Protein 7DHQ (pdb70)

Solvent-accessible surface area: 40468 Å² total; per-residue (Å²): 142,136,6,85,7,45,0,5,1,51,4,62,53,3,41,56,22,0,0,6,8,10,1,3,49,2,69,0,6,12,2,31,42,35,11,0,0,1,2,1,0,0,17,52,4,6,0,0,19,38,0,0,12,46,0,15,104,60,25,102,5,78,0,0,12,10,41,28,43,150,61,4,0,0,1,2,0,5,43,164,63,96,72,18,0,80,51,0,0,87,11,0,14,173,81,11,133,54,57,72,108,74,17,76,58,2,133,63,30,31,90,25,28,0,166,41,1,16,47,11,0,2,8,1,22,4,17,44,163,21,103,0,8,1,0,20,28,51,100,4,0,0,0,1,6,0,52,5,0,0,0,0,0,31,0,1,5,54,0,16,127,49,11,159,7,38,1,0,10,9,97,6,66,9,48,32,0,22,1,18,0,18,6,49,85,72,49,0,72,77,0,20,120,19,0,56,56,13,5,62,76,6,60,87,102,140,142,6,75,2,36,0,6,1,54,7,76,50,4,36,57,20,0,0,8,9,6,1,8,40,0,55,0,0,11,3,37,44,34,14,0,0,0,2,0,0,0,19,60,2,6,0,0,16,66,0,0,8,36,0,19,100,57,29,96,4,59,0,0,9,9,35,23,55,87,71,9,1,2,0,1,0,5,37,149,60,81,66,28,0,75,50,0,0,97,30,0,8,197,89,5,137,50,44,72,90,72,18,76,65,1,125,55,31,44,78,33,36,6,162,34,2,18,44,19,0,1,13,2,21,5,27,52,107,18,97,0,8,2,0,22,26,48,93,4,0,0,0,0,11,0,54,5,0,0,1,0,0,29,0,1,7,50,0,18,128,63,11,156,6,37,1,0,6,8,79,6,71,19,46,43,0,25,0,15,0,8,4,51,63,55,43,0,73,79,0,40,174,15,0,55,65,12,8,63,77,5,62,87,123,167,21,89,5,34,0,2,1,44,3,70,44,4,33,60,24,0,0,7,2,11,1,14,23,1,65,1,21,2,1,34,40,39,9,1,0,0,2,0,0,0,23,60,6,6,4,0,13,98,3,0,4,26,0,15,99,56,33,85,4,33,0,0,18,9,45,24,33,164,63,7,0,0,1,1,0,1,33,186,71,80,75,18,0,65,46,0,0,100,8,0,9,178,78,6,128,52,40,70,94,70,16,82,65,2,128,60,23,29,79,32,35,11,160,32,2,23,41,8,0,1,5,0,21,5,31,44,134,19,91,0,7,1,0,31,22,50,91,4,0,0,3,2,8,0,46,5,0,0,0,0,0,34,0,1,2,48,0,19,119,44,12,151,10,38,4,0,14,6,63,6,76,25,60,35,0,56,2,18,1,16,9,54,64,75,45,0,94,77,0,23,122,7,0,71,50,14,5,62,76,4,65,89,119,180,14,84,7,48,0,5,2,45,6,62,46,7,42,54,23,0,0,8,9,16,1,6,24,5,54,0,0,13,5,25,42,37,7,1,2,1,10,2,1,0,20,61,5,4,0,0,4,67,0,0,13,48,0,16,123,52,32,97,5,60,0,0,16,12,31,41,63,138,54,6,0,3,2,4,0,4,60,156,80,75,70,24,0,80,52,0,0,74,30,2,5,189,77,8,126,53,43,76,105,62,27,81,66,0,134,34,46,47,101,27,46,7,156,44,2,16,45,12,0,1,15,0,20,3,30,51,140,24,90,0,7,2,0,22,28,53,91,5,0,0,3,2,11,0,77,4,0,0,0,0,1,26,0,1,2,39,0,18,124,50,16,155,13,37,0,0,7,6,93,8,68,17,40,36,0,28,1,9,0,13,10,62,86,66,56,0,76,76,0,28,162,15,0,65,58,16,4,62,77,10,48,79,139,125,139,12,75,3,28,0,5,2,44,4,66,43,3,35,59,23,0,0,8,10,7,0,18,43,0,52,0,19,1,1,31,35,36,12,1,0,1,2,1,0,0,25,58,5,6,3,0,13,111,2,0,10,50,0,16,101,60,36,93,4,61,0,0,11,6,36,30,49,126,65,12,0,0,1,0,1,2,32,178,71,90,70,17,0,76,48,0,0,96,17,0,10,170,45,4,112,65,43,77,94,61,22,69,62,0,127,65,36,31,84,28,41,9,153,42,2,19,48,10,0,2,8,2,20,4,20,43,118,21,71,0,6,1,0,32,32,53,98,2,0,0,1,2,13,0,46,2,0,0,0,0,0,24,0,0,0,51,0,15,91,52,9,151,10,31,0,0,13,5,73,5,70,23,48,39,0,30,1,16,0,15,4,43,43,72,38,0,70,67,0,22,144,14,1,65,62,13,1,66,71,4,63,89,120,156,6,55,0,60,0,12,1,46,5,63,50,5,32,60,25,0,0,5,8,9,0,9,29,0,61,0,7,6,2,31,39,40,12,1,1,0,3,2,0,0,11,52,6,4,0,0,11,76,0,0,16,46,0,13,105,59,28,89,5,72,0,0,12,10,34,22,29,134,56,9,0,0,0,2,0,3,22,165,54,88,68,24,0,71,52,0,0,95,30,0,7,193,64,4,124,51,49,72,85,65,16,59,68,1,150,47,33,39,91,35,45,12,151,56,3,20,47,16,0,1,9,1,18,6,22,61,146,20,92,0,7,1,0,12,27,59,89,5,0,0,4,1,20,0,66,8,0,0,0,0,0,26,0,0,2,51,0,18,122,46,11,158,9,37,0,0,10,9,114,8,70,27,56,51,0,41,1,2,0,5,8,46,67,77,52,0,100,65,0,38,131,7,0,63,47,16,4,65,77,8,64,83,135

B-factor: mean 41.61, std 10.48, range [24.25, 103.11]

Secondary structure (DSSP, 8-state):
--PEEEEEEEESS--HHHHHHHHHH-SSSPP-TT-EEEEEEEESTTHHHHHHHHHHHHSS-EEEEEEE-SS-EEEEEEESSHHHHHHHHHHHHHHHT--GGGS---EEEEEEEE-S--HHHHHHHHHSS--SPPP-TTSEEEEEEEESSTTHHHHHHHHHHHS--EEEEEE-STT-EEEEEEE-HHHHHHHHHHHHHHHHHHHH-/---EEEEEEEESS--HHHHHHHHHH-SSSPP-TT-EEEEEEEESGGGHHHHHHHHHHHSS-EEEEEEE-SS-EEEEEEES-HHHHHHHHHHHHHHTT--GGGSPP-EEEEEEEE-S--HHHHHHHHHSS--SPPPPTTSEEEEEEEESGGGHHHHHHHHHHHS--EEEEEE--SS-EEEEEEE-HHHHHHHHHHHHHHHHHHTT-/--EEEEEEEESS--HHHHHHHHHH-SSSPP-TT-EEEEEEEESGGGHHHHHHHHHHHSS-EEEEEEE-SS-EEEEEEESSHHHHHHHHHHHHHHHT--GGGSPP-EEEEEEEE-S--HHHHHHHHHSS--SPPP-TTSEEEEEEEESSTHHHHHHHHHHHHS--EEEEEE--SS-EEEEEEE-HHHHHHHHHHHHHHHHHHHH-/--EEEEEEEESS--HHHHHHHHHH-SSS---TT-EEEEEEEESGGGHHHHHHHHHHHSS-EEEEEEE-SS-EEEEEEESSHHHHHHHHHHHHHHHT--GGGSPPPEEEEEEEE-S--HHHHHHHHHTT--SPPP-TTSEEEEEEEESGGGHHHHHHHHHHHS--EEEEEE--SS-EEEEEEE-HHHHHHHHHHHHHHHHHHHH-/---EEEEEEEESS--HHHHHHHHHH-SSSPP-TT-EEEEEEEESGGGHHHHHHHHHHHSS-EEEEEEE-SS-EEEEEEESSHHHHHHHHHHHHHHTT--GGGSPP-EEEEEEEE-S--HHHHHHHHHSS--SPPP-TTSEEEEEEEESGGGHHHHHHHHHHSS--EEEEEE-SSSSEEEEEEE-HHHHHHHHHHHHHHHHHHHT-/--EEEEEEEESS--HHHHHHHHHH-SSS---TT-EEEEEEEESTTHHHHHHHHHHHHSS-EEEEEEE-SS-EEEEEEESSHHHHHHHHHHHHHHHT--GGGSPP-EEEEEEEESS--HHHHHHHHHTT--SPPPPTTSEEEEEEEESSTTHHHHHHHHHHHS--EEEEEE-SSSSEEEEEEE-HHHHHHHHHHHHHHHHHHHT-

Radius of gyration: 29.78 Å; Cα contacts (8 Å, |Δi|>4): 3248; chains: 6; bounding box: 69×68×73 Å

Foldseek 3Di:
DQKQWADWDKDQWFDQLLQVLLQQPWPFDGDGTGKIKIKTKMPPLVVQVVLVVQLVVQAVKTWTDWAGDDGIIMTMIIGNHSVSRVRSVVSSCVVNVHDNLSYDAKDWPDWDKAAQAAQVNQVVLVVPPWRGDGAHGRWMKTKTKIFQQQCVSVLQRQLVVQFVKGWTDWDRDDGMIMTMITHHPVRNVRSRVRSVVSSVVRRVD/DQKAWADWDKAQWFAALLQVLLQFQWDWDGGHTGKIKIKTKMFPAVVVVVLVVLLVVQAVWTWTHWAGDHGIIMTMIIDNDVVSVVRSVVSSCVVNVHDNLSHDAKDWPDWDKDAQADQVNQVVLLPPPWPWDGAHGGWMKIKTKIFQQQCQSVLVRQLVVFAVWGWGDWDRDDGMIMTMITHHPVRSVRSSVSSVVVSVVSRVD/DKAWADKDKAQWFAQQLLVLLQQPWPWDRGGGGKIKIKTKMPPAVCVVVLVVQLVVQAVKTWGHWDGDDTIIMTMIIGNDSVSNVRSVVRSCVVVVHDNLSHHAKDWPDWDKDAQADPVNQVVLLPPQWSGDGDDGGWIKIKTKIFAQQLVSVLVRQLVVQFVWGWGDWDRDDGMTMGMIIHHPVRNVRSRVSSVVSSVVSNVD/DKQWAAKDKAQWFDQLLQVLLQQPWPFDGGGGQKIKIKTKMPPQVCQVVLVVQLVVQAVKTWGHWARDPRIIMTMIIGNHNVSNVRSVVRSCVVVVHDNLSYDQKAWPDWDKDAQADPVRQVVLQPPPWSGDGADGRWMKIKTKIFQQRCQSVLVRQLVVFFVKGWTDWDRDDRMTMTIIIHHPVRSVRSRVSSVVVSVVSNVD/DQKAWADWDKAQWFAALLQVLLQQPWPWDGGHGGKIKIKTKMPVAVCVVVLVVQLVVPAVKTWGHWDGDDGIIMTMIIGNHPVSRVVSVVSSCVVNVHDNLSYDAKDWPDWDKDAQAAPVNQVVLLPPPWRGDGDDGRWIKIKTKIFPQQCQSVLVRQLVVQFVKGWGDWDRDDGMIMTIITGHPVRRVRSVVSNVVVSVVSRVD/DKAWADKAWAQWFDAQLQVQLQQPWPWDGGGTGKIKIKTKMPPAVVVVVLCVQLVVQAVKTWGHWARDDGIIMTMIIGNHSVSRVRSVVSSCVVVVHDNLSHDAKAWPDWDKAAQQAPVNQVVLQPPDWRHDGADGRWMKIKTKIFQAQCVSVLVGQLVVFAVWGWTHWDRDDGMIMTMITHHPVRNVRSSVRSVVVSVVSNVD

InterPro domains:
  IPR000249 Bacterial microcompartment domain [SM00877] (140-207)
  IPR037233 CcmK-like superfamily [G3DSA:3.30.70.1710] (3-105)
  IPR037233 CcmK-like superfamily [G3DSA:3.30.70.1710] (106-210)
  IPR037233 CcmK-like superfamily [SSF143414] (140-203)
  IPR044870 Bacterial microcompartment (BMC) circularly permuted domain [PS51931] (5-106)
  IPR044870 Bacterial microcompartment (BMC) circularly permuted domain [PS51931] (108-213)
  IPR060394 CsoS1D-like, N-terminal domain [PF27545] (6-103)

Sequence (1227 aa):
NNIDLRVYSFIDSLQPQLASYLATSSQGFLPVPGDACLWIEVAPGMAVHRLSDIALKATNVRLGEQVVERAFGSMEIHYRNQSDVLASGEAVLREINHAQEDRLPCRIAWKEIIRAITPDHATLINRQLRKGSMLLPGKSMFILETEPAGYIVQAANEAEKAAHVTLIDVRAFGNFGRLTMMGSEAETEEAMRAAEATIASINARNNIDLRVYSFIDSLQPQLASYLATSSQGFLPVPGDACLWIEVAPGMAVHRLSDIALKATNVRLGEQVVERAFGSMEIHYRNQSDVLASGEAVLREINHAQEDRLPCRIAWKEIIRAITPDHATLINRQLRKGSMLLPGKSMFILETEPAGYIVQAANEAEKAAHVTLIDVRAFGNFGRLTMMGSEAETEEAMRAAEATIASINARNIDLRVYSFIDSLQPQLASYLATSSQGFLPVPGDACLWIEVAPGMAVHRLSDIALKATNVRLGEQVVERAFGSMEIHYRNQSDVLASGEAVLREINHAQEDRLPCRIAWKEIIRAITPDHATLINRQLRKGSMLLPGKSMFILETEPAGYIVQAANEAEKAAHVTLIDVRAFGNFGRLTMMGSEAETEEAMRAAEATIASINARNIDLRVYSFIDSLQPQLASYLATSSQGFLPVPGDACLWIEVAPGMAVHRLSDIALKATNVRLGEQVVERAFGSMEIHYRNQSDVLASGEAVLREINHAQEDRLPCRIAWKEIIRAITPDHATLINRQLRKGSMLLPGKSMFILETEPAGYIVQAANEAEKAAHVTLIDVRAFGNFGRLTMMGSEAETEEAMRAAEATIASINARNNIDLRVYSFIDSLQPQLASYLATSSQGFLPVPGDACLWIEVAPGMAVHRLSDIALKATNVRLGEQVVERAFGSMEIHYRNQSDVLASGEAVLREINHAQEDRLPCRIAWKEIIRAITPDHATLINRQLRKGSMLLPGKSMFILETEPAGYIVQAANEAEKAAHVTLIDVRAFGNFGRLTMMGSEAETEEAMRAAEATIASINARNIDLRVYSFIDSLQPQLASYLATSSQGFLPVPGDACLWIEVAPGMAVHRLSDIALKATNVRLGEQVVERAFGSMEIHYRNQSDVLASGEAVLREINHAQEDRLPCRIAWKEIIRAITPDHATLINRQLRKGSMLLPGKSMFILETEPAGYIVQAANEAEKAAHVTLIDVRAFGNFGRLTMMGSEAETEEAMRAAEATIASINAR

Organism: Halothiobacillus neapolitanus (strain ATCC 23641 / DSM 15147 / CIP 104769 / NCIMB 8539 / c2) (NCBI:txid555778)

Structure (mmCIF, N/CA/C/O backbone):
data_7DHQ
#
_entry.id   7DHQ
#
_cell.length_a   68.074
_cell.length_b   70.876
_cell.length_c   74.975
_cell.angle_alpha   65.900
_cell.angle_beta   63.400
_cell.angle_gamma   77.680
#
_symmetry.space_group_name_H-M   'P 1'
#
loop_
_entity.id
_entity.type
_entity.pdbx_description
1 polymer 'Microcompartments protein'
2 water water
#
loop_
_atom_site.group_PDB
_atom_site.id
_atom_site.type_symbol
_atom_site.label_atom_id
_atom_site.label_alt_id
_atom_site.label_comp_id
_atom_site.label_asym_id
_atom_site.label_entity_id
_atom_site.label_seq_id
_atom_site.pdbx_PDB_ins_code
_atom_site.Cartn_x
_atom_site.Cartn_y
_atom_site.Cartn_z
_atom_site.occupancy
_atom_site.B_iso_or_equiv
_atom_site.auth_seq_id
_atom_site.auth_comp_id
_atom_site.auth_asym_id
_atom_site.auth_atom_id
_atom_site.pdbx_PDB_model_num
ATOM 1 N N . ASN A 1 17 ? -55.291 -18.849 14.530 1.00 39.86 2 ASN A N 1
ATOM 2 C CA . ASN A 1 17 ? -55.815 -19.685 13.451 1.00 51.55 2 ASN A CA 1
ATOM 3 C C . ASN A 1 17 ? -54.723 -20.584 12.852 1.00 57.68 2 ASN A C 1
ATOM 4 O O . ASN A 1 17 ? -54.397 -21.647 13.382 1.00 55.76 2 ASN A O 1
ATOM 9 N N . ASN A 1 18 ? -54.181 -20.147 11.715 1.00 58.08 3 ASN A N 1
ATOM 10 C CA . ASN A 1 18 ? -53.011 -20.761 11.103 1.00 55.30 3 ASN A CA 1
ATOM 11 C C . ASN A 1 18 ? -52.127 -19.655 10.519 1.00 55.41 3 ASN A C 1
ATOM 12 O O . ASN A 1 18 ? -51.881 -19.571 9.320 1.00 54.21 3 ASN A O 1
ATOM 17 N N . ILE A 1 19 ? -51.634 -18.792 11.405 1.00 48.51 4 ILE A N 1
ATOM 18 C CA . ILE A 1 19 ? -50.847 -17.620 11.045 1.00 44.47 4 ILE A CA 1
ATOM 19 C C . ILE A 1 19 ? -49.374 -17.993 11.146 1.00 48.98 4 ILE A C 1
ATOM 20 O O . ILE A 1 19 ? -48.908 -18.419 12.211 1.00 47.57 4 ILE A O 1
ATOM 25 N N . ASP A 1 20 ? -48.640 -17.840 10.040 1.00 46.74 5 ASP A N 1
ATOM 26 C CA . ASP A 1 20 ? -47.210 -18.120 10.011 1.00 42.58 5 ASP A CA 1
ATOM 27 C C . ASP A 1 20 ? -46.475 -16.868 10.455 1.00 42.50 5 ASP A C 1
ATOM 28 O O . ASP A 1 20 ? -46.649 -15.803 9.852 1.00 43.53 5 ASP A O 1
ATOM 33 N N . LEU A 1 21 ? -45.675 -16.980 11.512 1.00 37.35 6 LEU A N 1
ATOM 34 C CA . LEU A 1 21 ? -44.810 -15.870 11.878 1.00 35.70 6 LEU A CA 1
ATOM 35 C C . LEU A 1 21 ? -43.656 -15.857 10.897 1.00 36.85 6 LEU A C 1
ATOM 36 O O . LEU A 1 21 ? -42.938 -16.857 10.766 1.00 43.78 6 LEU A O 1
ATOM 41 N N . ARG A 1 22 ? -43.488 -14.755 10.181 1.00 31.74 7 ARG A N 1
ATOM 42 C CA . ARG A 1 22 ? -42.383 -14.684 9.235 1.00 35.16 7 ARG A CA 1
ATOM 43 C C . ARG A 1 22 ? -41.273 -13.749 9.679 1.00 31.82 7 ARG A C 1
ATOM 44 O O . ARG A 1 22 ? -40.104 -14.101 9.557 1.00 28.49 7 ARG A O 1
ATOM 52 N N . VAL A 1 23 ? -41.612 -12.570 10.195 1.00 32.89 8 VAL A N 1
ATOM 53 C CA . VAL A 1 23 ? -40.653 -11.645 10.783 1.00 29.55 8 VAL A CA 1
ATOM 54 C C . VAL A 1 23 ? -41.163 -11.248 12.166 1.00 32.62 8 VAL A C 1
ATOM 55 O O . VAL A 1 23 ? -42.295 -10.766 12.295 1.00 36.53 8 VAL A O 1
ATOM 59 N N . TYR A 1 24 ? -40.343 -11.484 13.192 1.00 26.67 9 TYR A N 1
ATOM 60 C CA . TYR A 1 24 ? -40.404 -10.798 14.479 1.00 29.94 9 TYR A CA 1
ATOM 61 C C . TYR A 1 24 ? -39.032 -10.160 14.713 1.00 29.47 9 TYR A C 1
ATOM 62 O O . TYR A 1 24 ? -38.026 -10.872 14.811 1.00 28.10 9 TYR A O 1
ATOM 71 N N . SER A 1 25 ? -38.984 -8.828 14.798 1.00 25.02 10 SER A N 1
ATOM 72 C CA . SER A 1 25 ? -37.718 -8.101 14.878 1.00 26.56 10 SER A CA 1
ATOM 73 C C . SER A 1 25 ? -37.892 -6.887 15.777 1.00 26.53 10 SER A C 1
ATOM 74 O O . SER A 1 25 ? -38.736 -6.031 15.503 1.00 29.68 10 SER A O 1
ATOM 77 N N . PHE A 1 26 ? -37.074 -6.793 16.826 1.00 26.96 11 PHE A N 1
ATOM 78 C CA . PHE A 1 26 ? -37.285 -5.846 17.919 1.00 29.99 11 PHE A CA 1
ATOM 79 C C . PHE A 1 26 ? -36.064 -4.947 18.055 1.00 31.86 11 PHE A C 1
ATOM 80 O O . PHE A 1 26 ? -34.942 -5.437 18.239 1.00 39.12 11 PHE A O 1
ATOM 88 N N . ILE A 1 27 ? -36.288 -3.639 17.956 1.00 30.06 12 ILE A N 1
ATOM 89 C CA . ILE A 1 27 ? -35.282 -2.618 18.236 1.00 30.90 12 ILE A CA 1
ATOM 90 C C . ILE A 1 27 ? -35.644 -1.952 19.563 1.00 29.13 12 ILE A C 1
ATOM 91 O O . ILE A 1 27 ? -36.759 -1.443 19.725 1.00 35.16 12 ILE A O 1
ATOM 96 N N . ASP A 1 28 ? -34.702 -1.941 20.506 1.00 27.94 13 ASP A N 1
ATOM 97 C CA . ASP A 1 28 ? -34.961 -1.382 21.831 1.00 30.29 13 ASP A CA 1
ATOM 98 C C . ASP A 1 28 ? -34.876 0.136 21.857 1.00 30.58 13 ASP A C 1
ATOM 99 O O . ASP A 1 28 ? -35.538 0.774 22.678 1.00 30.76 13 ASP A O 1
ATOM 104 N N . SER A 1 29 ? -34.043 0.731 21.010 1.00 31.15 14 SER A N 1
ATOM 105 C CA . SER A 1 29 ? -33.989 2.186 20.903 1.00 30.49 14 SER A CA 1
ATOM 106 C C . SER A 1 29 ? -33.586 2.553 19.479 1.00 30.14 14 SER A C 1
ATOM 107 O O . SER A 1 29 ? -32.508 2.160 19.019 1.00 36.14 14 SER A O 1
ATOM 110 N N . LEU A 1 30 ? -34.446 3.303 18.790 1.00 26.72 15 LEU A N 1
ATOM 111 C CA . LEU A 1 30 ? -34.198 3.650 17.398 1.00 28.84 15 LEU A CA 1
ATOM 112 C C . LEU A 1 30 ? -33.085 4.674 17.297 1.00 29.88 15 LEU A C 1
ATOM 113 O O . LEU A 1 30 ? -33.105 5.702 17.987 1.00 27.93 15 LEU A O 1
ATOM 118 N N . GLN A 1 31 ? -32.118 4.396 16.422 1.00 28.80 16 GLN A N 1
ATOM 119 C CA . GLN A 1 31 ? -31.081 5.370 16.147 1.00 31.89 16 GLN A CA 1
ATOM 120 C C . GLN A 1 31 ? -31.711 6.628 15.530 1.00 27.89 16 GLN A C 1
ATOM 121 O O . GLN A 1 31 ? -32.805 6.579 14.952 1.00 24.25 16 GLN A O 1
ATOM 127 N N . PRO A 1 32 ? -31.031 7.769 15.648 1.00 28.19 17 PRO A N 1
ATOM 128 C CA . PRO A 1 32 ? -31.666 9.046 15.264 1.00 31.20 17 PRO A CA 1
ATOM 129 C C . PRO A 1 32 ? -31.953 9.189 13.773 1.00 38.11 17 PRO A C 1
ATOM 130 O O . PRO A 1 32 ? -33.026 9.686 13.394 1.00 37.83 17 PRO A O 1
ATOM 134 N N . GLN A 1 33 ? -31.013 8.817 12.904 1.00 34.18 18 GLN A N 1
ATOM 135 C CA . GLN A 1 33 ? -31.306 8.895 11.481 1.00 26.64 18 GLN A CA 1
ATOM 136 C C . GLN A 1 33 ? -32.384 7.896 11.102 1.00 32.43 18 GLN A C 1
ATOM 137 O O . GLN A 1 33 ? -33.272 8.203 10.292 1.00 29.57 18 GLN A O 1
ATOM 143 N N . LEU A 1 34 ? -32.336 6.698 11.698 1.00 36.07 19 LEU A N 1
ATOM 144 C CA . LEU A 1 34 ? -33.323 5.675 11.365 1.00 29.36 19 LEU A CA 1
ATOM 145 C C . LEU A 1 34 ? -34.721 6.086 11.809 1.00 31.16 19 LEU A C 1
ATOM 146 O O . LEU A 1 34 ? -35.688 5.905 11.065 1.00 27.88 19 LEU A O 1
ATOM 151 N N . ALA A 1 35 ? -34.857 6.647 13.014 1.00 34.13 20 ALA A N 1
ATOM 152 C CA . ALA A 1 35 ? -36.184 7.092 13.434 1.00 33.39 20 ALA A CA 1
ATOM 153 C C . ALA A 1 35 ? -36.673 8.233 12.555 1.00 34.82 20 ALA A C 1
ATOM 154 O O . ALA A 1 35 ? -37.845 8.262 12.155 1.00 36.38 20 ALA A O 1
ATOM 156 N N . SER A 1 36 ? -35.783 9.184 12.258 1.00 30.71 21 SER A N 1
ATOM 157 C CA . SER A 1 36 ? -36.130 10.301 11.395 1.00 31.11 21 SER A CA 1
ATOM 158 C C . SER A 1 36 ? -36.619 9.811 10.029 1.00 35.48 21 SER A C 1
ATOM 159 O O . SER A 1 36 ? -37.586 10.351 9.470 1.00 28.88 21 SER A O 1
ATOM 162 N N . TYR A 1 37 ? -35.968 8.774 9.488 1.00 33.21 22 TYR A N 1
ATOM 163 C CA . TYR A 1 37 ? -36.410 8.188 8.227 1.00 30.73 22 TYR A CA 1
ATOM 164 C C . TYR A 1 37 ? -37.789 7.566 8.368 1.00 33.85 22 TYR A C 1
ATOM 165 O O . TYR A 1 37 ? -38.654 7.740 7.505 1.00 33.96 22 TYR A O 1
ATOM 174 N N . LEU A 1 38 ? -38.004 6.794 9.430 1.00 32.00 23 LEU A N 1
ATOM 175 C CA . LEU A 1 38 ? -39.317 6.186 9.585 1.00 36.20 23 LEU A CA 1
ATOM 176 C C . LEU A 1 38 ? -40.389 7.259 9.775 1.00 40.18 23 LEU A C 1
ATOM 177 O O . LEU A 1 38 ? -41.457 7.192 9.151 1.00 34.66 23 LEU A O 1
ATOM 182 N N . ALA A 1 39 ? -40.101 8.280 10.592 1.00 33.64 24 ALA A N 1
ATOM 183 C CA . ALA A 1 39 ? -41.046 9.375 10.779 1.00 32.60 24 ALA A CA 1
ATOM 184 C C . ALA A 1 39 ? -41.458 9.986 9.444 1.00 36.73 24 ALA A C 1
ATOM 185 O O . ALA A 1 39 ? -42.650 10.172 9.177 1.00 42.58 24 ALA A O 1
ATOM 187 N N . THR A 1 40 ? -40.483 10.290 8.578 1.00 39.03 25 THR A N 1
ATOM 188 C CA . THR A 1 40 ? -40.803 10.996 7.341 1.00 36.18 25 THR A CA 1
ATOM 189 C C . THR A 1 40 ? -41.498 10.072 6.342 1.00 37.36 25 THR A C 1
ATOM 190 O O . THR A 1 40 ? -42.420 10.496 5.636 1.00 40.30 25 THR A O 1
ATOM 194 N N . SER A 1 41 ? -41.131 8.801 6.318 1.00 36.80 26 SER A N 1
ATOM 195 C CA . SER A 1 41 ? -41.637 7.888 5.307 1.00 36.24 26 SER A CA 1
ATOM 196 C C . SER A 1 41 ? -42.931 7.180 5.705 1.00 36.67 26 SER A C 1
ATOM 197 O O . SER A 1 41 ? -43.597 6.623 4.827 1.00 42.80 26 SER A O 1
ATOM 200 N N . SER A 1 42 ? -43.306 7.196 6.988 1.00 33.64 27 SER A N 1
ATOM 201 C CA . SER A 1 42 ? -44.351 6.319 7.509 1.00 37.93 27 SER A CA 1
ATOM 202 C C . SER A 1 42 ? -45.757 6.867 7.275 1.00 38.37 27 SER A C 1
ATOM 203 O O . SER A 1 42 ? -46.025 8.063 7.454 1.00 36.17 27 SER A O 1
ATOM 206 N N . GLN A 1 43 ? -46.672 5.967 6.915 1.00 37.65 28 GLN A N 1
ATOM 207 C CA . GLN A 1 43 ? -48.068 6.353 6.739 1.00 41.74 28 GLN A CA 1
ATOM 208 C C . GLN A 1 43 ? -48.857 6.371 8.042 1.00 42.93 28 GLN A C 1
ATOM 209 O O . GLN A 1 43 ? -50.014 6.797 8.024 1.00 40.24 28 GLN A O 1
ATOM 215 N N . GLY A 1 44 ? -48.275 5.912 9.157 1.00 42.45 29 GLY A N 1
ATOM 216 C CA . GLY A 1 44 ? -48.955 5.884 10.443 1.00 32.63 29 GLY A CA 1
ATOM 217 C C . GLY A 1 44 ? -48.454 6.881 11.475 1.00 30.25 29 GLY A C 1
ATOM 218 O O . GLY A 1 44 ? -47.967 7.960 11.121 1.00 29.73 29 GLY A O 1
ATOM 219 N N . PHE A 1 45 ? -48.582 6.536 12.761 1.00 29.35 30 PHE A N 1
ATOM 220 C CA . PHE A 1 45 ? -48.204 7.445 13.838 1.00 32.07 30 PHE A CA 1
ATOM 221 C C . PHE A 1 45 ? -46.695 7.451 14.032 1.00 31.30 30 PHE A C 1
ATOM 222 O O . PHE A 1 45 ? -46.040 6.408 13.968 1.00 30.14 30 PHE A O 1
ATOM 230 N N . LEU A 1 46 ? -46.162 8.612 14.291 1.00 26.72 31 LEU A N 1
ATOM 231 C CA . LEU A 1 46 ? -44.749 8.700 13.978 1.00 30.16 31 LEU A CA 1
ATOM 232 C C . LEU A 1 46 ? -43.866 8.381 15.191 1.00 33.39 31 LEU A C 1
ATOM 233 O O . LEU A 1 46 ? -44.193 8.741 16.320 1.00 33.10 31 LEU A O 1
ATOM 238 N N . PRO A 1 47 ? -42.732 7.723 14.980 1.00 30.41 32 PRO A N 1
ATOM 239 C CA . PRO A 1 47 ? -41.759 7.538 16.048 1.00 29.84 32 PRO A CA 1
ATOM 240 C C . PRO A 1 47 ? -40.772 8.700 16.105 1.00 32.50 32 PRO A C 1
ATOM 241 O O . PRO A 1 47 ? -40.697 9.538 15.207 1.00 31.75 32 PRO A O 1
ATOM 245 N N . VAL A 1 48 ? -40.018 8.737 17.195 1.00 28.08 33 VAL A N 1
ATOM 246 C CA . VAL A 1 48 ? -38.946 9.714 17.369 1.00 30.34 33 VAL A CA 1
ATOM 247 C C . VAL A 1 48 ? -37.716 8.957 17.859 1.00 31.29 33 VAL A C 1
ATOM 248 O O . VAL A 1 48 ? -37.844 7.791 18.261 1.00 31.52 33 VAL A O 1
ATOM 252 N N . PRO A 1 49 ? -36.516 9.544 17.824 1.00 34.15 34 PRO A N 1
ATOM 253 C CA . PRO A 1 49 ? -35.336 8.804 18.292 1.00 26.62 34 PRO A CA 1
ATOM 254 C C . PRO A 1 49 ? -35.522 8.354 19.727 1.00 28.57 34 PRO A C 1
ATOM 255 O O . PRO A 1 49 ? -36.018 9.104 20.571 1.00 30.95 34 PRO A O 1
ATOM 259 N N . GLY A 1 50 ? -35.145 7.107 19.995 1.00 28.44 35 GLY A N 1
ATOM 260 C CA . GLY A 1 50 ? -35.220 6.560 21.326 1.00 29.20 35 GLY A CA 1
ATOM 261 C C . GLY A 1 50 ? -36.421 5.674 21.580 1.00 33.97 35 GLY A C 1
ATOM 262 O O . GLY A 1 50 ? -36.400 4.888 22.535 1.00 39.30 35 GLY A O 1
ATOM 263 N N . ASP A 1 51 ? -37.459 5.777 20.759 1.00 27.45 36 ASP A N 1
ATOM 264 C CA . ASP A 1 51 ? -38.596 4.885 20.889 1.00 27.93 36 ASP A CA 1
ATOM 265 C C . ASP A 1 51 ? -38.158 3.441 20.679 1.00 28.09 36 ASP A C 1
ATOM 266 O O . ASP A 1 51 ? -37.377 3.137 19.778 1.00 26.56 36 ASP A O 1
ATOM 271 N N . ALA A 1 52 ? -38.669 2.540 21.511 1.00 29.19 37 ALA A N 1
ATOM 272 C CA . ALA A 1 52 ? -38.585 1.135 21.160 1.00 29.00 37 ALA A CA 1
ATOM 273 C C . ALA A 1 52 ? -39.481 0.847 19.941 1.00 30.48 37 ALA A C 1
ATOM 274 O O . ALA A 1 52 ? -40.303 1.672 19.528 1.00 29.87 37 ALA A O 1
ATOM 276 N N . CYS A 1 53 ? -39.321 -0.340 19.359 1.00 24.25 38 CYS A N 1
ATOM 277 C CA . CYS A 1 53 ? -39.884 -0.590 18.041 1.00 27.75 38 CYS A CA 1
ATOM 278 C C . CYS A 1 53 ? -39.977 -2.087 17.821 1.00 29.29 38 CYS A C 1
ATOM 279 O O . CYS A 1 53 ? -39.014 -2.803 18.088 1.00 29.70 38 CYS A O 1
ATOM 282 N N . LEU A 1 54 ? -41.131 -2.559 17.348 1.00 28.22 39 LEU A N 1
ATOM 283 C CA . LEU A 1 54 ? -41.319 -3.962 16.985 1.00 29.61 39 LEU A CA 1
ATOM 284 C C . LEU A 1 54 ? -41.853 -4.047 15.563 1.00 29.28 39 LEU A C 1
ATOM 285 O O . LEU A 1 54 ? -42.907 -3.479 15.251 1.00 25.78 39 LEU A O 1
ATOM 290 N N . TRP A 1 55 ? -41.128 -4.764 14.715 1.00 26.06 40 TRP A N 1
ATOM 291 C CA . TRP A 1 55 ? -41.544 -5.038 13.354 1.00 30.29 40 TRP A CA 1
ATOM 292 C C . TRP A 1 55 ? -41.977 -6.494 13.267 1.00 29.50 40 TRP A C 1
ATOM 293 O O . TRP A 1 55 ? -41.333 -7.377 13.840 1.00 29.15 40 TRP A O 1
ATOM 304 N N . ILE A 1 56 ? -43.075 -6.737 12.552 1.00 29.79 41 ILE A N 1
ATOM 305 C CA . ILE A 1 56 ? -43.670 -8.065 12.451 1.00 31.17 41 ILE A CA 1
ATOM 306 C C . ILE A 1 56 ? -44.169 -8.295 11.035 1.00 31.25 41 ILE A C 1
ATOM 307 O O . ILE A 1 56 ? -44.815 -7.421 10.446 1.00 31.78 41 ILE A O 1
ATOM 312 N N . GLU A 1 57 ? -43.909 -9.489 10.509 1.00 27.86 42 GLU A N 1
ATOM 313 C CA . GLU A 1 57 ? -44.545 -9.951 9.289 1.00 28.38 42 GLU A CA 1
ATOM 314 C C . GLU A 1 57 ? -45.164 -11.314 9.552 1.00 36.35 42 GLU A C 1
ATOM 315 O O . GLU A 1 57 ? -44.505 -12.215 10.090 1.00 35.08 42 GLU A O 1
ATOM 321 N N . VAL A 1 58 ? -46.441 -11.443 9.195 1.00 35.27 43 VAL A N 1
ATOM 322 C CA . VAL A 1 58 ? -47.199 -12.666 9.384 1.00 38.30 43 VAL A CA 1
ATOM 323 C C . VAL A 1 58 ? -47.799 -13.064 8.046 1.00 44.67 43 VAL A C 1
ATOM 324 O O . VAL A 1 58 ? -47.933 -12.250 7.130 1.00 46.88 43 VAL A O 1
ATOM 328 N N . ALA A 1 59 ? -48.169 -14.337 7.944 1.00 45.82 44 ALA A N 1
ATOM 329 C CA . ALA A 1 59 ? -49.008 -14.783 6.847 1.00 40.52 44 ALA A CA 1
ATOM 330 C C . ALA A 1 59 ? -50.178 -15.571 7.420 1.00 43.87 44 ALA A C 1
ATOM 331 O O . ALA A 1 59 ? -49.987 -16.387 8.327 1.00 51.00 44 ALA A O 1
ATOM 333 N N . PRO A 1 60 ? -51.396 -15.366 6.909 1.00 36.33 45 PRO A N 1
ATOM 334 C CA . PRO A 1 60 ? -51.714 -14.497 5.774 1.00 36.72 45 PRO A CA 1
ATOM 335 C C . PRO A 1 60 ? -51.651 -13.029 6.128 1.00 33.67 45 PRO A C 1
ATOM 336 O O . PRO A 1 60 ? -51.627 -12.668 7.300 1.00 37.14 45 PRO A O 1
ATOM 340 N N . GLY A 1 61 ? -51.621 -12.188 5.103 1.00 36.10 46 GLY A N 1
ATOM 341 C CA . GLY A 1 61 ? -51.492 -10.767 5.344 1.00 37.68 46 GLY A CA 1
ATOM 342 C C . GLY A 1 61 ? -52.633 -10.200 6.161 1.00 35.49 46 GLY A C 1
ATOM 343 O O . GLY A 1 61 ? -52.411 -9.410 7.080 1.00 35.85 46 GLY A O 1
ATOM 344 N N . MET A 1 62 ? -53.872 -10.595 5.837 1.00 33.56 47 MET A N 1
ATOM 345 C CA . MET A 1 62 ? -55.046 -10.000 6.474 1.00 36.97 47 MET A CA 1
ATOM 346 C C . MET A 1 62 ? -55.028 -10.120 7.993 1.00 36.80 47 MET A C 1
ATOM 347 O O . MET A 1 62 ? -55.655 -9.299 8.677 1.00 39.84 47 MET A O 1
ATOM 352 N N . ALA A 1 63 ? -54.304 -11.103 8.531 1.00 37.52 48 ALA A N 1
ATOM 353 C CA . ALA A 1 63 ? -54.172 -11.277 9.973 1.00 35.94 48 ALA A CA 1
ATOM 354 C C . ALA A 1 63 ? -53.501 -10.089 10.660 1.00 30.84 48 ALA A C 1
ATOM 355 O O . ALA A 1 63 ? -53.504 -10.033 11.894 1.00 29.73 48 ALA A O 1
ATOM 357 N N . VAL A 1 64 ? -52.922 -9.152 9.902 1.00 32.93 49 VAL A N 1
ATOM 358 C CA . VAL A 1 64 ? -52.266 -7.997 10.507 1.00 28.44 49 VAL A CA 1
ATOM 359 C C . VAL A 1 64 ? -53.285 -7.118 11.227 1.00 33.98 49 VAL A C 1
ATOM 360 O O . VAL A 1 64 ? -52.951 -6.445 12.216 1.00 32.55 49 VAL A O 1
ATOM 364 N N . HIS A 1 65 ? -54.547 -7.140 10.775 1.00 34.81 50 HIS A N 1
ATOM 365 C CA . HIS A 1 65 ? -55.584 -6.307 11.379 1.00 34.97 50 HIS A CA 1
ATOM 366 C C . HIS A 1 65 ? -55.914 -6.765 12.799 1.00 36.81 50 HIS A C 1
ATOM 367 O O . HIS A 1 65 ? -55.850 -5.972 13.749 1.00 37.13 50 HIS A O 1
ATOM 374 N N . ARG A 1 66 ? -56.281 -8.040 12.962 1.00 31.44 51 ARG A N 1
ATOM 375 C CA . ARG A 1 66 ? -56.576 -8.562 14.292 1.00 31.06 51 ARG A CA 1
ATOM 376 C C . ARG A 1 66 ? -55.391 -8.362 15.235 1.00 36.88 51 ARG A C 1
ATOM 377 O O . ARG A 1 66 ? -55.554 -7.891 16.375 1.00 30.41 51 ARG A O 1
ATOM 385 N N . LEU A 1 67 ? -54.177 -8.687 14.761 1.00 32.99 52 LEU A N 1
ATOM 386 C CA . LEU A 1 67 ? -53.000 -8.575 15.617 1.00 31.42 52 LEU A CA 1
ATOM 387 C C . LEU A 1 67 ? -52.749 -7.126 16.007 1.00 31.95 52 LEU A C 1
ATOM 388 O O . LEU A 1 67 ? -52.484 -6.833 17.176 1.00 34.86 52 LEU A O 1
ATOM 393 N N . SER A 1 68 ? -52.867 -6.199 15.055 1.00 33.33 53 SER A N 1
ATOM 394 C CA . SER A 1 68 ? -52.656 -4.796 15.390 1.00 33.42 53 SER A CA 1
ATOM 395 C C . SER A 1 68 ? -53.638 -4.338 16.459 1.00 35.25 53 SER A C 1
ATOM 396 O O . SER A 1 68 ? -53.270 -3.588 17.377 1.00 33.84 53 SER A O 1
ATOM 399 N N . ASP A 1 69 ? -54.892 -4.793 16.365 1.00 35.87 54 ASP A N 1
ATOM 400 C CA . ASP A 1 69 ? -55.887 -4.407 17.357 1.00 31.06 54 ASP A CA 1
ATOM 401 C C . ASP A 1 69 ? -55.560 -4.990 18.717 1.00 34.48 54 ASP A C 1
ATOM 402 O O . ASP A 1 69 ? -55.800 -4.351 19.750 1.00 30.33 54 ASP A O 1
ATOM 407 N N . ILE A 1 70 ? -55.046 -6.217 18.731 1.00 36.00 55 ILE A N 1
ATOM 408 C CA . ILE A 1 70 ? -54.625 -6.837 19.980 1.00 31.75 55 ILE A CA 1
ATOM 409 C C . ILE A 1 70 ? -53.448 -6.075 20.576 1.00 35.35 55 ILE A C 1
ATOM 410 O O . ILE A 1 70 ? -53.433 -5.753 21.773 1.00 39.05 55 ILE A O 1
ATOM 415 N N . ALA A 1 71 ? -52.447 -5.765 19.747 1.00 32.82 56 ALA A N 1
ATOM 416 C CA . ALA A 1 71 ? -51.273 -5.060 20.253 1.00 31.17 56 ALA A CA 1
ATOM 417 C C . ALA A 1 71 ? -51.651 -3.686 20.775 1.00 30.41 56 ALA A C 1
ATOM 418 O O . ALA A 1 71 ? -51.167 -3.268 21.830 1.00 35.68 56 ALA A O 1
ATOM 420 N N . LEU A 1 72 ? -52.540 -2.978 20.069 1.00 31.09 57 LEU A N 1
ATOM 421 C CA . LEU A 1 72 ? -52.794 -1.579 20.420 1.00 30.74 57 LEU A CA 1
ATOM 422 C C . LEU A 1 72 ? -53.596 -1.451 21.705 1.00 31.61 57 LEU A C 1
ATOM 423 O O . LEU A 1 72 ? -53.437 -0.459 22.428 1.00 31.61 57 LEU A O 1
ATOM 428 N N . LYS A 1 73 ? -54.379 -2.448 22.031 1.00 33.03 58 LYS A N 1
ATOM 429 C CA . LYS A 1 73 ? -55.197 -2.418 23.212 1.00 31.14 58 LYS A CA 1
ATOM 430 C C . LYS A 1 73 ? -54.486 -2.784 24.495 1.00 33.56 58 LYS A C 1
ATOM 431 O O . LYS A 1 73 ? -54.827 -2.280 25.547 1.00 35.72 58 LYS A O 1
ATOM 437 N N . ALA A 1 74 ? -53.476 -3.616 24.402 1.00 35.34 59 ALA A N 1
ATOM 438 C CA . ALA A 1 74 ? -52.725 -4.081 25.544 1.00 33.81 59 ALA A CA 1
ATOM 439 C C . ALA A 1 74 ? -51.891 -3.089 26.200 1.00 33.50 59 ALA A C 1
ATOM 440 O O . ALA A 1 74 ? -51.692 -3.143 27.388 1.00 36.75 59 ALA A O 1
ATOM 442 N N . THR A 1 75 ? -51.352 -2.198 25.426 1.00 32.66 60 THR A N 1
ATOM 443 C CA . THR A 1 75 ? -50.454 -1.258 25.952 1.00 30.05 60 THR A CA 1
ATOM 444 C C . THR A 1 75 ? -50.695 0.098 25.400 1.00 32.57 60 THR A C 1
ATOM 445 O O . THR A 1 75 ? -51.640 0.346 24.709 1.00 33.73 60 THR A O 1
ATOM 449 N N . ASN A 1 76 ? -49.821 1.009 25.723 1.00 31.95 61 ASN A N 1
ATOM 450 C CA . ASN A 1 76 ? -49.929 2.340 25.185 1.00 38.19 61 ASN A CA 1
ATOM 451 C C . ASN A 1 76 ? -49.198 2.457 23.866 1.00 41.46 61 ASN A C 1
ATOM 452 O O . ASN A 1 76 ? -49.057 3.552 23.358 1.00 42.25 61 ASN A O 1
ATOM 457 N N . VAL A 1 77 ? -48.766 1.340 23.302 1.00 34.95 62 VAL A N 1
ATOM 458 C CA . VAL A 1 77 ? -48.055 1.325 22.046 1.00 33.62 62 VAL A CA 1
ATOM 459 C C . VAL A 1 77 ? -48.802 1.947 20.866 1.00 33.10 62 VAL A C 1
ATOM 460 O O . VAL A 1 77 ? -50.017 1.924 20.819 1.00 40.88 62 VAL A O 1
ATOM 464 N N . ARG A 1 78 ? -48.084 2.562 19.945 1.00 30.47 63 ARG A N 1
ATOM 465 C CA . ARG A 1 78 ? -48.686 3.187 18.794 1.00 31.56 63 ARG A CA 1
ATOM 466 C C . ARG A 1 78 ? -48.367 2.450 17.509 1.00 26.23 63 ARG A C 1
ATOM 467 O O . ARG A 1 78 ? -47.314 1.905 17.386 1.00 30.18 63 ARG A O 1
ATOM 475 N N . LEU A 1 79 ? -49.290 2.423 16.560 1.00 24.25 64 LEU A N 1
ATOM 476 C CA . LEU A 1 79 ? -49.116 1.686 15.304 1.00 31.41 64 LEU A CA 1
ATOM 477 C C . LEU A 1 79 ? -48.378 2.540 14.264 1.00 33.68 64 LEU A C 1
ATOM 478 O O . LEU A 1 79 ? -48.836 3.637 13.910 1.00 32.64 64 LEU A O 1
ATOM 483 N N . GLY A 1 80 ? -47.258 2.019 13.747 1.00 30.59 65 GLY A N 1
ATOM 484 C CA . GLY A 1 80 ? -46.487 2.752 12.765 1.00 31.71 65 GLY A CA 1
ATOM 485 C C . GLY A 1 80 ? -46.658 2.321 11.321 1.00 28.25 65 GLY A C 1
ATOM 486 O O . GLY A 1 80 ? -46.546 3.139 10.414 1.00 31.27 65 GLY A O 1
ATOM 487 N N . GLU A 1 81 ? -46.901 1.041 11.087 1.00 27.72 66 GLU A N 1
ATOM 488 C CA . GLU A 1 81 ? -47.007 0.519 9.738 1.00 27.73 66 GLU A CA 1
ATOM 489 C C . GLU A 1 81 ? -48.030 -0.595 9.736 1.00 30.21 66 GLU A C 1
ATOM 490 O O . GLU A 1 81 ? -48.168 -1.326 10.715 1.00 28.82 66 GLU A O 1
ATOM 496 N N . GLN A 1 82 ? -48.745 -0.713 8.626 1.00 32.97 67 GLN A N 1
ATOM 497 C CA . GLN A 1 82 ? -49.689 -1.810 8.441 1.00 28.97 67 GLN A CA 1
ATOM 498 C C . GLN A 1 82 ? -49.935 -2.000 6.952 1.00 32.61 67 GLN A C 1
ATOM 499 O O . GLN A 1 82 ? -50.467 -1.101 6.291 1.00 32.07 67 GLN A O 1
ATOM 505 N N . VAL A 1 83 ? -49.572 -3.162 6.424 1.00 27.40 68 VAL A N 1
ATOM 506 C CA . VAL A 1 83 ? -49.673 -3.372 4.990 1.00 32.94 68 VAL A CA 1
ATOM 507 C C . VAL A 1 83 ? -49.983 -4.841 4.730 1.00 38.52 68 VAL A C 1
ATOM 508 O O . VAL A 1 83 ? -49.392 -5.736 5.343 1.00 35.48 68 VAL A O 1
ATOM 512 N N . VAL A 1 84 ? -50.933 -5.074 3.825 1.00 39.35 69 VAL A N 1
ATOM 513 C CA . VAL A 1 84 ? -51.325 -6.402 3.362 1.00 38.25 69 VAL A CA 1
ATOM 514 C C . VAL A 1 84 ? -50.787 -6.583 1.938 1.00 48.90 69 VAL A C 1
ATOM 515 O O . VAL A 1 84 ? -51.300 -5.967 0.992 1.00 50.20 69 VAL A O 1
ATOM 519 N N . GLU A 1 85 ? -49.748 -7.418 1.772 1.00 50.24 70 GLU A N 1
ATOM 520 C CA . GLU A 1 85 ? -49.188 -7.743 0.459 1.00 50.46 70 GLU A CA 1
ATOM 521 C C . GLU A 1 85 ? -49.848 -9.019 -0.063 1.00 49.79 70 GLU A C 1
ATOM 522 O O . GLU A 1 85 ? -50.844 -9.489 0.490 1.00 49.57 70 GLU A O 1
ATOM 528 N N . ARG A 1 86 ? -49.295 -9.618 -1.123 1.00 47.79 71 ARG A N 1
ATOM 529 C CA . ARG A 1 86 ? -49.957 -10.777 -1.717 1.00 53.88 71 ARG A CA 1
ATOM 530 C C . ARG A 1 86 ? -49.946 -11.951 -0.751 1.00 61.36 71 ARG A C 1
ATOM 531 O O . ARG A 1 86 ? -50.999 -12.402 -0.281 1.00 61.74 71 ARG A O 1
ATOM 539 N N . ALA A 1 87 ? -48.759 -12.438 -0.416 1.00 63.68 72 ALA A N 1
ATOM 540 C CA . ALA A 1 87 ? -48.648 -13.638 0.398 1.00 65.86 72 ALA A CA 1
ATOM 541 C C . ALA A 1 87 ? -48.627 -13.363 1.909 1.00 58.53 72 ALA A C 1
ATOM 542 O O . ALA A 1 87 ? -48.820 -14.302 2.691 1.00 55.04 72 ALA A O 1
ATOM 544 N N . PHE A 1 88 ? -48.432 -12.114 2.340 1.00 52.09 73 PHE A N 1
ATOM 545 C CA . PHE A 1 88 ? -48.139 -11.822 3.742 1.00 47.37 73 PHE A CA 1
ATOM 546 C C . PHE A 1 88 ? -48.496 -10.373 4.041 1.00 45.56 73 PHE A C 1
ATOM 547 O O . PHE A 1 88 ? -48.792 -9.589 3.138 1.00 49.48 73 PHE A O 1
ATOM 555 N N . GLY A 1 89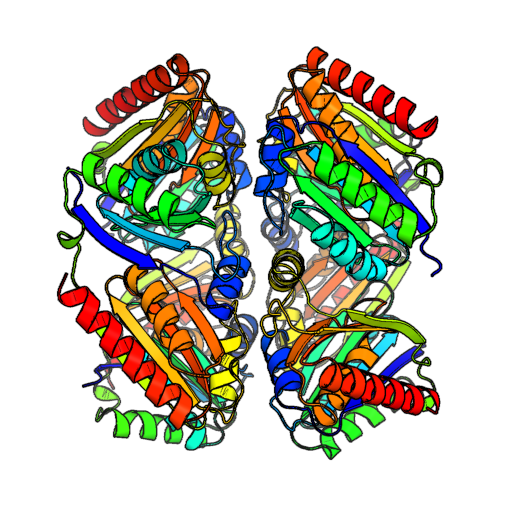 ? -48.413 -10.013 5.324 1.00 37.04 74 GLY A N 1
ATOM 556 C CA . GLY A 1 89 ? -48.647 -8.645 5.742 1.00 36.42 74 GLY A CA 1
ATOM 557 C C . GLY A 1 89 ? -47.619 -8.197 6.763 1.00 32.28 74 GLY A C 1
ATOM 558 O O . GLY A 1 89 ? -46.968 -9.011 7.418 1.00 31.66 74 GLY A O 1
ATOM 559 N N . SER A 1 90 ? -47.484 -6.878 6.895 1.00 30.06 75 SER A N 1
ATOM 560 C CA . SER A 1 90 ? -46.513 -6.269 7.794 1.00 29.76 75 SER A CA 1
ATOM 561 C C . SER A 1 90 ? -47.196 -5.267 8.710 1.00 34.23 75 SER A C 1
ATOM 562 O O . SER A 1 90 ? -48.116 -4.557 8.293 1.00 33.24 75 SER A O 1
ATOM 565 N N . MET A 1 91 ? -46.726 -5.213 9.956 1.00 31.42 76 MET A N 1
ATOM 566 C CA . MET A 1 91 ? -47.156 -4.236 10.944 1.00 28.99 76 MET A CA 1
ATOM 567 C C . MET A 1 91 ? -45.952 -3.839 11.778 1.00 31.26 76 MET A C 1
ATOM 568 O O . MET A 1 91 ? -45.012 -4.621 11.963 1.00 30.76 76 MET A O 1
ATOM 573 N N . GLU A 1 92 ? -45.985 -2.621 12.286 1.00 25.18 77 GLU A N 1
ATOM 574 C CA . GLU A 1 92 ? -44.913 -2.150 13.138 1.00 24.25 77 GLU A CA 1
ATOM 575 C C . GLU A 1 92 ? -45.510 -1.286 14.234 1.00 30.12 77 GLU A C 1
ATOM 576 O O . GLU A 1 92 ? -46.330 -0.403 13.951 1.00 30.61 77 GLU A O 1
ATOM 582 N N . ILE A 1 93 ? -45.106 -1.549 15.481 1.00 30.37 78 ILE A N 1
ATOM 583 C CA . ILE A 1 93 ? -45.518 -0.739 16.622 1.00 31.07 78 ILE A CA 1
ATOM 584 C C . ILE A 1 93 ? -44.295 -0.077 17.244 1.00 26.78 78 ILE A C 1
ATOM 585 O O . ILE A 1 93 ? -43.152 -0.489 17.030 1.00 26.95 78 ILE A O 1
ATOM 590 N N . HIS A 1 94 ? -44.545 0.974 18.013 1.00 27.65 79 HIS A N 1
ATOM 591 C CA . HIS A 1 94 ? -43.439 1.737 18.563 1.00 25.75 79 HIS A CA 1
ATOM 592 C C . HIS A 1 94 ? -43.937 2.561 19.730 1.00 31.42 79 HIS A C 1
ATOM 593 O O . HIS A 1 94 ? -45.031 3.124 19.673 1.00 34.98 79 HIS A O 1
ATOM 600 N N . TYR A 1 95 ? -43.124 2.631 20.782 1.00 34.21 80 TYR A N 1
ATOM 601 C CA . TYR A 1 95 ? -43.472 3.419 21.948 1.00 31.09 80 TYR A CA 1
ATOM 602 C C . TYR A 1 95 ? -42.204 3.929 22.621 1.00 31.53 80 TYR A C 1
ATOM 603 O O . TYR A 1 95 ? -41.133 3.320 22.520 1.00 27.54 80 TYR A O 1
ATOM 612 N N . ARG A 1 96 ? -42.345 5.072 23.303 1.00 38.67 81 ARG A N 1
ATOM 613 C CA . ARG A 1 96 ? -41.242 5.675 24.050 1.00 35.94 81 ARG A CA 1
ATOM 614 C C . ARG A 1 96 ? -40.506 4.682 24.944 1.00 35.79 81 ARG A C 1
ATOM 615 O O . ARG A 1 96 ? -39.291 4.810 25.132 1.00 36.06 81 ARG A O 1
ATOM 623 N N . ASN A 1 97 ? -41.204 3.690 25.498 1.00 33.22 82 ASN A N 1
ATOM 624 C CA . ASN A 1 97 ? -40.621 2.797 26.490 1.00 34.03 82 ASN A CA 1
ATOM 625 C C . ASN A 1 97 ? -40.605 1.367 25.988 1.00 29.41 82 ASN A C 1
ATOM 626 O O . ASN A 1 97 ? -41.610 0.872 25.481 1.00 31.67 82 ASN A O 1
ATOM 631 N N . GLN A 1 98 ? -39.464 0.707 26.169 1.00 37.22 83 GLN A N 1
ATOM 632 C CA . GLN A 1 98 ? -39.312 -0.686 25.766 1.00 38.94 83 GLN A CA 1
ATOM 633 C C . GLN A 1 98 ? -40.490 -1.541 26.202 1.00 37.96 83 GLN A C 1
ATOM 634 O O . GLN A 1 98 ? -40.960 -2.397 25.443 1.00 36.38 83 GLN A O 1
ATOM 640 N N . SER A 1 99 ? -40.982 -1.310 27.423 1.00 39.21 84 SER A N 1
ATOM 641 C CA . SER A 1 99 ? -41.898 -2.243 28.078 1.00 42.63 84 SER A CA 1
ATOM 642 C C . SER A 1 99 ? -43.137 -2.511 27.231 1.00 36.94 84 SER A C 1
ATOM 643 O O . SER A 1 99 ? -43.469 -3.665 26.938 1.00 37.62 84 SER A O 1
ATOM 646 N N . ASP A 1 100 ? -43.850 -1.448 26.853 1.00 35.36 85 ASP A N 1
ATOM 647 C CA . ASP A 1 100 ? -45.105 -1.607 26.118 1.00 37.24 85 ASP A CA 1
ATOM 648 C C . ASP A 1 100 ? -44.915 -2.417 24.840 1.00 38.61 85 ASP A C 1
ATOM 649 O O . ASP A 1 100 ? -45.766 -3.254 24.485 1.00 34.19 85 ASP A O 1
ATOM 654 N N . VAL A 1 101 ? -43.796 -2.172 24.141 1.00 32.17 86 VAL A N 1
ATOM 655 C CA . VAL A 1 101 ? -43.536 -2.818 22.860 1.00 34.49 86 VAL A CA 1
ATOM 656 C C . VAL A 1 101 ? -43.426 -4.328 23.040 1.00 34.08 86 VAL A C 1
ATOM 657 O O . VAL A 1 101 ? -44.027 -5.105 22.285 1.00 32.67 86 VAL A O 1
ATOM 661 N N . LEU A 1 102 ? -42.644 -4.768 24.035 1.00 32.05 87 LEU A N 1
ATOM 662 C CA . LEU A 1 102 ? -42.507 -6.202 24.282 1.00 31.89 87 LEU A CA 1
ATOM 663 C C . LEU A 1 102 ? -43.779 -6.791 24.854 1.00 31.31 87 LEU A C 1
ATOM 664 O O . LEU A 1 102 ? -44.098 -7.951 24.587 1.00 29.76 87 LEU A O 1
ATOM 669 N N . ALA A 1 103 ? -44.488 -6.019 25.673 1.00 34.17 88 ALA A N 1
ATOM 670 C CA . ALA A 1 103 ? -45.748 -6.491 26.222 1.00 31.49 88 ALA A CA 1
ATOM 671 C C . ALA A 1 103 ? -46.775 -6.707 25.116 1.00 30.31 88 ALA A C 1
ATOM 672 O O . ALA A 1 103 ? -47.485 -7.717 25.117 1.00 30.09 88 ALA A O 1
ATOM 674 N N . SER A 1 104 ? -46.853 -5.786 24.145 1.00 31.64 89 SER A N 1
ATOM 675 C CA . SER A 1 104 ? -47.720 -6.016 22.980 1.00 31.46 89 SER A CA 1
ATOM 676 C C . SER A 1 104 ? -47.193 -7.150 22.098 1.00 32.49 89 SER A C 1
ATOM 677 O O . SER A 1 104 ? -47.981 -7.945 21.568 1.00 30.87 89 SER A O 1
ATOM 680 N N . GLY A 1 105 ? -45.865 -7.234 21.921 1.00 29.99 90 GLY A N 1
ATOM 681 C CA . GLY A 1 105 ? -45.291 -8.347 21.186 1.00 28.07 90 GLY A CA 1
ATOM 682 C C . GLY A 1 105 ? -45.701 -9.702 21.740 1.00 37.69 90 GLY A C 1
ATOM 683 O O . GLY A 1 105 ? -46.077 -10.605 20.985 1.00 39.35 90 GLY A O 1
ATOM 684 N N . GLU A 1 106 ? -45.640 -9.869 23.065 1.00 37.06 91 GLU A N 1
ATOM 685 C CA . GLU A 1 106 ? -46.087 -11.123 23.662 1.00 31.08 91 GLU A CA 1
ATOM 686 C C . GLU A 1 106 ? -47.528 -11.424 23.275 1.00 32.43 91 GLU A C 1
ATOM 687 O O . GLU A 1 106 ? -47.851 -12.543 22.860 1.00 33.62 91 GLU A O 1
ATOM 693 N N . ALA A 1 107 ? -48.407 -10.427 23.382 1.00 33.39 92 ALA A N 1
ATOM 694 C CA . ALA A 1 107 ? -49.806 -10.626 23.003 1.00 32.54 92 ALA A CA 1
ATOM 695 C C . ALA A 1 107 ? -49.924 -11.188 21.589 1.00 31.86 92 ALA A C 1
ATOM 696 O O . ALA A 1 107 ? -50.632 -12.177 21.359 1.00 34.22 92 ALA A O 1
ATOM 698 N N . VAL A 1 108 ? -49.208 -10.579 20.634 1.00 33.03 93 VAL A N 1
ATOM 699 C CA . VAL A 1 108 ? -49.247 -11.037 19.245 1.00 32.00 93 VAL A CA 1
ATOM 700 C C . VAL A 1 108 ? -48.761 -12.479 19.140 1.00 34.04 93 VAL A C 1
ATOM 701 O O . VAL A 1 108 ? -49.385 -13.310 18.473 1.00 35.83 93 VAL A O 1
ATOM 705 N N . LEU A 1 109 ? -47.651 -12.811 19.803 1.00 33.17 94 LEU A N 1
ATOM 706 C CA . LEU A 1 109 ? -47.169 -14.191 19.737 1.00 35.18 94 LEU A CA 1
ATOM 707 C C . LEU A 1 109 ? -48.147 -15.154 20.402 1.00 32.89 94 LEU A C 1
ATOM 708 O O . LEU A 1 109 ? -48.362 -16.266 19.907 1.00 31.03 94 LEU A O 1
ATOM 713 N N . ARG A 1 110 ? -48.732 -14.757 21.536 1.00 32.07 95 ARG A N 1
ATOM 714 C CA . ARG A 1 110 ? -49.625 -15.672 22.234 1.00 34.11 95 ARG A CA 1
ATOM 715 C C . ARG A 1 110 ? -50.892 -15.908 21.424 1.00 34.30 95 ARG A C 1
ATOM 716 O O . ARG A 1 110 ? -51.449 -17.014 21.449 1.00 32.85 95 ARG A O 1
ATOM 724 N N . GLU A 1 111 ? -51.327 -14.911 20.654 1.00 31.06 96 GLU A N 1
ATOM 725 C CA . GLU A 1 111 ? -52.512 -15.122 19.835 1.00 30.45 96 GLU A CA 1
ATOM 726 C C . GLU A 1 111 ? -52.223 -16.048 18.663 1.00 30.82 96 GLU A C 1
ATOM 727 O O . GLU A 1 111 ? -53.075 -16.859 18.292 1.00 33.99 96 GLU A O 1
ATOM 733 N N . ILE A 1 112 ? -51.035 -15.955 18.058 1.00 33.99 97 ILE A N 1
ATOM 734 C CA . ILE A 1 112 ? -50.750 -16.816 16.912 1.00 34.17 97 ILE A CA 1
ATOM 735 C C . ILE A 1 112 ? -50.123 -18.135 17.329 1.00 35.64 97 ILE A C 1
ATOM 736 O O . ILE A 1 112 ? -49.905 -19.001 16.469 1.00 34.50 97 ILE A O 1
ATOM 741 N N . ASN A 1 113 ? -49.890 -18.332 18.628 1.00 37.12 98 ASN A N 1
ATOM 742 C CA . ASN A 1 113 ? -49.219 -19.499 19.199 1.00 38.47 98 ASN A CA 1
ATOM 743 C C . ASN A 1 113 ? -47.906 -19.780 18.478 1.00 35.37 98 ASN A C 1
ATOM 744 O O . ASN A 1 113 ? -47.686 -20.849 17.902 1.00 35.35 98 ASN A O 1
ATOM 749 N N . HIS A 1 114 ? -47.029 -18.784 18.517 1.00 32.10 99 HIS A N 1
ATOM 750 C CA . HIS A 1 114 ? -45.688 -18.920 17.975 1.00 32.88 99 HIS A CA 1
ATOM 751 C C . HIS A 1 114 ? -44.689 -18.361 18.962 1.00 32.54 99 HIS A C 1
ATOM 752 O O . HIS A 1 114 ? -44.850 -17.234 19.452 1.00 29.60 99 HIS A O 1
ATOM 759 N N . ALA A 1 115 ? -43.525 -18.960 18.968 1.00 34.85 100 ALA A N 1
ATOM 760 C CA . ALA A 1 115 ? -42.446 -18.376 19.715 1.00 37.09 100 ALA A CA 1
ATOM 761 C C . ALA A 1 115 ? -41.761 -17.467 18.721 1.00 38.61 100 ALA A C 1
ATOM 762 O O . ALA A 1 115 ? -42.014 -17.571 17.543 1.00 40.75 100 ALA A O 1
ATOM 764 N N . GLN A 1 116 ? -40.916 -16.568 19.190 1.00 32.80 101 GLN A N 1
ATOM 765 C CA . GLN A 1 116 ? -40.173 -15.698 18.320 1.00 35.23 101 GLN A CA 1
ATOM 766 C C . GLN A 1 116 ? -39.297 -16.494 17.418 1.00 41.01 101 GLN A C 1
ATOM 767 O O . GLN A 1 116 ? -39.259 -16.245 16.251 1.00 39.94 101 GLN A O 1
ATOM 773 N N . GLU A 1 117 ? -38.619 -17.481 17.949 1.00 42.48 102 GLU A N 1
ATOM 774 C CA . GLU A 1 117 ? -37.779 -18.341 17.152 1.00 41.38 102 GLU A CA 1
ATOM 775 C C . GLU A 1 117 ? -38.428 -19.011 15.950 1.00 40.16 102 GLU A C 1
ATOM 776 O O . GLU A 1 117 ? -37.739 -19.473 15.085 1.00 41.83 102 GLU A O 1
ATOM 782 N N . ASP A 1 118 ? -39.739 -19.087 15.913 1.00 42.84 103 ASP A N 1
ATOM 783 C CA . ASP A 1 118 ? -40.417 -19.736 14.813 1.00 41.97 103 ASP A CA 1
ATOM 784 C C . ASP A 1 118 ? -40.346 -18.841 13.600 1.00 40.90 103 ASP A C 1
ATOM 785 O O . ASP A 1 118 ? -40.796 -19.220 12.541 1.00 39.14 103 ASP A O 1
ATOM 790 N N . ARG A 1 119 ? -39.733 -17.669 13.761 1.00 41.15 104 ARG A N 1
ATOM 791 C CA . ARG A 1 119 ? -39.532 -16.731 12.672 1.00 38.17 104 ARG A CA 1
ATOM 792 C C . ARG A 1 119 ? -38.620 -17.217 11.604 1.00 40.19 104 ARG A C 1
ATOM 793 O O . ARG A 1 119 ? -37.843 -18.125 11.789 1.00 39.80 104 ARG A O 1
ATOM 801 N N . LEU A 1 120 ? -38.717 -16.601 10.451 1.00 39.08 105 LEU A N 1
ATOM 802 C CA . LEU A 1 120 ? -37.896 -17.008 9.380 1.00 31.13 105 LEU A CA 1
ATOM 803 C C . LEU A 1 120 ? -36.483 -16.445 9.550 1.00 35.57 105 LEU A C 1
ATOM 804 O O . LEU A 1 120 ? -36.342 -15.370 10.081 1.00 38.62 105 LEU A O 1
ATOM 809 N N . PRO A 1 121 ? -35.408 -17.157 9.114 1.00 33.00 106 PRO A N 1
ATOM 810 C CA . PRO A 1 121 ? -34.081 -16.524 9.165 1.00 34.07 106 PRO A CA 1
ATOM 811 C C . PRO A 1 121 ? -33.986 -15.359 8.197 1.00 33.62 106 PRO A C 1
ATOM 812 O O . PRO A 1 121 ? -34.975 -15.015 7.549 1.00 37.57 106 PRO A O 1
ATOM 816 N N . CYS A 1 122 ? -32.811 -14.761 8.048 1.00 32.59 107 CYS A N 1
ATOM 817 C CA . CYS A 1 122 ? -32.652 -13.547 7.249 1.00 33.80 107 CYS A CA 1
ATOM 818 C C . CYS A 1 122 ? -31.583 -13.766 6.185 1.00 39.41 107 CYS A C 1
ATOM 819 O O . CYS A 1 122 ? -30.386 -13.655 6.471 1.00 39.49 107 CYS A O 1
ATOM 822 N N . ARG A 1 123 ? -32.012 -14.077 4.961 1.00 38.78 108 ARG A N 1
ATOM 823 C CA . ARG A 1 123 ? -31.062 -14.244 3.870 1.00 42.54 108 ARG A CA 1
ATOM 824 C C . ARG A 1 123 ? -30.418 -12.906 3.534 1.00 35.26 108 ARG A C 1
ATOM 825 O O . ARG A 1 123 ? -31.080 -11.869 3.540 1.00 36.52 108 ARG A O 1
ATOM 833 N N . ILE A 1 124 ? -29.121 -12.918 3.261 1.00 35.10 109 ILE A N 1
ATOM 834 C CA . ILE A 1 124 ? -28.436 -11.747 2.714 1.00 36.00 109 ILE A CA 1
ATOM 835 C C . ILE A 1 124 ? -28.361 -11.942 1.195 1.00 40.69 109 ILE A C 1
ATOM 836 O O . ILE A 1 124 ? -27.510 -12.683 0.681 1.00 41.54 109 ILE A O 1
ATOM 841 N N . ALA A 1 125 ? -29.274 -11.298 0.463 1.00 38.22 110 ALA A N 1
ATOM 842 C CA . ALA A 1 125 ? -29.293 -11.452 -0.984 1.00 38.58 110 ALA A CA 1
ATOM 843 C C . ALA A 1 125 ? -28.307 -10.515 -1.670 1.00 39.97 110 ALA A C 1
ATOM 844 O O . ALA A 1 125 ? -27.938 -10.761 -2.821 1.00 40.97 110 ALA A O 1
ATOM 846 N N . TRP A 1 126 ? -27.877 -9.449 -0.997 1.00 35.35 111 TRP A N 1
ATOM 847 C CA . TRP A 1 126 ? -26.825 -8.603 -1.544 1.00 36.07 111 TRP A CA 1
ATOM 848 C C . TRP A 1 126 ? -26.192 -7.786 -0.428 1.00 38.52 111 TRP A C 1
ATOM 849 O O . TRP A 1 126 ? -26.903 -7.157 0.370 1.00 36.95 111 TRP A O 1
ATOM 860 N N . LYS A 1 127 ? -24.860 -7.788 -0.386 1.00 34.91 112 LYS A N 1
ATOM 861 C CA . LYS A 1 127 ? -24.132 -6.934 0.537 1.00 31.46 112 LYS A CA 1
ATOM 862 C C . LYS A 1 127 ? -22.870 -6.463 -0.168 1.00 33.16 112 LYS A C 1
ATOM 863 O O . LYS A 1 127 ? -22.155 -7.273 -0.766 1.00 30.68 112 LYS A O 1
ATOM 869 N N . GLU A 1 128 ? -22.629 -5.151 -0.138 1.00 30.40 113 GLU A N 1
ATOM 870 C CA . GLU A 1 128 ? -21.583 -4.576 -0.969 1.00 29.84 113 GLU A CA 1
ATOM 871 C C . GLU A 1 128 ? -21.283 -3.139 -0.553 1.00 34.41 113 GLU A C 1
ATOM 872 O O . GLU A 1 128 ? -22.198 -2.349 -0.297 1.00 30.76 113 GLU A O 1
ATOM 878 N N . ILE A 1 129 ? -19.981 -2.809 -0.506 1.00 37.41 114 ILE A N 1
ATOM 879 C CA . ILE A 1 129 ? -19.506 -1.430 -0.481 1.00 33.63 114 ILE A CA 1
ATOM 880 C C . ILE A 1 129 ? -19.128 -1.070 -1.899 1.00 30.93 114 ILE A C 1
ATOM 881 O O . ILE A 1 129 ? -18.517 -1.878 -2.602 1.00 39.75 114 ILE A O 1
ATOM 886 N N . ILE A 1 130 ? -19.546 0.107 -2.343 1.00 31.67 115 ILE A N 1
ATOM 887 C CA . ILE A 1 130 ? -19.171 0.667 -3.637 1.00 31.61 115 ILE A CA 1
ATOM 888 C C . ILE A 1 130 ? -18.464 1.970 -3.307 1.00 36.70 115 ILE A C 1
ATOM 889 O O . ILE A 1 130 ? -19.101 2.914 -2.819 1.00 40.42 115 ILE A O 1
ATOM 894 N N . ARG A 1 131 ? -17.183 2.068 -3.657 1.00 44.45 116 ARG A N 1
ATOM 895 C CA . ARG A 1 131 ? -16.406 3.286 -3.315 1.00 42.83 116 ARG A CA 1
ATOM 896 C C . ARG A 1 131 ? -16.482 4.326 -4.432 1.00 38.29 116 ARG A C 1
ATOM 897 O O . ARG A 1 131 ? -16.715 3.920 -5.586 1.00 35.73 116 ARG A O 1
ATOM 905 N N . ALA A 1 132 ? -16.306 5.606 -4.088 1.00 36.82 117 ALA A N 1
ATOM 906 C CA . ALA A 1 132 ? -16.262 6.707 -5.082 1.00 33.50 117 ALA A CA 1
ATOM 907 C C . ALA A 1 132 ? -17.485 6.783 -6.004 1.00 40.03 117 ALA A C 1
ATOM 908 O O . ALA A 1 132 ? -17.298 6.942 -7.204 1.00 44.90 117 ALA A O 1
ATOM 910 N N . ILE A 1 133 ? -18.691 6.745 -5.448 1.00 37.49 118 ILE A N 1
ATOM 911 C CA . ILE A 1 133 ? -19.938 6.832 -6.260 1.00 38.52 118 ILE A CA 1
ATOM 912 C C . ILE A 1 133 ? -19.867 7.991 -7.261 1.00 36.11 118 ILE A C 1
ATOM 913 O O . ILE A 1 133 ? -19.579 9.112 -6.837 1.00 35.94 118 ILE A O 1
ATOM 918 N N . THR A 1 134 ? -20.098 7.726 -8.549 1.00 43.70 119 THR A N 1
ATOM 919 C CA . THR A 1 134 ? -20.171 8.783 -9.555 1.00 42.41 119 THR A CA 1
ATOM 920 C C . THR A 1 134 ? -21.321 9.739 -9.240 1.00 40.67 119 THR A C 1
ATOM 921 O O . THR A 1 134 ? -22.300 9.368 -8.579 1.00 35.41 119 THR A O 1
ATOM 925 N N . PRO A 1 135 ? -21.251 10.990 -9.779 1.00 42.72 120 PRO A N 1
ATOM 926 C CA . PRO A 1 135 ? -22.441 11.826 -9.575 1.00 39.80 120 PRO A CA 1
ATOM 927 C C . PRO A 1 135 ? -23.704 11.396 -10.310 1.00 38.59 120 PRO A C 1
ATOM 928 O O . PRO A 1 135 ? -24.752 11.860 -9.996 1.00 37.73 120 PRO A O 1
ATOM 932 N N . ASP A 1 136 ? -23.594 10.491 -11.244 1.00 35.99 121 ASP A N 1
ATOM 933 C CA . ASP A 1 136 ? -24.726 10.029 -11.981 1.00 32.63 121 ASP A CA 1
ATOM 934 C C . ASP A 1 136 ? -25.419 8.952 -11.243 1.00 33.50 121 ASP A C 1
ATOM 935 O O . ASP A 1 136 ? -26.614 8.901 -11.232 1.00 42.37 121 ASP A O 1
ATOM 940 N N . HIS A 1 137 ? -24.685 8.093 -10.596 1.00 32.27 122 HIS A N 1
ATOM 941 C CA . HIS A 1 137 ? -25.247 7.033 -9.797 1.00 36.50 122 HIS A CA 1
ATOM 942 C C . HIS A 1 137 ? -25.937 7.649 -8.603 1.00 39.07 122 HIS A C 1
ATOM 943 O O . HIS A 1 137 ? -27.009 7.255 -8.231 1.00 37.80 122 HIS A O 1
ATOM 950 N N . ALA A 1 138 ? -25.319 8.646 -8.027 1.00 34.71 123 ALA A N 1
ATOM 951 C CA . ALA A 1 138 ? -25.889 9.310 -6.921 1.00 31.40 123 ALA A CA 1
ATOM 952 C C . ALA A 1 138 ? -27.118 10.014 -7.259 1.00 32.41 123 ALA A C 1
ATOM 953 O O . ALA A 1 138 ? -28.036 10.003 -6.500 1.00 33.12 123 ALA A O 1
ATOM 955 N N . THR A 1 139 ? -27.137 10.684 -8.403 1.00 33.94 124 THR A N 1
ATOM 956 C CA . THR A 1 139 ? -28.313 11.444 -8.797 1.00 34.05 124 THR A CA 1
ATOM 957 C C . THR A 1 139 ? -29.466 10.470 -8.964 1.00 34.10 124 THR A C 1
ATOM 958 O O . THR A 1 139 ? -30.576 10.723 -8.496 1.00 30.21 124 THR A O 1
ATOM 962 N N . LEU A 1 140 ? -29.198 9.339 -9.605 1.00 31.51 125 LEU A N 1
ATOM 963 C CA . LEU A 1 140 ? -30.234 8.346 -9.807 1.00 37.33 125 LEU A CA 1
ATOM 964 C C . LEU A 1 140 ? -30.875 7.757 -8.571 1.00 35.29 125 LEU A C 1
ATOM 965 O O . LEU A 1 140 ? -32.056 7.595 -8.525 1.00 39.83 125 LEU A O 1
ATOM 970 N N . ILE A 1 141 ? -30.099 7.451 -7.573 1.00 32.41 126 ILE A N 1
ATOM 971 C CA . ILE A 1 141 ? -30.630 6.947 -6.352 1.00 39.18 126 ILE A CA 1
ATOM 972 C C . ILE A 1 141 ? -31.411 8.038 -5.639 1.00 40.43 126 ILE A C 1
ATOM 973 O O . ILE A 1 141 ? -32.409 7.765 -5.019 1.00 42.53 126 ILE A O 1
ATOM 978 N N . ASN A 1 142 ? -30.993 9.273 -5.806 1.00 40.39 127 ASN A N 1
ATOM 979 C CA . ASN A 1 142 ? -31.622 10.394 -5.142 1.00 39.70 127 ASN A CA 1
ATOM 980 C C . ASN A 1 142 ? -32.911 10.894 -5.727 1.00 39.08 127 ASN A C 1
ATOM 981 O O . ASN A 1 142 ? -33.648 11.575 -5.063 1.00 40.42 127 ASN A O 1
ATOM 986 N N . ARG A 1 143 ? -33.196 10.546 -6.965 1.00 41.83 128 ARG A N 1
ATOM 987 C CA . ARG A 1 143 ? -34.425 10.937 -7.591 1.00 42.76 128 ARG A CA 1
ATOM 988 C C . ARG A 1 143 ? -35.476 9.876 -7.512 1.00 48.52 128 ARG A C 1
ATOM 989 O O . ARG A 1 143 ? -36.623 10.146 -7.794 1.00 50.40 128 ARG A O 1
ATOM 997 N N . GLN A 1 144 ? -35.128 8.698 -7.053 1.00 44.79 129 GLN A N 1
ATOM 998 C CA . GLN A 1 144 ? -36.056 7.576 -7.166 1.00 44.23 129 GLN A CA 1
ATOM 999 C C . GLN A 1 144 ? -36.632 7.229 -5.798 1.00 52.45 129 GLN A C 1
ATOM 1000 O O . GLN A 1 144 ? -36.177 6.311 -5.115 1.00 55.40 129 GLN A O 1
ATOM 1006 N N . LEU A 1 145 ? -37.681 7.965 -5.421 1.00 56.37 130 LEU A N 1
ATOM 1007 C CA . LEU A 1 145 ? -38.435 7.730 -4.186 1.00 56.11 130 LEU A CA 1
ATOM 1008 C C . LEU A 1 145 ? -37.499 7.676 -2.979 1.00 53.64 130 LEU A C 1
ATOM 1009 O O . LEU A 1 145 ? -37.602 6.816 -2.101 1.00 51.85 130 LEU A O 1
ATOM 1014 N N . ARG A 1 146 ? -36.558 8.615 -2.960 1.00 56.66 131 ARG A N 1
ATOM 1015 C CA . ARG A 1 146 ? -35.581 8.729 -1.887 1.00 55.48 131 ARG A CA 1
AT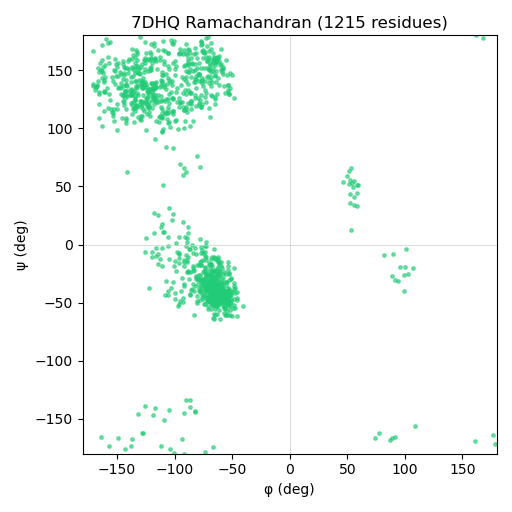OM 1016 C C . ARG A 1 146 ? -36.172 9.630 -0.806 1.00 51.15 131 ARG A C 1
ATOM 1017 O O . ARG A 1 146 ? -36.420 10.823 -1.034 1.00 49.89 131 ARG A O 1
ATOM 1025 N N . LYS A 1 147 ? -36.422 9.051 0.363 1.00 48.26 132 LYS A N 1
ATOM 1026 C CA . LYS A 1 147 ? -37.016 9.780 1.466 1.00 46.64 132 LYS A CA 1
ATOM 1027 C C . LYS A 1 147 ? -35.999 10.120 2.551 1.00 44.32 132 LYS A C 1
ATOM 1028 O O . LYS A 1 147 ? -36.293 10.960 3.411 1.00 48.30 132 LYS A O 1
ATOM 1034 N N . GLY A 1 148 ? -34.803 9.529 2.513 1.00 34.23 133 GLY A N 1
ATOM 1035 C CA . GLY A 1 148 ? -33.781 9.861 3.487 1.00 35.23 133 GLY A CA 1
ATOM 1036 C C . GLY A 1 148 ? -32.891 11.049 3.155 1.00 34.03 133 GLY A C 1
ATOM 1037 O O . GLY A 1 148 ? -33.363 12.121 2.770 1.00 35.12 133 GLY A O 1
ATOM 1038 N N . SER A 1 149 ? -31.591 10.879 3.334 1.00 36.17 134 SER A N 1
ATOM 1039 C CA . SER A 1 149 ? -30.645 11.939 3.026 1.00 37.35 134 SER A CA 1
ATOM 1040 C C . SER A 1 149 ? -30.068 11.760 1.623 1.00 38.62 134 SER A C 1
ATOM 1041 O O . SER A 1 149 ? -30.208 10.712 0.982 1.00 32.68 134 SER A O 1
ATOM 1044 N N . MET A 1 150 ? -29.386 12.802 1.158 1.00 36.18 135 MET A N 1
ATOM 1045 C CA . MET A 1 150 ? -28.838 12.815 -0.188 1.00 32.06 135 MET A CA 1
ATOM 1046 C C . MET A 1 150 ? -27.550 12.006 -0.251 1.00 36.62 135 MET A C 1
ATOM 1047 O O . MET A 1 150 ? -26.597 12.280 0.493 1.00 33.04 135 MET A O 1
ATOM 1052 N N . LEU A 1 151 ? -27.541 10.986 -1.115 1.00 34.61 136 LEU A N 1
ATOM 1053 C CA . LEU A 1 151 ? -26.301 10.297 -1.461 1.00 31.53 136 LEU A CA 1
ATOM 1054 C C . LEU A 1 151 ? -25.402 11.232 -2.254 1.00 30.03 136 LEU A C 1
ATOM 1055 O O . LEU A 1 151 ? -25.830 11.834 -3.242 1.00 31.90 136 LEU A O 1
ATOM 1060 N N . LEU A 1 152 ? -24.182 11.374 -1.820 1.00 30.87 137 LEU A N 1
ATOM 1061 C CA . LEU A 1 152 ? -23.393 12.380 -2.500 1.00 31.78 137 LEU A CA 1
ATOM 1062 C C . LEU A 1 152 ? -22.298 11.713 -3.309 1.00 34.60 137 LEU A C 1
ATOM 1063 O O . LEU A 1 152 ? -21.820 10.637 -2.934 1.00 31.17 137 LEU A O 1
ATOM 1068 N N . PRO A 1 153 ? -21.900 12.313 -4.434 1.00 32.18 138 PRO A N 1
ATOM 1069 C CA . PRO A 1 153 ? -20.846 11.715 -5.257 1.00 30.84 138 PRO A CA 1
ATOM 1070 C C . PRO A 1 153 ? -19.508 11.731 -4.538 1.00 31.12 138 PRO A C 1
ATOM 1071 O O . PRO A 1 153 ? -19.225 12.618 -3.726 1.00 25.77 138 PRO A O 1
ATOM 1075 N N . GLY A 1 154 ? -18.692 10.716 -4.850 1.00 37.91 139 GLY A N 1
ATOM 1076 C CA . GLY A 1 154 ? -17.382 10.511 -4.279 1.00 33.48 139 GLY A CA 1
ATOM 1077 C C . GLY A 1 154 ? -17.354 9.628 -3.046 1.00 38.48 139 GLY A C 1
ATOM 1078 O O . GLY A 1 154 ? -16.353 8.935 -2.811 1.00 43.57 139 GLY A O 1
ATOM 1079 N N . LYS A 1 155 ? -18.426 9.630 -2.256 1.00 33.55 140 LYS A N 1
ATOM 1080 C CA . LYS A 1 155 ? -18.481 8.898 -0.998 1.00 29.07 140 LYS A CA 1
ATOM 1081 C C . LYS A 1 155 ? -18.695 7.410 -1.254 1.00 31.05 140 LYS A C 1
ATOM 1082 O O . LYS A 1 155 ? -18.897 6.967 -2.390 1.00 33.64 140 LYS A O 1
ATOM 1088 N N . SER A 1 156 ? -18.644 6.624 -0.188 1.00 24.66 141 SER A N 1
ATOM 1089 C CA . SER A 1 156 ? -18.766 5.184 -0.329 1.00 25.69 141 SER A CA 1
ATOM 1090 C C . SER A 1 156 ? -20.201 4.787 -0.072 1.00 26.72 141 SER A C 1
ATOM 1091 O O . SER A 1 156 ? -20.989 5.550 0.477 1.00 29.29 141 SER A O 1
ATOM 1094 N N . MET A 1 157 ? -20.548 3.577 -0.472 1.00 25.49 142 MET A N 1
ATOM 1095 C CA . MET A 1 157 ? -21.940 3.174 -0.421 1.00 24.25 142 MET A CA 1
ATOM 1096 C C . MET A 1 157 ? -22.021 1.758 0.117 1.00 30.82 142 MET A C 1
ATOM 1097 O O . MET A 1 157 ? -21.572 0.813 -0.536 1.00 32.74 142 MET A O 1
ATOM 1102 N N . PHE A 1 158 ? -22.576 1.623 1.317 1.00 34.04 143 PHE A N 1
ATOM 1103 C CA . PHE A 1 158 ? -23.100 0.348 1.779 1.00 30.49 143 PHE A CA 1
ATOM 1104 C C . PHE A 1 158 ? -24.474 0.150 1.153 1.00 29.53 143 PHE A C 1
ATOM 1105 O O . PHE A 1 158 ? -25.327 1.036 1.239 1.00 29.08 143 PHE A O 1
ATOM 1113 N N . ILE A 1 159 ? -24.670 -0.984 0.481 1.00 27.72 144 ILE A N 1
ATOM 1114 C CA . ILE A 1 159 ? -25.982 -1.434 0.039 1.00 28.23 144 ILE A CA 1
ATOM 1115 C C . ILE A 1 159 ? -26.181 -2.861 0.519 1.00 29.92 144 ILE A C 1
ATOM 1116 O O . ILE A 1 159 ? -25.258 -3.681 0.463 1.00 31.01 144 ILE A O 1
ATOM 1121 N N . LEU A 1 160 ? -27.391 -3.167 0.965 1.00 27.50 145 LEU A N 1
ATOM 1122 C CA . LEU A 1 160 ? -27.683 -4.469 1.530 1.00 24.25 145 LEU A CA 1
ATOM 1123 C C . LEU A 1 160 ? -29.097 -4.852 1.128 1.00 30.77 145 LEU A C 1
ATOM 1124 O O . LEU A 1 160 ? -29.972 -3.992 0.979 1.00 32.08 145 LEU A O 1
ATOM 1129 N N . GLU A 1 161 ? -29.322 -6.148 0.948 1.00 31.40 146 GLU A N 1
ATOM 1130 C CA . GLU A 1 161 ? -30.644 -6.609 0.559 1.00 34.46 146 GLU A CA 1
ATOM 1131 C C . GLU A 1 161 ? -30.913 -7.919 1.276 1.00 29.73 146 GLU A C 1
ATOM 1132 O O . GLU A 1 161 ? -30.071 -8.820 1.237 1.00 25.31 146 GLU A O 1
ATOM 1138 N N . THR A 1 162 ? -32.094 -8.036 1.895 1.00 33.08 147 THR A N 1
ATOM 1139 C CA . THR A 1 162 ? -32.457 -9.225 2.664 1.00 31.93 147 THR A CA 1
ATOM 1140 C C . THR A 1 162 ? -33.764 -9.836 2.174 1.00 34.99 147 THR A C 1
ATOM 1141 O O . THR A 1 162 ? -34.577 -9.194 1.508 1.00 34.46 147 THR A O 1
ATOM 1145 N N . GLU A 1 163 ? -33.979 -11.080 2.603 1.00 37.87 148 GLU A N 1
ATOM 1146 C CA . GLU A 1 163 ? -35.265 -11.780 2.369 1.00 41.07 148 GLU A CA 1
ATOM 1147 C C . GLU A 1 163 ? -35.439 -12.648 3.619 1.00 41.59 148 GLU A C 1
ATOM 1148 O O . GLU A 1 163 ? -34.627 -13.560 3.794 1.00 42.59 148 GLU A O 1
ATOM 1154 N N . PRO A 1 164 ? -36.372 -12.381 4.559 1.00 38.32 149 PRO A N 1
ATOM 1155 C CA . PRO A 1 164 ? -37.448 -11.404 4.440 1.00 30.52 149 PRO A CA 1
ATOM 1156 C C . PRO A 1 164 ? -37.084 -9.926 4.603 1.00 28.40 149 PRO A C 1
ATOM 1157 O O . PRO A 1 164 ? -36.015 -9.631 5.080 1.00 36.52 149 PRO A O 1
ATOM 1161 N N . ALA A 1 165 ? -38.002 -9.046 4.226 1.00 32.15 150 ALA A N 1
ATOM 1162 C CA . ALA A 1 165 ? -37.724 -7.596 4.200 1.00 33.20 150 ALA A CA 1
ATOM 1163 C C . ALA A 1 165 ? -37.759 -6.913 5.560 1.00 34.58 150 ALA A C 1
ATOM 1164 O O . ALA A 1 165 ? -37.034 -5.923 5.715 1.00 33.21 150 ALA A O 1
ATOM 1166 N N . GLY A 1 166 ? -38.579 -7.395 6.491 1.00 32.95 151 GLY A N 1
ATOM 1167 C CA . GLY A 1 166 ? -38.763 -6.663 7.728 1.00 30.07 151 GLY A CA 1
ATOM 1168 C C . GLY A 1 166 ? -37.476 -6.486 8.498 1.00 28.04 151 GLY A C 1
ATOM 1169 O O . GLY A 1 166 ? -37.273 -5.452 9.144 1.00 31.12 151 GLY A O 1
ATOM 1170 N N . TYR A 1 167 ? -36.574 -7.469 8.406 1.00 24.43 152 TYR A N 1
ATOM 1171 C CA . TYR A 1 167 ? -35.317 -7.419 9.143 1.00 26.24 152 TYR A CA 1
ATOM 1172 C C . TYR A 1 167 ? -34.435 -6.223 8.771 1.00 25.36 152 TYR A C 1
ATOM 1173 O O . TYR A 1 167 ? -33.523 -5.897 9.534 1.00 26.16 152 TYR A O 1
ATOM 1182 N N . ILE A 1 168 ? -34.684 -5.548 7.640 1.00 27.56 153 ILE A N 1
ATOM 1183 C CA . ILE A 1 168 ? -33.753 -4.506 7.194 1.00 28.59 153 ILE A CA 1
ATOM 1184 C C . ILE A 1 168 ? -33.721 -3.350 8.183 1.00 30.13 153 ILE A C 1
ATOM 1185 O O . ILE A 1 168 ? -32.692 -2.670 8.317 1.00 29.03 153 ILE A O 1
ATOM 1190 N N . VAL A 1 169 ? -34.834 -3.127 8.899 1.00 28.31 154 VAL A N 1
ATOM 1191 C CA . VAL A 1 169 ? -34.931 -2.037 9.871 1.00 28.65 154 VAL A CA 1
ATOM 1192 C C . VAL A 1 169 ? -33.938 -2.262 11.005 1.00 27.41 154 VAL A C 1
ATOM 1193 O O . VAL A 1 169 ? -33.177 -1.362 11.365 1.00 25.80 154 VAL A O 1
ATOM 1197 N N . GLN A 1 170 ? -33.918 -3.472 11.572 1.00 27.23 155 GLN A N 1
ATOM 1198 C CA . GLN A 1 170 ? -32.999 -3.721 12.680 1.00 32.93 155 GLN A CA 1
ATOM 1199 C C . GLN A 1 170 ? -31.559 -3.704 12.204 1.00 31.41 155 GLN A C 1
ATOM 1200 O O . GLN A 1 170 ? -30.688 -3.142 12.881 1.00 31.68 155 GLN A O 1
ATOM 1206 N N . ALA A 1 171 ? -31.292 -4.323 11.044 1.00 30.79 156 ALA A N 1
ATOM 1207 C CA . ALA A 1 171 ? -29.975 -4.226 10.418 1.00 31.43 156 ALA A CA 1
ATOM 1208 C C . ALA A 1 171 ? -29.574 -2.776 10.239 1.00 28.55 156 ALA A C 1
ATOM 1209 O O . ALA A 1 171 ? -28.480 -2.362 10.637 1.00 30.72 156 ALA A O 1
ATOM 1211 N N . ALA A 1 172 ? -30.472 -1.985 9.649 1.00 27.69 157 ALA A N 1
ATOM 1212 C CA . ALA A 1 172 ? -30.220 -0.560 9.477 1.00 29.75 157 ALA A CA 1
ATOM 1213 C C . ALA A 1 172 ? -29.886 0.128 10.801 1.00 26.33 157 ALA A C 1
ATOM 1214 O O . ALA A 1 172 ? -29.029 1.011 10.844 1.00 26.42 157 ALA A O 1
ATOM 1216 N N . ASN A 1 173 ? -30.574 -0.248 11.883 1.00 28.80 158 ASN A N 1
ATOM 1217 C CA . ASN A 1 173 ? -30.370 0.395 13.173 1.00 29.31 158 ASN A CA 1
ATOM 1218 C C . ASN A 1 173 ? -28.955 0.123 13.699 1.00 34.15 158 ASN A C 1
ATOM 1219 O O . ASN A 1 173 ? -28.233 1.051 14.100 1.00 34.26 158 ASN A O 1
ATOM 1224 N N . GLU A 1 174 ? -28.525 -1.146 13.660 1.00 33.14 159 GLU A N 1
ATOM 1225 C CA . GLU A 1 174 ? -27.201 -1.497 14.162 1.00 29.35 159 GLU A CA 1
ATOM 1226 C C . GLU A 1 174 ? -26.100 -0.913 13.286 1.00 30.97 159 GLU A C 1
ATOM 1227 O O . GLU A 1 174 ? -25.052 -0.502 13.796 1.00 36.01 159 GLU A O 1
ATOM 1233 N N . ALA A 1 175 ? -26.314 -0.862 11.967 1.00 34.03 160 ALA A N 1
ATOM 1234 C CA . ALA A 1 175 ? -25.392 -0.142 11.097 1.00 24.25 160 ALA A CA 1
ATOM 1235 C C . ALA A 1 175 ? -25.158 1.275 11.604 1.00 26.55 160 ALA A C 1
ATOM 1236 O O . ALA A 1 175 ? -24.025 1.666 11.882 1.00 24.25 160 ALA A O 1
ATOM 1238 N N . GLU A 1 176 ? -26.233 2.050 11.771 1.00 29.12 161 GLU A N 1
ATOM 1239 C CA . GLU A 1 176 ? -26.084 3.440 12.199 1.00 29.08 161 GLU A CA 1
ATOM 1240 C C . GLU A 1 176 ? -25.431 3.544 13.574 1.00 34.06 161 GLU A C 1
ATOM 1241 O O . GLU A 1 176 ? -24.590 4.426 13.810 1.00 39.73 161 GLU A O 1
ATOM 1247 N N . LYS A 1 177 ? -25.812 2.661 14.501 1.00 33.68 162 LYS A N 1
ATOM 1248 C CA . LYS A 1 177 ? -25.307 2.748 15.868 1.00 32.84 162 LYS A CA 1
ATOM 1249 C C . LYS A 1 177 ? -23.808 2.483 15.921 1.00 33.54 162 LYS A C 1
ATOM 1250 O O . LYS A 1 177 ? -23.094 3.116 16.703 1.00 33.49 162 LYS A O 1
ATOM 1256 N N . ALA A 1 178 ? -23.317 1.619 15.037 1.00 29.75 163 ALA A N 1
ATOM 1257 C CA . ALA A 1 178 ? -21.946 1.137 15.036 1.00 24.25 163 ALA A CA 1
ATOM 1258 C C . ALA A 1 178 ? -20.994 1.952 14.178 1.00 27.47 163 ALA A C 1
ATOM 1259 O O . ALA A 1 178 ? -19.775 1.757 14.281 1.00 30.56 163 ALA A O 1
ATOM 1261 N N . ALA A 1 179 ? -21.509 2.808 13.295 1.00 30.97 164 ALA A N 1
ATOM 1262 C CA . ALA A 1 179 ? -20.680 3.477 12.301 1.00 24.25 164 ALA A CA 1
ATOM 1263 C C . ALA A 1 179 ? -21.217 4.875 12.064 1.00 24.25 164 ALA A C 1
ATOM 1264 O O . ALA A 1 179 ? -22.433 5.089 12.085 1.00 34.18 164 ALA A O 1
ATOM 1266 N N . HIS A 1 180 ? -20.306 5.827 11.869 1.00 24.28 165 HIS A N 1
ATOM 1267 C CA . HIS A 1 180 ? -20.661 7.222 11.566 1.00 34.38 165 HIS A CA 1
ATOM 1268 C C . HIS A 1 180 ? -21.066 7.356 10.084 1.00 36.20 165 HIS A C 1
ATOM 1269 O O . HIS A 1 180 ? -20.406 8.007 9.270 1.00 43.10 165 HIS A O 1
ATOM 1276 N N . VAL A 1 181 ? -22.196 6.736 9.743 1.00 34.20 166 VAL A N 1
ATOM 1277 C CA . VAL A 1 181 ? -22.681 6.652 8.366 1.00 29.28 166 VAL A CA 1
ATOM 1278 C C . VAL A 1 181 ? -23.905 7.558 8.206 1.00 30.98 166 VAL A C 1
ATOM 1279 O O . VAL A 1 181 ? -24.513 8.007 9.180 1.00 34.68 166 VAL A O 1
ATOM 1283 N N . THR A 1 182 ? -24.288 7.808 6.958 1.00 29.98 167 THR A N 1
ATOM 1284 C CA . THR A 1 182 ? -25.502 8.566 6.683 1.00 29.30 167 THR A CA 1
ATOM 1285 C C . THR A 1 182 ? -26.520 7.675 5.984 1.00 27.54 167 THR A C 1
ATOM 1286 O O . THR A 1 182 ? -26.192 6.981 5.012 1.00 27.76 167 THR A O 1
ATOM 1290 N N . LEU A 1 183 ? -27.737 7.658 6.527 1.00 28.07 168 LEU A N 1
ATOM 1291 C CA . LEU A 1 183 ? -28.816 6.832 5.998 1.00 32.38 168 LEU A CA 1
ATOM 1292 C C . LEU A 1 183 ? -29.424 7.469 4.753 1.00 31.68 168 LEU A C 1
ATOM 1293 O O . LEU A 1 183 ? -29.895 8.615 4.786 1.00 30.22 168 LEU A O 1
ATOM 1298 N N . ILE A 1 184 ? -29.437 6.710 3.663 1.00 33.97 169 ILE A N 1
ATOM 1299 C CA . ILE A 1 184 ? -29.980 7.174 2.387 1.00 33.85 169 ILE A CA 1
ATOM 1300 C C . ILE A 1 184 ? -31.398 6.653 2.148 1.00 29.51 169 ILE A C 1
ATOM 1301 O O . ILE A 1 184 ? -32.285 7.427 1.794 1.00 33.27 169 ILE A O 1
ATOM 1306 N N . ASP A 1 185 ? -31.654 5.353 2.357 1.00 25.34 170 ASP A N 1
ATOM 1307 C CA . ASP A 1 185 ? -32.974 4.821 2.016 1.00 32.55 170 ASP A CA 1
ATOM 1308 C C . ASP A 1 185 ? -33.208 3.445 2.638 1.00 31.84 170 ASP A C 1
ATOM 1309 O O . ASP A 1 185 ? -32.359 2.566 2.497 1.00 30.35 170 ASP A O 1
ATOM 1314 N N . VAL A 1 186 ? -34.352 3.232 3.299 1.00 32.89 171 VAL A N 1
ATOM 1315 C CA . VAL A 1 186 ? -34.723 1.929 3.876 1.00 33.28 171 VAL A CA 1
ATOM 1316 C C . VAL A 1 186 ? -36.046 1.473 3.267 1.00 35.23 171 VAL A C 1
ATOM 1317 O O . VAL A 1 186 ? -37.106 2.032 3.574 1.00 35.75 171 VAL A O 1
ATOM 1321 N N . ARG A 1 187 ? -36.004 0.430 2.450 1.00 36.12 172 ARG A N 1
ATOM 1322 C CA . ARG A 1 187 ? -37.205 -0.131 1.846 1.00 37.33 172 ARG A CA 1
ATOM 1323 C C . ARG A 1 187 ? -37.516 -1.429 2.579 1.00 38.65 172 ARG A C 1
ATOM 1324 O O . ARG A 1 187 ? -36.840 -2.442 2.374 1.00 39.31 172 ARG A O 1
ATOM 1332 N N . ALA A 1 188 ? -38.541 -1.396 3.431 1.00 35.61 173 ALA A N 1
ATOM 1333 C CA . ALA A 1 188 ? -38.820 -2.469 4.376 1.00 34.29 173 ALA A CA 1
ATOM 1334 C C . ALA A 1 188 ? -40.020 -3.326 3.975 1.00 41.74 173 ALA A C 1
ATOM 1335 O O . ALA A 1 188 ? -40.432 -4.201 4.745 1.00 41.13 173 ALA A O 1
ATOM 1337 N N . PHE A 1 189 ? -40.590 -3.108 2.795 1.00 41.44 174 PHE A N 1
ATOM 1338 C CA . PHE A 1 189 ? -41.806 -3.803 2.414 1.00 44.21 174 PHE A CA 1
ATOM 1339 C C . PHE A 1 189 ? -41.552 -4.665 1.190 1.00 43.67 174 PHE A C 1
ATOM 1340 O O . PHE A 1 189 ? -40.479 -4.619 0.578 1.00 45.24 174 PHE A O 1
ATOM 1348 N N . GLY A 1 190 ? -42.562 -5.461 0.840 1.00 44.43 175 GLY A N 1
ATOM 1349 C CA . GLY A 1 190 ? -42.403 -6.428 -0.220 1.00 40.63 175 GLY A CA 1
ATOM 1350 C C . GLY A 1 190 ? -41.564 -7.605 0.242 1.00 46.11 175 GLY A C 1
ATOM 1351 O O . GLY A 1 190 ? -41.303 -7.805 1.439 1.00 51.29 175 GLY A O 1
ATOM 1352 N N . ASN A 1 191 ? -41.128 -8.394 -0.747 1.00 45.37 176 ASN A N 1
ATOM 1353 C CA . ASN A 1 191 ? -40.393 -9.625 -0.471 1.00 47.57 176 ASN A CA 1
ATOM 1354 C C . ASN A 1 191 ? -38.938 -9.381 -0.083 1.00 46.90 176 ASN A C 1
ATOM 1355 O O . ASN A 1 191 ? -38.288 -10.297 0.436 1.00 43.19 176 ASN A O 1
ATOM 1360 N N . PHE A 1 192 ? -38.414 -8.176 -0.305 1.00 46.87 177 PHE A N 1
ATOM 1361 C CA . PHE A 1 192 ? -36.978 -7.931 -0.219 1.00 45.21 177 PHE A CA 1
ATOM 1362 C C . PHE A 1 192 ? -36.726 -6.565 0.404 1.00 45.20 177 PHE A C 1
ATOM 1363 O O . PHE A 1 192 ? -37.106 -5.539 -0.170 1.00 41.91 177 PHE A O 1
ATOM 1371 N N . GLY A 1 193 ? -36.077 -6.552 1.571 1.00 37.78 178 GLY A N 1
ATOM 1372 C CA . GLY A 1 193 ? -35.673 -5.300 2.174 1.00 31.33 178 GLY A CA 1
ATOM 1373 C C . GLY A 1 193 ? -34.378 -4.804 1.575 1.00 30.82 178 GLY A C 1
ATOM 1374 O O . GLY A 1 193 ? -33.556 -5.590 1.112 1.00 34.18 178 GLY A O 1
ATOM 1375 N N . ARG A 1 194 ? -34.210 -3.477 1.558 1.00 29.39 179 ARG A N 1
ATOM 1376 C CA . ARG A 1 194 ? -33.035 -2.861 0.945 1.00 29.74 179 ARG A CA 1
ATOM 1377 C C . ARG A 1 194 ? -32.618 -1.617 1.719 1.00 30.25 179 ARG A C 1
ATOM 1378 O O . ARG A 1 194 ? -33.427 -0.718 1.979 1.00 27.57 179 ARG A O 1
ATOM 1386 N N . LEU A 1 195 ? -31.339 -1.579 2.079 1.00 33.04 180 LEU A N 1
ATOM 1387 C CA . LEU A 1 195 ? -30.765 -0.508 2.873 1.00 27.60 180 LEU A CA 1
ATOM 1388 C C . LEU A 1 195 ? -29.604 0.108 2.109 1.00 27.76 180 LEU A C 1
ATOM 1389 O O . LEU A 1 195 ? -28.722 -0.614 1.628 1.00 28.92 180 LEU A O 1
ATOM 1394 N N . THR A 1 196 ? -29.616 1.433 1.993 1.00 24.25 181 THR A N 1
ATOM 1395 C CA . THR A 1 196 ? -28.578 2.181 1.307 1.00 24.25 181 THR A CA 1
ATOM 1396 C C . THR A 1 196 ? -28.014 3.209 2.277 1.00 30.12 181 THR A C 1
ATOM 1397 O O . THR A 1 196 ? -28.743 4.091 2.741 1.00 29.70 181 THR A O 1
ATOM 1401 N N . MET A 1 197 ? -26.718 3.107 2.575 1.00 33.68 182 MET A N 1
ATOM 1402 C CA . MET A 1 197 ? -26.040 4.116 3.371 1.00 30.47 182 MET A CA 1
ATOM 1403 C C . MET A 1 197 ? -24.815 4.631 2.631 1.00 30.50 182 MET A C 1
ATOM 1404 O O . MET A 1 197 ? -24.275 3.989 1.725 1.00 24.63 182 MET A O 1
ATOM 1409 N N . MET A 1 198 ? -24.411 5.821 3.053 1.00 31.95 183 MET A N 1
ATOM 1410 C CA . MET A 1 198 ? -23.291 6.576 2.532 1.00 27.92 183 MET A CA 1
ATOM 1411 C C . MET A 1 198 ? -22.301 6.839 3.665 1.00 34.42 183 MET A C 1
ATOM 1412 O O . MET A 1 198 ? -22.683 6.941 4.833 1.00 37.38 183 MET A O 1
ATOM 1417 N N . GLY A 1 199 ? -21.029 6.949 3.322 1.00 30.97 184 GLY A N 1
ATOM 1418 C CA . GLY A 1 199 ? -20.026 7.288 4.305 1.00 32.46 184 GLY A CA 1
ATOM 1419 C C . GLY A 1 199 ? -18.655 7.059 3.714 1.00 32.36 184 GLY A C 1
ATOM 1420 O O . GLY A 1 199 ? -18.514 6.616 2.573 1.00 34.60 184 GLY A O 1
ATOM 1421 N N . SER A 1 200 ? -17.638 7.379 4.505 1.00 30.20 185 SER A N 1
ATOM 1422 C CA . SER A 1 200 ? -16.284 7.083 4.063 1.00 30.29 185 SER A CA 1
ATOM 1423 C C . SER A 1 200 ? -16.089 5.576 3.920 1.00 31.70 185 SER A C 1
ATOM 1424 O O . SER A 1 200 ? -16.801 4.764 4.526 1.00 35.57 185 SER A O 1
ATOM 1427 N N . GLU A 1 201 ? -15.107 5.208 3.100 1.00 34.82 186 GLU A N 1
ATOM 1428 C CA . GLU A 1 201 ? -14.817 3.795 2.886 1.00 37.55 186 GLU A CA 1
ATOM 1429 C C . GLU A 1 201 ? -14.743 3.028 4.209 1.00 38.78 186 GLU A C 1
ATOM 1430 O O . GLU A 1 201 ? -15.228 1.899 4.305 1.00 44.11 186 GLU A O 1
ATOM 1436 N N . ALA A 1 202 ? -14.185 3.651 5.255 1.00 39.54 187 ALA A N 1
ATOM 1437 C CA . ALA A 1 202 ? -13.964 2.982 6.538 1.00 37.86 187 ALA A CA 1
ATOM 1438 C C . ALA A 1 202 ? -15.226 2.926 7.387 1.00 35.78 187 ALA A C 1
ATOM 1439 O O . ALA A 1 202 ? -15.519 1.888 7.993 1.00 38.50 187 ALA A O 1
ATOM 1441 N N . GLU A 1 203 ? -15.958 4.043 7.467 1.00 35.19 188 GLU A N 1
ATOM 1442 C CA . GLU A 1 203 ? -17.265 4.062 8.119 1.00 36.28 188 GLU A CA 1
ATOM 1443 C C . GLU A 1 203 ? -18.197 2.986 7.562 1.00 37.60 188 GLU A C 1
ATOM 1444 O O . GLU A 1 203 ? -18.762 2.193 8.327 1.00 30.93 188 GLU A O 1
ATOM 1450 N N . THR A 1 204 ? -18.352 2.935 6.221 1.00 35.05 189 THR A N 1
ATOM 1451 C CA . THR A 1 204 ? -19.334 2.033 5.615 1.00 35.61 189 THR A CA 1
ATOM 1452 C C . THR A 1 204 ? -18.997 0.565 5.859 1.00 32.51 189 THR A C 1
ATOM 1453 O O . THR A 1 204 ? -19.900 -0.271 5.919 1.00 35.01 189 THR A O 1
ATOM 1457 N N . GLU A 1 205 ? -17.714 0.222 5.985 1.00 38.92 190 GLU A N 1
ATOM 1458 C CA . GLU A 1 205 ? -17.349 -1.167 6.265 1.00 48.82 190 GLU A CA 1
ATOM 1459 C C . GLU A 1 205 ? -17.653 -1.554 7.712 1.00 43.06 190 GLU A C 1
ATOM 1460 O O . GLU A 1 205 ? -18.008 -2.711 7.986 1.00 36.59 190 GLU A O 1
ATOM 1466 N N . GLU A 1 206 ? -17.516 -0.607 8.641 1.00 35.89 191 GLU A N 1
ATOM 1467 C CA . GLU A 1 206 ? -18.012 -0.824 9.996 1.00 41.13 191 GLU A CA 1
ATOM 1468 C C . GLU A 1 206 ? -19.517 -1.077 9.974 1.00 39.99 191 GLU A C 1
ATOM 1469 O O . GLU A 1 206 ? -20.006 -2.056 10.558 1.00 38.21 191 GLU A O 1
ATOM 1475 N N . ALA A 1 207 ? -20.259 -0.205 9.276 1.00 34.63 192 ALA A N 1
ATOM 1476 C CA . ALA A 1 207 ? -21.694 -0.387 9.098 1.00 29.81 192 ALA A CA 1
ATOM 1477 C C . ALA A 1 207 ? -22.017 -1.780 8.575 1.00 31.93 192 ALA A C 1
ATOM 1478 O O . ALA A 1 207 ? -22.940 -2.444 9.062 1.00 35.60 192 ALA A O 1
ATOM 1480 N N . MET A 1 208 ? -21.267 -2.270 7.620 1.00 31.69 193 MET A N 1
ATOM 1481 C CA . MET A 1 208 ? -21.494 -3.586 7.100 1.00 33.67 193 MET A CA 1
ATOM 1482 C C . MET A 1 208 ? -21.263 -4.772 8.048 1.00 40.72 193 MET A C 1
ATOM 1483 O O . MET A 1 208 ? -22.065 -5.683 8.076 1.00 38.25 193 MET A O 1
ATOM 1488 N N . ARG A 1 209 ? -20.198 -4.761 8.830 1.00 38.88 194 ARG A N 1
ATOM 1489 C CA . ARG A 1 209 ? -19.909 -5.840 9.756 1.00 38.34 194 ARG A CA 1
ATOM 1490 C C . ARG A 1 209 ? -20.955 -5.947 10.808 1.00 37.73 194 ARG A C 1
ATOM 1491 O O . ARG A 1 209 ? -21.344 -7.016 11.177 1.00 37.24 194 ARG A O 1
ATOM 1499 N N . ALA A 1 210 ? -21.405 -4.821 11.295 1.00 33.69 195 ALA A N 1
ATOM 1500 C CA . ALA A 1 210 ? -22.423 -4.792 12.297 1.00 33.26 195 ALA A CA 1
ATOM 1501 C C . ALA A 1 210 ? -23.694 -5.370 11.798 1.00 35.37 195 ALA A C 1
ATOM 1502 O O . ALA A 1 210 ? -24.273 -6.188 12.428 1.00 32.20 195 ALA A O 1
ATOM 1504 N N . ALA A 1 211 ? -24.138 -4.922 10.653 1.00 37.33 196 ALA A N 1
ATOM 1505 C CA . ALA A 1 211 ? -25.316 -5.456 10.057 1.00 38.32 196 ALA A CA 1
ATOM 1506 C C . ALA A 1 211 ? -25.221 -6.890 9.703 1.00 37.11 196 ALA A C 1
ATOM 1507 O O . ALA A 1 211 ? -26.206 -7.512 9.529 1.00 38.97 196 ALA A O 1
ATOM 1509 N N . GLU A 1 212 ? -24.032 -7.416 9.595 1.00 32.52 197 GLU A N 1
ATOM 1510 C CA . GLU A 1 212 ? -23.845 -8.786 9.301 1.00 37.02 197 GLU A CA 1
ATOM 1511 C C . GLU A 1 212 ? -23.877 -9.560 10.589 1.00 39.50 197 GLU A C 1
ATOM 1512 O O . GLU A 1 212 ? -24.172 -10.727 10.605 1.00 33.77 197 GLU A O 1
ATOM 1518 N N . ALA A 1 213 ? -23.576 -8.882 11.672 1.00 38.66 198 ALA A N 1
ATOM 1519 C CA . ALA A 1 213 ? -23.554 -9.504 12.956 1.00 35.72 198 ALA A CA 1
ATOM 1520 C C . ALA A 1 213 ? -24.932 -9.450 13.456 1.00 37.34 198 ALA A C 1
ATOM 1521 O O . ALA A 1 213 ? -25.386 -10.350 14.096 1.00 40.66 198 ALA A O 1
ATOM 1523 N N . THR A 1 214 ? -25.587 -8.356 13.203 1.00 32.70 199 THR A N 1
ATOM 1524 C CA . THR A 1 214 ? -26.998 -8.337 13.559 1.00 31.58 199 THR A CA 1
ATOM 1525 C C . THR A 1 214 ? -27.736 -9.440 12.834 1.00 30.69 199 THR A C 1
ATOM 1526 O O . THR A 1 214 ? -28.549 -10.157 13.429 1.00 32.52 199 THR A O 1
ATOM 1530 N N . ILE A 1 215 ? -27.425 -9.634 11.557 1.00 35.72 200 ILE A N 1
ATOM 1531 C CA . ILE A 1 215 ? -28.080 -10.713 10.841 1.00 34.39 200 ILE A CA 1
ATOM 1532 C C . ILE A 1 215 ? -27.638 -12.058 11.404 1.00 35.47 200 ILE A C 1
ATOM 1533 O O . ILE A 1 215 ? -28.453 -12.970 11.580 1.00 33.01 200 ILE A O 1
ATOM 1538 N N . ALA A 1 216 ? -26.353 -12.188 11.741 1.00 40.23 201 ALA A N 1
ATOM 1539 C CA . ALA A 1 216 ? -25.881 -13.401 12.404 1.00 36.21 201 ALA A CA 1
ATOM 1540 C C . ALA A 1 216 ? -26.661 -13.658 13.686 1.00 33.08 201 ALA A C 1
ATOM 1541 O O . ALA A 1 216 ? -27.139 -14.777 13.922 1.00 33.47 201 ALA A O 1
ATOM 1543 N N . SER A 1 217 ? -26.895 -12.638 14.486 1.00 30.13 202 SER A N 1
ATOM 1544 C CA . SER A 1 217 ? -27.711 -12.804 15.680 1.00 33.12 202 SER A CA 1
ATOM 1545 C C . SER A 1 217 ? -29.109 -13.351 15.429 1.00 40.21 202 SER A C 1
ATOM 1546 O O . SER A 1 217 ? -29.500 -14.298 16.074 1.00 48.52 202 SER A O 1
ATOM 1549 N N . ILE A 1 218 ? -29.834 -12.813 14.467 1.00 33.76 203 ILE A N 1
ATOM 1550 C CA . ILE A 1 218 ? -31.174 -13.279 14.169 1.00 38.37 203 ILE A CA 1
ATOM 1551 C C . ILE A 1 218 ? -31.223 -14.726 13.739 1.00 38.42 203 ILE A C 1
ATOM 1552 O O . ILE A 1 218 ? -32.055 -15.446 14.162 1.00 41.01 203 ILE A O 1
ATOM 1557 N N . ASN A 1 219 ? -30.313 -15.165 12.920 1.00 38.93 204 ASN A N 1
ATOM 1558 C CA . ASN A 1 219 ? -30.384 -16.499 12.393 1.00 41.81 204 ASN A CA 1
ATOM 1559 C C . ASN A 1 219 ? -30.217 -17.556 13.429 1.00 44.04 204 ASN A C 1
ATOM 1560 O O . ASN A 1 219 ? -30.845 -18.585 13.356 1.00 45.65 204 ASN A O 1
ATOM 1565 N N . ALA A 1 220 ? -29.314 -17.334 14.355 1.00 46.32 205 ALA A N 1
ATOM 1566 C CA . ALA A 1 220 ? -29.175 -18.214 15.483 1.00 48.58 205 ALA A CA 1
ATOM 1567 C C . ALA A 1 220 ? -30.416 -18.107 16.303 1.00 53.98 205 ALA A C 1
ATOM 1568 O O . ALA A 1 220 ? -30.808 -19.093 16.897 1.00 59.79 205 ALA A O 1
ATOM 1570 N N . ARG A 1 221 ? -31.088 -16.953 16.314 1.00 52.13 206 ARG A N 1
ATOM 1571 C CA . ARG A 1 221 ? -32.299 -16.727 17.141 1.00 49.18 206 ARG A CA 1
ATOM 1572 C C . ARG A 1 221 ? -31.964 -16.782 18.626 1.00 48.67 206 ARG A C 1
ATOM 1573 O O . ARG A 1 221 ? -31.061 -16.087 19.090 1.00 48.39 206 ARG A O 1
ATOM 1581 N N . ASN B 1 17 ? -19.460 -11.847 -10.610 1.00 39.39 2 ASN B N 1
ATOM 1582 C CA . ASN B 1 17 ? -19.985 -12.810 -9.624 1.00 56.89 2 ASN B CA 1
ATOM 1583 C C . ASN B 1 17 ? -20.581 -14.044 -10.301 1.00 50.61 2 ASN B C 1
ATOM 1584 O O . ASN B 1 17 ? -19.946 -14.702 -11.132 1.00 52.19 2 ASN B O 1
ATOM 1589 N N . ASN B 1 18 ? -21.815 -14.366 -9.918 1.00 51.35 3 ASN B N 1
ATOM 1590 C CA . ASN B 1 18 ? -22.644 -15.216 -10.761 1.00 47.04 3 ASN B CA 1
ATOM 1591 C C . ASN B 1 18 ? -23.769 -14.375 -11.331 1.00 48.03 3 ASN B C 1
ATOM 1592 O O . ASN B 1 18 ? -24.945 -14.732 -11.229 1.00 43.23 3 ASN B O 1
ATOM 1597 N N . ILE B 1 19 ? -23.397 -13.249 -11.916 1.00 48.62 4 ILE B N 1
ATOM 1598 C CA . ILE B 1 19 ? -24.357 -12.334 -12.494 1.00 40.33 4 ILE B CA 1
ATOM 1599 C C . ILE B 1 19 ? -24.813 -12.914 -13.820 1.00 47.12 4 ILE B C 1
ATOM 1600 O O . ILE B 1 19 ? -24.027 -13.506 -14.565 1.00 47.33 4 ILE B O 1
ATOM 1605 N N . ASP B 1 20 ? -26.100 -12.774 -14.092 1.00 49.39 5 ASP B N 1
ATOM 1606 C CA . ASP B 1 20 ? -26.758 -13.373 -15.237 1.00 48.73 5 ASP B CA 1
ATOM 1607 C C . ASP B 1 20 ? -27.078 -12.287 -16.247 1.00 51.36 5 ASP B C 1
ATOM 1608 O O . ASP B 1 20 ? -27.691 -11.279 -15.882 1.00 53.08 5 ASP B O 1
ATOM 1613 N N . LEU B 1 21 ? -26.787 -12.511 -17.526 1.00 46.03 6 LEU B N 1
ATOM 1614 C CA . LEU B 1 21 ? -27.178 -11.544 -18.556 1.00 44.41 6 LEU B CA 1
ATOM 1615 C C . LEU B 1 21 ? -28.522 -11.861 -19.155 1.00 45.69 6 LEU B C 1
ATOM 1616 O O . LEU B 1 21 ? -28.702 -12.891 -19.773 1.00 45.75 6 LEU B O 1
ATOM 1621 N N . ARG B 1 22 ? -29.473 -10.968 -18.955 1.00 46.17 7 ARG B N 1
ATOM 1622 C CA . ARG B 1 22 ? -30.822 -11.178 -19.433 1.00 49.19 7 ARG B CA 1
ATOM 1623 C C . ARG B 1 22 ? -31.173 -10.345 -20.628 1.00 45.62 7 ARG B C 1
ATOM 1624 O O . ARG B 1 22 ? -31.792 -10.854 -21.534 1.00 45.82 7 ARG B O 1
ATOM 1632 N N . VAL B 1 23 ? -30.803 -9.072 -20.631 1.00 43.90 8 VAL B N 1
ATOM 1633 C CA . VAL B 1 23 ? -31.030 -8.225 -21.779 1.00 38.42 8 VAL B CA 1
ATOM 1634 C C . VAL B 1 23 ? -29.818 -7.417 -22.123 1.00 37.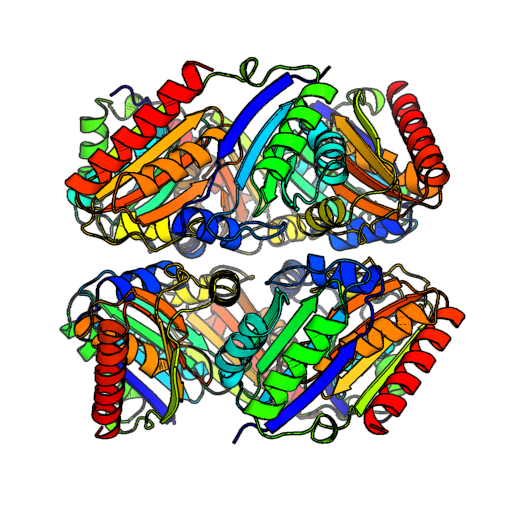77 8 VAL B C 1
ATOM 1635 O O . VAL B 1 23 ? -29.253 -6.817 -21.254 1.00 41.18 8 VAL B O 1
ATOM 1639 N N . TYR B 1 24 ? -29.347 -7.476 -23.358 1.00 35.18 9 TYR B N 1
ATOM 1640 C CA . TYR B 1 24 ? -28.280 -6.603 -23.824 1.00 40.88 9 TYR B CA 1
ATOM 1641 C C . TYR B 1 24 ? -28.843 -6.052 -25.087 1.00 41.63 9 TYR B C 1
ATOM 1642 O O . TYR B 1 24 ? -28.927 -6.753 -26.060 1.00 43.79 9 TYR B O 1
ATOM 1651 N N . SER B 1 25 ? -29.235 -4.801 -25.072 1.00 42.21 10 SER B N 1
ATOM 1652 C CA . SER B 1 25 ? -29.900 -4.201 -26.224 1.00 38.03 10 SER B CA 1
ATOM 1653 C C . SER B 1 25 ? -29.257 -2.856 -26.549 1.00 37.59 10 SER B C 1
ATOM 1654 O O . SER B 1 25 ? -29.412 -1.883 -25.803 1.00 38.31 10 SER B O 1
ATOM 1657 N N . PHE B 1 26 ? -28.547 -2.798 -27.667 1.00 37.66 11 PHE B N 1
ATOM 1658 C CA . PHE B 1 26 ? -27.838 -1.601 -28.091 1.00 35.48 11 PHE B CA 1
ATOM 1659 C C . PHE B 1 26 ? -28.613 -0.898 -29.199 1.00 37.06 11 PHE B C 1
ATOM 1660 O O . PHE B 1 26 ? -29.011 -1.529 -30.189 1.00 38.44 11 PHE B O 1
ATOM 1668 N N . ILE B 1 27 ? -28.808 0.406 -29.060 1.00 35.64 12 ILE B N 1
ATOM 1669 C CA . ILE B 1 27 ? -29.477 1.226 -30.070 1.00 39.75 12 ILE B CA 1
ATOM 1670 C C . ILE B 1 27 ? -28.467 2.293 -30.506 1.00 35.38 12 ILE B C 1
ATOM 1671 O O . ILE B 1 27 ? -27.952 2.991 -29.685 1.00 35.26 12 ILE B O 1
ATOM 1676 N N . ASP B 1 28 ? -28.174 2.396 -31.789 1.00 32.29 13 ASP B N 1
ATOM 1677 C CA . ASP B 1 28 ? -27.190 3.357 -32.312 1.00 36.15 13 ASP B CA 1
ATOM 1678 C C . ASP B 1 28 ? -27.666 4.776 -32.412 1.00 37.86 13 ASP B C 1
ATOM 1679 O O . ASP B 1 28 ? -26.940 5.691 -32.125 1.00 35.00 13 ASP B O 1
ATOM 1684 N N . SER B 1 29 ? -28.886 4.955 -32.863 1.00 35.84 14 SER B N 1
ATOM 1685 C CA . SER B 1 29 ? -29.443 6.266 -32.930 1.00 31.06 14 SER B CA 1
ATOM 1686 C C . SER B 1 29 ? -30.837 6.217 -32.380 1.00 35.19 14 SER B C 1
ATOM 1687 O O . SER B 1 29 ? -31.650 5.441 -32.822 1.00 38.67 14 SER B O 1
ATOM 1690 N N . LEU B 1 30 ? -31.100 7.044 -31.396 1.00 34.22 15 LEU B N 1
ATOM 1691 C CA . LEU B 1 30 ? -32.415 7.137 -30.780 1.00 32.78 15 LEU B CA 1
ATOM 1692 C C . LEU B 1 30 ? -33.341 7.927 -31.686 1.00 34.79 15 LEU B C 1
ATOM 1693 O O . LEU B 1 30 ? -33.001 9.042 -32.092 1.00 35.72 15 LEU B O 1
ATOM 1698 N N . GLN B 1 31 ? -34.515 7.360 -31.985 1.00 38.69 16 GLN B N 1
ATOM 1699 C CA . GLN B 1 31 ? -35.531 8.063 -32.772 1.00 35.46 16 GLN B CA 1
ATOM 1700 C C . GLN B 1 31 ? -36.126 9.235 -31.978 1.00 32.61 16 GLN B C 1
ATOM 1701 O O . GLN B 1 31 ? -36.084 9.252 -30.751 1.00 33.10 16 GLN B O 1
ATOM 1707 N N . PRO B 1 32 ? -36.656 10.250 -32.663 1.00 38.06 17 PRO B N 1
ATOM 1708 C CA . PRO B 1 32 ? -37.017 11.484 -31.937 1.00 37.96 17 PRO B CA 1
ATOM 1709 C C . PRO B 1 32 ? -38.096 11.273 -30.891 1.00 36.86 17 PRO B C 1
ATOM 1710 O O . PRO B 1 32 ? -37.935 11.686 -29.728 1.00 32.66 17 PRO B O 1
ATOM 1714 N N . GLN B 1 33 ? -39.209 10.648 -31.280 1.00 35.65 18 GLN B N 1
ATOM 1715 C CA . GLN B 1 33 ? -40.271 10.400 -30.317 1.00 32.60 18 GLN B CA 1
ATOM 1716 C C . GLN B 1 33 ? -39.764 9.572 -29.155 1.00 30.94 18 GLN B C 1
ATOM 1717 O O . GLN B 1 33 ? -40.061 9.880 -27.999 1.00 35.73 18 GLN B O 1
ATOM 1723 N N . LEU B 1 34 ? -38.964 8.542 -29.438 1.00 30.92 19 LEU B N 1
ATOM 1724 C CA . LEU B 1 34 ? -38.477 7.675 -28.370 1.00 32.98 19 LEU B CA 1
ATOM 1725 C C . LEU B 1 34 ? -37.505 8.410 -27.457 1.00 27.95 19 LEU B C 1
ATOM 1726 O O . LEU B 1 34 ? -37.625 8.342 -26.231 1.00 31.79 19 LEU B O 1
ATOM 1731 N N . ALA B 1 35 ? -36.518 9.085 -28.034 1.00 28.78 20 ALA B N 1
ATOM 1732 C CA . ALA B 1 35 ? -35.628 9.908 -27.226 1.00 30.17 20 ALA B CA 1
ATOM 1733 C C . ALA B 1 35 ? -36.437 10.828 -26.331 1.00 31.35 20 ALA B C 1
ATOM 1734 O O . ALA B 1 35 ? -36.135 10.982 -25.141 1.00 31.40 20 ALA B O 1
ATOM 1736 N N . SER B 1 36 ? -37.516 11.391 -26.878 1.00 29.09 21 SER B N 1
ATOM 1737 C CA . SER B 1 36 ? -38.310 12.381 -26.164 1.00 27.62 21 SER B CA 1
ATOM 1738 C C . SER B 1 36 ? -39.144 11.730 -25.077 1.00 32.38 21 SER B C 1
ATOM 1739 O O . SER B 1 36 ? -39.343 12.328 -24.008 1.00 26.60 21 SER B O 1
ATOM 1742 N N . TYR B 1 37 ? -39.618 10.500 -25.328 1.00 33.86 22 TYR B N 1
ATOM 1743 C CA . TYR B 1 37 ? -40.310 9.733 -24.296 1.00 26.71 22 TYR B CA 1
ATOM 1744 C C . TYR B 1 37 ? -39.384 9.449 -23.119 1.00 27.76 22 TYR B C 1
ATOM 1745 O O . TYR B 1 37 ? -39.753 9.633 -21.958 1.00 25.08 22 TYR B O 1
ATOM 1754 N N . LEU B 1 38 ? -38.174 8.971 -23.406 1.00 31.70 23 LEU B N 1
ATOM 1755 C CA . LEU B 1 38 ? -37.229 8.675 -22.342 1.00 30.13 23 LEU B CA 1
ATOM 1756 C C . LEU B 1 38 ? -36.847 9.946 -21.583 1.00 33.02 23 LEU B C 1
ATOM 1757 O O . LEU B 1 38 ? -36.850 9.959 -20.347 1.00 29.78 23 LEU B O 1
ATOM 1762 N N . ALA B 1 39 ? -36.679 11.046 -22.305 1.00 28.22 24 ALA B N 1
ATOM 1763 C CA . ALA B 1 39 ? -36.392 12.322 -21.623 1.00 24.92 24 ALA B CA 1
ATOM 1764 C C . ALA B 1 39 ? -37.554 12.732 -20.704 1.00 35.57 24 ALA B C 1
ATOM 1765 O O . ALA B 1 39 ? -37.335 13.599 -19.872 1.00 40.63 24 ALA B O 1
ATOM 1767 N N . THR B 1 40 ? -38.740 12.132 -20.836 1.00 37.11 25 THR B N 1
ATOM 1768 C CA . THR B 1 40 ? -39.909 12.591 -20.031 1.00 36.76 25 THR B CA 1
ATOM 1769 C C . THR B 1 40 ? -40.335 11.573 -18.963 1.00 33.61 25 THR B C 1
ATOM 1770 O O . THR B 1 40 ? -41.009 12.001 -18.011 1.00 41.04 25 THR B O 1
ATOM 1774 N N . SER B 1 41 ? -39.931 10.308 -19.070 1.00 28.61 26 SER B N 1
ATOM 1775 C CA . SER B 1 41 ? -40.443 9.261 -18.144 1.00 30.07 26 SER B CA 1
ATOM 1776 C C . SER B 1 41 ? -39.304 8.696 -17.309 1.00 38.71 26 SER B C 1
ATOM 1777 O O . SER B 1 41 ? -39.588 7.962 -16.347 1.00 37.74 26 SER B O 1
ATOM 1780 N N . SER B 1 42 ? -38.074 9.038 -17.657 1.00 39.62 27 SER B N 1
ATOM 1781 C CA . SER B 1 42 ? -36.880 8.518 -17.025 1.00 34.35 27 SER B CA 1
ATOM 1782 C C . SER B 1 42 ? -36.484 9.446 -15.884 1.00 34.41 27 SER B C 1
ATOM 1783 O O . SER B 1 42 ? -36.807 10.634 -15.880 1.00 35.24 27 SER B O 1
ATOM 1786 N N . GLN B 1 43 ? -35.807 8.913 -14.896 1.00 36.77 28 GLN B N 1
ATOM 1787 C CA . GLN B 1 43 ? -35.453 9.703 -13.737 1.00 41.43 28 GLN B CA 1
ATOM 1788 C C . GLN B 1 43 ? -33.996 9.877 -13.647 1.00 40.07 28 GLN B C 1
ATOM 1789 O O . GLN B 1 43 ? -33.460 10.095 -12.599 1.00 43.30 28 GLN B O 1
ATOM 1795 N N . GLY B 1 44 ? -33.337 9.800 -14.770 1.00 37.46 29 GLY B N 1
ATOM 1796 C CA . GLY B 1 44 ? -31.945 10.095 -14.775 1.00 38.17 29 GLY B CA 1
ATOM 1797 C C . GLY B 1 44 ? -31.562 11.235 -15.643 1.00 35.82 29 GLY B C 1
ATOM 1798 O O . GLY B 1 44 ? -32.292 12.184 -15.783 1.00 38.52 29 GLY B O 1
ATOM 1799 N N . PHE B 1 45 ? -30.385 11.143 -16.214 1.00 35.22 30 PHE B N 1
ATOM 1800 C CA . PHE B 1 45 ? -29.937 12.156 -17.130 1.00 41.52 30 PHE B CA 1
ATOM 1801 C C . PHE B 1 45 ? -30.629 11.877 -18.423 1.00 39.89 30 PHE B C 1
ATOM 1802 O O . PHE B 1 45 ? -30.898 10.740 -18.758 1.00 42.55 30 PHE B O 1
ATOM 1810 N N . LEU B 1 46 ? -30.953 12.906 -19.157 1.00 34.24 31 LEU B N 1
ATOM 1811 C CA . LEU B 1 46 ? -31.791 12.687 -20.298 1.00 33.59 31 LEU B CA 1
ATOM 1812 C C . LEU B 1 46 ? -31.270 12.638 -21.710 1.00 40.62 31 LEU B C 1
ATOM 1813 O O . LEU B 1 46 ? -30.402 13.400 -22.101 1.00 34.22 31 LEU B O 1
ATOM 1818 N N . PRO B 1 47 ? -31.836 11.722 -22.491 1.00 36.42 32 PRO B N 1
ATOM 1819 C CA . PRO B 1 47 ? -31.382 11.568 -23.852 1.00 31.26 32 PRO B CA 1
ATOM 1820 C C . PRO B 1 47 ? -31.990 12.495 -24.899 1.00 29.87 32 PRO B C 1
ATOM 1821 O O . PRO B 1 47 ? -33.056 13.013 -24.688 1.00 29.34 32 PRO B O 1
ATOM 1825 N N . VAL B 1 48 ? -31.276 12.731 -25.995 1.00 28.85 33 VAL B N 1
ATOM 1826 C CA . VAL B 1 48 ? -31.853 13.510 -27.082 1.00 33.72 33 VAL B CA 1
ATOM 1827 C C . VAL B 1 48 ? -31.845 12.628 -28.334 1.00 33.34 33 VAL B C 1
ATOM 1828 O O . VAL B 1 48 ? -31.188 11.577 -28.358 1.00 34.14 33 VAL B O 1
ATOM 1832 N N . PRO B 1 49 ? -32.610 13.006 -29.357 1.00 37.45 34 PRO B N 1
ATOM 1833 C CA . PRO B 1 49 ? -32.541 12.274 -30.637 1.00 32.85 34 PRO B CA 1
ATOM 1834 C C . PRO B 1 49 ? -31.112 12.135 -31.140 1.00 31.08 34 PRO B C 1
ATOM 1835 O O . PRO B 1 49 ? -30.336 13.092 -31.131 1.00 32.94 34 PRO B O 1
ATOM 1839 N N . GLY B 1 50 ? -30.761 10.926 -31.580 1.00 30.52 35 GLY B N 1
ATOM 1840 C CA . GLY B 1 50 ? -29.452 10.647 -32.134 1.00 25.73 35 GLY B CA 1
ATOM 1841 C C . GLY B 1 50 ? -28.470 9.992 -31.172 1.00 31.25 35 GLY B C 1
ATOM 1842 O O . GLY B 1 50 ? -27.553 9.293 -31.627 1.00 35.26 35 GLY B O 1
ATOM 1843 N N . ASP B 1 51 ? -28.633 10.198 -29.862 1.00 29.61 36 ASP B N 1
ATOM 1844 C CA . ASP B 1 51 ? -27.812 9.487 -28.889 1.00 30.29 36 ASP B CA 1
ATOM 1845 C C . ASP B 1 51 ? -27.867 7.976 -29.108 1.00 33.04 36 ASP B C 1
ATOM 1846 O O . ASP B 1 51 ? -28.932 7.384 -29.324 1.00 30.10 36 ASP B O 1
ATOM 1851 N N . ALA B 1 52 ? -26.704 7.346 -29.018 1.00 37.98 37 ALA B N 1
ATOM 1852 C CA . ALA B 1 52 ? -26.690 5.910 -28.843 1.00 33.00 37 ALA B CA 1
ATOM 1853 C C . ALA B 1 52 ? -27.157 5.567 -27.435 1.00 32.58 37 ALA B C 1
ATOM 1854 O O . ALA B 1 52 ? -27.078 6.370 -26.503 1.00 30.77 37 ALA B O 1
ATOM 1856 N N . CYS B 1 53 ? -27.623 4.342 -27.284 1.00 30.71 38 CYS B N 1
ATOM 1857 C CA . CYS B 1 53 ? -28.272 3.931 -26.064 1.00 27.32 38 CYS B CA 1
ATOM 1858 C C . CYS B 1 53 ? -27.992 2.451 -25.896 1.00 35.05 38 CYS B C 1
ATOM 1859 O O . CYS B 1 53 ? -27.914 1.722 -26.891 1.00 35.88 38 CYS B O 1
ATOM 1862 N N . LEU B 1 54 ? -27.830 2.017 -24.641 1.00 36.11 39 LEU B N 1
ATOM 1863 C CA . LEU B 1 54 ? -27.636 0.608 -24.308 1.00 33.87 39 LEU B CA 1
ATOM 1864 C C . LEU B 1 54 ? -28.478 0.256 -23.091 1.00 36.33 39 LEU B C 1
ATOM 1865 O O . LEU B 1 54 ? -28.395 0.945 -22.068 1.00 40.40 39 LEU B O 1
ATOM 1870 N N . TRP B 1 55 ? -29.277 -0.809 -23.191 1.00 37.55 40 TRP B N 1
ATOM 1871 C CA . TRP B 1 55 ? -30.120 -1.291 -22.108 1.00 35.98 40 TRP B CA 1
ATOM 1872 C C . TRP B 1 55 ? -29.668 -2.619 -21.670 1.00 37.95 40 TRP B C 1
ATOM 1873 O O . TRP B 1 55 ? -29.666 -3.555 -22.425 1.00 42.44 40 TRP B O 1
ATOM 1884 N N . ILE B 1 56 ? -29.343 -2.736 -20.399 1.00 38.41 41 ILE B N 1
ATOM 1885 C CA . ILE B 1 56 ? -28.938 -4.012 -19.828 1.00 38.21 41 ILE B CA 1
ATOM 1886 C C . ILE B 1 56 ? -29.835 -4.485 -18.696 1.00 34.63 41 ILE B C 1
ATOM 1887 O O . ILE B 1 56 ? -30.185 -3.717 -17.838 1.00 33.61 41 ILE B O 1
ATOM 1892 N N . GLU B 1 57 ? -30.277 -5.726 -18.742 1.00 34.77 42 GLU B N 1
ATOM 1893 C CA . GLU B 1 57 ? -31.010 -6.293 -17.624 1.00 39.29 42 GLU B CA 1
ATOM 1894 C C . GLU B 1 57 ? -30.210 -7.438 -17.119 1.00 43.42 42 GLU B C 1
ATOM 1895 O O . GLU B 1 57 ? -29.858 -8.319 -17.857 1.00 41.88 42 GLU B O 1
ATOM 1901 N N . VAL B 1 58 ? -29.888 -7.402 -15.839 1.00 49.06 43 VAL B N 1
ATOM 1902 C CA . VAL B 1 58 ? -29.122 -8.469 -15.227 1.00 44.93 43 VAL B CA 1
ATOM 1903 C C . VAL B 1 58 ? -29.759 -9.076 -14.002 1.00 49.30 43 VAL B C 1
ATOM 1904 O O . VAL B 1 58 ? -30.568 -8.465 -13.362 1.00 52.18 43 VAL B O 1
ATOM 1908 N N . ALA B 1 59 ? -29.410 -10.299 -13.692 1.00 51.83 44 ALA B N 1
ATOM 1909 C CA . ALA B 1 59 ? -29.890 -10.953 -12.514 1.00 44.17 44 ALA B CA 1
ATOM 1910 C C . ALA B 1 59 ? -28.694 -11.493 -11.654 1.00 45.43 44 ALA B C 1
ATOM 1911 O O . ALA B 1 59 ? -27.821 -12.055 -12.272 1.00 41.99 44 ALA B O 1
ATOM 1913 N N . PRO B 1 60 ? -28.655 -11.331 -10.264 1.00 46.77 45 PRO B N 1
ATOM 1914 C CA . PRO B 1 60 ? -29.640 -10.589 -9.467 1.00 40.51 45 PRO B CA 1
ATOM 1915 C C . PRO B 1 60 ? -29.589 -9.088 -9.733 1.00 38.24 45 PRO B C 1
ATOM 1916 O O . PRO B 1 60 ? -28.564 -8.596 -10.202 1.00 42.14 45 PRO B O 1
ATOM 1920 N N . GLY B 1 61 ? -30.680 -8.381 -9.429 1.00 38.72 46 GLY B N 1
ATOM 1921 C CA . GLY B 1 61 ? -30.823 -6.995 -9.834 1.00 36.77 46 GLY B CA 1
ATOM 1922 C C . GLY B 1 61 ? -30.042 -5.995 -9.013 1.00 36.72 46 GLY B C 1
ATOM 1923 O O . GLY B 1 61 ? -29.849 -4.857 -9.454 1.00 35.63 46 GLY B O 1
ATOM 1924 N N . MET B 1 62 ? -29.595 -6.374 -7.821 1.00 37.44 47 MET B N 1
ATOM 1925 C CA . MET B 1 62 ? -28.769 -5.444 -7.064 1.00 38.25 47 MET B CA 1
ATOM 1926 C C . MET B 1 62 ? -27.399 -5.272 -7.701 1.00 35.86 47 MET B C 1
ATOM 1927 O O . MET B 1 62 ? -26.710 -4.285 -7.419 1.00 34.88 47 MET B O 1
ATOM 1932 N N . ALA B 1 63 ? -27.024 -6.186 -8.597 1.00 36.08 48 ALA B N 1
ATOM 1933 C CA . ALA B 1 63 ? -25.773 -6.076 -9.336 1.00 39.06 48 ALA B CA 1
ATOM 1934 C C . ALA B 1 63 ? -25.697 -4.831 -10.212 1.00 33.91 48 ALA B C 1
ATOM 1935 O O . ALA B 1 63 ? -24.586 -4.408 -10.546 1.00 36.68 48 ALA B O 1
ATOM 1937 N N . VAL B 1 64 ? -26.830 -4.233 -10.600 1.00 33.90 49 VAL B N 1
ATOM 1938 C CA . VAL B 1 64 ? -26.761 -3.091 -11.516 1.00 36.74 49 VAL B CA 1
ATOM 1939 C C . VAL B 1 64 ? -26.019 -1.921 -10.893 1.00 35.71 49 VAL B C 1
ATOM 1940 O O . VAL B 1 64 ? -25.648 -0.983 -11.605 1.00 37.22 49 VAL B O 1
ATOM 1944 N N . HIS B 1 65 ? -25.792 -1.965 -9.583 1.00 30.51 50 HIS B N 1
ATOM 1945 C CA . HIS B 1 65 ? -25.102 -0.848 -8.892 1.00 28.05 50 HIS B CA 1
ATOM 1946 C C . HIS B 1 65 ? -23.624 -0.833 -9.294 1.00 29.41 50 HIS B C 1
ATOM 1947 O O . HIS B 1 65 ? -23.159 0.204 -9.778 1.00 31.54 50 HIS B O 1
ATOM 1954 N N . ARG B 1 66 ? -22.925 -1.950 -9.101 1.00 29.26 51 ARG B N 1
ATOM 1955 C CA . ARG B 1 66 ? -21.499 -2.043 -9.503 1.00 30.32 51 ARG B CA 1
ATOM 1956 C C . ARG B 1 66 ? -21.387 -1.886 -11.018 1.00 32.53 51 ARG B C 1
ATOM 1957 O O . ARG B 1 66 ? -20.505 -1.151 -11.465 1.00 32.68 51 ARG B O 1
ATOM 1965 N N . LEU B 1 67 ? -22.242 -2.510 -11.789 1.00 33.48 52 LEU B N 1
ATOM 1966 C CA . LEU B 1 67 ? -22.152 -2.456 -13.228 1.00 33.45 52 LEU B CA 1
ATOM 1967 C C . LEU B 1 67 ? -22.336 -1.075 -13.799 1.00 30.57 52 LEU B C 1
ATOM 1968 O O . LEU B 1 67 ? -21.767 -0.738 -14.800 1.00 33.22 52 LEU B O 1
ATOM 1973 N N . SER B 1 68 ? -23.109 -0.271 -13.135 1.00 25.49 53 SER B N 1
ATOM 1974 C CA . SER B 1 68 ? -23.289 1.070 -13.555 1.00 29.38 53 SER B CA 1
ATOM 1975 C C . SER B 1 68 ? -22.116 1.937 -13.221 1.00 33.18 53 SER B C 1
ATOM 1976 O O . SER B 1 68 ? -21.819 2.841 -13.940 1.00 30.09 53 SER B O 1
ATOM 1979 N N . ASP B 1 69 ? -21.465 1.673 -12.101 1.00 36.04 54 ASP B N 1
ATOM 1980 C CA . ASP B 1 69 ? -20.315 2.407 -11.684 1.00 28.53 54 ASP B CA 1
ATOM 1981 C C . ASP B 1 69 ? -19.243 2.098 -12.664 1.00 30.32 54 ASP B C 1
ATOM 1982 O O . ASP B 1 69 ? -18.520 2.966 -13.065 1.00 31.63 54 ASP B O 1
ATOM 1987 N N . ILE B 1 70 ? -19.158 0.848 -13.053 1.00 24.93 55 ILE B N 1
ATOM 1988 C CA . ILE B 1 70 ? -18.135 0.470 -14.012 1.00 25.77 55 ILE B CA 1
ATOM 1989 C C . ILE B 1 70 ? -18.302 1.240 -15.311 1.00 28.75 55 ILE B C 1
ATOM 1990 O O . ILE B 1 70 ? -17.320 1.607 -15.969 1.00 26.93 55 ILE B O 1
ATOM 1995 N N . ALA B 1 71 ? -19.552 1.494 -15.703 1.00 33.36 56 ALA B N 1
ATOM 1996 C CA . ALA B 1 71 ? -19.843 2.075 -17.008 1.00 29.56 56 ALA B CA 1
ATOM 1997 C C . ALA B 1 71 ? -19.582 3.578 -17.030 1.00 29.48 56 ALA B C 1
ATOM 1998 O O . ALA B 1 71 ? -19.067 4.113 -18.022 1.00 30.29 56 ALA B O 1
ATOM 2000 N N . LEU B 1 72 ? -19.932 4.269 -15.947 1.00 25.98 57 LEU B N 1
ATOM 2001 C CA . LEU B 1 72 ? -19.746 5.714 -15.879 1.00 30.60 57 LEU B CA 1
ATOM 2002 C C . LEU B 1 72 ? -18.286 6.088 -15.693 1.00 38.42 57 LEU B C 1
ATOM 2003 O O . LEU B 1 72 ? -17.884 7.206 -16.057 1.00 40.67 57 LEU B O 1
ATOM 2008 N N . LYS B 1 73 ? -17.482 5.174 -15.146 1.00 32.70 58 LYS B N 1
ATOM 2009 C CA . LYS B 1 73 ? -16.063 5.435 -14.991 1.00 33.78 58 LYS B CA 1
ATOM 2010 C C . LYS B 1 73 ? -15.252 5.023 -16.213 1.00 33.26 58 LYS B C 1
ATOM 2011 O O . LYS B 1 73 ? -14.171 5.577 -16.432 1.00 35.30 58 LYS B O 1
ATOM 2017 N N . ALA B 1 74 ? -15.762 4.105 -17.038 1.00 29.99 59 ALA B N 1
ATOM 2018 C CA . ALA B 1 74 ? -15.029 3.729 -18.245 1.00 31.18 59 ALA B CA 1
ATOM 2019 C C . ALA B 1 74 ? -15.035 4.861 -19.279 1.00 34.36 59 ALA B C 1
ATOM 2020 O O . ALA B 1 74 ? -13.986 5.249 -19.804 1.00 34.15 59 ALA B O 1
ATOM 2022 N N . THR B 1 75 ? -16.200 5.430 -19.566 1.00 34.17 60 THR B N 1
ATOM 2023 C CA . THR B 1 75 ? -16.309 6.445 -20.605 1.00 34.68 60 THR B CA 1
ATOM 2024 C C . THR B 1 75 ? -17.021 7.685 -20.063 1.00 32.59 60 THR B C 1
ATOM 2025 O O . THR B 1 75 ? -17.150 7.892 -18.848 1.00 34.40 60 THR B O 1
ATOM 2029 N N . ASN B 1 76 ? -17.508 8.515 -20.988 1.00 34.15 61 ASN B N 1
ATOM 2030 C CA . ASN B 1 76 ? -18.268 9.723 -20.699 1.00 36.93 61 ASN B CA 1
ATOM 2031 C C . ASN B 1 76 ? -19.776 9.493 -20.769 1.00 38.79 61 ASN B C 1
ATOM 2032 O O . ASN B 1 76 ? -20.552 10.455 -20.656 1.00 34.24 61 ASN B O 1
ATOM 2037 N N . VAL B 1 77 ? -20.195 8.236 -20.943 1.00 36.15 62 VAL B N 1
ATOM 2038 C CA . VAL B 1 77 ? -21.600 7.910 -21.080 1.00 27.65 62 VAL B CA 1
ATOM 2039 C C . VAL B 1 77 ? -22.367 8.387 -19.852 1.00 30.45 62 VAL B C 1
ATOM 2040 O O . VAL B 1 77 ? -21.818 8.478 -18.746 1.00 38.16 62 VAL B O 1
ATOM 2044 N N . ARG B 1 78 ? -23.643 8.686 -20.032 1.00 34.50 63 ARG B N 1
ATOM 2045 C CA . ARG B 1 78 ? -24.497 9.137 -18.952 1.00 33.69 63 ARG B CA 1
ATOM 2046 C C . ARG B 1 78 ? -25.509 8.103 -18.570 1.00 32.93 63 ARG B C 1
ATOM 2047 O O . ARG B 1 78 ? -25.825 7.250 -19.346 1.00 33.39 63 ARG B O 1
ATOM 2055 N N . LEU B 1 79 ? -25.988 8.161 -17.338 1.00 37.47 64 LEU B N 1
ATOM 2056 C CA . LEU B 1 79 ? -26.980 7.201 -16.864 1.00 34.42 64 LEU B CA 1
ATOM 2057 C C . LEU B 1 79 ? -28.401 7.684 -17.019 1.00 34.64 64 LEU B C 1
ATOM 2058 O O . LEU B 1 79 ? -28.753 8.735 -16.547 1.00 32.64 64 LEU B O 1
ATOM 2063 N N . GLY B 1 80 ? -29.200 6.908 -17.732 1.00 31.85 65 GLY B N 1
ATOM 2064 C CA . GLY B 1 80 ? -30.563 7.259 -17.933 1.00 29.88 65 GLY B CA 1
ATOM 2065 C C . GLY B 1 80 ? -31.454 6.562 -16.970 1.00 36.05 65 GLY B C 1
ATOM 2066 O O . GLY B 1 80 ? -32.277 7.183 -16.348 1.00 39.24 65 GLY B O 1
ATOM 2067 N N . GLU B 1 81 ? -31.342 5.252 -16.887 1.00 35.13 66 GLU B N 1
ATOM 2068 C CA . GLU B 1 81 ? -32.231 4.519 -16.002 1.00 36.30 66 GLU B CA 1
ATOM 2069 C C . GLU B 1 81 ? -31.423 3.590 -15.113 1.00 36.40 66 GLU B C 1
ATOM 2070 O O . GLU B 1 81 ? -30.392 3.056 -15.531 1.00 37.66 66 GLU B O 1
ATOM 2076 N N . GLN B 1 82 ? -31.916 3.395 -13.884 1.00 38.52 67 GLN B N 1
ATOM 2077 C CA . GLN B 1 82 ? -31.338 2.432 -12.943 1.00 33.36 67 GLN B CA 1
ATOM 2078 C C . GLN B 1 82 ? -32.440 1.984 -12.003 1.00 35.56 67 GLN B C 1
ATOM 2079 O O . GLN B 1 82 ? -32.929 2.783 -11.202 1.00 40.26 67 GLN B O 1
ATOM 2085 N N . VAL B 1 83 ? -32.813 0.711 -12.090 1.00 37.92 68 VAL B N 1
ATOM 2086 C CA . VAL B 1 83 ? -33.990 0.176 -11.415 1.00 33.78 68 VAL B CA 1
ATOM 2087 C C . VAL B 1 83 ? -33.670 -1.221 -10.912 1.00 36.86 68 VAL B C 1
ATOM 2088 O O . VAL B 1 83 ? -33.225 -2.072 -11.688 1.00 35.77 68 VAL B O 1
ATOM 2092 N N . VAL B 1 84 ? -33.925 -1.473 -9.630 1.00 43.27 69 VAL B N 1
ATOM 2093 C CA . VAL B 1 84 ? -33.755 -2.799 -9.037 1.00 46.26 69 VAL B CA 1
ATOM 2094 C C . VAL B 1 84 ? -35.130 -3.388 -8.746 1.00 49.25 69 VAL B C 1
ATOM 2095 O O . VAL B 1 84 ? -35.870 -2.872 -7.902 1.00 50.38 69 VAL B O 1
ATOM 2099 N N . GLU B 1 85 ? -35.475 -4.463 -9.447 1.00 52.52 70 GLU B N 1
ATOM 2100 C CA . GLU B 1 85 ? -36.677 -5.225 -9.164 1.00 56.21 70 GLU B CA 1
ATOM 2101 C C . GLU B 1 85 ? -36.288 -6.469 -8.374 1.00 63.21 70 GLU B C 1
ATOM 2102 O O . GLU B 1 85 ? -35.109 -6.753 -8.152 1.00 68.57 70 GLU B O 1
ATOM 2108 N N . ARG B 1 86 ? -37.301 -7.218 -7.951 1.00 64.43 71 ARG B N 1
ATOM 2109 C CA . ARG B 1 86 ? -37.106 -8.360 -7.071 1.00 63.14 71 ARG B CA 1
ATOM 2110 C C . ARG B 1 86 ? -36.084 -9.345 -7.635 1.00 62.31 71 ARG B C 1
ATOM 2111 O O . ARG B 1 86 ? -35.037 -9.588 -7.022 1.00 66.35 71 ARG B O 1
ATOM 2119 N N . ALA B 1 87 ? -36.349 -9.902 -8.816 1.00 62.25 72 ALA B N 1
ATOM 2120 C CA . ALA B 1 87 ? -35.511 -10.970 -9.358 1.00 61.95 72 ALA B CA 1
ATOM 2121 C C . ALA B 1 87 ? -34.445 -10.490 -10.340 1.00 57.29 72 ALA B C 1
ATOM 2122 O O . ALA B 1 87 ? -33.605 -11.296 -10.760 1.00 51.07 72 ALA B O 1
ATOM 2124 N N . PHE B 1 88 ? -34.463 -9.218 -10.722 1.00 52.41 73 PHE B N 1
ATOM 2125 C CA . PHE B 1 88 ? -33.582 -8.711 -11.759 1.00 46.40 73 PHE B CA 1
ATOM 2126 C C . PHE B 1 88 ? -33.574 -7.201 -11.642 1.00 49.21 73 PHE B C 1
ATOM 2127 O O . PHE B 1 88 ? -34.358 -6.620 -10.891 1.00 54.23 73 PHE B O 1
ATOM 2135 N N . GLY B 1 89 ? -32.690 -6.568 -12.410 1.00 41.99 74 GLY B N 1
ATOM 2136 C CA . GLY B 1 89 ? -32.593 -5.121 -12.405 1.00 37.14 74 GLY B CA 1
ATOM 2137 C C . GLY B 1 89 ? -32.090 -4.619 -13.738 1.00 40.73 74 GLY B C 1
ATOM 2138 O O . GLY B 1 89 ? -31.449 -5.347 -14.507 1.00 41.42 74 GLY B O 1
ATOM 2139 N N . SER B 1 90 ? -32.365 -3.349 -13.996 1.00 40.25 75 SER B N 1
ATOM 2140 C CA . SER B 1 90 ? -32.214 -2.794 -15.330 1.00 33.34 75 SER B CA 1
ATOM 2141 C C . SER B 1 90 ? -31.480 -1.468 -15.257 1.00 35.09 75 SER B C 1
ATOM 2142 O O . SER B 1 90 ? -31.700 -0.671 -14.339 1.00 31.83 75 SER B O 1
ATOM 2145 N N . MET B 1 91 ? -30.601 -1.242 -16.230 1.00 33.80 76 MET B N 1
ATOM 2146 C CA . MET B 1 91 ? -29.873 0.005 -16.364 1.00 32.03 76 MET B CA 1
ATOM 2147 C C . MET B 1 91 ? -29.945 0.449 -17.813 1.00 35.07 76 MET B C 1
ATOM 2148 O O . MET B 1 91 ? -30.338 -0.317 -18.696 1.00 36.98 76 MET B O 1
ATOM 2153 N N . GLU B 1 92 ? -29.546 1.699 -18.059 1.00 32.63 77 GLU B N 1
ATOM 2154 C CA . GLU B 1 92 ? -29.559 2.251 -19.406 1.00 34.33 77 GLU B CA 1
ATOM 2155 C C . GLU B 1 92 ? -28.559 3.390 -19.490 1.00 35.07 77 GLU B C 1
ATOM 2156 O O . GLU B 1 92 ? -28.666 4.360 -18.730 1.00 35.54 77 GLU B O 1
ATOM 2162 N N . ILE B 1 93 ? -27.625 3.297 -20.443 1.00 31.21 78 ILE B N 1
ATOM 2163 C CA . ILE B 1 93 ? -26.614 4.327 -20.631 1.00 30.68 78 ILE B CA 1
ATOM 2164 C C . ILE B 1 93 ? -26.776 4.936 -22.021 1.00 33.51 78 ILE B C 1
ATOM 2165 O O . ILE B 1 93 ? -27.354 4.329 -22.929 1.00 37.43 78 ILE B O 1
ATOM 2170 N N . HIS B 1 94 ? -26.242 6.148 -22.184 1.00 29.57 79 HIS B N 1
ATOM 2171 C CA . HIS B 1 94 ? -26.377 6.861 -23.444 1.00 27.28 79 HIS B CA 1
ATOM 2172 C C . HIS B 1 94 ? -25.380 8.006 -23.502 1.00 33.57 79 HIS B C 1
ATOM 2173 O O . HIS B 1 94 ? -24.954 8.534 -22.471 1.00 35.74 79 HIS B O 1
ATOM 2180 N N . TYR B 1 95 ? -24.974 8.315 -24.710 1.00 32.69 80 TYR B N 1
ATOM 2181 C CA . TYR B 1 95 ? -24.044 9.365 -24.951 1.00 38.54 80 TYR B CA 1
ATOM 2182 C C . TYR B 1 95 ? -24.169 9.663 -26.414 1.00 39.59 80 TYR B C 1
ATOM 2183 O O . TYR B 1 95 ? -24.622 8.847 -27.177 1.00 37.37 80 TYR B O 1
ATOM 2192 N N . ARG B 1 96 ? -23.751 10.844 -26.801 1.00 40.13 81 ARG B N 1
ATOM 2193 C CA . ARG B 1 96 ? -23.734 11.196 -28.183 1.00 42.92 81 ARG B CA 1
ATOM 2194 C C . ARG B 1 96 ? -22.959 10.257 -29.046 1.00 45.89 81 ARG B C 1
ATOM 2195 O O . ARG B 1 96 ? -23.323 10.029 -30.185 1.00 48.50 81 ARG B O 1
ATOM 2203 N N . ASN B 1 97 ? -21.888 9.711 -28.513 1.00 43.72 82 ASN B N 1
ATOM 2204 C CA . ASN B 1 97 ? -21.013 8.901 -29.301 1.00 36.63 82 ASN B CA 1
ATOM 2205 C C . ASN B 1 97 ? -21.138 7.475 -29.004 1.00 39.28 82 ASN B C 1
ATOM 2206 O O . ASN B 1 97 ? -20.874 7.051 -27.914 1.00 50.15 82 ASN B O 1
ATOM 2211 N N . GLN B 1 98 ? -21.521 6.714 -29.985 1.00 37.21 83 GLN B N 1
ATOM 2212 C CA . GLN B 1 98 ? -21.762 5.313 -29.806 1.00 42.72 83 GLN B CA 1
ATOM 2213 C C . GLN B 1 98 ? -20.593 4.576 -29.307 1.00 44.69 83 GLN B C 1
ATOM 2214 O O . GLN B 1 98 ? -20.744 3.568 -28.674 1.00 45.40 83 GLN B O 1
ATOM 2220 N N . SER B 1 99 ? -19.416 5.053 -29.625 1.00 47.77 84 SER B N 1
ATOM 2221 C CA . SER B 1 99 ? -18.213 4.478 -29.131 1.00 47.94 84 SER B CA 1
ATOM 2222 C C . SER B 1 99 ? -18.287 4.309 -27.666 1.00 42.38 84 SER B C 1
ATOM 2223 O O . SER B 1 99 ? -18.173 3.211 -27.177 1.00 39.11 84 SER B O 1
ATOM 2226 N N . ASP B 1 100 ? -18.427 5.425 -26.978 1.00 37.95 85 ASP B N 1
ATOM 2227 C CA . ASP B 1 100 ? -18.458 5.385 -25.519 1.00 34.54 85 ASP B CA 1
ATOM 2228 C C . ASP B 1 100 ? -19.494 4.392 -25.011 1.00 37.00 85 ASP B C 1
ATOM 2229 O O . ASP B 1 100 ? -19.246 3.679 -24.034 1.00 33.96 85 ASP B O 1
ATOM 2234 N N . VAL B 1 101 ? -20.647 4.305 -25.682 1.00 38.21 86 VAL B N 1
ATOM 2235 C CA . VAL B 1 101 ? -21.718 3.434 -25.202 1.00 33.01 86 VAL B CA 1
ATOM 2236 C C . VAL B 1 101 ? -21.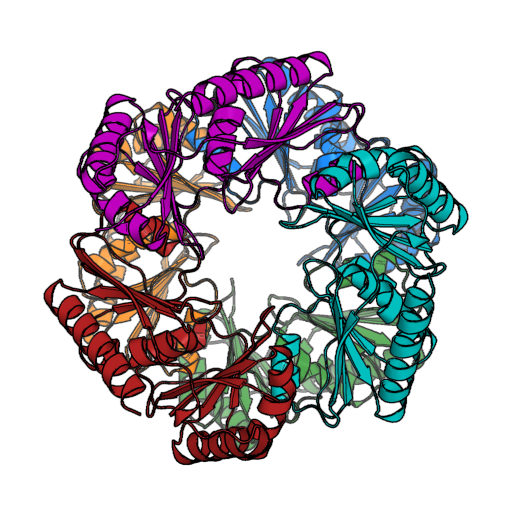330 1.967 -25.344 1.00 34.15 86 VAL B C 1
ATOM 2237 O O . VAL B 1 101 ? -21.596 1.155 -24.451 1.00 37.39 86 VAL B O 1
ATOM 2241 N N . LEU B 1 102 ? -20.723 1.586 -26.471 1.00 35.94 87 LEU B N 1
ATOM 2242 C CA . LEU B 1 102 ? -20.334 0.186 -26.617 1.00 34.35 87 LEU B CA 1
ATOM 2243 C C . LEU B 1 102 ? -19.099 -0.121 -25.789 1.00 30.43 87 LEU B C 1
ATOM 2244 O O . LEU B 1 102 ? -18.944 -1.249 -25.319 1.00 30.94 87 LEU B O 1
ATOM 2249 N N . ALA B 1 103 ? -18.238 0.880 -25.581 1.00 30.64 88 ALA B N 1
ATOM 2250 C CA . ALA B 1 103 ? -17.061 0.718 -24.731 1.00 34.81 88 ALA B CA 1
ATOM 2251 C C . ALA B 1 103 ? -17.462 0.422 -23.285 1.00 33.83 88 ALA B C 1
ATOM 2252 O O . ALA B 1 103 ? -17.085 -0.618 -22.722 1.00 30.70 88 ALA B O 1
ATOM 2254 N N . SER B 1 104 ? -18.213 1.350 -22.664 1.00 31.75 89 SER B N 1
ATOM 2255 C CA . SER B 1 104 ? -18.882 1.072 -21.392 1.00 29.68 89 SER B CA 1
ATOM 2256 C C . SER B 1 104 ? -19.633 -0.246 -21.432 1.00 31.46 89 SER B C 1
ATOM 2257 O O . SER B 1 104 ? -19.606 -1.010 -20.462 1.00 34.33 89 SER B O 1
ATOM 2260 N N . GLY B 1 105 ? -20.264 -0.575 -22.553 1.00 31.31 90 GLY B N 1
ATOM 2261 C CA . GLY B 1 105 ? -20.939 -1.882 -22.661 1.00 32.21 90 GLY B CA 1
ATOM 2262 C C . GLY B 1 105 ? -19.996 -3.049 -22.461 1.00 36.07 90 GLY B C 1
ATOM 2263 O O . GLY B 1 105 ? -20.350 -3.957 -21.700 1.00 30.77 90 GLY B O 1
ATOM 2264 N N . GLU B 1 106 ? -18.844 -3.032 -23.131 1.00 36.18 91 GLU B N 1
ATOM 2265 C CA . GLU B 1 106 ? -17.857 -4.141 -23.048 1.00 38.23 91 GLU B CA 1
ATOM 2266 C C . GLU B 1 106 ? -17.311 -4.266 -21.624 1.00 37.63 91 GLU B C 1
ATOM 2267 O O . GLU B 1 106 ? -17.061 -5.392 -21.199 1.00 38.12 91 GLU B O 1
ATOM 2273 N N . ALA B 1 107 ? -17.106 -3.143 -20.939 1.00 31.22 92 ALA B N 1
ATOM 2274 C CA . ALA B 1 107 ? -16.598 -3.166 -19.552 1.00 31.03 92 ALA B CA 1
ATOM 2275 C C . ALA B 1 107 ? -17.584 -3.915 -18.652 1.00 32.54 92 ALA B C 1
ATOM 2276 O O . ALA B 1 107 ? -17.124 -4.720 -17.827 1.00 41.55 92 ALA B O 1
ATOM 2278 N N . VAL B 1 108 ? -18.885 -3.681 -18.827 1.00 28.59 93 VAL B N 1
ATOM 2279 C CA . VAL B 1 108 ? -19.919 -4.419 -18.044 1.00 33.50 93 VAL B CA 1
ATOM 2280 C C . VAL B 1 108 ? -19.820 -5.900 -18.402 1.00 32.48 93 VAL B C 1
ATOM 2281 O O . VAL B 1 108 ? -19.803 -6.729 -17.481 1.00 42.85 93 VAL B O 1
ATOM 2285 N N . LEU B 1 109 ? -19.674 -6.204 -19.688 1.00 32.56 94 LEU B N 1
ATOM 2286 C CA . LEU B 1 109 ? -19.646 -7.615 -20.149 1.00 37.29 94 LEU B CA 1
ATOM 2287 C C . LEU B 1 109 ? -18.434 -8.355 -19.571 1.00 38.99 94 LEU B C 1
ATOM 2288 O O . LEU B 1 109 ? -18.573 -9.542 -19.253 1.00 42.99 94 LEU B O 1
ATOM 2293 N N . ARG B 1 110 ? -17.283 -7.689 -19.487 1.00 35.97 95 ARG B N 1
ATOM 2294 C CA . ARG B 1 110 ? -16.063 -8.317 -18.921 1.00 39.39 95 ARG B CA 1
ATOM 2295 C C . ARG B 1 110 ? -16.266 -8.645 -17.440 1.00 38.96 95 ARG B C 1
ATOM 2296 O O . ARG B 1 110 ? -15.901 -9.758 -17.037 1.00 46.96 95 ARG B O 1
ATOM 2304 N N . GLU B 1 111 ? -16.850 -7.722 -16.673 1.00 36.84 96 GLU B N 1
ATOM 2305 C CA . GLU B 1 111 ? -17.024 -7.937 -15.211 1.00 43.86 96 GLU B CA 1
ATOM 2306 C C . GLU B 1 111 ? -17.958 -9.123 -14.955 1.00 49.25 96 GLU B C 1
ATOM 2307 O O . GLU B 1 111 ? -17.674 -9.907 -14.030 1.00 49.36 96 GLU B O 1
ATOM 2313 N N . ILE B 1 112 ? -19.016 -9.261 -15.753 1.00 40.27 97 ILE B N 1
ATOM 2314 C CA . ILE B 1 112 ? -20.020 -10.337 -15.506 1.00 37.79 97 ILE B CA 1
ATOM 2315 C C . ILE B 1 112 ? -19.582 -11.630 -16.196 1.00 41.43 97 ILE B C 1
ATOM 2316 O O . ILE B 1 112 ? -20.291 -12.638 -16.030 1.00 44.92 97 ILE B O 1
ATOM 2321 N N . ASN B 1 113 ? -18.474 -11.594 -16.941 1.00 43.37 98 ASN B N 1
ATOM 2322 C CA . ASN B 1 113 ? -17.962 -12.785 -17.674 1.00 51.62 98 ASN B CA 1
ATOM 2323 C C . ASN B 1 113 ? -19.058 -13.336 -18.596 1.00 47.48 98 ASN B C 1
ATOM 2324 O O . ASN B 1 113 ? -19.219 -14.567 -18.672 1.00 48.03 98 ASN B O 1
ATOM 2329 N N . HIS B 1 114 ? -19.791 -12.443 -19.256 1.00 46.81 99 HIS B N 1
ATOM 2330 C CA . HIS B 1 114 ? -20.855 -12.872 -20.195 1.00 46.00 99 HIS B CA 1
ATOM 2331 C C . HIS B 1 114 ? -20.659 -12.174 -21.535 1.00 47.24 99 HIS B C 1
ATOM 2332 O O . HIS B 1 114 ? -20.365 -10.975 -21.531 1.00 52.50 99 HIS B O 1
ATOM 2339 N N . ALA B 1 115 ? -20.767 -12.914 -22.634 1.00 48.89 100 ALA B N 1
ATOM 2340 C CA . ALA B 1 115 ? -20.721 -12.278 -23.968 1.00 44.23 100 ALA B CA 1
ATOM 2341 C C . ALA B 1 115 ? -22.110 -11.721 -24.285 1.00 44.68 100 ALA B C 1
ATOM 2342 O O . ALA B 1 115 ? -23.064 -12.141 -23.629 1.00 39.68 100 ALA B O 1
ATOM 2344 N N . GLN B 1 116 ? -22.214 -10.843 -25.281 1.00 43.56 101 GLN B N 1
ATOM 2345 C CA . GLN B 1 116 ? -23.507 -10.210 -25.646 1.00 40.57 101 GLN B CA 1
ATOM 2346 C C . GLN B 1 116 ? -24.509 -11.296 -26.049 1.00 44.41 101 GLN B C 1
ATOM 2347 O O . GLN B 1 116 ? -25.659 -11.198 -25.623 1.00 45.81 101 GLN B O 1
ATOM 2353 N N . GLU B 1 117 ? -24.067 -12.325 -26.772 1.00 49.51 102 GLU B N 1
ATOM 2354 C CA . GLU B 1 117 ? -24.944 -13.420 -27.268 1.00 44.73 102 GLU B CA 1
ATOM 2355 C C . GLU B 1 117 ? -25.525 -14.222 -26.105 1.00 41.57 102 GLU B C 1
ATOM 2356 O O . GLU B 1 117 ? -26.576 -14.844 -26.301 1.00 48.98 102 GLU B O 1
ATOM 2362 N N . ASP B 1 118 ? -24.879 -14.191 -24.940 1.00 47.49 103 ASP B N 1
ATOM 2363 C CA . ASP B 1 118 ? -25.315 -14.990 -23.765 1.00 42.97 103 ASP B CA 1
ATOM 2364 C C . ASP B 1 118 ? -26.684 -14.499 -23.293 1.00 43.14 103 ASP B C 1
ATOM 2365 O O . ASP B 1 118 ? -27.304 -15.234 -22.535 1.00 43.39 103 ASP B O 1
ATOM 2370 N N . ARG B 1 119 ? -27.152 -13.348 -23.782 1.00 44.41 104 ARG B N 1
ATOM 2371 C CA . ARG B 1 119 ? -28.448 -12.744 -23.382 1.00 41.79 104 ARG B CA 1
ATOM 2372 C C . ARG B 1 119 ? -29.639 -13.654 -23.689 1.00 38.93 104 ARG B C 1
ATOM 2373 O O . ARG B 1 119 ? -29.524 -14.537 -24.562 1.00 41.11 104 ARG B O 1
ATOM 2381 N N . LEU B 1 120 ? -30.725 -13.477 -22.936 1.00 40.34 105 LEU B N 1
ATOM 2382 C CA . LEU B 1 120 ? -31.947 -14.302 -23.117 1.00 42.43 105 LEU B CA 1
ATOM 2383 C C . LEU B 1 120 ? -32.615 -13.975 -24.450 1.00 44.84 105 LEU B C 1
ATOM 2384 O O . LEU B 1 120 ? -32.515 -12.838 -24.897 1.00 44.81 105 LEU B O 1
ATOM 2389 N N . PRO B 1 121 ? -33.291 -14.928 -25.117 1.00 47.15 106 PRO B N 1
ATOM 2390 C CA . PRO B 1 121 ? -34.030 -14.605 -26.331 1.00 45.91 106 PRO B CA 1
ATOM 2391 C C . PRO B 1 121 ? -35.286 -13.761 -26.064 1.00 44.95 106 PRO B C 1
ATOM 2392 O O . PRO B 1 121 ? -35.846 -13.865 -24.991 1.00 44.25 106 PRO B O 1
ATOM 2396 N N . CYS B 1 122 ? -35.686 -12.936 -27.035 1.00 45.99 107 CYS B N 1
ATOM 2397 C CA . CYS B 1 122 ? -36.909 -12.101 -26.903 1.00 46.54 107 CYS B CA 1
ATOM 2398 C C . CYS B 1 122 ? -38.137 -12.832 -27.438 1.00 45.40 107 CYS B C 1
ATOM 2399 O O . CYS B 1 122 ? -38.256 -12.951 -28.662 1.00 48.43 107 CYS B O 1
ATOM 2402 N N . ARG B 1 123 ? -39.007 -13.312 -26.560 1.00 42.38 108 ARG B N 1
ATOM 2403 C CA . ARG B 1 123 ? -40.276 -13.912 -26.968 1.00 47.43 108 ARG B CA 1
ATOM 2404 C C . ARG B 1 123 ? -41.384 -12.868 -26.999 1.00 45.71 108 ARG B C 1
ATOM 2405 O O . ARG B 1 123 ? -41.453 -11.989 -26.135 1.00 46.49 108 ARG B O 1
ATOM 2413 N N . ILE B 1 124 ? -42.267 -12.989 -27.989 1.00 50.49 109 ILE B N 1
ATOM 2414 C CA . ILE B 1 124 ? -43.398 -12.079 -28.147 1.00 43.02 109 ILE B CA 1
ATOM 2415 C C . ILE B 1 124 ? -44.560 -12.563 -27.287 1.00 42.86 109 ILE B C 1
ATOM 2416 O O . ILE B 1 124 ? -45.111 -13.645 -27.516 1.00 45.22 109 ILE B O 1
ATOM 2421 N N . ALA B 1 125 ? -44.949 -11.756 -26.306 1.00 39.58 110 ALA B N 1
ATOM 2422 C CA . ALA B 1 125 ? -46.118 -12.097 -25.511 1.00 41.66 110 ALA B CA 1
ATOM 2423 C C . ALA B 1 125 ? -47.404 -11.721 -26.240 1.00 43.88 110 ALA B C 1
ATOM 2424 O O . ALA B 1 125 ? -48.340 -12.525 -26.344 1.00 40.84 110 ALA B O 1
ATOM 2426 N N . TRP B 1 126 ? -47.460 -10.496 -26.744 1.00 40.50 111 TRP B N 1
ATOM 2427 C CA . TRP B 1 126 ? -48.632 -9.992 -27.420 1.00 34.58 111 TRP B CA 1
ATOM 2428 C C . TRP B 1 126 ? -48.177 -9.194 -28.631 1.00 37.49 111 TRP B C 1
ATOM 2429 O O . TRP B 1 126 ? -47.088 -8.617 -28.639 1.00 36.64 111 TRP B O 1
ATOM 2440 N N . LYS B 1 127 ? -49.041 -9.171 -29.651 1.00 44.98 112 LYS B N 1
ATOM 2441 C CA . LYS B 1 127 ? -48.741 -8.568 -30.948 1.00 38.48 112 LYS B CA 1
ATOM 2442 C C . LYS B 1 127 ? -50.090 -8.383 -31.650 1.00 38.66 112 LYS B C 1
ATOM 2443 O O . LYS B 1 127 ? -50.660 -9.357 -32.154 1.00 43.42 112 LYS B O 1
ATOM 2449 N N . GLU B 1 128 ? -50.599 -7.149 -31.657 1.00 29.86 113 GLU B N 1
ATOM 2450 C CA . GLU B 1 128 ? -51.952 -6.891 -32.119 1.00 31.53 113 GLU B CA 1
ATOM 2451 C C . GLU B 1 128 ? -52.050 -5.468 -32.628 1.00 35.07 113 GLU B C 1
ATOM 2452 O O . GLU B 1 128 ? -51.461 -4.551 -32.050 1.00 35.34 113 GLU B O 1
ATOM 2458 N N . ILE B 1 129 ? -52.795 -5.295 -33.717 1.00 36.29 114 ILE B N 1
ATOM 2459 C CA . ILE B 1 129 ? -53.321 -3.996 -34.113 1.00 35.45 114 ILE B CA 1
ATOM 2460 C C . ILE B 1 129 ? -54.830 -4.051 -33.910 1.00 37.34 114 ILE B C 1
ATOM 2461 O O . ILE B 1 129 ? -55.462 -5.093 -34.120 1.00 39.50 114 ILE B O 1
ATOM 2466 N N . ILE B 1 130 ? -55.396 -2.954 -33.425 1.00 40.31 115 ILE B N 1
ATOM 2467 C CA . ILE B 1 130 ? -56.831 -2.825 -33.229 1.00 36.17 115 ILE B CA 1
ATOM 2468 C C . ILE B 1 130 ? -57.276 -1.589 -33.996 1.00 37.38 115 ILE B C 1
ATOM 2469 O O . ILE B 1 130 ? -56.811 -0.476 -33.709 1.00 33.60 115 ILE B O 1
ATOM 2474 N N . ARG B 1 131 ? -58.191 -1.738 -34.951 1.00 43.04 116 ARG B N 1
ATOM 2475 C CA . ARG B 1 131 ? -58.553 -0.559 -35.783 1.00 35.96 116 ARG B CA 1
ATOM 2476 C C . ARG B 1 131 ? -59.692 0.256 -35.168 1.00 34.86 116 ARG B C 1
ATOM 2477 O O . ARG B 1 131 ? -60.434 -0.312 -34.346 1.00 29.47 116 ARG B O 1
ATOM 2485 N N . ALA B 1 132 ? -59.797 1.539 -35.532 1.00 41.19 117 ALA B N 1
ATOM 2486 C CA . ALA B 1 132 ? -60.924 2.413 -35.109 1.00 38.13 117 ALA B CA 1
ATOM 2487 C C . ALA B 1 132 ? -61.155 2.484 -33.596 1.00 34.34 117 ALA B C 1
ATOM 2488 O O . ALA B 1 132 ? -62.297 2.309 -33.179 1.00 40.12 117 ALA B O 1
ATOM 2490 N N . ILE B 1 133 ? -60.122 2.794 -32.822 1.00 36.56 118 ILE B N 1
ATOM 2491 C CA . ILE B 1 133 ? -60.232 2.873 -31.334 1.00 38.46 118 ILE B CA 1
ATOM 2492 C C . ILE B 1 133 ? -61.381 3.786 -30.899 1.00 31.38 118 ILE B C 1
ATOM 2493 O O . ILE B 1 133 ? -61.462 4.907 -31.399 1.00 28.64 118 ILE B O 1
ATOM 2498 N N . THR B 1 134 ? -62.251 3.303 -30.013 1.00 29.47 119 THR B N 1
ATOM 2499 C CA . THR B 1 134 ? -63.325 4.087 -29.457 1.00 31.99 119 THR B CA 1
ATOM 2500 C C . THR B 1 134 ? -62.757 5.218 -28.605 1.00 33.47 119 THR B C 1
ATOM 2501 O O . THR B 1 134 ? -61.606 5.164 -28.168 1.00 37.33 119 THR B O 1
ATOM 2505 N N . PRO B 1 135 ? -63.538 6.273 -28.375 1.00 34.28 120 PRO B N 1
ATOM 2506 C CA . PRO B 1 135 ? -63.061 7.333 -27.475 1.00 28.31 120 PRO B CA 1
ATOM 2507 C C . PRO B 1 135 ? -62.892 6.874 -26.034 1.00 39.21 120 PRO B C 1
ATOM 2508 O O . PRO B 1 135 ? -62.059 7.437 -25.306 1.00 42.59 120 PRO B O 1
ATOM 2512 N N . ASP B 1 136 ? -63.654 5.875 -25.585 1.00 37.84 121 ASP B N 1
ATOM 2513 C CA . ASP B 1 136 ? -63.515 5.430 -24.203 1.00 31.96 121 ASP B CA 1
ATOM 2514 C C . ASP B 1 136 ? -62.242 4.613 -24.030 1.00 37.85 121 ASP B C 1
ATOM 2515 O O . ASP B 1 136 ? -61.507 4.791 -23.047 1.00 38.83 121 ASP B O 1
ATOM 2520 N N . HIS B 1 137 ? -61.964 3.713 -24.981 1.00 31.53 122 HIS B N 1
ATOM 2521 C CA . HIS B 1 137 ? -60.726 2.938 -24.936 1.00 26.33 122 HIS B CA 1
ATOM 2522 C C . HIS B 1 137 ? -59.524 3.866 -24.901 1.00 30.20 122 HIS B C 1
ATOM 2523 O O . HIS B 1 137 ? -58.617 3.707 -24.074 1.00 27.50 122 HIS B O 1
ATOM 2530 N N . ALA B 1 138 ? -59.524 4.872 -25.783 1.00 37.17 123 ALA B N 1
ATOM 2531 C CA . ALA B 1 138 ? -58.398 5.797 -25.881 1.00 36.76 123 ALA B CA 1
ATOM 2532 C C . ALA B 1 138 ? -58.154 6.522 -24.566 1.00 30.39 123 ALA B C 1
ATOM 2533 O O . ALA B 1 138 ? -57.002 6.707 -24.161 1.00 29.12 123 ALA B O 1
ATOM 2535 N N . THR B 1 139 ? -59.238 7.014 -23.957 1.00 37.84 124 THR B N 1
ATOM 2536 C CA . THR B 1 139 ? -59.148 7.836 -22.720 1.00 35.20 124 THR B CA 1
ATOM 2537 C C . THR B 1 139 ? -58.455 7.070 -21.591 1.00 33.31 124 THR B C 1
ATOM 2538 O O . THR B 1 139 ? -57.566 7.642 -20.968 1.00 33.60 124 THR B O 1
ATOM 2542 N N . LEU B 1 140 ? -58.850 5.823 -21.352 1.00 33.06 125 LEU B N 1
ATOM 2543 C CA . LEU B 1 140 ? -58.263 5.070 -20.219 1.00 35.35 125 LEU B CA 1
ATOM 2544 C C . LEU B 1 140 ? -56.767 4.879 -20.458 1.00 32.61 125 LEU B C 1
ATOM 2545 O O . LEU B 1 140 ? -56.007 5.032 -19.500 1.00 34.04 125 LEU B O 1
ATOM 2550 N N . ILE B 1 141 ? -56.369 4.580 -21.692 1.00 33.76 126 ILE B N 1
ATOM 2551 C CA . ILE B 1 141 ? -54.915 4.497 -22.003 1.00 27.24 126 ILE B CA 1
ATOM 2552 C C . ILE B 1 141 ? -54.302 5.888 -21.790 1.00 33.55 126 ILE B C 1
ATOM 2553 O O . ILE B 1 141 ? -53.182 5.945 -21.257 1.00 40.85 126 ILE B O 1
ATOM 2558 N N . ASN B 1 142 ? -55.017 6.966 -22.129 1.00 29.78 127 ASN B N 1
ATOM 2559 C CA . ASN B 1 142 ? -54.390 8.273 -21.973 1.00 34.11 127 ASN B CA 1
ATOM 2560 C C . ASN B 1 142 ? -54.210 8.629 -20.507 1.00 35.86 127 ASN B C 1
ATOM 2561 O O . ASN B 1 142 ? -53.290 9.381 -20.159 1.00 28.15 127 ASN B O 1
ATOM 2566 N N . ARG B 1 143 ? -55.045 8.053 -19.645 1.00 34.15 128 ARG B N 1
ATOM 2567 C CA . ARG B 1 143 ? -55.228 8.505 -18.278 1.00 34.78 128 ARG B CA 1
ATOM 2568 C C . ARG B 1 143 ? -54.386 7.732 -17.280 1.00 36.60 128 ARG B C 1
ATOM 2569 O O . ARG B 1 143 ? -54.238 8.169 -16.132 1.00 38.45 128 ARG B O 1
ATOM 2577 N N . GLN B 1 144 ? -53.864 6.591 -17.685 1.00 33.94 129 GLN B N 1
ATOM 2578 C CA . GLN B 1 144 ? -53.131 5.708 -16.798 1.00 38.87 129 GLN B CA 1
ATOM 2579 C C . GLN B 1 144 ? -51.700 5.633 -17.308 1.00 45.90 129 GLN B C 1
ATOM 2580 O O . GLN B 1 144 ? -51.438 5.039 -18.361 1.00 53.23 129 GLN B O 1
ATOM 2586 N N . LEU B 1 145 ? -50.798 6.297 -16.579 1.00 43.44 130 LEU B N 1
ATOM 2587 C CA . LEU B 1 145 ? -49.349 6.164 -16.712 1.00 44.54 130 LEU B CA 1
ATOM 2588 C C . LEU B 1 145 ? -48.816 6.363 -18.133 1.00 45.99 130 LEU B C 1
ATOM 2589 O O . LEU B 1 145 ? -47.641 6.065 -18.397 1.00 43.33 130 LEU B O 1
ATOM 2594 N N . ARG B 1 146 ? -49.642 6.879 -19.048 1.00 40.68 131 ARG B N 1
ATOM 2595 C CA . ARG B 1 146 ? -49.128 7.300 -20.345 1.00 39.37 131 ARG B CA 1
ATOM 2596 C C . ARG B 1 146 ? -48.340 8.600 -20.203 1.00 37.45 131 ARG B C 1
ATOM 2597 O O . ARG B 1 146 ? -48.855 9.602 -19.684 1.00 31.89 131 ARG B O 1
ATOM 2605 N N . LYS B 1 147 ? -47.093 8.586 -20.698 1.00 38.04 132 LYS B N 1
ATOM 2606 C CA . LYS B 1 147 ? -46.249 9.774 -20.726 1.00 36.20 132 LYS B CA 1
ATOM 2607 C C . LYS B 1 147 ? -45.823 10.186 -22.135 1.00 29.25 132 LYS B C 1
ATOM 2608 O O . LYS B 1 147 ? -45.199 11.242 -22.294 1.00 26.82 132 LYS B O 1
ATOM 2614 N N . GLY B 1 148 ? -46.136 9.387 -23.154 1.00 33.84 133 GLY B N 1
ATOM 2615 C CA . GLY B 1 148 ? -45.977 9.765 -24.547 1.00 27.82 133 GLY B CA 1
ATOM 2616 C C . GLY B 1 148 ? -47.147 10.598 -25.030 1.00 29.92 133 GLY B C 1
ATOM 2617 O O . GLY B 1 148 ? -47.673 11.420 -24.276 1.00 28.97 133 GLY B O 1
ATOM 2618 N N . SER B 1 149 ? -47.573 10.412 -26.274 1.00 30.12 134 SER B N 1
ATOM 2619 C CA . SER B 1 149 ? -48.562 11.320 -26.834 1.00 34.55 134 SER B CA 1
ATOM 2620 C C . SER B 1 149 ? -49.963 10.748 -26.654 1.00 28.54 134 SER B C 1
ATOM 2621 O O . SER B 1 149 ? -50.142 9.566 -26.364 1.00 26.44 134 SER B O 1
ATOM 2624 N N . MET B 1 150 ? -50.964 11.605 -26.838 1.00 30.44 135 MET B N 1
ATOM 2625 C CA . MET B 1 150 ? -52.349 11.164 -26.710 1.00 27.56 135 MET B CA 1
ATOM 2626 C C . MET B 1 150 ? -52.781 10.241 -27.844 1.00 25.04 135 MET B C 1
ATOM 2627 O O . MET B 1 150 ? -52.483 10.478 -29.019 1.00 33.13 135 MET B O 1
ATOM 2632 N N . LEU B 1 151 ? -53.533 9.211 -27.478 1.00 29.26 136 LEU B N 1
ATOM 2633 C CA . LEU B 1 151 ? -54.069 8.221 -28.408 1.00 32.54 136 LEU B CA 1
ATOM 2634 C C . LEU B 1 151 ? -55.435 8.695 -28.889 1.00 33.19 136 LEU B C 1
ATOM 2635 O O . LEU B 1 151 ? -56.349 8.849 -28.080 1.00 33.41 136 LEU B O 1
ATOM 2640 N N . LEU B 1 152 ? -55.575 8.933 -30.199 1.00 28.27 137 LEU B N 1
ATOM 2641 C CA . LEU B 1 152 ? -56.820 9.597 -30.526 1.00 26.31 137 LEU B CA 1
ATOM 2642 C C . LEU B 1 152 ? -57.851 8.591 -31.038 1.00 30.80 137 LEU B C 1
ATOM 2643 O O . LEU B 1 152 ? -57.488 7.558 -31.606 1.00 35.65 137 LEU B O 1
ATOM 2648 N N . PRO B 1 153 ? -59.147 8.852 -30.830 1.00 30.88 138 PRO B N 1
ATOM 2649 C CA . PRO B 1 153 ? -60.176 7.920 -31.313 1.00 26.93 138 PRO B CA 1
ATOM 2650 C C . PRO B 1 153 ? -60.264 7.878 -32.838 1.00 30.28 138 PRO B C 1
ATOM 2651 O O . PRO B 1 153 ? -60.109 8.896 -33.525 1.00 25.18 138 PRO B O 1
ATOM 2655 N N . GLY B 1 154 ? -60.529 6.679 -33.362 1.00 32.39 139 GLY B N 1
ATOM 2656 C CA . GLY B 1 154 ? -60.606 6.477 -34.799 1.00 31.36 139 GLY B CA 1
ATOM 2657 C C . GLY B 1 154 ? -59.341 5.897 -35.404 1.00 36.04 139 GLY B C 1
ATOM 2658 O O . GLY B 1 154 ? -59.398 5.025 -36.286 1.00 33.30 139 GLY B O 1
ATOM 2659 N N . LYS B 1 155 ? -58.189 6.373 -34.929 1.00 33.17 140 LYS B N 1
ATOM 2660 C CA . LYS B 1 155 ? -56.917 5.884 -35.429 1.00 32.51 140 LYS B CA 1
ATOM 2661 C C . LYS B 1 155 ? -56.691 4.449 -34.958 1.00 31.90 140 LYS B C 1
ATOM 2662 O O . LYS B 1 155 ? -57.356 3.967 -34.040 1.00 35.90 140 LYS B O 1
ATOM 2668 N N . SER B 1 156 ? -55.777 3.746 -35.630 1.00 28.92 141 SER B N 1
ATOM 2669 C CA . SER B 1 156 ? -55.472 2.372 -35.246 1.00 31.23 141 SER B CA 1
ATOM 2670 C C . SER B 1 156 ? -54.455 2.337 -34.100 1.00 32.90 141 SER B C 1
ATOM 2671 O O . SER B 1 156 ? -53.781 3.324 -33.799 1.00 31.00 141 SER B O 1
ATOM 2674 N N . MET B 1 157 ? -54.345 1.179 -33.455 1.00 33.12 142 MET B N 1
ATOM 2675 C CA . MET B 1 157 ? -53.492 1.052 -32.281 1.00 29.97 142 MET B CA 1
ATOM 2676 C C . MET B 1 157 ? -52.695 -0.237 -32.360 1.00 35.23 142 MET B C 1
ATOM 2677 O O . MET B 1 157 ? -53.279 -1.322 -32.451 1.00 38.50 142 MET B O 1
ATOM 2682 N N . PHE B 1 158 ? -51.366 -0.110 -32.306 1.00 34.11 143 PHE B N 1
ATOM 2683 C CA . PHE B 1 158 ? -50.437 -1.235 -32.258 1.00 34.12 143 PHE B CA 1
ATOM 2684 C C . PHE B 1 158 ? -49.954 -1.426 -30.819 1.00 35.80 143 PHE B C 1
ATOM 2685 O O . PHE B 1 158 ? -49.473 -0.479 -30.192 1.00 34.41 143 PHE B O 1
ATOM 2693 N N . ILE B 1 159 ? -50.133 -2.649 -30.309 1.00 35.47 144 ILE B N 1
ATOM 2694 C CA . ILE B 1 159 ? -49.675 -3.001 -28.936 1.00 34.29 144 ILE B CA 1
ATOM 2695 C C . ILE B 1 159 ? -48.762 -4.226 -29.026 1.00 36.84 144 ILE B C 1
ATOM 2696 O O . ILE B 1 159 ? -49.180 -5.239 -29.609 1.00 39.10 144 ILE B O 1
ATOM 2701 N N . LEU B 1 160 ? -47.558 -4.123 -28.469 1.00 36.80 145 LEU B N 1
ATOM 2702 C CA . LEU B 1 160 ? -46.614 -5.266 -28.465 1.00 34.83 145 LEU B CA 1
ATOM 2703 C C . LEU B 1 160 ? -46.212 -5.562 -27.021 1.00 37.44 145 LEU B C 1
ATOM 2704 O O . LEU B 1 160 ? -45.978 -4.608 -26.275 1.00 38.11 145 LEU B O 1
ATOM 2709 N N . GLU B 1 161 ? -46.190 -6.834 -26.636 1.00 38.30 146 GLU B N 1
ATOM 2710 C CA . GLU B 1 161 ? -45.707 -7.207 -25.283 1.00 39.60 146 GLU B CA 1
ATOM 2711 C C . GLU B 1 161 ? -44.553 -8.198 -25.463 1.00 38.73 146 GLU B C 1
ATOM 2712 O O . GLU B 1 161 ? -44.693 -9.066 -26.325 1.00 39.16 146 GLU B O 1
ATOM 2718 N N . THR B 1 162 ? -43.426 -8.002 -24.763 1.00 37.24 147 THR B N 1
ATOM 2719 C CA . THR B 1 162 ? -42.281 -8.887 -24.915 1.00 36.40 147 THR B CA 1
ATOM 2720 C C . THR B 1 162 ? -41.746 -9.245 -23.539 1.00 40.08 147 THR B C 1
ATOM 2721 O O . THR B 1 162 ? -41.966 -8.536 -22.550 1.00 44.92 147 THR B O 1
ATOM 2725 N N . GLU B 1 163 ? -41.060 -10.383 -23.496 1.00 38.66 148 GLU B N 1
ATOM 2726 C CA . GLU B 1 163 ? -40.444 -10.896 -22.282 1.00 43.52 148 GLU B CA 1
ATOM 2727 C C . GLU B 1 163 ? -39.034 -11.340 -22.654 1.00 45.07 148 GLU B C 1
ATOM 2728 O O . GLU B 1 163 ? -38.869 -12.137 -23.604 1.00 47.21 148 GLU B O 1
ATOM 2734 N N . PRO B 1 164 ? -37.980 -10.831 -21.992 1.00 41.30 149 PRO B N 1
ATOM 2735 C CA . PRO B 1 164 ? -37.966 -9.827 -20.917 1.00 46.98 149 PRO B CA 1
ATOM 2736 C C . PRO B 1 164 ? -38.370 -8.434 -21.400 1.00 47.91 149 PRO B C 1
ATOM 2737 O O . PRO B 1 164 ? -38.515 -8.225 -22.597 1.00 46.54 149 PRO B O 1
ATOM 2741 N N . ALA B 1 165 ? -38.519 -7.487 -20.472 1.00 46.00 150 ALA B N 1
ATOM 2742 C CA . ALA B 1 165 ? -39.092 -6.198 -20.835 1.00 48.32 150 ALA B CA 1
ATOM 2743 C C . ALA B 1 165 ? -38.122 -5.322 -21.633 1.00 42.46 150 ALA B C 1
ATOM 2744 O O . ALA B 1 165 ? -38.563 -4.524 -22.470 1.00 39.24 150 ALA B O 1
ATOM 2746 N N . GLY B 1 166 ? -36.809 -5.471 -21.413 1.00 43.53 151 GLY B N 1
ATOM 2747 C CA . GLY B 1 166 ? -35.852 -4.466 -21.868 1.00 37.87 151 GLY B CA 1
ATOM 2748 C C . GLY B 1 166 ? -35.754 -4.306 -23.376 1.00 33.25 151 GLY B C 1
ATOM 2749 O O . GLY B 1 166 ? -35.342 -3.248 -23.863 1.00 32.39 151 GLY B O 1
ATOM 2750 N N . TYR B 1 167 ? -36.121 -5.341 -24.141 1.00 34.28 152 TYR B N 1
ATOM 2751 C CA . TYR B 1 167 ? -35.985 -5.263 -25.592 1.00 33.26 152 TYR B CA 1
ATOM 2752 C C . TYR B 1 167 ? -37.086 -4.439 -26.241 1.00 35.73 152 TYR B C 1
ATOM 2753 O O . TYR B 1 167 ? -36.956 -4.073 -27.413 1.00 35.07 152 TYR B O 1
ATOM 2762 N N . ILE B 1 168 ? -38.173 -4.155 -25.517 1.00 39.51 153 ILE B N 1
ATOM 2763 C CA . ILE B 1 168 ? -39.244 -3.325 -26.069 1.00 40.26 153 ILE B CA 1
ATOM 2764 C C . ILE B 1 168 ? -38.707 -1.956 -26.480 1.00 33.84 153 ILE B C 1
ATOM 2765 O O . ILE B 1 168 ? -39.251 -1.309 -27.383 1.00 39.19 153 ILE B O 1
ATOM 2770 N N . VAL B 1 169 ? -37.620 -1.505 -25.861 1.00 28.75 154 VAL B N 1
ATOM 2771 C CA . VAL B 1 169 ? -37.110 -0.188 -26.200 1.00 32.29 154 VAL B CA 1
ATOM 2772 C C . VAL B 1 169 ? -36.462 -0.210 -27.574 1.00 37.72 154 VAL B C 1
ATOM 2773 O O . VAL B 1 169 ? -36.473 0.799 -28.294 1.00 34.31 154 VAL B O 1
ATOM 2777 N N . GLN B 1 170 ? -35.885 -1.352 -27.963 1.00 38.62 155 GLN B N 1
ATOM 2778 C CA . GLN B 1 170 ? -35.274 -1.468 -29.279 1.00 33.63 155 GLN B CA 1
ATOM 2779 C C . GLN B 1 170 ? -36.332 -1.696 -30.359 1.00 34.07 155 GLN B C 1
ATOM 2780 O O . GLN B 1 170 ? -36.217 -1.164 -31.471 1.00 33.43 155 GLN B O 1
ATOM 2786 N N . ALA B 1 171 ? -37.368 -2.478 -30.054 1.00 29.75 156 ALA B N 1
ATOM 2787 C CA . ALA B 1 171 ? -38.497 -2.589 -30.969 1.00 28.88 156 ALA B CA 1
ATOM 2788 C C . ALA B 1 171 ? -39.165 -1.234 -31.174 1.00 32.81 156 ALA B C 1
ATOM 2789 O O . ALA B 1 171 ? -39.446 -0.833 -32.309 1.00 35.96 156 ALA B O 1
ATOM 2791 N N . ALA B 1 172 ? -39.407 -0.505 -30.083 1.00 28.30 157 ALA B N 1
ATOM 2792 C CA . ALA B 1 172 ? -40.002 0.821 -30.177 1.00 29.21 157 ALA B CA 1
ATOM 2793 C C . ALA B 1 172 ? -39.169 1.765 -31.045 1.00 32.39 157 ALA B C 1
ATOM 2794 O O . ALA B 1 172 ? -39.723 2.595 -31.777 1.00 32.30 157 ALA B O 1
ATOM 2796 N N . ASN B 1 173 ? -37.836 1.684 -30.951 1.00 35.00 158 ASN B N 1
ATOM 2797 C CA . ASN B 1 173 ? -37.002 2.545 -31.785 1.00 33.54 158 ASN B CA 1
ATOM 2798 C C . ASN B 1 173 ? -37.125 2.153 -33.249 1.00 35.66 158 ASN B C 1
ATOM 2799 O O . ASN B 1 173 ? -37.224 3.024 -34.123 1.00 34.43 158 ASN B O 1
ATOM 2804 N N . GLU B 1 174 ? -37.136 0.845 -33.531 1.00 32.84 159 GLU B N 1
ATOM 2805 C CA . GLU B 1 174 ? -37.183 0.402 -34.918 1.00 33.89 159 GLU B CA 1
ATOM 2806 C C . GLU B 1 174 ? -38.560 0.647 -35.513 1.00 34.93 159 GLU B C 1
ATOM 2807 O O . GLU B 1 174 ? -38.677 0.979 -36.697 1.00 33.54 159 GLU B O 1
ATOM 2813 N N . ALA B 1 175 ? -39.612 0.508 -34.701 1.00 34.42 160 ALA B N 1
ATOM 2814 C CA . ALA B 1 175 ? -40.956 0.777 -35.193 1.00 28.04 160 ALA B CA 1
ATOM 2815 C C . ALA B 1 175 ? -41.085 2.229 -35.602 1.00 30.16 160 ALA B C 1
ATOM 2816 O O . ALA B 1 175 ? -41.448 2.523 -36.742 1.00 34.64 160 ALA B O 1
ATOM 2818 N N . GLU B 1 176 ? -40.732 3.155 -34.706 1.00 29.13 161 GLU B N 1
ATOM 2819 C CA . GLU B 1 176 ? -40.775 4.576 -35.055 1.00 31.85 161 GLU B CA 1
ATOM 2820 C C . GLU B 1 176 ? -40.003 4.882 -36.330 1.00 37.70 161 GLU B C 1
ATOM 2821 O O . GLU B 1 176 ? -40.459 5.675 -37.163 1.00 44.38 161 GLU B O 1
ATOM 2827 N N . LYS B 1 177 ? -38.818 4.275 -36.488 1.00 36.36 162 LYS B N 1
ATOM 2828 C CA . LYS B 1 177 ? -37.967 4.546 -37.639 1.00 32.39 162 LYS B CA 1
ATOM 2829 C C . LYS B 1 177 ? -38.634 4.113 -38.938 1.00 34.78 162 LYS B C 1
ATOM 2830 O O . LYS B 1 177 ? -38.601 4.838 -39.942 1.00 40.23 162 LYS B O 1
ATOM 2836 N N . ALA B 1 178 ? -39.234 2.935 -38.945 1.00 27.26 163 ALA B N 1
ATOM 2837 C CA . ALA B 1 178 ? -39.706 2.364 -40.190 1.00 31.04 163 ALA B CA 1
ATOM 2838 C C . ALA B 1 178 ? -41.047 2.936 -40.641 1.00 37.63 163 ALA B C 1
ATOM 2839 O O . ALA B 1 178 ? -41.408 2.797 -41.816 1.00 42.14 163 ALA B O 1
ATOM 2841 N N . ALA B 1 179 ? -41.794 3.574 -39.750 1.00 32.36 164 ALA B N 1
ATOM 2842 C CA . ALA B 1 179 ? -43.162 3.925 -40.074 1.00 29.51 164 ALA B CA 1
ATOM 2843 C C . ALA B 1 179 ? -43.527 5.205 -39.349 1.00 32.80 164 ALA B C 1
ATOM 2844 O O . ALA B 1 179 ? -42.926 5.560 -38.320 1.00 30.73 164 ALA B O 1
ATOM 2846 N N . HIS B 1 180 ? -44.518 5.897 -39.910 1.00 33.13 165 HIS B N 1
ATOM 2847 C CA . HIS B 1 180 ? -44.907 7.223 -39.440 1.00 38.67 165 HIS B CA 1
ATOM 2848 C C . HIS B 1 180 ? -46.013 7.083 -38.389 1.00 35.77 165 HIS B C 1
ATOM 2849 O O . HIS B 1 180 ? -47.163 7.495 -38.563 1.00 35.86 165 HIS B O 1
ATOM 2856 N N . VAL B 1 181 ? -45.634 6.485 -37.268 1.00 28.71 166 VAL B N 1
ATOM 2857 C CA . VAL B 1 181 ? -46.558 6.221 -36.181 1.00 33.94 166 VAL B CA 1
ATOM 2858 C C . VAL B 1 181 ? -46.214 7.121 -34.995 1.00 31.39 166 VAL B C 1
ATOM 2859 O O . VAL B 1 181 ? -45.206 7.819 -34.981 1.00 30.60 166 VAL B O 1
ATOM 2863 N N . THR B 1 182 ? -47.100 7.197 -34.024 1.00 36.88 167 THR B N 1
ATOM 2864 C CA . THR B 1 182 ? -46.904 8.032 -32.848 1.00 33.25 167 THR B CA 1
ATOM 2865 C C . THR B 1 182 ? -46.708 7.179 -31.606 1.00 30.26 167 THR B C 1
ATOM 2866 O O . THR B 1 182 ? -47.478 6.290 -31.351 1.00 34.05 167 THR B O 1
ATOM 2870 N N . LEU B 1 183 ? -45.649 7.420 -30.858 1.00 27.00 168 LEU B N 1
ATOM 2871 C CA . LEU B 1 183 ? -45.418 6.707 -29.616 1.00 26.72 168 LEU B CA 1
ATOM 2872 C C . LEU B 1 183 ? -46.338 7.135 -28.504 1.00 31.36 168 LEU B C 1
ATOM 2873 O O . LEU B 1 183 ? -46.388 8.288 -28.132 1.00 31.95 168 LEU B O 1
ATOM 2878 N N . ILE B 1 184 ? -47.071 6.191 -27.967 1.00 28.55 169 ILE B N 1
ATOM 2879 C CA . ILE B 1 184 ? -47.992 6.479 -26.905 1.00 28.98 169 ILE B CA 1
ATOM 2880 C C . ILE B 1 184 ? -47.406 6.108 -25.550 1.00 37.12 169 ILE B C 1
ATOM 2881 O O . ILE B 1 184 ? -47.532 6.869 -24.616 1.00 33.87 169 ILE B O 1
ATOM 2886 N N . ASP B 1 185 ? -46.735 4.966 -25.494 1.00 35.62 170 ASP B N 1
ATOM 2887 C CA . ASP B 1 185 ? -46.151 4.495 -24.276 1.00 38.05 170 ASP B CA 1
ATOM 2888 C C . ASP B 1 185 ? -45.258 3.310 -24.422 1.00 40.72 170 ASP B C 1
ATOM 2889 O O . ASP B 1 185 ? -45.601 2.396 -25.116 1.00 38.02 170 ASP B O 1
ATOM 2894 N N . VAL B 1 186 ? -44.114 3.326 -23.754 1.00 38.16 171 VAL B N 1
ATOM 2895 C CA . VAL B 1 186 ? -43.237 2.179 -23.700 1.00 38.31 171 VAL B CA 1
ATOM 2896 C C . VAL B 1 186 ? -42.936 1.888 -22.236 1.00 41.40 171 VAL B C 1
ATOM 2897 O O . VAL B 1 186 ? -42.400 2.714 -21.551 1.00 42.07 171 VAL B O 1
ATOM 2901 N N . ARG B 1 187 ? -43.356 0.728 -21.747 1.00 41.84 172 ARG B N 1
ATOM 2902 C CA . ARG B 1 187 ? -43.093 0.313 -20.374 1.00 35.59 172 ARG B CA 1
ATOM 2903 C C . ARG B 1 187 ? -42.036 -0.730 -20.417 1.00 34.08 172 ARG B C 1
ATOM 2904 O O . ARG B 1 187 ? -42.282 -1.808 -20.866 1.00 32.23 172 ARG B O 1
ATOM 2912 N N . ALA B 1 188 ? -40.880 -0.443 -19.847 1.00 41.20 173 ALA B N 1
ATOM 2913 C CA . ALA B 1 188 ? -39.715 -1.341 -20.016 1.00 45.42 173 ALA B CA 1
ATOM 2914 C C . ALA B 1 188 ? -39.236 -1.924 -18.693 1.00 43.35 173 ALA B C 1
ATOM 2915 O O . ALA B 1 188 ? -38.037 -2.241 -18.611 1.00 51.23 173 ALA B O 1
ATOM 2917 N N . PHE B 1 189 ? -40.122 -2.070 -17.708 1.00 47.05 174 PHE B N 1
ATOM 2918 C CA . PHE B 1 189 ? -39.685 -2.742 -16.483 1.00 51.84 174 PHE B CA 1
ATOM 2919 C C . PHE B 1 189 ? -40.693 -3.829 -16.135 1.00 45.20 174 PHE B C 1
ATOM 2920 O O . PHE B 1 189 ? -41.704 -4.016 -16.826 1.00 41.68 174 PHE B O 1
ATOM 2928 N N . GLY B 1 190 ? -40.405 -4.549 -15.058 1.00 42.12 175 GLY B N 1
ATOM 2929 C CA . GLY B 1 190 ? -41.137 -5.758 -14.762 1.00 45.06 175 GLY B CA 1
ATOM 2930 C C . GLY B 1 190 ? -40.676 -6.912 -15.635 1.00 45.61 175 GLY B C 1
ATOM 2931 O O . GLY B 1 190 ? -39.605 -6.887 -16.238 1.00 52.01 175 GLY B O 1
ATOM 2932 N N . ASN B 1 191 ? -41.510 -7.945 -15.699 1.00 43.65 176 ASN B N 1
ATOM 2933 C CA . ASN B 1 191 ? -41.184 -9.092 -16.538 1.00 43.64 176 ASN B CA 1
ATOM 2934 C C . ASN B 1 191 ? -41.495 -8.835 -18.003 1.00 46.09 176 ASN B C 1
ATOM 2935 O O . ASN B 1 191 ? -40.854 -9.424 -18.882 1.00 49.16 176 ASN B O 1
ATOM 2940 N N . PHE B 1 192 ? -42.476 -7.981 -18.286 1.00 50.42 177 PHE B N 1
ATOM 2941 C CA . PHE B 1 192 ? -43.022 -7.833 -19.627 1.00 44.98 177 PHE B CA 1
ATOM 2942 C C . PHE B 1 192 ? -42.926 -6.386 -20.070 1.00 42.42 177 PHE B C 1
ATOM 2943 O O . PHE B 1 192 ? -43.398 -5.484 -19.370 1.00 38.91 177 PHE B O 1
ATOM 2951 N N . GLY B 1 193 ? -42.319 -6.175 -21.233 1.00 43.16 178 GLY B N 1
ATOM 2952 C CA . GLY B 1 193 ? -42.300 -4.863 -21.851 1.00 41.06 178 GLY B CA 1
ATOM 2953 C C . GLY B 1 193 ? -43.530 -4.703 -22.715 1.00 32.72 178 GLY B C 1
ATOM 2954 O O . GLY B 1 193 ? -43.874 -5.596 -23.487 1.00 34.59 178 GLY B O 1
ATOM 2955 N N . ARG B 1 194 ? -44.200 -3.569 -22.567 1.00 32.60 179 ARG B N 1
ATOM 2956 C CA . ARG B 1 194 ? -45.420 -3.267 -23.297 1.00 37.44 179 ARG B CA 1
ATOM 2957 C C . ARG B 1 194 ? -45.246 -1.945 -24.042 1.00 32.79 179 ARG B C 1
ATOM 2958 O O . ARG B 1 194 ? -44.670 -0.986 -23.512 1.00 31.62 179 ARG B O 1
ATOM 2966 N N . LEU B 1 195 ? -45.724 -1.907 -25.285 1.00 32.57 180 LEU B N 1
ATOM 2967 C CA . LEU B 1 195 ? -45.493 -0.770 -26.169 1.00 30.60 180 LEU B CA 1
ATOM 2968 C C . LEU B 1 195 ? -46.790 -0.408 -26.877 1.00 29.69 180 LEU B C 1
ATOM 2969 O O . LEU B 1 195 ? -47.472 -1.293 -27.400 1.00 31.90 180 LEU B O 1
ATOM 2974 N N . THR B 1 196 ? -47.137 0.880 -26.893 1.00 25.84 181 THR B N 1
ATOM 2975 C CA . THR B 1 196 ? -48.378 1.342 -27.510 1.00 28.32 181 THR B CA 1
ATOM 2976 C C . THR B 1 196 ? -48.067 2.418 -28.540 1.00 30.80 181 THR B C 1
ATOM 2977 O O . THR B 1 196 ? -47.506 3.462 -28.201 1.00 29.32 181 THR B O 1
ATOM 2981 N N . MET B 1 197 ? -48.466 2.179 -29.786 1.00 32.14 182 MET B N 1
ATOM 2982 C CA . MET B 1 197 ? -48.261 3.127 -30.866 1.00 27.11 182 MET B CA 1
ATOM 2983 C C . MET B 1 197 ? -49.556 3.341 -31.637 1.00 33.09 182 MET B C 1
ATOM 2984 O O . MET B 1 197 ? -50.373 2.424 -31.799 1.00 32.60 182 MET B O 1
ATOM 2989 N N . MET B 1 198 ? -49.711 4.560 -32.146 1.00 32.40 183 MET B N 1
ATOM 2990 C CA . MET B 1 198 ? -50.901 4.979 -32.867 1.00 29.67 183 MET B CA 1
ATOM 2991 C C . MET B 1 198 ? -50.541 5.366 -34.292 1.00 34.98 183 MET B C 1
ATOM 2992 O O . MET B 1 198 ? -49.572 6.108 -34.526 1.00 33.56 183 MET B O 1
ATOM 2997 N N . GLY B 1 199 ? -51.335 4.867 -35.233 1.00 35.23 184 GLY B N 1
ATOM 2998 C CA . GLY B 1 199 ? -51.222 5.289 -36.614 1.00 34.78 184 GLY B CA 1
ATOM 2999 C C . GLY B 1 199 ? -52.447 4.896 -37.412 1.00 35.41 184 GLY B C 1
ATOM 3000 O O . GLY B 1 199 ? -53.493 4.539 -36.860 1.00 35.89 184 GLY B O 1
ATOM 3001 N N . SER B 1 200 ? -52.313 4.979 -38.729 1.00 32.93 185 SER B N 1
ATOM 3002 C CA . SER B 1 200 ? -53.370 4.439 -39.558 1.00 34.89 185 SER B CA 1
ATOM 3003 C C . SER B 1 200 ? -53.293 2.923 -39.519 1.00 36.08 185 SER B C 1
ATOM 3004 O O . SER B 1 200 ? -52.461 2.329 -38.830 1.00 38.80 185 SER B O 1
ATOM 3007 N N . GLU B 1 201 ? -54.180 2.284 -40.267 1.00 40.13 186 GLU B N 1
ATOM 3008 C CA . GLU B 1 201 ? -54.053 0.849 -40.455 1.00 38.21 186 GLU B CA 1
ATOM 3009 C C . GLU B 1 201 ? -52.693 0.503 -41.064 1.00 41.88 186 GLU B C 1
ATOM 3010 O O . GLU B 1 201 ? -51.968 -0.354 -40.546 1.00 42.15 186 GLU B O 1
ATOM 3016 N N . ALA B 1 202 ? -52.302 1.211 -42.131 1.00 36.47 187 ALA B N 1
ATOM 3017 C CA . ALA B 1 202 ? -51.059 0.884 -42.823 1.00 39.30 187 ALA B CA 1
ATOM 3018 C C . ALA B 1 202 ? -49.841 1.215 -41.971 1.00 39.52 187 ALA B C 1
ATOM 3019 O O . ALA B 1 202 ? -48.915 0.400 -41.857 1.00 39.23 187 ALA B O 1
ATOM 3021 N N . GLU B 1 203 ? -49.821 2.408 -41.372 1.00 35.74 188 GLU B N 1
ATOM 3022 C CA . GLU B 1 203 ? -48.689 2.813 -40.546 1.00 37.78 188 GLU B CA 1
ATOM 3023 C C . GLU B 1 203 ? -48.457 1.850 -39.388 1.00 30.12 188 GLU B C 1
ATOM 3024 O O . GLU B 1 203 ? -47.327 1.444 -39.127 1.00 33.21 188 GLU B O 1
ATOM 3030 N N . THR B 1 204 ? -49.506 1.480 -38.668 1.00 34.43 189 THR B N 1
ATOM 3031 C CA . THR B 1 204 ? -49.270 0.528 -37.589 1.00 36.37 189 THR B CA 1
ATOM 3032 C C . THR B 1 204 ? -48.902 -0.839 -38.147 1.00 36.23 189 THR B C 1
ATOM 3033 O O . THR B 1 204 ? -48.175 -1.594 -37.497 1.00 39.94 189 THR B O 1
ATOM 3037 N N . GLU B 1 205 ? -49.346 -1.159 -39.362 1.00 38.04 190 GLU B N 1
ATOM 3038 C CA . GLU B 1 205 ? -48.973 -2.442 -39.949 1.00 38.67 190 GLU B CA 1
ATOM 3039 C C . GLU B 1 205 ? -47.492 -2.488 -40.276 1.00 40.13 190 GLU B C 1
ATOM 3040 O O . GLU B 1 205 ? -46.837 -3.523 -40.106 1.00 37.90 190 GLU B O 1
ATOM 3046 N N . GLU B 1 206 ? -46.944 -1.385 -40.760 1.00 36.26 191 GLU B N 1
ATOM 3047 C CA . GLU B 1 206 ? -45.520 -1.381 -41.023 1.00 33.58 191 GLU B CA 1
ATOM 3048 C C . GLU B 1 206 ? -44.758 -1.470 -39.713 1.00 38.12 191 GLU B C 1
ATOM 3049 O O . GLU B 1 206 ? -43.942 -2.376 -39.521 1.00 40.90 191 GLU B O 1
ATOM 3055 N N . ALA B 1 207 ? -45.080 -0.578 -38.773 1.00 39.67 192 ALA B N 1
ATOM 3056 C CA . ALA B 1 207 ? -44.531 -0.635 -37.422 1.00 35.93 192 ALA B CA 1
ATOM 3057 C C . ALA B 1 207 ? -44.577 -2.042 -36.834 1.00 37.11 192 ALA B C 1
ATOM 3058 O O . ALA B 1 207 ? -43.587 -2.517 -36.269 1.00 43.79 192 ALA B O 1
ATOM 3060 N N . MET B 1 208 ? -45.706 -2.738 -36.958 1.00 33.58 193 MET B N 1
ATOM 3061 C CA . MET B 1 208 ? -45.733 -4.106 -36.442 1.00 39.10 193 MET B CA 1
ATOM 3062 C C . MET B 1 208 ? -44.759 -5.004 -37.202 1.00 37.45 193 MET B C 1
ATOM 3063 O O . MET B 1 208 ? -44.128 -5.888 -36.611 1.00 43.74 193 MET B O 1
ATOM 3068 N N . ARG B 1 209 ? -44.592 -4.773 -38.504 1.00 43.89 194 ARG B N 1
ATOM 3069 C CA . ARG B 1 209 ? -43.627 -5.571 -39.259 1.00 45.30 194 ARG B CA 1
ATOM 3070 C C . ARG B 1 209 ? -42.203 -5.279 -38.801 1.00 41.65 194 ARG B C 1
ATOM 3071 O O . ARG B 1 209 ? -41.402 -6.204 -38.607 1.00 41.44 194 ARG B O 1
ATOM 3079 N N . ALA B 1 210 ? -41.882 -4.002 -38.595 1.00 37.21 195 ALA B N 1
ATOM 3080 C CA . ALA B 1 210 ? -40.553 -3.647 -38.116 1.00 37.46 195 ALA B CA 1
ATOM 3081 C C . ALA B 1 210 ? -40.278 -4.256 -36.737 1.00 40.47 195 ALA B C 1
ATOM 3082 O O . ALA B 1 210 ? -39.163 -4.722 -36.457 1.00 38.35 195 ALA B O 1
ATOM 3084 N N . ALA B 1 211 ? -41.282 -4.270 -35.867 1.00 37.11 196 ALA B N 1
ATOM 3085 C CA . ALA B 1 211 ? -41.081 -4.846 -34.550 1.00 36.24 196 ALA B CA 1
ATOM 3086 C C . ALA B 1 211 ? -40.610 -6.284 -34.667 1.00 36.34 196 ALA B C 1
ATOM 3087 O O . ALA B 1 211 ? -39.571 -6.655 -34.108 1.00 40.26 196 ALA B O 1
ATOM 3089 N N . GLU B 1 212 ? -41.340 -7.107 -35.417 1.00 38.05 197 GLU B N 1
ATOM 3090 C CA . GLU B 1 212 ? -41.012 -8.526 -35.392 1.00 43.73 197 GLU B CA 1
ATOM 3091 C C . GLU B 1 212 ? -39.716 -8.807 -36.109 1.00 41.78 197 GLU B C 1
ATOM 3092 O O . GLU B 1 212 ? -39.085 -9.834 -35.839 1.00 39.01 197 GLU B O 1
ATOM 3098 N N . ALA B 1 213 ? -39.320 -7.915 -37.017 1.00 39.61 198 ALA B N 1
ATOM 3099 C CA . ALA B 1 213 ? -38.050 -8.071 -37.706 1.00 36.35 198 ALA B CA 1
ATOM 3100 C C . ALA B 1 213 ? -36.890 -7.814 -36.758 1.00 39.92 198 ALA B C 1
ATOM 3101 O O . ALA B 1 213 ? -35.842 -8.467 -36.849 1.00 45.69 198 ALA B O 1
ATOM 3103 N N . THR B 1 214 ? -37.062 -6.865 -35.839 1.00 35.65 199 THR B N 1
ATOM 3104 C CA . THR B 1 214 ? -36.016 -6.586 -34.868 1.00 35.20 199 THR B CA 1
ATOM 3105 C C . THR B 1 214 ? -35.944 -7.681 -33.813 1.00 39.09 199 THR B C 1
ATOM 3106 O O . THR B 1 214 ? -34.848 -8.086 -33.408 1.00 41.18 199 THR B O 1
ATOM 3110 N N . ILE B 1 215 ? -37.100 -8.187 -33.366 1.00 41.17 200 ILE B N 1
ATOM 3111 C CA . ILE B 1 215 ? -37.101 -9.275 -32.393 1.00 43.14 200 ILE B CA 1
ATOM 3112 C C . ILE B 1 215 ? -36.396 -10.501 -32.970 1.00 38.65 200 ILE B C 1
ATOM 3113 O O . ILE B 1 215 ? -35.688 -11.221 -32.254 1.00 37.51 200 ILE B O 1
ATOM 3118 N N . ALA B 1 216 ? -36.528 -10.726 -34.276 1.00 41.48 201 ALA B N 1
ATOM 3119 C CA . ALA B 1 216 ? -35.928 -11.905 -34.885 1.00 41.82 201 ALA B CA 1
ATOM 3120 C C . ALA B 1 216 ? -34.430 -11.725 -35.077 1.00 43.04 201 ALA B C 1
ATOM 3121 O O . ALA B 1 216 ? -33.664 -12.684 -34.955 1.00 44.78 201 ALA B O 1
ATOM 3123 N N . SER B 1 217 ? -33.996 -10.510 -35.398 1.00 41.17 202 SER B N 1
ATOM 3124 C CA . SER B 1 217 ? -32.571 -10.249 -35.479 1.00 36.59 202 SER B CA 1
ATOM 3125 C C . SER B 1 217 ? -31.917 -10.490 -34.132 1.00 43.70 202 SER B C 1
ATOM 3126 O O . SER B 1 217 ? -30.916 -11.209 -34.035 1.00 53.33 202 SER B O 1
ATOM 3129 N N . ILE B 1 218 ? -32.477 -9.882 -33.080 1.00 39.69 203 ILE B N 1
ATOM 3130 C CA . ILE B 1 218 ? -32.051 -10.140 -31.704 1.00 41.73 203 ILE B CA 1
ATOM 3131 C C . ILE B 1 218 ? -31.910 -11.641 -31.458 1.00 44.35 203 ILE B C 1
ATOM 3132 O O . ILE B 1 218 ? -30.900 -12.109 -30.921 1.00 46.27 203 ILE B O 1
ATOM 3137 N N . ASN B 1 219 ? -32.917 -12.418 -31.858 1.00 39.71 204 ASN B N 1
ATOM 3138 C CA . ASN B 1 219 ? -32.987 -13.825 -31.488 1.00 43.81 204 ASN B CA 1
ATOM 3139 C C . ASN B 1 219 ? -32.044 -14.700 -32.292 1.00 44.00 204 ASN B C 1
ATOM 3140 O O . ASN B 1 219 ? -32.008 -15.917 -32.064 1.00 47.75 204 ASN B O 1
ATOM 3145 N N . ALA B 1 220 ? -31.312 -14.115 -33.239 1.00 37.59 205 ALA B N 1
ATOM 3146 C CA . ALA B 1 220 ? -30.161 -14.780 -33.824 1.00 40.45 205 ALA B CA 1
ATOM 3147 C C . ALA B 1 220 ? -28.956 -14.705 -32.890 1.00 55.81 205 ALA B C 1
ATOM 3148 O O . ALA B 1 220 ? -28.084 -15.582 -32.943 1.00 60.57 205 ALA B O 1
ATOM 3150 N N . ARG B 1 221 ? -28.919 -13.678 -32.025 1.00 57.41 206 ARG B N 1
ATOM 3151 C CA . ARG B 1 221 ? -27.925 -13.470 -30.960 1.00 41.27 206 ARG B CA 1
ATOM 3152 C C . ARG B 1 221 ? -26.513 -13.565 -31.490 1.00 54.49 206 ARG B C 1
ATOM 3153 O O . ARG B 1 221 ? -26.232 -13.039 -32.564 1.00 62.70 206 ARG B O 1
ATOM 3161 N N . ASN C 1 18 ? -57.611 -19.977 -27.004 1.00 57.31 3 ASN C N 1
ATOM 3162 C CA . ASN C 1 18 ? -56.901 -18.719 -26.831 1.00 51.05 3 ASN C CA 1
ATOM 3163 C C . ASN C 1 18 ? -57.174 -18.146 -25.439 1.00 50.42 3 ASN C C 1
ATOM 3164 O O . ASN C 1 18 ? -56.410 -18.378 -24.502 1.00 53.81 3 ASN C O 1
ATOM 3169 N N . ILE C 1 19 ? -58.248 -17.393 -25.254 1.00 53.13 4 ILE C N 1
ATOM 3170 C CA . ILE C 1 19 ? -58.520 -16.682 -23.995 1.00 56.04 4 ILE C CA 1
ATOM 3171 C C . ILE C 1 19 ? -59.275 -17.402 -22.910 1.00 59.65 4 ILE C C 1
ATOM 3172 O O . ILE C 1 19 ? -60.228 -18.082 -23.194 1.00 65.98 4 ILE C O 1
ATOM 3177 N N . ASP C 1 20 ? -58.849 -17.243 -21.668 1.00 52.55 5 ASP C N 1
ATOM 3178 C CA . ASP C 1 20 ? -59.499 -17.846 -20.546 1.00 56.70 5 ASP C CA 1
ATOM 3179 C C . ASP C 1 20 ? -60.297 -16.770 -19.826 1.00 61.15 5 ASP C C 1
ATOM 3180 O O . ASP C 1 20 ? -59.819 -15.670 -19.693 1.00 58.90 5 ASP C O 1
ATOM 3185 N N . LEU C 1 21 ? -61.505 -17.079 -19.347 1.00 61.44 6 LEU C N 1
ATOM 3186 C CA . LEU C 1 21 ? -62.306 -16.100 -18.574 1.00 52.84 6 LEU C CA 1
ATOM 3187 C C . LEU C 1 21 ? -62.235 -16.370 -17.096 1.00 52.83 6 LEU C C 1
ATOM 3188 O O . LEU C 1 21 ? -62.763 -17.352 -16.629 1.00 58.67 6 LEU C O 1
ATOM 3193 N N . ARG C 1 22 ? -61.664 -15.475 -16.322 1.00 47.89 7 ARG C N 1
ATOM 3194 C CA . ARG C 1 22 ? -61.509 -15.699 -14.904 1.00 46.04 7 ARG C CA 1
ATOM 3195 C C . ARG C 1 22 ? -62.594 -15.074 -14.076 1.00 48.88 7 ARG C C 1
ATOM 3196 O O . ARG C 1 22 ? -63.165 -15.720 -13.224 1.00 47.36 7 ARG C O 1
ATOM 3204 N N . VAL C 1 23 ? -62.859 -13.800 -14.294 1.00 46.02 8 VAL C N 1
ATOM 3205 C CA . VAL C 1 23 ? -63.925 -13.162 -13.586 1.00 45.76 8 VAL C CA 1
ATOM 3206 C C . VAL C 1 23 ? -65.014 -12.675 -14.502 1.00 42.16 8 VAL C C 1
ATOM 3207 O O . VAL C 1 23 ? -64.720 -12.185 -15.553 1.00 42.49 8 VAL C O 1
ATOM 3211 N N . TYR C 1 24 ? -66.269 -12.919 -14.161 1.00 37.94 9 TYR C N 1
ATOM 3212 C CA . TYR C 1 24 ? -67.390 -12.357 -14.881 1.00 38.06 9 TYR C CA 1
ATOM 3213 C C . TYR C 1 24 ? -68.324 -12.069 -13.741 1.00 39.18 9 TYR C C 1
ATOM 3214 O O . TYR C 1 24 ? -68.815 -12.975 -13.146 1.00 42.45 9 TYR C O 1
ATOM 3223 N N . SER C 1 25 ? -68.533 -10.810 -13.399 1.00 38.07 10 SER C N 1
ATOM 3224 C CA . SER C 1 25 ? -69.416 -10.460 -12.288 1.00 33.64 10 SER C CA 1
ATOM 3225 C C . SER C 1 25 ? -70.323 -9.319 -12.719 1.00 33.70 10 SER C C 1
ATOM 3226 O O . SER C 1 25 ? -69.853 -8.200 -12.952 1.00 38.84 10 SER C O 1
ATOM 3229 N N . PHE C 1 26 ? -71.621 -9.595 -12.796 1.00 33.12 11 PHE C N 1
ATOM 3230 C CA . PHE C 1 26 ? -72.611 -8.647 -13.293 1.00 32.94 11 PHE C CA 1
ATOM 3231 C C . PHE C 1 26 ? -73.368 -8.027 -12.122 1.00 34.27 11 PHE C C 1
ATOM 3232 O O . PHE C 1 26 ? -73.919 -8.742 -11.280 1.00 36.68 11 PHE C O 1
ATOM 3240 N N . ILE C 1 27 ? -73.385 -6.702 -12.068 1.00 31.92 12 ILE C N 1
ATOM 3241 C CA . ILE C 1 27 ? -74.120 -5.957 -11.058 1.00 29.35 12 ILE C CA 1
ATOM 3242 C C . ILE C 1 27 ? -75.232 -5.200 -11.776 1.00 39.71 12 ILE C C 1
ATOM 3243 O O . ILE C 1 27 ? -74.969 -4.240 -12.511 1.00 41.02 12 ILE C O 1
ATOM 3248 N N . ASP C 1 28 ? -76.481 -5.625 -11.559 1.00 40.29 13 ASP C N 1
ATOM 3249 C CA . ASP C 1 28 ? -77.606 -5.070 -12.309 1.00 38.46 13 ASP C CA 1
ATOM 3250 C C . ASP C 1 28 ? -77.903 -3.626 -11.930 1.00 39.56 13 ASP C C 1
ATOM 3251 O O . ASP C 1 28 ? -78.456 -2.876 -12.740 1.00 43.77 13 ASP C O 1
ATOM 3256 N N . SER C 1 29 ? -77.558 -3.221 -10.713 1.00 38.03 14 SER C N 1
ATOM 3257 C CA . SER C 1 29 ? -77.758 -1.841 -10.305 1.00 38.41 14 SER C CA 1
ATOM 3258 C C . SER C 1 29 ? -76.873 -1.605 -9.091 1.00 37.84 14 SER C C 1
ATOM 3259 O O . SER C 1 29 ? -76.879 -2.407 -8.156 1.00 40.12 14 SER C O 1
ATOM 3262 N N . LEU C 1 30 ? -76.108 -0.519 -9.123 1.00 32.33 15 LEU C N 1
ATOM 3263 C CA . LEU C 1 30 ? -75.046 -0.273 -8.163 1.00 33.76 15 LEU C CA 1
ATOM 3264 C C . LEU C 1 30 ? -75.600 0.513 -6.988 1.00 33.25 15 LEU C C 1
ATOM 3265 O O . LEU C 1 30 ? -76.291 1.513 -7.188 1.00 34.09 15 LEU C O 1
ATOM 3270 N N . GLN C 1 31 ? -75.277 0.070 -5.764 1.00 26.50 16 GLN C N 1
ATOM 3271 C CA . GLN C 1 31 ? -75.696 0.794 -4.587 1.00 28.76 16 GLN C CA 1
ATOM 3272 C C . GLN C 1 31 ? -74.982 2.150 -4.541 1.00 29.97 16 GLN C C 1
ATOM 3273 O O . GLN C 1 31 ? -73.941 2.344 -5.175 1.00 27.77 16 GLN C O 1
ATOM 3279 N N . PRO C 1 32 ? -75.551 3.124 -3.834 1.00 31.50 17 PRO C N 1
ATOM 3280 C CA . PRO C 1 32 ? -75.042 4.498 -3.984 1.00 29.38 17 PRO C CA 1
ATOM 3281 C C . PRO C 1 32 ? -73.601 4.672 -3.524 1.00 29.81 17 PRO C C 1
ATOM 3282 O O . PRO C 1 32 ? -72.812 5.307 -4.233 1.00 29.68 17 PRO C O 1
ATOM 3286 N N . GLN C 1 33 ? -73.238 4.154 -2.345 1.00 32.37 18 GLN C N 1
ATOM 3287 C CA . GLN C 1 33 ? -71.853 4.269 -1.879 1.00 32.68 18 GLN C CA 1
ATOM 3288 C C . GLN C 1 33 ? -70.892 3.572 -2.835 1.00 32.96 18 GLN C C 1
ATOM 3289 O O . GLN C 1 33 ? -69.884 4.153 -3.249 1.00 31.37 18 GLN C O 1
ATOM 3295 N N . LEU C 1 34 ? -71.184 2.313 -3.182 1.00 32.06 19 LEU C N 1
ATOM 3296 C CA . LEU C 1 34 ? -70.306 1.572 -4.075 1.00 30.90 19 LEU C CA 1
ATOM 3297 C C . LEU C 1 34 ? -70.064 2.343 -5.360 1.00 30.08 19 LEU C C 1
ATOM 3298 O O . LEU C 1 34 ? -68.916 2.570 -5.757 1.00 33.99 19 LEU C O 1
ATOM 3303 N N . ALA C 1 35 ? -71.146 2.754 -6.024 1.00 32.85 20 ALA C N 1
ATOM 3304 C CA . ALA C 1 35 ? -71.010 3.540 -7.241 1.00 28.85 20 ALA C CA 1
ATOM 3305 C C . ALA C 1 35 ? -70.244 4.826 -6.980 1.00 29.41 20 ALA C C 1
ATOM 3306 O O . ALA C 1 35 ? -69.360 5.194 -7.761 1.00 39.33 20 ALA C O 1
ATOM 3308 N N . SER C 1 36 ? -70.560 5.521 -5.884 1.00 30.57 21 SER C N 1
ATOM 3309 C CA . SER C 1 36 ? -69.846 6.754 -5.564 1.00 32.40 21 SER C CA 1
ATOM 3310 C C . SER C 1 36 ? -68.352 6.498 -5.413 1.00 33.32 21 SER C C 1
ATOM 3311 O O . SER C 1 36 ? -67.525 7.316 -5.834 1.00 37.64 21 SER C O 1
ATOM 3314 N N . TYR C 1 37 ? -67.984 5.366 -4.815 1.00 34.92 22 TYR C N 1
ATOM 3315 C CA . TYR C 1 37 ? -66.574 5.072 -4.599 1.00 34.61 22 TYR C CA 1
ATOM 3316 C C . TYR C 1 37 ? -65.891 4.734 -5.910 1.00 38.36 22 TYR C C 1
ATOM 3317 O O . TYR C 1 37 ? -64.789 5.217 -6.193 1.00 39.27 22 TYR C O 1
ATOM 3326 N N . LEU C 1 38 ? -66.531 3.889 -6.719 1.00 39.48 23 LEU C N 1
ATOM 3327 C CA . LEU C 1 38 ? -66.045 3.630 -8.072 1.00 35.28 23 LEU C CA 1
ATOM 3328 C C . LEU C 1 38 ? -65.837 4.932 -8.826 1.00 35.30 23 LEU C C 1
ATOM 3329 O O . LEU C 1 38 ? -64.789 5.152 -9.439 1.00 38.29 23 LEU C O 1
ATOM 3334 N N . ALA C 1 39 ? -66.830 5.819 -8.778 1.00 38.02 24 ALA C N 1
ATOM 3335 C CA . ALA C 1 39 ? -66.701 7.092 -9.474 1.00 37.86 24 ALA C CA 1
ATOM 3336 C C . ALA C 1 39 ? -65.556 7.914 -8.911 1.00 39.65 24 ALA C C 1
ATOM 3337 O O . ALA C 1 39 ? -64.930 8.688 -9.645 1.00 44.13 24 ALA C O 1
ATOM 3339 N N . THR C 1 40 ? -65.254 7.761 -7.622 1.00 37.69 25 THR C N 1
ATOM 3340 C CA . THR C 1 40 ? -64.211 8.602 -7.061 1.00 39.39 25 THR C CA 1
ATOM 3341 C C . THR C 1 40 ? -62.811 8.047 -7.311 1.00 39.57 25 THR C C 1
ATOM 3342 O O . THR C 1 40 ? -61.848 8.811 -7.243 1.00 38.64 25 THR C O 1
ATOM 3346 N N . SER C 1 41 ? -62.679 6.755 -7.639 1.00 42.27 26 SER C N 1
ATOM 3347 C CA . SER C 1 41 ? -61.377 6.131 -7.859 1.00 42.98 26 SER C CA 1
ATOM 3348 C C . SER C 1 41 ? -61.130 5.706 -9.299 1.00 43.07 26 SER C C 1
ATOM 3349 O O . SER C 1 41 ? -59.993 5.353 -9.628 1.00 49.80 26 SER C O 1
ATOM 3352 N N . SER C 1 42 ? -62.154 5.684 -10.146 1.00 38.18 27 SER C N 1
ATOM 3353 C CA . SER C 1 42 ? -62.001 5.206 -11.515 1.00 44.54 27 SER C CA 1
ATOM 3354 C C . SER C 1 42 ? -61.304 6.238 -12.401 1.00 42.52 27 SER C C 1
ATOM 3355 O O . SER C 1 42 ? -61.531 7.447 -12.298 1.00 37.21 27 SER C O 1
ATOM 3358 N N . GLN C 1 43 ? -60.447 5.749 -13.287 1.00 42.29 28 GLN C N 1
ATOM 3359 C CA . GLN C 1 43 ? -59.788 6.612 -14.254 1.00 42.00 28 GLN C CA 1
ATOM 3360 C C . GLN C 1 43 ? -60.387 6.448 -15.646 1.00 38.71 28 GLN C C 1
ATOM 3361 O O . GLN C 1 43 ? -59.681 6.598 -16.645 1.00 36.33 28 GLN C O 1
ATOM 3367 N N . GLY C 1 44 ? -61.689 6.133 -15.719 1.00 42.86 29 GLY C N 1
ATOM 3368 C CA . GLY C 1 44 ? -62.430 5.901 -16.946 1.00 37.62 29 GLY C CA 1
ATOM 3369 C C . GLY C 1 44 ? -63.657 6.797 -17.006 1.00 36.77 29 GLY C C 1
ATOM 3370 O O . GLY C 1 44 ? -63.614 7.976 -16.659 1.00 34.79 29 GLY C O 1
ATOM 3371 N N . PHE C 1 45 ? -64.773 6.234 -17.464 1.00 39.19 30 PHE C N 1
ATOM 3372 C CA . PHE C 1 45 ? -66.029 6.973 -17.435 1.00 40.63 30 PHE C CA 1
ATOM 3373 C C . PHE C 1 45 ? -66.790 6.671 -16.151 1.00 44.90 30 PHE C C 1
ATOM 3374 O O . PHE C 1 45 ? -67.024 5.503 -15.808 1.00 42.38 30 PHE C O 1
ATOM 3382 N N . LEU C 1 46 ? -67.221 7.732 -15.482 1.00 44.26 31 LEU C N 1
ATOM 3383 C CA . LEU C 1 46 ? -67.658 7.639 -14.094 1.00 41.31 31 LEU C CA 1
ATOM 3384 C C . LEU C 1 46 ? -69.067 7.072 -13.981 1.00 37.10 31 LEU C C 1
ATOM 3385 O O . LEU C 1 46 ? -70.017 7.678 -14.494 1.00 39.35 31 LEU C O 1
ATOM 3390 N N . PRO C 1 47 ? -69.260 5.946 -13.300 1.00 34.58 32 PRO C N 1
ATOM 3391 C CA . PRO C 1 47 ? -70.617 5.458 -13.038 1.00 36.12 32 PRO C CA 1
ATOM 3392 C C . PRO C 1 47 ? -71.351 6.326 -12.022 1.00 32.21 32 PRO C C 1
ATOM 3393 O O . PRO C 1 47 ? -70.754 7.073 -11.242 1.00 32.99 32 PRO C O 1
ATOM 3397 N N . VAL C 1 48 ? -72.674 6.215 -12.048 1.00 29.46 33 VAL C N 1
ATOM 3398 C CA . VAL C 1 48 ? -73.542 6.849 -11.056 1.00 30.49 33 VAL C CA 1
ATOM 3399 C C . VAL C 1 48 ? -74.383 5.752 -10.412 1.00 27.54 33 VAL C C 1
ATOM 3400 O O . VAL C 1 48 ? -74.527 4.654 -10.972 1.00 28.69 33 VAL C O 1
ATOM 3404 N N . PRO C 1 49 ? -74.932 5.999 -9.224 1.00 29.47 34 PRO C N 1
ATOM 3405 C CA . PRO C 1 49 ? -75.816 4.997 -8.613 1.00 25.49 34 PRO C CA 1
ATOM 3406 C C . PRO C 1 49 ? -76.923 4.567 -9.573 1.00 31.92 34 PRO C C 1
ATOM 3407 O O . PRO C 1 49 ? -77.394 5.350 -10.405 1.00 30.19 34 PRO C O 1
ATOM 3411 N N . GLY C 1 50 ? -77.331 3.296 -9.451 1.00 33.44 35 GLY C N 1
ATOM 3412 C CA . GLY C 1 50 ? -78.311 2.697 -10.318 1.00 26.55 35 GLY C CA 1
ATOM 3413 C C . GLY C 1 50 ? -77.751 2.062 -11.570 1.00 29.52 35 GLY C C 1
ATOM 3414 O O . GLY C 1 50 ? -78.370 1.133 -12.101 1.00 37.10 35 GLY C O 1
ATOM 3415 N N . ASP C 1 51 ? -76.603 2.531 -12.059 1.00 29.86 36 ASP C N 1
ATOM 3416 C CA . ASP C 1 51 ? -76.020 1.975 -13.270 1.00 28.34 36 ASP C CA 1
ATOM 3417 C C . ASP C 1 51 ? -75.876 0.466 -13.146 1.00 30.11 36 ASP C C 1
ATOM 3418 O O . ASP C 1 51 ? -75.464 -0.050 -12.101 1.00 27.79 36 ASP C O 1
ATOM 3423 N N . ALA C 1 52 ? -76.226 -0.241 -14.221 1.00 29.18 37 ALA C N 1
ATOM 3424 C CA . ALA C 1 52 ? -75.767 -1.607 -14.379 1.00 29.62 37 ALA C CA 1
ATOM 3425 C C . ALA C 1 52 ? -74.252 -1.600 -14.581 1.00 35.92 37 ALA C C 1
ATOM 3426 O O . ALA C 1 52 ? -73.645 -0.564 -14.866 1.00 38.16 37 ALA C O 1
ATOM 3428 N N . CYS C 1 53 ? -73.632 -2.763 -14.431 1.00 32.35 38 CYS C N 1
ATOM 3429 C CA . CYS C 1 53 ? -72.182 -2.769 -14.319 1.00 32.58 38 CYS C CA 1
ATOM 3430 C C . CYS C 1 53 ? -71.703 -4.196 -14.461 1.00 34.04 38 CYS C C 1
ATOM 3431 O O . CYS C 1 53 ? -72.293 -5.108 -13.877 1.00 35.74 38 CYS C O 1
ATOM 3434 N N . LEU C 1 54 ? -70.640 -4.391 -15.232 1.00 31.05 39 LEU C N 1
ATOM 3435 C CA . LEU C 1 54 ? -70.162 -5.741 -15.502 1.00 37.35 39 LEU C CA 1
ATOM 3436 C C . LEU C 1 54 ? -68.641 -5.798 -15.362 1.00 38.48 39 LEU C C 1
ATOM 3437 O O . LEU C 1 54 ? -67.926 -5.139 -16.121 1.00 33.77 39 LEU C O 1
ATOM 3442 N N . TRP C 1 55 ? -68.159 -6.596 -14.403 1.00 32.90 40 TRP C N 1
ATOM 3443 C CA . TRP C 1 55 ? -66.738 -6.809 -14.141 1.00 33.83 40 TRP C CA 1
ATOM 3444 C C . TRP C 1 55 ? -66.253 -8.074 -14.842 1.00 36.41 40 TRP C C 1
ATOM 3445 O O . TRP C 1 55 ? -66.846 -9.144 -14.666 1.00 40.64 40 TRP C O 1
ATOM 3456 N N . ILE C 1 56 ? -65.205 -7.954 -15.645 1.00 29.29 41 ILE C N 1
ATOM 3457 C CA . ILE C 1 56 ? -64.620 -9.091 -16.324 1.00 31.71 41 ILE C CA 1
ATOM 3458 C C . ILE C 1 56 ? -63.119 -9.112 -16.232 1.00 41.32 41 ILE C C 1
ATOM 3459 O O . ILE C 1 56 ? -62.490 -8.117 -16.497 1.00 41.16 41 ILE C O 1
ATOM 3464 N N . GLU C 1 57 ? -62.527 -10.215 -15.802 1.00 40.06 42 GLU C N 1
ATOM 3465 C CA . GLU C 1 57 ? -61.086 -10.367 -15.852 1.00 41.72 42 GLU C CA 1
ATOM 3466 C C . GLU C 1 57 ? -60.765 -11.532 -16.732 1.00 43.39 42 GLU C C 1
ATOM 3467 O O . GLU C 1 57 ? -61.294 -12.592 -16.531 1.00 49.29 42 GLU C O 1
ATOM 3473 N N . VAL C 1 58 ? -59.911 -11.335 -17.721 1.00 41.92 43 VAL C N 1
ATOM 3474 C CA . VAL C 1 58 ? -59.488 -12.421 -18.603 1.00 44.44 43 VAL C CA 1
ATOM 3475 C C . VAL C 1 58 ? -57.991 -12.644 -18.564 1.00 45.92 43 VAL C C 1
ATOM 3476 O O . VAL C 1 58 ? -57.319 -11.880 -17.929 1.00 47.45 43 VAL C O 1
ATOM 3480 N N . ALA C 1 59 ? -57.472 -13.700 -19.200 1.00 51.97 44 ALA C N 1
ATOM 3481 C CA . ALA C 1 59 ? -56.019 -13.914 -19.291 1.00 50.99 44 ALA C CA 1
ATOM 3482 C C . ALA C 1 59 ? -55.696 -14.532 -20.641 1.00 52.85 44 ALA C C 1
ATOM 3483 O O . ALA C 1 59 ? -56.411 -15.445 -21.077 1.00 58.33 44 ALA C O 1
ATOM 3485 N N . PRO C 1 60 ? -54.639 -14.073 -21.331 1.00 54.70 45 PRO C N 1
ATOM 3486 C CA . PRO C 1 60 ? -53.681 -12.995 -21.018 1.00 51.32 45 PRO C CA 1
ATOM 3487 C C . PRO C 1 60 ? -54.320 -11.637 -20.744 1.00 46.56 45 PRO C C 1
ATOM 3488 O O . PRO C 1 60 ? -55.456 -11.376 -21.136 1.00 46.51 45 PRO C O 1
ATOM 3492 N N . GLY C 1 61 ? -53.584 -10.768 -20.058 1.00 50.81 46 GLY C N 1
ATOM 3493 C CA . GLY C 1 61 ? -54.128 -9.462 -19.739 1.00 49.45 46 GLY C CA 1
ATOM 3494 C C . GLY C 1 61 ? -54.224 -8.537 -20.932 1.00 43.08 46 GLY C C 1
ATOM 3495 O O . GLY C 1 61 ? -55.061 -7.631 -20.949 1.00 39.88 46 GLY C O 1
ATOM 3496 N N . MET C 1 62 ? -53.368 -8.734 -21.934 1.00 35.64 47 MET C N 1
ATOM 3497 C CA . MET C 1 62 ? -53.387 -7.836 -23.072 1.00 37.66 47 MET C CA 1
ATOM 3498 C C . MET C 1 62 ? -54.686 -7.922 -23.859 1.00 38.30 47 MET C C 1
ATOM 3499 O O . MET C 1 62 ? -54.939 -7.070 -24.725 1.00 43.32 47 MET C O 1
ATOM 3504 N N . ALA C 1 63 ? -55.515 -8.920 -23.579 1.00 35.15 48 ALA C N 1
ATOM 3505 C CA . ALA C 1 63 ? -56.702 -9.125 -24.388 1.00 33.57 48 ALA C CA 1
ATOM 3506 C C . ALA C 1 63 ? -57.808 -8.122 -24.101 1.00 36.03 48 ALA C C 1
ATOM 3507 O O . ALA C 1 63 ? -58.674 -7.912 -24.959 1.00 38.18 48 ALA C O 1
ATOM 3509 N N . VAL C 1 64 ? -57.833 -7.514 -22.916 1.00 39.48 49 VAL C N 1
ATOM 3510 C CA . VAL C 1 64 ? -58.952 -6.644 -22.595 1.00 39.95 49 VAL C CA 1
ATOM 3511 C C . VAL C 1 64 ? -59.065 -5.492 -23.586 1.00 35.65 49 VAL C C 1
ATOM 3512 O O . VAL C 1 64 ? -60.118 -4.862 -23.684 1.00 38.97 49 VAL C O 1
ATOM 3516 N N . HIS C 1 65 ? -58.025 -5.250 -24.377 1.00 34.09 50 HIS C N 1
ATOM 3517 C CA . HIS C 1 65 ? -58.101 -4.213 -25.399 1.00 39.62 50 HIS C CA 1
ATOM 3518 C C . HIS C 1 65 ? -59.125 -4.561 -26.475 1.00 34.89 50 HIS C C 1
ATOM 3519 O O . HIS C 1 65 ? -60.112 -3.842 -26.667 1.00 33.14 50 HIS C O 1
ATOM 3526 N N . ARG C 1 66 ? -58.879 -5.649 -27.210 1.00 33.79 51 ARG C N 1
ATOM 3527 C CA . ARG C 1 66 ? -59.837 -6.114 -28.200 1.00 34.68 51 ARG C CA 1
ATOM 3528 C C . ARG C 1 66 ? -61.184 -6.414 -27.560 1.00 41.83 51 ARG C C 1
ATOM 3529 O O . ARG C 1 66 ? -62.236 -6.190 -28.182 1.00 41.18 51 ARG C O 1
ATOM 3537 N N . LEU C 1 67 ? -61.170 -6.893 -26.310 1.00 36.78 52 LEU C N 1
ATOM 3538 C CA . LEU C 1 67 ? -62.410 -7.226 -25.618 1.00 31.54 52 LEU C CA 1
ATOM 3539 C C . LEU C 1 67 ? -63.168 -5.971 -25.203 1.00 34.41 52 LEU C C 1
ATOM 3540 O O . LEU C 1 67 ? -64.402 -5.928 -25.280 1.00 39.41 52 LEU C O 1
ATOM 3545 N N . SER C 1 68 ? -62.459 -4.939 -24.758 1.00 31.25 53 SER C N 1
ATOM 3546 C CA . SER C 1 68 ? -63.168 -3.710 -24.461 1.00 33.38 53 SER C CA 1
ATOM 3547 C C . SER C 1 68 ? -63.642 -3.041 -25.734 1.00 36.90 53 SER C C 1
ATOM 3548 O O . SER C 1 68 ? -64.719 -2.422 -25.742 1.00 33.85 53 SER C O 1
ATOM 3551 N N . ASP C 1 69 ? -62.870 -3.178 -26.821 1.00 34.11 54 ASP C N 1
ATOM 3552 C CA . ASP C 1 69 ? -63.301 -2.626 -28.100 1.00 33.21 54 ASP C CA 1
ATOM 3553 C C . ASP C 1 69 ? -64.622 -3.229 -28.514 1.00 33.62 54 ASP C C 1
ATOM 3554 O O . ASP C 1 69 ? -65.545 -2.519 -28.931 1.00 29.90 54 ASP C O 1
ATOM 3559 N N . ILE C 1 70 ? -64.722 -4.550 -28.386 1.00 31.85 55 ILE C N 1
ATOM 3560 C CA . ILE C 1 70 ? -65.921 -5.257 -28.795 1.00 31.65 55 ILE C CA 1
ATOM 3561 C C . ILE C 1 70 ? -67.112 -4.806 -27.963 1.00 43.30 55 ILE C C 1
ATOM 3562 O O . ILE C 1 70 ? -68.145 -4.383 -28.504 1.00 43.73 55 ILE C O 1
ATOM 3567 N N . ALA C 1 71 ? -66.977 -4.863 -26.632 1.00 40.88 56 ALA C N 1
ATOM 3568 C CA . ALA C 1 71 ? -68.090 -4.478 -25.772 1.00 34.73 56 ALA C CA 1
ATOM 3569 C C . ALA C 1 71 ? -68.506 -3.041 -26.026 1.00 33.53 56 ALA C C 1
ATOM 3570 O O . ALA C 1 71 ? -69.698 -2.731 -26.071 1.00 38.02 56 ALA C O 1
ATOM 3572 N N . LEU C 1 72 ? -67.537 -2.153 -26.221 1.00 35.75 57 LEU C N 1
ATOM 3573 C CA . LEU C 1 72 ? -67.871 -0.751 -26.403 1.00 31.97 57 LEU C CA 1
ATOM 3574 C C . LEU C 1 72 ? -68.523 -0.509 -27.749 1.00 38.41 57 LEU C C 1
ATOM 3575 O O . LEU C 1 72 ? -69.405 0.353 -27.860 1.00 45.36 57 LEU C O 1
ATOM 3580 N N . LYS C 1 73 ? -68.105 -1.248 -28.781 1.00 42.76 58 LYS C N 1
ATOM 3581 C CA . LYS C 1 73 ? -68.692 -1.098 -30.111 1.00 40.22 58 LYS C CA 1
ATOM 3582 C C . LYS C 1 73 ? -70.076 -1.725 -30.204 1.00 44.35 58 LYS C C 1
ATOM 3583 O O . LYS C 1 73 ? -70.870 -1.323 -31.063 1.00 46.38 58 LYS C O 1
ATOM 3589 N N . ALA C 1 74 ? -70.389 -2.679 -29.323 1.00 38.31 59 ALA C N 1
ATOM 3590 C CA . ALA C 1 74 ? -71.691 -3.336 -29.373 1.00 39.24 59 ALA C CA 1
ATOM 3591 C C . ALA C 1 74 ? -72.833 -2.396 -28.985 1.00 42.25 59 ALA C C 1
ATOM 3592 O O . ALA C 1 74 ? -73.885 -2.409 -29.634 1.00 41.27 59 ALA C O 1
ATOM 3594 N N . THR C 1 75 ? -72.671 -1.598 -27.924 1.00 36.57 60 THR C N 1
ATOM 3595 C CA . THR C 1 75 ? -73.817 -0.969 -27.266 1.00 30.54 60 THR C CA 1
ATOM 3596 C C . THR C 1 75 ? -73.502 0.488 -26.941 1.00 29.66 60 THR C C 1
ATOM 3597 O O . THR C 1 75 ? -72.543 1.067 -27.453 1.00 35.44 60 THR C O 1
ATOM 3601 N N . ASN C 1 76 ? -74.358 1.096 -26.111 1.00 31.79 61 ASN C N 1
ATOM 3602 C CA . ASN C 1 76 ? -74.162 2.442 -25.574 1.00 33.79 61 ASN C CA 1
ATOM 3603 C C . ASN C 1 76 ? -73.361 2.428 -24.270 1.00 32.48 61 ASN C C 1
ATOM 3604 O O . ASN C 1 76 ? -73.338 3.438 -23.550 1.00 30.95 61 ASN C O 1
ATOM 3609 N N . VAL C 1 77 ? -72.704 1.305 -23.968 1.00 31.44 62 VAL C N 1
ATOM 3610 C CA . VAL C 1 77 ? -72.085 1.102 -22.665 1.00 38.19 62 VAL C CA 1
ATOM 3611 C C . VAL C 1 77 ? -70.768 1.872 -22.565 1.00 31.60 62 VAL C C 1
ATOM 3612 O O . VAL C 1 77 ? -70.083 2.129 -23.565 1.00 33.05 62 VAL C O 1
ATOM 3616 N N . ARG C 1 78 ? -70.416 2.252 -21.346 1.00 31.30 63 ARG C N 1
ATOM 3617 C CA . ARG C 1 78 ? -69.236 3.060 -21.088 1.00 36.73 63 ARG C CA 1
ATOM 3618 C C . ARG C 1 78 ? -68.165 2.242 -20.379 1.00 32.70 63 ARG C C 1
ATOM 3619 O O . ARG C 1 78 ? -68.470 1.351 -19.583 1.00 31.96 63 ARG C O 1
ATOM 3627 N N . LEU C 1 79 ? -66.905 2.543 -20.691 1.00 33.56 64 LEU C N 1
ATOM 3628 C CA . LEU C 1 79 ? -65.773 1.828 -20.109 1.00 37.76 64 LEU C CA 1
ATOM 3629 C C . LEU C 1 79 ? -65.407 2.472 -18.781 1.00 37.43 64 LEU C C 1
ATOM 3630 O O . LEU C 1 79 ? -65.070 3.663 -18.747 1.00 37.78 64 LEU C O 1
ATOM 3635 N N . GLY C 1 80 ? -65.460 1.684 -17.698 1.00 29.73 65 GLY C N 1
ATOM 3636 C CA . GLY C 1 80 ? -65.135 2.175 -16.370 1.00 33.16 65 GLY C CA 1
ATOM 3637 C C . GLY C 1 80 ? -63.696 1.935 -15.947 1.00 35.69 65 GLY C C 1
ATOM 3638 O O . GLY C 1 80 ? -63.084 2.801 -15.313 1.00 38.15 65 GLY C O 1
ATOM 3639 N N . GLU C 1 81 ? -63.143 0.768 -16.277 1.00 30.44 66 GLU C N 1
ATOM 3640 C CA . GLU C 1 81 ? -61.788 0.430 -15.873 1.00 31.47 66 GLU C CA 1
ATOM 3641 C C . GLU C 1 81 ? -61.143 -0.386 -16.977 1.00 32.18 66 GLU C C 1
ATOM 3642 O O . GLU C 1 81 ? -61.825 -1.019 -17.782 1.00 34.16 66 GLU C O 1
ATOM 3648 N N . GLN C 1 82 ? -59.812 -0.384 -16.987 1.00 34.92 67 GLN C N 1
ATOM 3649 C CA . GLN C 1 82 ? -59.057 -1.219 -17.918 1.00 33.86 67 GLN C CA 1
ATOM 3650 C C . GLN C 1 82 ? -57.612 -1.251 -17.447 1.00 35.75 67 GLN C C 1
ATOM 3651 O O . GLN C 1 82 ? -56.906 -0.243 -17.553 1.00 39.03 67 GLN C O 1
ATOM 3657 N N . VAL C 1 83 ? -57.184 -2.396 -16.926 1.00 33.68 68 VAL C N 1
ATOM 3658 C CA . VAL C 1 83 ? -55.834 -2.583 -16.417 1.00 36.16 68 VAL C CA 1
ATOM 3659 C C . VAL C 1 83 ? -55.307 -3.889 -16.981 1.00 39.19 68 VAL C C 1
ATOM 3660 O O . VAL C 1 83 ? -56.025 -4.893 -16.994 1.00 41.64 68 VAL C O 1
ATOM 3664 N N . VAL C 1 84 ? -54.062 -3.871 -17.458 1.00 40.21 69 VAL C N 1
ATOM 3665 C CA . VAL C 1 84 ? -53.359 -5.062 -17.937 1.00 44.79 69 VAL C CA 1
ATOM 3666 C C . VAL C 1 84 ? -52.244 -5.377 -16.954 1.00 50.33 69 VAL C C 1
ATOM 3667 O O . VAL C 1 84 ? -51.235 -4.662 -16.893 1.00 52.57 69 VAL C O 1
ATOM 3671 N N . GLU C 1 85 ? -52.408 -6.460 -16.204 1.00 54.76 70 GLU C N 1
ATOM 3672 C CA . GLU C 1 85 ? -51.520 -6.780 -15.100 1.00 55.97 70 GLU C CA 1
ATOM 3673 C C . GLU C 1 85 ? -50.580 -7.910 -15.509 1.00 55.79 70 GLU C C 1
ATOM 3674 O O . GLU C 1 85 ? -50.563 -8.351 -16.663 1.00 60.86 70 GLU C O 1
ATOM 3680 N N . ARG C 1 86 ? -49.771 -8.360 -14.544 1.00 57.79 71 ARG C N 1
ATOM 3681 C CA . ARG C 1 86 ? -48.717 -9.333 -14.815 1.00 61.79 71 ARG C CA 1
ATOM 3682 C C . ARG C 1 86 ? -49.255 -10.520 -15.609 1.00 59.56 71 ARG C C 1
ATOM 3683 O O . ARG C 1 86 ? -48.780 -10.824 -16.711 1.00 60.95 71 ARG C O 1
ATOM 3691 N N . ALA C 1 87 ? -50.297 -11.159 -15.085 1.00 52.00 72 ALA C N 1
ATOM 3692 C CA . ALA C 1 87 ? -50.792 -12.420 -15.606 1.00 50.60 72 ALA C CA 1
ATOM 3693 C C . ALA C 1 87 ? -52.201 -12.335 -16.152 1.00 53.66 72 ALA C C 1
ATOM 3694 O O . ALA C 1 87 ? -52.707 -13.347 -16.643 1.00 59.18 72 ALA C O 1
ATOM 3696 N N . PHE C 1 88 ? -52.856 -11.180 -16.059 1.00 54.51 73 PHE C N 1
ATOM 3697 C CA . PHE C 1 88 ? -54.251 -11.061 -16.472 1.00 48.68 73 PHE C CA 1
ATOM 3698 C C . PHE C 1 88 ? -54.647 -9.593 -16.451 1.00 44.87 73 PHE C C 1
ATOM 3699 O O . PHE C 1 88 ? -53.962 -8.749 -15.874 1.00 45.42 73 PHE C O 1
ATOM 3707 N N . GLY C 1 89 ? -55.783 -9.305 -17.065 1.00 47.06 74 GLY C N 1
ATOM 3708 C CA . GLY C 1 89 ? -56.295 -7.951 -17.115 1.00 47.28 74 GLY C CA 1
ATOM 3709 C C . GLY C 1 89 ? -57.752 -7.888 -16.725 1.00 42.05 74 GLY C C 1
ATOM 3710 O O . GLY C 1 89 ? -58.504 -8.853 -16.867 1.00 44.33 74 GLY C O 1
ATOM 3711 N N . SER C 1 90 ? -58.149 -6.724 -16.224 1.00 33.44 75 SER C N 1
ATOM 3712 C CA . SER C 1 90 ? -59.518 -6.457 -15.828 1.00 34.79 75 SER C CA 1
ATOM 3713 C C . SER C 1 90 ? -60.090 -5.371 -16.720 1.00 35.59 75 SER C C 1
ATOM 3714 O O . SER C 1 90 ? -59.358 -4.520 -17.229 1.00 38.87 75 SER C O 1
ATOM 3717 N N . MET C 1 91 ? -61.407 -5.428 -16.919 1.00 37.15 76 MET C N 1
ATOM 3718 C CA . MET C 1 91 ? -62.134 -4.439 -17.706 1.00 35.51 76 MET C CA 1
ATOM 3719 C C . MET C 1 91 ? -63.477 -4.258 -17.039 1.00 31.28 76 MET C C 1
ATOM 3720 O O . MET C 1 91 ? -64.011 -5.181 -16.466 1.00 30.13 76 MET C O 1
ATOM 3725 N N . GLU C 1 92 ? -63.998 -3.051 -17.078 1.00 27.83 77 GLU C N 1
ATOM 3726 C CA . GLU C 1 92 ? -65.286 -2.791 -16.498 1.00 34.01 77 GLU C CA 1
ATOM 3727 C C . GLU C 1 92 ? -66.201 -1.915 -17.289 1.00 36.38 77 GLU C C 1
ATOM 3728 O O . GLU C 1 92 ? -65.878 -0.811 -17.540 1.00 37.50 77 GLU C O 1
ATOM 3734 N N . ILE C 1 93 ? -67.373 -2.408 -17.641 1.00 31.47 78 ILE C N 1
ATOM 3735 C CA . ILE C 1 93 ? -68.353 -1.626 -18.359 1.00 34.38 78 ILE C CA 1
ATOM 3736 C C . ILE C 1 93 ? -69.572 -1.260 -17.505 1.00 35.94 78 ILE C C 1
ATOM 3737 O O . ILE C 1 93 ? -69.833 -1.930 -16.538 1.00 39.31 78 ILE C O 1
ATOM 3742 N N . HIS C 1 94 ? -70.312 -0.214 -17.873 1.00 36.57 79 HIS C N 1
ATOM 3743 C CA . HIS C 1 94 ? -71.477 0.168 -17.088 1.00 32.28 79 HIS C CA 1
ATOM 3744 C C . HIS C 1 94 ? -72.380 1.073 -17.915 1.00 34.05 79 HIS C C 1
ATOM 3745 O O . HIS C 1 94 ? -71.923 1.780 -18.814 1.00 36.83 79 HIS C O 1
ATOM 3752 N N . TYR C 1 95 ? -73.666 1.046 -17.593 1.00 33.70 80 TYR C N 1
ATOM 3753 C CA . TYR C 1 95 ? -74.635 1.875 -18.290 1.00 31.79 80 TYR C CA 1
ATOM 3754 C C . TYR C 1 95 ? -75.874 1.988 -17.415 1.00 30.83 80 TYR C C 1
ATOM 3755 O O . TYR C 1 95 ? -76.132 1.126 -16.569 1.00 29.92 80 TYR C O 1
ATOM 3764 N N . ARG C 1 96 ? -76.624 3.076 -17.601 1.00 33.64 81 ARG C N 1
ATOM 3765 C CA . ARG C 1 96 ? -77.891 3.203 -16.889 1.00 32.07 81 ARG C CA 1
ATOM 3766 C C . ARG C 1 96 ? -78.926 2.201 -17.382 1.00 38.93 81 ARG C C 1
ATOM 3767 O O . ARG C 1 96 ? -79.918 1.970 -16.678 1.00 40.94 81 ARG C O 1
ATOM 3775 N N . ASN C 1 97 ? -78.720 1.600 -18.570 1.00 32.37 82 ASN C N 1
ATOM 3776 C CA . ASN C 1 97 ? -79.614 0.572 -19.087 1.00 31.58 82 ASN C CA 1
ATOM 3777 C C . ASN C 1 97 ? -78.950 -0.795 -18.969 1.00 32.64 82 ASN C C 1
ATOM 3778 O O . ASN C 1 97 ? -77.959 -1.084 -19.649 1.00 32.16 82 ASN C O 1
ATOM 3783 N N . GLN C 1 98 ? -79.532 -1.628 -18.109 1.00 37.46 83 GLN C N 1
ATOM 3784 C CA . GLN C 1 98 ? -79.183 -3.037 -17.969 1.00 38.94 83 GLN C CA 1
ATOM 3785 C C . GLN C 1 98 ? -78.922 -3.754 -19.295 1.00 38.00 83 GLN C C 1
ATOM 3786 O O . GLN C 1 98 ? -77.893 -4.414 -19.463 1.00 36.04 83 GLN C O 1
ATOM 3792 N N . SER C 1 99 ? -79.869 -3.663 -20.241 1.00 41.58 84 SER C N 1
ATOM 3793 C CA . SER C 1 99 ? -79.768 -4.450 -21.469 1.00 35.70 84 SER C CA 1
ATOM 3794 C C . SER C 1 99 ? -78.480 -4.150 -22.232 1.00 36.19 84 SER C C 1
ATOM 3795 O O . SER C 1 99 ? -77.913 -5.051 -22.869 1.00 33.63 84 SER C O 1
ATOM 3798 N N . ASP C 1 100 ? -77.995 -2.902 -22.168 1.00 34.44 85 ASP C N 1
ATOM 3799 C CA . ASP C 1 100 ? -76.766 -2.533 -22.870 1.00 35.93 85 ASP C CA 1
ATOM 3800 C C . ASP C 1 100 ? -75.549 -3.225 -22.263 1.00 42.14 85 ASP C C 1
ATOM 3801 O O . ASP C 1 100 ? -74.649 -3.670 -22.989 1.00 39.55 85 ASP C O 1
ATOM 3806 N N . VAL C 1 101 ? -75.497 -3.299 -20.930 1.00 43.73 86 VAL C N 1
ATOM 3807 C CA . VAL C 1 101 ? -74.390 -3.964 -20.257 1.00 35.14 86 VAL C CA 1
ATOM 3808 C C . VAL C 1 101 ? -74.432 -5.458 -20.528 1.00 39.53 86 VAL C C 1
ATOM 3809 O O . VAL C 1 101 ? -73.423 -6.066 -20.905 1.00 42.04 86 VAL C O 1
ATOM 3813 N N . LEU C 1 102 ? -75.600 -6.075 -20.346 1.00 32.51 87 LEU C N 1
ATOM 3814 C CA . LEU C 1 102 ? -75.676 -7.505 -20.599 1.00 35.79 87 LEU C CA 1
ATOM 3815 C C . LEU C 1 102 ? -75.351 -7.825 -22.048 1.00 38.61 87 LEU C C 1
ATOM 3816 O O . LEU C 1 102 ? -74.701 -8.841 -22.326 1.00 36.77 87 LEU C O 1
ATOM 3821 N N . ALA C 1 103 ? -75.773 -6.958 -22.978 1.00 39.84 88 ALA C N 1
ATOM 3822 C CA . ALA C 1 103 ? -75.549 -7.216 -24.398 1.00 36.87 88 ALA C CA 1
ATOM 3823 C C . ALA C 1 103 ? -74.071 -7.181 -24.720 1.00 34.96 88 ALA C C 1
ATOM 3824 O O . ALA C 1 103 ? -73.565 -8.041 -25.450 1.00 32.72 88 ALA C O 1
ATOM 3826 N N . SER C 1 104 ? -73.363 -6.192 -24.178 1.00 38.92 89 SER C N 1
ATOM 3827 C CA . SER C 1 104 ? -71.913 -6.168 -24.319 1.00 37.81 89 SER C CA 1
ATOM 3828 C C . SER C 1 104 ? -71.290 -7.415 -23.706 1.00 36.59 89 SER C C 1
ATOM 3829 O O . SER C 1 104 ? -70.401 -8.032 -24.305 1.00 38.82 89 SER C O 1
ATOM 3832 N N . GLY C 1 105 ? -71.771 -7.820 -22.531 1.00 31.15 90 GLY C N 1
ATOM 3833 C CA . GLY C 1 105 ? -71.239 -9.013 -21.898 1.00 33.87 90 GLY C CA 1
ATOM 3834 C C . GLY C 1 105 ? -71.332 -10.249 -22.768 1.00 37.57 90 GLY C C 1
ATOM 3835 O O . GLY C 1 105 ? -70.354 -10.983 -22.922 1.00 37.78 90 GLY C O 1
ATOM 3836 N N . GLU C 1 106 ? -72.516 -10.509 -23.336 1.00 38.04 91 GLU C N 1
ATOM 3837 C CA . GLU C 1 106 ? -72.671 -11.688 -24.179 1.00 36.43 91 GLU C CA 1
ATOM 3838 C C . GLU C 1 106 ? -71.808 -11.579 -25.417 1.00 46.05 91 GLU C C 1
ATOM 3839 O O . GLU C 1 106 ? -71.352 -12.598 -25.944 1.00 49.75 91 GLU C O 1
ATOM 3845 N N . ALA C 1 107 ? -71.554 -10.349 -25.883 1.00 47.73 92 ALA C N 1
ATOM 3846 C CA . ALA C 1 107 ? -70.678 -10.150 -27.031 1.00 38.32 92 ALA C CA 1
ATOM 3847 C C . ALA C 1 107 ? -69.235 -10.477 -26.679 1.00 38.89 92 ALA C C 1
ATOM 3848 O O . ALA C 1 107 ? -68.533 -11.119 -27.470 1.00 45.77 92 ALA C O 1
ATOM 3850 N N . VAL C 1 108 ? -68.775 -10.050 -25.497 1.00 36.81 93 VAL C N 1
ATOM 3851 C CA . VAL C 1 108 ? -67.424 -10.396 -25.061 1.00 39.94 93 VAL C CA 1
ATOM 3852 C C . VAL C 1 108 ? -67.287 -11.896 -24.869 1.00 38.78 93 VAL C C 1
ATOM 3853 O O . VAL C 1 108 ? -66.295 -12.502 -25.299 1.00 40.52 93 VAL C O 1
ATOM 3857 N N . LEU C 1 109 ? -68.274 -12.526 -24.231 1.00 35.49 94 LEU C N 1
ATOM 3858 C CA . LEU C 1 109 ? -68.194 -13.974 -24.074 1.00 41.33 94 LEU C CA 1
ATOM 3859 C C . LEU C 1 109 ? -68.155 -14.677 -25.425 1.00 42.23 94 LEU C C 1
ATOM 3860 O O . LEU C 1 109 ? -67.505 -15.718 -25.563 1.00 42.12 94 LEU C O 1
ATOM 3865 N N . ARG C 1 110 ? -68.818 -14.112 -26.436 1.00 41.99 95 ARG C N 1
ATOM 3866 C CA . ARG C 1 110 ? -68.892 -14.784 -27.727 1.00 43.80 95 ARG C CA 1
ATOM 3867 C C . ARG C 1 110 ? -67.563 -14.692 -28.463 1.00 41.44 95 ARG C C 1
ATOM 3868 O O . ARG C 1 110 ? -67.177 -15.633 -29.157 1.00 43.71 95 ARG C O 1
ATOM 3876 N N . GLU C 1 111 ? -66.834 -13.593 -28.280 1.00 43.59 96 GLU C N 1
ATOM 3877 C CA . GLU C 1 111 ? -65.499 -13.471 -28.860 1.00 41.61 96 GLU C CA 1
ATOM 3878 C C . GLU C 1 111 ? -64.528 -14.487 -28.261 1.00 43.73 96 GLU C C 1
ATOM 3879 O O . GLU C 1 111 ? -63.891 -15.260 -28.986 1.00 47.38 96 GLU C O 1
ATOM 3885 N N . ILE C 1 112 ? -64.391 -14.495 -26.933 1.00 46.64 97 ILE C N 1
ATOM 3886 C CA . ILE C 1 112 ? -63.504 -15.451 -26.270 1.00 44.55 97 ILE C CA 1
ATOM 3887 C C . ILE C 1 112 ? -64.093 -16.845 -26.197 1.00 48.11 97 ILE C C 1
ATOM 3888 O O . ILE C 1 112 ? -63.416 -17.764 -25.714 1.00 51.18 97 ILE C O 1
ATOM 3893 N N . ASN C 1 113 ? -65.343 -17.021 -26.632 1.00 46.87 98 ASN C N 1
ATOM 3894 C CA . ASN C 1 113 ? -65.993 -18.329 -26.745 1.00 45.07 98 ASN C CA 1
ATOM 3895 C C . ASN C 1 113 ? -66.034 -19.049 -25.393 1.00 47.98 98 ASN C C 1
ATOM 3896 O O . ASN C 1 113 ? -65.631 -20.208 -25.255 1.00 50.38 98 ASN C O 1
ATOM 3901 N N . HIS C 1 114 ? -66.535 -18.342 -24.380 1.00 48.72 99 HIS C N 1
ATOM 3902 C CA . HIS C 1 114 ? -66.765 -18.931 -23.067 1.00 52.57 99 HIS C CA 1
ATOM 3903 C C . HIS C 1 114 ? -68.174 -18.597 -22.600 1.00 47.70 99 HIS C C 1
ATOM 3904 O O . HIS C 1 114 ? -68.746 -17.574 -22.984 1.00 50.78 99 HIS C O 1
ATOM 3911 N N . ALA C 1 115 ? -68.740 -19.481 -21.791 1.00 45.33 100 ALA C N 1
ATOM 3912 C CA . ALA C 1 115 ? -69.984 -19.173 -21.108 1.00 45.65 100 ALA C CA 1
ATOM 3913 C C . ALA C 1 115 ? -69.694 -18.442 -19.801 1.00 49.51 100 ALA C C 1
ATOM 3914 O O . ALA C 1 115 ? -68.644 -18.627 -19.179 1.00 49.54 100 ALA C O 1
ATOM 3916 N N . GLN C 1 116 ? -70.644 -17.602 -19.385 1.00 55.76 101 GLN C N 1
ATOM 3917 C CA . GLN C 1 116 ? -70.550 -16.924 -18.098 1.00 44.86 101 GLN C CA 1
ATOM 3918 C C . GLN C 1 116 ? -70.200 -17.896 -16.970 1.00 47.86 101 GLN C C 1
ATOM 3919 O O . GLN C 1 116 ? -69.662 -17.476 -15.942 1.00 51.08 101 GLN C O 1
ATOM 3925 N N . GLU C 1 117 ? -70.429 -19.196 -17.179 1.00 52.78 102 GLU C N 1
ATOM 3926 C CA . GLU C 1 117 ? -70.144 -20.242 -16.205 1.00 53.81 102 GLU C CA 1
ATOM 3927 C C . GLU C 1 117 ? -68.689 -20.700 -16.210 1.00 56.31 102 GLU C C 1
ATOM 3928 O O . GLU C 1 117 ? -68.237 -21.279 -15.213 1.00 54.94 102 GLU C O 1
ATOM 3934 N N . ASP C 1 118 ? -67.951 -20.490 -17.305 1.00 54.03 103 ASP C N 1
ATOM 3935 C CA . ASP C 1 118 ? -66.563 -20.951 -17.353 1.00 47.32 103 ASP C CA 1
ATOM 3936 C C . ASP C 1 118 ? -65.633 -20.112 -16.486 1.00 51.89 103 ASP C C 1
ATOM 3937 O O . ASP C 1 118 ? -64.420 -20.361 -16.482 1.00 54.10 103 ASP C O 1
ATOM 3942 N N . ARG C 1 119 ? -66.162 -19.127 -15.769 1.00 48.75 104 ARG C N 1
ATOM 3943 C CA . ARG C 1 119 ? -65.364 -18.323 -14.858 1.00 48.83 104 ARG C CA 1
ATOM 3944 C C . ARG C 1 119 ? -64.836 -19.166 -13.694 1.00 50.99 104 ARG C C 1
ATOM 3945 O O . ARG C 1 119 ? -65.391 -20.209 -13.338 1.00 50.12 104 ARG C O 1
ATOM 3953 N N . LEU C 1 120 ? -63.737 -18.699 -13.107 1.00 52.84 105 LEU C N 1
ATOM 3954 C CA . LEU C 1 120 ? -63.206 -19.316 -11.900 1.00 53.65 105 LEU C CA 1
ATOM 3955 C C . LEU C 1 120 ? -64.193 -19.142 -10.747 1.00 50.92 105 LEU C C 1
ATOM 3956 O O . LEU C 1 120 ? -64.845 -18.102 -10.641 1.00 49.54 105 LEU C O 1
ATOM 3961 N N . PRO C 1 121 ? -64.305 -20.128 -9.852 1.00 54.78 106 PRO C N 1
ATOM 3962 C CA . PRO C 1 121 ? -65.067 -19.903 -8.620 1.00 52.59 106 PRO C CA 1
ATOM 3963 C C . PRO C 1 121 ? -64.461 -18.762 -7.817 1.00 48.83 106 PRO C C 1
ATOM 3964 O O . PRO C 1 121 ? -63.358 -18.276 -8.088 1.00 46.39 106 PRO C O 1
ATOM 3968 N N . CYS C 1 122 ? -65.214 -18.313 -6.820 1.00 42.45 107 CYS C N 1
ATOM 3969 C CA . CYS C 1 122 ? -64.789 -17.228 -5.948 1.00 42.86 107 CYS C CA 1
ATOM 3970 C C . CYS C 1 122 ? -64.400 -17.816 -4.596 1.00 52.85 107 CYS C C 1
ATOM 3971 O O . CYS C 1 122 ? -65.275 -18.182 -3.799 1.00 51.47 107 CYS C O 1
ATOM 3974 N N . ARG C 1 123 ? -63.092 -17.907 -4.342 1.00 45.81 108 ARG C N 1
ATOM 3975 C CA . ARG C 1 123 ? -62.580 -18.401 -3.071 1.00 46.21 108 ARG C CA 1
ATOM 3976 C C . ARG C 1 123 ? -62.550 -17.268 -2.052 1.00 42.00 108 ARG C C 1
ATOM 3977 O O . ARG C 1 123 ? -62.381 -16.100 -2.403 1.00 42.4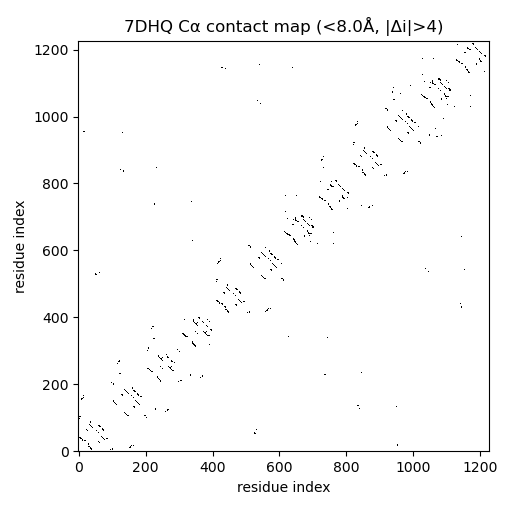5 108 ARG C O 1
ATOM 3985 N N . ILE C 1 124 ? -62.730 -17.615 -0.782 1.00 45.65 109 ILE C N 1
ATOM 3986 C CA . ILE C 1 124 ? -62.691 -16.637 0.303 1.00 44.10 109 ILE C CA 1
ATOM 3987 C C . ILE C 1 124 ? -61.383 -16.811 1.070 1.00 41.74 109 ILE C C 1
ATOM 3988 O O . ILE C 1 124 ? -61.155 -17.838 1.723 1.00 34.76 109 ILE C O 1
ATOM 3993 N N . ALA C 1 125 ? -60.521 -15.802 0.983 1.00 41.57 110 ALA C N 1
ATOM 3994 C CA . ALA C 1 125 ? -59.232 -15.815 1.663 1.00 49.15 110 ALA C CA 1
ATOM 3995 C C . ALA C 1 125 ? -59.248 -15.090 3.004 1.00 41.92 110 ALA C C 1
ATOM 3996 O O . ALA C 1 125 ? -58.272 -15.200 3.753 1.00 35.70 110 ALA C O 1
ATOM 3998 N N . TRP C 1 126 ? -60.310 -14.343 3.306 1.00 39.30 111 TRP C N 1
ATOM 3999 C CA . TRP C 1 126 ? -60.496 -13.736 4.617 1.00 36.41 111 TRP C CA 1
ATOM 4000 C C . TRP C 1 126 ? -61.916 -13.205 4.709 1.00 35.76 111 TRP C C 1
ATOM 4001 O O . TRP C 1 126 ? -62.431 -12.625 3.747 1.00 36.08 111 TRP C O 1
ATOM 4012 N N . LYS C 1 127 ? -62.552 -13.462 5.853 1.00 33.65 112 LYS C N 1
ATOM 4013 C CA . LYS C 1 127 ? -63.765 -12.784 6.288 1.00 33.55 112 LYS C CA 1
ATOM 4014 C C . LYS C 1 127 ? -63.666 -12.657 7.795 1.00 30.51 112 LYS C C 1
ATOM 4015 O O . LYS C 1 127 ? -63.373 -13.647 8.470 1.00 30.97 112 LYS C O 1
ATOM 4021 N N . GLU C 1 128 ? -63.870 -11.445 8.308 1.00 29.61 113 GLU C N 1
ATOM 4022 C CA . GLU C 1 128 ? -63.643 -11.150 9.715 1.00 29.91 113 GLU C CA 1
ATOM 4023 C C . GLU C 1 128 ? -64.345 -9.854 10.065 1.00 32.23 113 GLU C C 1
ATOM 4024 O O . GLU C 1 128 ? -64.492 -8.978 9.213 1.00 35.19 113 GLU C O 1
ATOM 4030 N N . ILE C 1 129 ? -64.781 -9.749 11.325 1.00 33.27 114 ILE C N 1
ATOM 4031 C CA . ILE C 1 129 ? -65.184 -8.485 11.929 1.00 29.47 114 ILE C CA 1
ATOM 4032 C C . ILE C 1 129 ? -64.291 -8.230 13.127 1.00 34.41 114 ILE C C 1
ATOM 4033 O O . ILE C 1 129 ? -63.999 -9.145 13.905 1.00 36.01 114 ILE C O 1
ATOM 4038 N N . ILE C 1 130 ? -63.881 -6.980 13.279 1.00 36.09 115 ILE C N 1
ATOM 4039 C CA . ILE C 1 130 ? -63.021 -6.537 14.353 1.00 33.08 115 ILE C CA 1
ATOM 4040 C C . ILE C 1 130 ? -63.775 -5.438 15.091 1.00 35.96 115 ILE C C 1
ATOM 4041 O O . ILE C 1 130 ? -64.038 -4.374 14.521 1.00 37.22 115 ILE C O 1
ATOM 4046 N N . ARG C 1 131 ? -64.147 -5.699 16.345 1.00 41.38 116 ARG C N 1
ATOM 4047 C CA . ARG C 1 131 ? -64.989 -4.745 17.117 1.00 36.87 116 ARG C CA 1
ATOM 4048 C C . ARG C 1 131 ? -64.151 -3.660 17.793 1.00 36.09 116 ARG C C 1
ATOM 4049 O O . ARG C 1 131 ? -62.949 -3.901 17.998 1.00 34.19 116 ARG C O 1
ATOM 4057 N N . ALA C 1 132 ? -64.762 -2.508 18.089 1.00 33.44 117 ALA C N 1
ATOM 4058 C CA . ALA C 1 132 ? -64.087 -1.418 18.835 1.00 30.18 117 ALA C CA 1
ATOM 4059 C C . ALA C 1 132 ? -62.735 -1.034 18.227 1.00 32.06 117 ALA C C 1
ATOM 4060 O O . ALA C 1 132 ? -61.750 -1.009 18.969 1.00 36.71 117 ALA C O 1
ATOM 4062 N N . ILE C 1 133 ? -62.701 -0.744 16.929 1.00 26.70 118 ILE C N 1
ATOM 4063 C CA . ILE C 1 133 ? -61.441 -0.316 16.258 1.00 30.34 118 ILE C CA 1
ATOM 4064 C C . ILE C 1 133 ? -60.831 0.877 16.999 1.00 33.35 118 ILE C C 1
ATOM 4065 O O . ILE C 1 133 ? -61.578 1.805 17.329 1.00 35.69 118 ILE C O 1
ATOM 4070 N N . THR C 1 134 ? -59.527 0.835 17.274 1.00 31.80 119 THR C N 1
ATOM 4071 C CA . THR C 1 134 ? -58.817 1.938 17.917 1.00 27.80 119 THR C CA 1
ATOM 4072 C C . THR C 1 134 ? -58.583 3.090 16.944 1.00 33.28 119 THR C C 1
ATOM 4073 O O . THR C 1 134 ? -58.620 2.911 15.724 1.00 32.95 119 THR C O 1
ATOM 4077 N N . PRO C 1 135 ? -58.314 4.287 17.469 1.00 35.59 120 PRO C N 1
ATOM 4078 C CA . PRO C 1 135 ? -57.912 5.394 16.584 1.00 33.28 120 PRO C CA 1
ATOM 4079 C C . PRO C 1 135 ? -56.723 5.080 15.691 1.00 35.63 120 PRO C C 1
ATOM 4080 O O . PRO C 1 135 ? -56.801 5.303 14.473 1.00 40.77 120 PRO C O 1
ATOM 4084 N N . ASP C 1 136 ? -55.620 4.580 16.257 1.00 33.45 121 ASP C N 1
ATOM 4085 C CA . ASP C 1 136 ? -54.431 4.274 15.461 1.00 30.10 121 ASP C CA 1
ATOM 4086 C C . ASP C 1 136 ? -54.782 3.384 14.268 1.00 33.08 121 ASP C C 1
ATOM 4087 O O . ASP C 1 136 ? -54.595 3.766 13.110 1.00 34.49 121 ASP C O 1
ATOM 4092 N N . HIS C 1 137 ? -55.315 2.191 14.546 1.00 34.31 122 HIS C N 1
ATOM 4093 C CA . HIS C 1 137 ? -55.704 1.249 13.497 1.00 29.45 122 HIS C CA 1
ATOM 4094 C C . HIS C 1 137 ? -56.648 1.891 12.491 1.00 34.69 122 HIS C C 1
ATOM 4095 O O . HIS C 1 137 ? -56.576 1.607 11.288 1.00 38.95 122 HIS C O 1
ATOM 4102 N N . ALA C 1 138 ? -57.551 2.753 12.962 1.00 35.85 123 ALA C N 1
ATOM 4103 C CA . ALA C 1 138 ? -58.471 3.397 12.038 1.00 33.97 123 ALA C CA 1
ATOM 4104 C C . ALA C 1 138 ? -57.730 4.338 11.103 1.00 34.79 123 ALA C C 1
ATOM 4105 O O . ALA C 1 138 ? -58.031 4.382 9.905 1.00 35.11 123 ALA C O 1
ATOM 4107 N N . THR C 1 139 ? -56.779 5.107 11.596 1.00 32.89 124 THR C N 1
ATOM 4108 C CA . THR C 1 139 ? -56.042 6.106 10.792 1.00 38.86 124 THR C CA 1
ATOM 4109 C C . THR C 1 139 ? -55.080 5.529 9.752 1.00 36.65 124 THR C C 1
ATOM 4110 O O . THR C 1 139 ? -54.988 6.032 8.673 1.00 33.79 124 THR C O 1
ATOM 4114 N N . LEU C 1 140 ? -54.442 4.425 10.054 1.00 31.05 125 LEU C N 1
ATOM 4115 C CA . LEU C 1 140 ? -53.543 3.800 9.125 1.00 34.99 125 LEU C CA 1
ATOM 4116 C C . LEU C 1 140 ? -54.308 3.360 7.921 1.00 35.76 125 LEU C C 1
ATOM 4117 O O . LEU C 1 140 ? -53.848 3.461 6.822 1.00 36.78 125 LEU C O 1
ATOM 4122 N N . ILE C 1 141 ? -55.497 2.877 8.131 1.00 35.43 126 ILE C N 1
ATOM 4123 C CA . ILE C 1 141 ? -56.337 2.475 7.051 1.00 35.12 126 ILE C CA 1
ATOM 4124 C C . ILE C 1 141 ? -56.804 3.693 6.284 1.00 36.85 126 ILE C C 1
ATOM 4125 O O . ILE C 1 141 ? -56.700 3.738 5.082 1.00 34.74 126 ILE C O 1
ATOM 4130 N N . ASN C 1 142 ? -57.262 4.695 6.995 1.00 36.94 127 ASN C N 1
ATOM 4131 C CA . ASN C 1 142 ? -57.737 5.916 6.340 1.00 38.61 127 ASN C CA 1
ATOM 4132 C C . ASN C 1 142 ? -56.643 6.625 5.544 1.00 39.70 127 ASN C C 1
ATOM 4133 O O . ASN C 1 142 ? -56.950 7.353 4.590 1.00 38.92 127 ASN C O 1
ATOM 4138 N N . ARG C 1 143 ? -55.371 6.451 5.930 1.00 41.62 128 ARG C N 1
ATOM 4139 C CA . ARG C 1 143 ? -54.269 7.219 5.359 1.00 34.18 128 ARG C CA 1
ATOM 4140 C C . ARG C 1 143 ? -53.662 6.570 4.130 1.00 40.00 128 ARG C C 1
ATOM 4141 O O . ARG C 1 143 ? -53.037 7.266 3.316 1.00 42.73 128 ARG C O 1
ATOM 4149 N N . GLN C 1 144 ? -53.834 5.249 4.012 1.00 41.02 129 GLN C N 1
ATOM 4150 C CA . GLN C 1 144 ? -53.191 4.480 2.916 1.00 43.65 129 GLN C CA 1
ATOM 4151 C C . GLN C 1 144 ? -54.216 3.960 1.916 1.00 48.29 129 GLN C C 1
ATOM 4152 O O . GLN C 1 144 ? -54.985 3.063 2.303 1.00 55.67 129 GLN C O 1
ATOM 4158 N N . LEU C 1 145 ? -54.256 4.525 0.708 1.00 54.30 130 LEU C N 1
ATOM 4159 C CA . LEU C 1 145 ? -55.128 4.002 -0.381 1.00 58.88 130 LEU C CA 1
ATOM 4160 C C . LEU C 1 145 ? -56.593 3.926 0.052 1.00 54.25 130 LEU C C 1
ATOM 4161 O O . LEU C 1 145 ? -57.279 3.017 -0.419 1.00 52.41 130 LEU C O 1
ATOM 4166 N N . ARG C 1 146 ? -57.053 4.857 0.884 1.00 55.52 131 ARG C N 1
ATOM 4167 C CA . ARG C 1 146 ? -58.487 4.897 1.257 1.00 55.37 131 ARG C CA 1
ATOM 4168 C C . ARG C 1 146 ? -59.147 6.035 0.488 1.00 54.66 131 ARG C C 1
ATOM 4169 O O . ARG C 1 146 ? -58.966 7.196 0.884 1.00 59.28 131 ARG C O 1
ATOM 4177 N N . LYS C 1 147 ? -59.859 5.703 -0.582 1.00 52.07 132 LYS C N 1
ATOM 4178 C CA . LYS C 1 147 ? -60.587 6.698 -1.344 1.00 50.81 132 LYS C CA 1
ATOM 4179 C C . LYS C 1 147 ? -62.064 6.771 -0.969 1.00 48.62 132 LYS C C 1
ATOM 4180 O O . LYS C 1 147 ? -62.762 7.679 -1.428 1.00 47.51 132 LYS C O 1
ATOM 4186 N N . GLY C 1 148 ? -62.549 5.877 -0.115 1.00 48.58 133 GLY C N 1
ATOM 4187 C CA . GLY C 1 148 ? -63.930 5.949 0.309 1.00 41.95 133 GLY C CA 1
ATOM 4188 C C . GLY C 1 148 ? -64.131 6.865 1.498 1.00 43.60 133 GLY C C 1
ATOM 4189 O O . GLY C 1 148 ? -63.522 7.943 1.572 1.00 40.14 133 GLY C O 1
ATOM 4190 N N . SER C 1 149 ? -64.989 6.430 2.433 1.00 36.75 134 SER C N 1
ATOM 4191 C CA . SER C 1 149 ? -65.348 7.185 3.623 1.00 35.61 134 SER C CA 1
ATOM 4192 C C . SER C 1 149 ? -64.452 6.810 4.798 1.00 31.76 134 SER C C 1
ATOM 4193 O O . SER C 1 149 ? -63.788 5.777 4.806 1.00 32.46 134 SER C O 1
ATOM 4196 N N . MET C 1 150 ? -64.468 7.660 5.810 1.00 29.54 135 MET C N 1
ATOM 4197 C CA . MET C 1 150 ? -63.514 7.571 6.905 1.00 37.59 135 MET C CA 1
ATOM 4198 C C . MET C 1 150 ? -63.935 6.525 7.937 1.00 36.05 135 MET C C 1
ATOM 4199 O O . MET C 1 150 ? -64.984 6.658 8.577 1.00 36.43 135 MET C O 1
ATOM 4204 N N . LEU C 1 151 ? -63.093 5.511 8.123 1.00 34.55 136 LEU C N 1
ATOM 4205 C CA . LEU C 1 151 ? -63.262 4.567 9.215 1.00 34.82 136 LEU C CA 1
ATOM 4206 C C . LEU C 1 151 ? -63.078 5.273 10.559 1.00 34.52 136 LEU C C 1
ATOM 4207 O O . LEU C 1 151 ? -62.064 5.942 10.790 1.00 32.21 136 LEU C O 1
ATOM 4212 N N . LEU C 1 152 ? -64.082 5.125 11.460 1.00 27.62 137 LEU C N 1
ATOM 4213 C CA . LEU C 1 152 ? -64.034 5.872 12.710 1.00 30.88 137 LEU C CA 1
ATOM 4214 C C . LEU C 1 152 ? -63.809 4.948 13.904 1.00 32.71 137 LEU C C 1
ATOM 4215 O O . LEU C 1 152 ? -64.356 3.839 13.938 1.00 35.35 137 LEU C O 1
ATOM 4220 N N . PRO C 1 153 ? -63.016 5.379 14.889 1.00 24.25 138 PRO C N 1
ATOM 4221 C CA . PRO C 1 153 ? -62.799 4.557 16.096 1.00 32.08 138 PRO C CA 1
ATOM 4222 C C . PRO C 1 153 ? -64.081 4.313 16.900 1.00 36.34 138 PRO C C 1
ATOM 4223 O O . PRO C 1 153 ? -64.943 5.189 17.028 1.00 35.28 138 PRO C O 1
ATOM 4227 N N . GLY C 1 154 ? -64.189 3.101 17.466 1.00 34.09 139 GLY C N 1
ATOM 4228 C CA . GLY C 1 154 ? -65.365 2.662 18.185 1.00 30.75 139 GLY C CA 1
ATOM 4229 C C . GLY C 1 154 ? -66.268 1.722 17.406 1.00 36.93 139 GLY C C 1
ATOM 4230 O O . GLY C 1 154 ? -66.992 0.916 18.023 1.00 27.81 139 GLY C O 1
ATOM 4231 N N . LYS C 1 155 ? -66.235 1.793 16.073 1.00 34.78 140 LYS C N 1
ATOM 4232 C CA . LYS C 1 155 ? -67.121 1.006 15.231 1.00 31.32 140 LYS C CA 1
ATOM 4233 C C . LYS C 1 155 ? -66.521 -0.361 14.956 1.00 34.71 140 LYS C C 1
ATOM 4234 O O . LYS C 1 155 ? -65.327 -0.603 15.170 1.00 32.85 140 LYS C O 1
ATOM 4240 N N . SER C 1 156 ? -67.369 -1.263 14.480 1.00 27.78 141 SER C N 1
ATOM 4241 C CA . SER C 1 156 ? -66.903 -2.580 14.092 1.00 32.47 141 SER C CA 1
ATOM 4242 C C . SER C 1 156 ? -66.510 -2.531 12.627 1.00 36.39 141 SER C C 1
ATOM 4243 O O . SER C 1 156 ? -67.059 -1.750 11.848 1.00 42.64 141 SER C O 1
ATOM 4246 N N . MET C 1 157 ? -65.532 -3.349 12.259 1.00 37.39 142 MET C N 1
ATOM 4247 C CA . MET C 1 157 ? -64.985 -3.344 10.913 1.00 30.63 142 MET C CA 1
ATOM 4248 C C . MET C 1 157 ? -65.234 -4.696 10.270 1.00 32.62 142 MET C C 1
ATOM 4249 O O . MET C 1 157 ? -64.775 -5.716 10.784 1.00 30.77 142 MET C O 1
ATOM 4254 N N . PHE C 1 158 ? -65.946 -4.696 9.145 1.00 31.97 143 PHE C N 1
ATOM 4255 C CA . PHE C 1 158 ? -66.005 -5.841 8.246 1.00 27.97 143 PHE C CA 1
ATOM 4256 C C . PHE C 1 158 ? -64.831 -5.768 7.266 1.00 32.90 143 PHE C C 1
ATOM 4257 O O . PHE C 1 158 ? -64.565 -4.705 6.689 1.00 32.47 143 PHE C O 1
ATOM 4265 N N . ILE C 1 159 ? -64.099 -6.879 7.115 1.00 31.31 144 ILE C N 1
ATOM 4266 C CA . ILE C 1 159 ? -63.036 -6.993 6.118 1.00 28.71 144 ILE C CA 1
ATOM 4267 C C . ILE C 1 159 ? -63.193 -8.321 5.397 1.00 28.86 144 ILE C C 1
ATOM 4268 O O . ILE C 1 159 ? -63.435 -9.361 6.019 1.00 30.93 144 ILE C O 1
ATOM 4273 N N . LEU C 1 160 ? -63.075 -8.284 4.079 1.00 31.49 145 LEU C N 1
ATOM 4274 C CA . LEU C 1 160 ? -63.330 -9.461 3.264 1.00 28.88 145 LEU C CA 1
ATOM 4275 C C . LEU C 1 160 ? -62.273 -9.501 2.182 1.00 33.78 145 LEU C C 1
ATOM 4276 O O . LEU C 1 160 ? -61.996 -8.476 1.555 1.00 38.23 145 LEU C O 1
ATOM 4281 N N . GLU C 1 161 ? -61.658 -10.663 1.992 1.00 33.51 146 GLU C N 1
ATOM 4282 C CA . GLU C 1 161 ? -60.665 -10.855 0.945 1.00 34.13 146 GLU C CA 1
ATOM 4283 C C . GLU C 1 161 ? -61.117 -12.008 0.065 1.00 38.87 146 GLU C C 1
ATOM 4284 O O . GLU C 1 161 ? -61.492 -13.067 0.581 1.00 44.66 146 GLU C O 1
ATOM 4290 N N . THR C 1 162 ? -61.102 -11.804 -1.257 1.00 36.44 147 THR C N 1
ATOM 4291 C CA . THR C 1 162 ? -61.450 -12.855 -2.210 1.00 36.28 147 THR C CA 1
ATOM 4292 C C . THR C 1 162 ? -60.343 -13.028 -3.241 1.00 35.96 147 THR C C 1
ATOM 4293 O O . THR C 1 162 ? -59.644 -12.076 -3.602 1.00 38.56 147 THR C O 1
ATOM 4297 N N . GLU C 1 163 ? -60.195 -14.261 -3.710 1.00 36.06 148 GLU C N 1
ATOM 4298 C CA . GLU C 1 163 ? -59.491 -14.578 -4.939 1.00 40.24 148 GLU C CA 1
ATOM 4299 C C . GLU C 1 163 ? -60.472 -15.253 -5.892 1.00 42.10 148 GLU C C 1
ATOM 4300 O O . GLU C 1 163 ? -61.150 -16.214 -5.496 1.00 42.48 148 GLU C O 1
ATOM 4306 N N . PRO C 1 164 ? -60.606 -14.775 -7.139 1.00 41.35 149 PRO C N 1
ATOM 4307 C CA . PRO C 1 164 ? -59.914 -13.623 -7.720 1.00 38.69 149 PRO C CA 1
ATOM 4308 C C . PRO C 1 164 ? -60.505 -12.310 -7.262 1.00 34.38 149 PRO C C 1
ATOM 4309 O O . PRO C 1 164 ? -61.525 -12.301 -6.588 1.00 33.20 149 PRO C O 1
ATOM 4313 N N . ALA C 1 165 ? -59.869 -11.216 -7.666 1.00 32.11 150 ALA C N 1
ATOM 4314 C CA . ALA C 1 165 ? -60.189 -9.906 -7.116 1.00 29.32 150 ALA C CA 1
ATOM 4315 C C . ALA C 1 165 ? -61.603 -9.445 -7.484 1.00 36.08 150 ALA C C 1
ATOM 4316 O O . ALA C 1 165 ? -62.443 -9.233 -6.600 1.00 37.40 150 ALA C O 1
ATOM 4318 N N . GLY C 1 166 ? -61.893 -9.313 -8.794 1.00 38.49 151 GLY C N 1
ATOM 4319 C CA . GLY C 1 166 ? -63.068 -8.565 -9.257 1.00 36.05 151 GLY C CA 1
ATOM 4320 C C . GLY C 1 166 ? -64.398 -8.942 -8.618 1.00 39.50 151 GLY C C 1
ATOM 4321 O O . GLY C 1 166 ? -65.294 -8.097 -8.494 1.00 38.37 151 GLY C O 1
ATOM 4322 N N . TYR C 1 167 ? -64.555 -10.202 -8.201 1.00 43.37 152 TYR C N 1
ATOM 4323 C CA . TYR C 1 167 ? -65.745 -10.593 -7.453 1.00 40.81 152 TYR C CA 1
ATOM 4324 C C . TYR C 1 167 ? -65.993 -9.722 -6.235 1.00 37.23 152 TYR C C 1
ATOM 4325 O O . TYR C 1 167 ? -67.123 -9.689 -5.743 1.00 38.02 152 TYR C O 1
ATOM 4334 N N . ILE C 1 168 ? -64.969 -9.042 -5.710 1.00 33.42 153 ILE C N 1
ATOM 4335 C CA . ILE C 1 168 ? -65.191 -8.266 -4.501 1.00 34.93 153 ILE C CA 1
ATOM 4336 C C . ILE C 1 168 ? -66.204 -7.152 -4.745 1.00 29.43 153 ILE C C 1
ATOM 4337 O O . ILE C 1 168 ? -66.899 -6.735 -3.809 1.00 29.60 153 ILE C O 1
ATOM 4342 N N . VAL C 1 169 ? -66.358 -6.710 -5.995 1.00 24.86 154 VAL C N 1
ATOM 4343 C CA . VAL C 1 169 ? -67.274 -5.612 -6.292 1.00 30.56 154 VAL C CA 1
ATOM 4344 C C . VAL C 1 169 ? -68.726 -6.048 -6.108 1.00 29.83 154 VAL C C 1
ATOM 4345 O O . VAL C 1 169 ? -69.509 -5.367 -5.435 1.00 27.94 154 VAL C O 1
ATOM 4349 N N . GLN C 1 170 ? -69.110 -7.190 -6.690 1.00 28.37 155 GLN C N 1
ATOM 4350 C CA . GLN C 1 170 ? -70.467 -7.678 -6.478 1.00 32.54 155 GLN C CA 1
ATOM 4351 C C . GLN C 1 170 ? -70.717 -7.989 -5.008 1.00 36.71 155 GLN C C 1
ATOM 4352 O O . GLN C 1 170 ? -71.807 -7.712 -4.488 1.00 36.13 155 GLN C O 1
ATOM 4358 N N . ALA C 1 171 ? -69.716 -8.556 -4.317 1.00 35.49 156 ALA C N 1
ATOM 4359 C CA . ALA C 1 171 ? -69.829 -8.775 -2.874 1.00 32.85 156 ALA C CA 1
ATOM 4360 C C . ALA C 1 171 ? -69.934 -7.451 -2.124 1.00 33.41 156 ALA C C 1
ATOM 4361 O O . ALA C 1 171 ? -70.744 -7.313 -1.200 1.00 30.93 156 ALA C O 1
ATOM 4363 N N . ALA C 1 172 ? -69.155 -6.453 -2.538 1.00 27.67 157 ALA C N 1
ATOM 4364 C CA . ALA C 1 172 ? -69.300 -5.128 -1.951 1.00 29.28 157 ALA C CA 1
ATOM 4365 C C . ALA C 1 172 ? -70.677 -4.532 -2.228 1.00 30.44 157 ALA C C 1
ATOM 4366 O O . ALA C 1 172 ? -71.230 -3.821 -1.381 1.00 32.37 157 ALA C O 1
ATOM 4368 N N . ASN C 1 173 ? -71.238 -4.786 -3.416 1.00 36.21 158 ASN C N 1
ATOM 4369 C CA . ASN C 1 173 ? -72.522 -4.182 -3.784 1.00 34.34 158 ASN C CA 1
ATOM 4370 C C . ASN C 1 173 ? -73.657 -4.722 -2.925 1.00 31.93 158 ASN C C 1
ATOM 4371 O O . ASN C 1 173 ? -74.433 -3.954 -2.353 1.00 33.10 158 ASN C O 1
ATOM 4376 N N . GLU C 1 174 ? -73.769 -6.047 -2.828 1.00 31.65 159 GLU C N 1
ATOM 4377 C CA . GLU C 1 174 ? -74.832 -6.649 -2.032 1.00 33.72 159 GLU C CA 1
ATOM 4378 C C . GLU C 1 174 ? -74.708 -6.301 -0.552 1.00 37.14 159 GLU C C 1
ATOM 4379 O O . GLU C 1 174 ? -75.708 -5.972 0.097 1.00 44.36 159 GLU C O 1
ATOM 4385 N N . ALA C 1 175 ? -73.504 -6.398 0.015 1.00 34.38 160 ALA C N 1
ATOM 4386 C CA . ALA C 1 175 ? -73.348 -6.065 1.422 1.00 31.85 160 ALA C CA 1
ATOM 4387 C C . ALA C 1 175 ? -73.853 -4.657 1.732 1.00 35.56 160 ALA C C 1
ATOM 4388 O O . ALA C 1 175 ? -74.396 -4.422 2.818 1.00 41.63 160 ALA C O 1
ATOM 4390 N N . GLU C 1 176 ? -73.734 -3.718 0.789 1.00 32.30 161 GLU C N 1
ATOM 4391 C CA . GLU C 1 176 ? -74.353 -2.406 0.992 1.00 37.87 161 GLU C CA 1
ATOM 4392 C C . GLU C 1 176 ? -75.877 -2.438 0.856 1.00 38.26 161 GLU C C 1
ATOM 4393 O O . GLU C 1 176 ? -76.565 -1.567 1.410 1.00 40.96 161 GLU C O 1
ATOM 4399 N N . LYS C 1 177 ? -76.422 -3.407 0.126 1.00 35.89 162 LYS C N 1
ATOM 4400 C CA . LYS C 1 177 ? -77.870 -3.496 0.008 1.00 34.30 162 LYS C CA 1
ATOM 4401 C C . LYS C 1 177 ? -78.482 -4.015 1.298 1.00 37.53 162 LYS C C 1
ATOM 4402 O O . LYS C 1 177 ? -79.386 -3.390 1.862 1.00 42.59 162 LYS C O 1
ATOM 4408 N N . ALA C 1 178 ? -77.963 -5.137 1.805 1.00 38.94 163 ALA C N 1
ATOM 4409 C CA . ALA C 1 178 ? -78.591 -5.907 2.874 1.00 40.10 163 ALA C CA 1
ATOM 4410 C C . ALA C 1 178 ? -78.326 -5.359 4.272 1.00 43.38 163 ALA C C 1
ATOM 4411 O O . ALA C 1 178 ? -78.936 -5.849 5.237 1.00 41.77 163 ALA C O 1
ATOM 4413 N N . ALA C 1 179 ? -77.441 -4.371 4.401 1.00 40.91 164 ALA C N 1
ATOM 4414 C CA . ALA C 1 179 ? -76.995 -3.908 5.705 1.00 37.91 164 ALA C CA 1
ATOM 4415 C C . ALA C 1 179 ? -76.758 -2.415 5.647 1.00 37.05 164 ALA C C 1
ATOM 4416 O O . ALA C 1 179 ? -76.493 -1.854 4.580 1.00 44.37 164 ALA C O 1
ATOM 4418 N N . HIS C 1 180 ? -76.847 -1.777 6.812 1.00 34.46 165 HIS C N 1
ATOM 4419 C CA . HIS C 1 180 ? -76.644 -0.332 6.932 1.00 33.35 165 HIS C CA 1
ATOM 4420 C C . HIS C 1 180 ? -75.195 -0.047 7.337 1.00 42.13 165 HIS C C 1
ATOM 4421 O O . HIS C 1 180 ? -74.882 0.384 8.453 1.00 38.61 165 HIS C O 1
ATOM 4428 N N . VAL C 1 181 ? -74.294 -0.307 6.396 1.00 40.71 166 VAL C N 1
ATOM 4429 C CA . VAL C 1 181 ? -72.866 -0.184 6.633 1.00 33.34 166 VAL C CA 1
ATOM 4430 C C . VAL C 1 181 ? -72.311 0.946 5.770 1.00 32.99 166 VAL C C 1
ATOM 4431 O O . VAL C 1 181 ? -72.968 1.462 4.871 1.00 39.90 166 VAL C O 1
ATOM 4435 N N . THR C 1 182 ? -71.086 1.338 6.062 1.00 32.76 167 THR C N 1
ATOM 4436 C CA . THR C 1 182 ? -70.417 2.388 5.320 1.00 32.73 167 THR C CA 1
ATOM 4437 C C . THR C 1 182 ? -69.254 1.791 4.543 1.00 35.40 167 THR C C 1
ATOM 4438 O O . THR C 1 182 ? -68.506 0.961 5.070 1.00 34.68 167 THR C O 1
ATOM 4442 N N . LEU C 1 183 ? -69.124 2.193 3.279 1.00 39.66 168 LEU C N 1
ATOM 4443 C CA . LEU C 1 183 ? -68.009 1.756 2.448 1.00 35.55 168 LEU C CA 1
ATOM 4444 C C . LEU C 1 183 ? -66.760 2.527 2.835 1.00 34.57 168 LEU C C 1
ATOM 4445 O O . LEU C 1 183 ? -66.717 3.761 2.713 1.00 34.15 168 LEU C O 1
ATOM 4450 N N . ILE C 1 184 ? -65.750 1.794 3.294 1.00 30.22 169 ILE C N 1
ATOM 4451 C CA . ILE C 1 184 ? -64.442 2.367 3.549 1.00 27.40 169 ILE C CA 1
ATOM 4452 C C . ILE C 1 184 ? -63.538 2.224 2.337 1.00 35.81 169 ILE C C 1
ATOM 4453 O O . ILE C 1 184 ? -62.931 3.199 1.880 1.00 35.60 169 ILE C O 1
ATOM 4458 N N . ASP C 1 185 ? -63.456 1.015 1.782 1.00 38.19 170 ASP C N 1
ATOM 4459 C CA . ASP C 1 185 ? -62.536 0.777 0.683 1.00 41.65 170 ASP C CA 1
ATOM 4460 C C . ASP C 1 185 ? -62.894 -0.501 -0.054 1.00 40.96 170 ASP C C 1
ATOM 4461 O O . ASP C 1 185 ? -63.299 -1.483 0.566 1.00 41.31 170 ASP C O 1
ATOM 4466 N N . VAL C 1 186 ? -62.715 -0.479 -1.375 1.00 47.81 171 VAL C N 1
ATOM 4467 C CA . VAL C 1 186 ? -62.796 -1.662 -2.238 1.00 50.10 171 VAL C CA 1
ATOM 4468 C C . VAL C 1 186 ? -61.573 -1.652 -3.152 1.00 46.75 171 VAL C C 1
ATOM 4469 O O . VAL C 1 186 ? -61.398 -0.719 -3.945 1.00 46.47 171 VAL C O 1
ATOM 4473 N N . ARG C 1 187 ? -60.731 -2.680 -3.046 1.00 45.33 172 ARG C N 1
ATOM 4474 C CA . ARG C 1 187 ? -59.576 -2.841 -3.931 1.00 49.98 172 ARG C CA 1
ATOM 4475 C C . ARG C 1 187 ? -59.837 -4.069 -4.800 1.00 44.72 172 ARG C C 1
ATOM 4476 O O . ARG C 1 187 ? -59.818 -5.200 -4.298 1.00 40.75 172 ARG C O 1
ATOM 4484 N N . ALA C 1 188 ? -60.058 -3.846 -6.103 1.00 45.79 173 ALA C N 1
ATOM 4485 C CA . ALA C 1 188 ? -60.524 -4.884 -7.019 1.00 45.17 173 ALA C CA 1
ATOM 4486 C C . ALA C 1 188 ? -59.469 -5.324 -8.031 1.00 49.53 173 ALA C C 1
ATOM 4487 O O . ALA C 1 188 ? -59.798 -6.059 -8.976 1.00 44.34 173 ALA C O 1
ATOM 4489 N N . PHE C 1 189 ? -58.215 -4.907 -7.863 1.00 50.77 174 PHE C N 1
ATOM 4490 C CA . PHE C 1 189 ? -57.156 -5.245 -8.805 1.00 59.11 174 PHE C CA 1
ATOM 4491 C C . PHE C 1 189 ? -56.071 -6.090 -8.132 1.00 53.95 174 PHE C C 1
ATOM 4492 O O . PHE C 1 189 ? -55.933 -6.113 -6.903 1.00 51.32 174 PHE C O 1
ATOM 4500 N N . GLY C 1 190 ? -55.306 -6.801 -8.963 1.00 45.39 175 GLY C N 1
ATOM 4501 C CA . GLY C 1 190 ? -54.393 -7.814 -8.476 1.00 43.34 175 GLY C CA 1
ATOM 4502 C C . GLY C 1 190 ? -55.042 -9.185 -8.368 1.00 47.07 175 GLY C C 1
ATOM 4503 O O . GLY C 1 190 ? -56.143 -9.459 -8.872 1.00 46.32 175 GLY C O 1
ATOM 4504 N N . ASN C 1 191 ? -54.328 -10.072 -7.672 1.00 47.21 176 ASN C N 1
ATOM 4505 C CA . ASN C 1 191 ? -54.839 -11.422 -7.466 1.00 46.73 176 ASN C CA 1
ATOM 4506 C C . ASN C 1 191 ? -55.956 -11.455 -6.431 1.00 40.35 176 ASN C C 1
ATOM 4507 O O . ASN C 1 191 ? -56.876 -12.261 -6.554 1.00 44.69 176 ASN C O 1
ATOM 4512 N N . PHE C 1 192 ? -55.913 -10.583 -5.426 1.00 40.84 177 PHE C N 1
ATOM 4513 C CA . PHE C 1 192 ? -56.781 -10.653 -4.252 1.00 34.50 177 PHE C CA 1
ATOM 4514 C C . PHE C 1 192 ? -57.689 -9.437 -4.179 1.00 35.05 177 PHE C C 1
ATOM 4515 O O . PHE C 1 192 ? -57.190 -8.312 -4.066 1.00 37.35 177 PHE C O 1
ATOM 4523 N N . GLY C 1 193 ? -59.007 -9.658 -4.148 1.00 32.37 178 GLY C N 1
ATOM 4524 C CA . GLY C 1 193 ? -59.943 -8.570 -3.834 1.00 26.41 178 GLY C CA 1
ATOM 4525 C C . GLY C 1 193 ? -60.069 -8.370 -2.326 1.00 36.44 178 GLY C C 1
ATOM 4526 O O . GLY C 1 193 ? -60.040 -9.322 -1.547 1.00 36.89 178 GLY C O 1
ATOM 4527 N N . ARG C 1 194 ? -60.181 -7.106 -1.908 1.00 34.92 179 ARG C N 1
ATOM 4528 C CA . ARG C 1 194 ? -60.249 -6.782 -0.486 1.00 33.38 179 ARG C CA 1
ATOM 4529 C C . ARG C 1 194 ? -61.225 -5.640 -0.235 1.00 34.06 179 ARG C C 1
ATOM 4530 O O . ARG C 1 194 ? -61.271 -4.660 -0.987 1.00 32.51 179 ARG C O 1
ATOM 4538 N N . LEU C 1 195 ? -61.967 -5.756 0.868 1.00 33.17 180 LEU C N 1
ATOM 4539 C CA . LEU C 1 195 ? -63.128 -4.923 1.138 1.00 31.42 180 LEU C CA 1
ATOM 4540 C C . LEU C 1 195 ? -63.198 -4.575 2.613 1.00 30.00 180 LEU C C 1
ATOM 4541 O O . LEU C 1 195 ? -62.964 -5.432 3.464 1.00 30.10 180 LEU C O 1
ATOM 4546 N N . THR C 1 196 ? -63.538 -3.321 2.911 1.00 32.99 181 THR C N 1
ATOM 4547 C CA . THR C 1 196 ? -63.599 -2.823 4.281 1.00 30.72 181 THR C CA 1
ATOM 4548 C C . THR C 1 196 ? -64.863 -1.993 4.488 1.00 34.44 181 THR C C 1
ATOM 4549 O O . THR C 1 196 ? -65.038 -0.946 3.851 1.00 33.71 181 THR C O 1
ATOM 4553 N N . MET C 1 197 ? -65.737 -2.461 5.377 1.00 34.56 182 MET C N 1
ATOM 4554 C CA . MET C 1 197 ? -66.983 -1.779 5.712 1.00 36.08 182 MET C CA 1
ATOM 4555 C C . MET C 1 197 ? -67.093 -1.656 7.226 1.00 33.83 182 MET C C 1
ATOM 4556 O O . MET C 1 197 ? -66.529 -2.462 7.972 1.00 36.48 182 MET C O 1
ATOM 4561 N N . MET C 1 198 ? -67.814 -0.627 7.665 1.00 31.97 183 MET C N 1
ATOM 4562 C CA . MET C 1 198 ? -67.840 -0.176 9.047 1.00 31.20 183 MET C CA 1
ATOM 4563 C C . MET C 1 198 ? -69.288 -0.128 9.518 1.00 38.11 183 MET C C 1
ATOM 4564 O O . MET C 1 198 ? -70.213 0.061 8.715 1.00 34.53 183 MET C O 1
ATOM 4569 N N . GLY C 1 199 ? -69.481 -0.320 10.823 1.00 36.11 184 GLY C N 1
ATOM 4570 C CA . GLY C 1 199 ? -70.831 -0.200 11.386 1.00 39.21 184 GLY C CA 1
ATOM 4571 C C . GLY C 1 199 ? -70.952 -0.877 12.728 1.00 33.40 184 GLY C C 1
ATOM 4572 O O . GLY C 1 199 ? -69.930 -1.255 13.287 1.00 41.89 184 GLY C O 1
ATOM 4573 N N . SER C 1 200 ? -72.176 -1.023 13.212 1.00 36.42 185 SER C N 1
ATOM 4574 C CA . SER C 1 200 ? -72.435 -1.693 14.504 1.00 38.23 185 SER C CA 1
ATOM 4575 C C . SER C 1 200 ? -72.126 -3.177 14.349 1.00 38.53 185 SER C C 1
ATOM 4576 O O . SER C 1 200 ? -72.155 -3.667 13.217 1.00 40.90 185 SER C O 1
ATOM 4579 N N . GLU C 1 201 ? -71.795 -3.847 15.446 1.00 38.14 186 GLU C N 1
ATOM 4580 C CA . GLU C 1 201 ? -71.600 -5.309 15.351 1.00 41.27 186 GLU C CA 1
ATOM 4581 C C . GLU C 1 201 ? -72.785 -5.896 14.587 1.00 43.20 186 GLU C C 1
ATOM 4582 O O . GLU C 1 201 ? -72.541 -6.716 13.700 1.00 43.71 186 GLU C O 1
ATOM 4588 N N . ALA C 1 202 ? -74.010 -5.435 14.867 1.00 44.19 187 ALA C N 1
ATOM 4589 C CA . ALA C 1 202 ? -75.142 -6.082 14.210 1.00 40.93 187 ALA C CA 1
ATOM 4590 C C . ALA C 1 202 ? -75.153 -5.800 12.719 1.00 38.81 187 ALA C C 1
ATOM 4591 O O . ALA C 1 202 ? -75.468 -6.685 11.915 1.00 40.73 187 ALA C O 1
ATOM 4593 N N . GLU C 1 203 ? -74.810 -4.573 12.333 1.00 40.40 188 GLU C N 1
ATOM 4594 C CA . GLU C 1 203 ? -74.807 -4.206 10.921 1.00 35.64 188 GLU C CA 1
ATOM 4595 C C . GLU C 1 203 ? -73.775 -5.013 10.137 1.00 38.34 188 GLU C C 1
ATOM 4596 O O . GLU C 1 203 ? -74.088 -5.598 9.088 1.00 35.77 188 GLU C O 1
ATOM 4602 N N . THR C 1 204 ? -72.534 -5.050 10.638 1.00 40.11 189 THR C N 1
ATOM 4603 C CA . THR C 1 204 ? -71.419 -5.641 9.898 1.00 39.41 189 THR C CA 1
ATOM 4604 C C . THR C 1 204 ? -71.515 -7.159 9.843 1.00 38.09 189 THR C C 1
ATOM 4605 O O . THR C 1 204 ? -70.981 -7.778 8.913 1.00 34.53 189 THR C O 1
ATOM 4609 N N . GLU C 1 205 ? -72.166 -7.779 10.830 1.00 37.42 190 GLU C N 1
ATOM 4610 C CA . GLU C 1 205 ? -72.459 -9.206 10.723 1.00 41.05 190 GLU C CA 1
ATOM 4611 C C . GLU C 1 205 ? -73.437 -9.470 9.586 1.00 42.45 190 GLU C C 1
ATOM 4612 O O . GLU C 1 205 ? -73.267 -10.421 8.809 1.00 41.69 190 GLU C O 1
ATOM 4618 N N . GLU C 1 206 ? -74.467 -8.632 9.473 1.00 39.92 191 GLU C N 1
ATOM 4619 C CA . GLU C 1 206 ? -75.427 -8.790 8.399 1.00 39.26 191 GLU C CA 1
ATOM 4620 C C . GLU C 1 206 ? -74.782 -8.515 7.051 1.00 40.29 191 GLU C C 1
ATOM 4621 O O . GLU C 1 206 ? -75.032 -9.237 6.077 1.00 44.15 191 GLU C O 1
ATOM 4627 N N . ALA C 1 207 ? -73.943 -7.475 6.977 1.00 42.46 192 ALA C N 1
ATOM 4628 C CA . ALA C 1 207 ? -73.169 -7.236 5.761 1.00 41.48 192 ALA C CA 1
ATOM 4629 C C . ALA C 1 207 ? -72.261 -8.413 5.437 1.00 39.41 192 ALA C C 1
ATOM 4630 O O . ALA C 1 207 ? -71.970 -8.663 4.264 1.00 46.86 192 ALA C O 1
ATOM 4632 N N . MET C 1 208 ? -71.802 -9.152 6.444 1.00 36.18 193 MET C N 1
ATOM 4633 C CA . MET C 1 208 ? -71.009 -10.330 6.129 1.00 38.83 193 MET C CA 1
ATOM 4634 C C . MET C 1 208 ? -71.862 -11.422 5.507 1.00 43.94 193 MET C C 1
ATOM 4635 O O . MET C 1 208 ? -71.413 -12.125 4.595 1.00 45.93 193 MET C O 1
ATOM 4640 N N . ARG C 1 209 ? -73.087 -11.601 5.994 1.00 50.54 194 ARG C N 1
ATOM 4641 C CA . ARG C 1 209 ? -73.892 -12.688 5.450 1.00 52.07 194 ARG C CA 1
ATOM 4642 C C . ARG C 1 209 ? -74.258 -12.423 3.994 1.00 47.29 194 ARG C C 1
ATOM 4643 O O . ARG C 1 209 ? -74.196 -13.336 3.161 1.00 47.98 194 ARG C O 1
ATOM 4651 N N . ALA C 1 210 ? -74.620 -11.179 3.664 1.00 42.22 195 ALA C N 1
ATOM 4652 C CA . ALA C 1 210 ? -74.929 -10.847 2.276 1.00 45.13 195 ALA C CA 1
ATOM 4653 C C . ALA C 1 210 ? -73.748 -11.152 1.357 1.00 47.02 195 ALA C C 1
ATOM 4654 O O . ALA C 1 210 ? -73.928 -11.695 0.262 1.00 44.36 195 ALA C O 1
ATOM 4656 N N . ALA C 1 211 ? -72.526 -10.827 1.800 1.00 49.05 196 ALA C N 1
ATOM 4657 C CA . ALA C 1 211 ? -71.331 -11.131 1.017 1.00 45.98 196 ALA C CA 1
ATOM 4658 C C . ALA C 1 211 ? -71.088 -12.634 0.944 1.00 44.50 196 ALA C C 1
ATOM 4659 O O . ALA C 1 211 ? -70.728 -13.166 -0.115 1.00 41.54 196 ALA C O 1
ATOM 4661 N N . GLU C 1 212 ? -71.267 -13.326 2.067 1.00 45.68 197 GLU C N 1
ATOM 4662 C CA . GLU C 1 212 ? -71.170 -14.779 2.066 1.00 48.67 197 GLU C CA 1
ATOM 4663 C C . GLU C 1 212 ? -72.141 -15.383 1.061 1.00 46.94 197 GLU C C 1
ATOM 4664 O O . GLU C 1 212 ? -71.770 -16.259 0.269 1.00 46.97 197 GLU C O 1
ATOM 4670 N N . ALA C 1 213 ? -73.386 -14.901 1.065 1.00 46.05 198 ALA C N 1
ATOM 4671 C CA . ALA C 1 213 ? -74.392 -15.383 0.128 1.00 39.05 198 ALA C CA 1
ATOM 4672 C C . ALA C 1 213 ? -74.021 -15.048 -1.315 1.00 44.19 198 ALA C C 1
ATOM 4673 O O . ALA C 1 213 ? -74.030 -15.928 -2.185 1.00 46.39 198 ALA C O 1
ATOM 4675 N N . THR C 1 214 ? -73.709 -13.776 -1.594 1.00 41.44 199 THR C N 1
ATOM 4676 C CA . THR C 1 214 ? -73.351 -13.384 -2.953 1.00 40.11 199 THR C CA 1
ATOM 4677 C C . THR C 1 214 ? -72.269 -14.277 -3.516 1.00 45.65 199 THR C C 1
ATOM 4678 O O . THR C 1 214 ? -72.330 -14.687 -4.680 1.00 53.05 199 THR C O 1
ATOM 4682 N N . ILE C 1 215 ? -71.258 -14.572 -2.710 1.00 45.39 200 ILE C N 1
ATOM 4683 C CA . ILE C 1 215 ? -70.186 -15.438 -3.180 1.00 47.75 200 ILE C CA 1
ATOM 4684 C C . ILE C 1 215 ? -70.725 -16.827 -3.473 1.00 46.07 200 ILE C C 1
ATOM 4685 O O . ILE C 1 215 ? -70.405 -17.426 -4.504 1.00 51.53 200 ILE C O 1
ATOM 4690 N N . ALA C 1 216 ? -71.569 -17.351 -2.582 1.00 46.88 201 ALA C N 1
ATOM 4691 C CA . ALA C 1 216 ? -72.131 -18.684 -2.783 1.00 50.04 201 ALA C CA 1
ATOM 4692 C C . ALA C 1 216 ? -72.848 -18.785 -4.130 1.00 53.47 201 ALA C C 1
ATOM 4693 O O . ALA C 1 216 ? -72.633 -19.738 -4.891 1.00 56.47 201 ALA C O 1
ATOM 4695 N N . SER C 1 217 ? -73.645 -17.767 -4.455 1.00 49.06 202 SER C N 1
ATOM 4696 C CA . SER C 1 217 ? -74.375 -17.744 -5.748 1.00 50.67 202 SER C CA 1
ATOM 4697 C C . SER C 1 217 ? -73.385 -17.683 -6.917 1.00 56.31 202 SER C C 1
ATOM 4698 O O . SER C 1 217 ? -73.651 -18.327 -7.948 1.00 60.04 202 SER C O 1
ATOM 4701 N N . ILE C 1 218 ? -72.273 -16.961 -6.755 1.00 49.51 203 ILE C N 1
ATOM 4702 C CA . ILE C 1 218 ? -71.229 -16.925 -7.821 1.00 52.51 203 ILE C CA 1
ATOM 4703 C C . ILE C 1 218 ? -70.695 -18.346 -7.998 1.00 55.91 203 ILE C C 1
ATOM 4704 O O . ILE C 1 218 ? -70.518 -18.766 -9.147 1.00 58.09 203 ILE C O 1
ATOM 4709 N N . ASN C 1 219 ? -70.479 -19.063 -6.896 1.00 56.67 204 ASN C N 1
ATOM 4710 C CA . ASN C 1 219 ? -69.887 -20.425 -6.952 1.00 59.99 204 ASN C CA 1
ATOM 4711 C C . ASN C 1 219 ? -70.824 -21.373 -7.704 1.00 62.49 204 ASN C C 1
ATOM 4712 O O . ASN C 1 219 ? -70.318 -22.279 -8.384 1.00 68.69 204 ASN C O 1
ATOM 4717 N N . ALA C 1 220 ? -72.135 -21.190 -7.559 1.00 60.17 205 ALA C N 1
ATOM 4718 C CA . ALA C 1 220 ? -73.112 -22.007 -8.313 1.00 56.10 205 ALA C CA 1
ATOM 4719 C C . ALA C 1 220 ? -72.891 -21.776 -9.808 1.00 63.87 205 ALA C C 1
ATOM 4720 O O . ALA C 1 220 ? -73.146 -22.727 -10.569 1.00 64.75 205 ALA C O 1
ATOM 4722 N N . ARG C 1 221 ? -72.330 -20.620 -10.187 1.00 68.89 206 ARG C N 1
ATOM 4723 C CA . ARG C 1 221 ? -72.002 -20.300 -11.607 1.00 50.02 206 ARG C CA 1
ATOM 4724 C C . ARG C 1 221 ? -73.263 -20.433 -12.461 1.00 63.25 206 ARG C C 1
ATOM 4725 O O . ARG C 1 221 ? -74.256 -19.769 -12.107 1.00 69.75 206 ARG C O 1
ATOM 4733 N N . ASN D 1 18 ? -75.965 39.165 -7.473 1.00 53.23 3 ASN D N 1
ATOM 4734 C CA . ASN D 1 18 ? -74.655 39.709 -7.126 1.00 49.35 3 ASN D CA 1
ATOM 4735 C C . ASN D 1 18 ? -73.517 38.815 -7.622 1.00 54.03 3 ASN D C 1
ATOM 4736 O O . ASN D 1 18 ? -72.442 38.766 -7.020 1.00 60.23 3 ASN D O 1
ATOM 4741 N N . ILE D 1 19 ? -73.746 38.103 -8.718 1.00 48.74 4 ILE D N 1
ATOM 4742 C CA . ILE D 1 19 ? -72.724 37.264 -9.331 1.00 54.20 4 ILE D CA 1
ATOM 4743 C C . ILE D 1 19 ? -72.227 37.962 -10.586 1.00 55.41 4 ILE D C 1
ATOM 4744 O O . ILE D 1 19 ? -73.029 38.392 -11.423 1.00 54.99 4 ILE D O 1
ATOM 4749 N N . ASP D 1 20 ? -70.908 38.094 -10.709 1.00 59.23 5 ASP D N 1
ATOM 4750 C CA . ASP D 1 20 ? -70.288 38.755 -11.852 1.00 53.67 5 ASP D CA 1
ATOM 4751 C C . ASP D 1 20 ? -69.881 37.703 -12.872 1.00 53.00 5 ASP D C 1
ATOM 4752 O O . ASP D 1 20 ? -69.069 36.821 -12.568 1.00 52.75 5 ASP D O 1
ATOM 4757 N N . LEU D 1 21 ? -70.457 37.793 -14.072 1.00 47.15 6 LEU D N 1
ATOM 4758 C CA . LEU D 1 21 ? -70.105 36.900 -15.169 1.00 47.06 6 LEU D CA 1
ATOM 4759 C C . LEU D 1 21 ? -68.681 37.207 -15.643 1.00 46.05 6 LEU D C 1
ATOM 4760 O O . LEU D 1 21 ? -68.424 38.263 -16.233 1.00 46.67 6 LEU D O 1
ATOM 4765 N N . ARG D 1 22 ? -67.740 36.300 -15.378 1.00 44.80 7 ARG D N 1
ATOM 4766 C CA . ARG D 1 22 ? -66.349 36.551 -15.757 1.00 44.94 7 ARG D CA 1
ATOM 4767 C C . ARG D 1 22 ? -66.016 35.992 -17.138 1.00 46.75 7 ARG D C 1
ATOM 4768 O O . ARG D 1 22 ? -65.384 36.674 -17.954 1.00 40.85 7 ARG D O 1
ATOM 4776 N N . VAL D 1 23 ? -66.431 34.754 -17.410 1.00 46.61 8 VAL D N 1
ATOM 4777 C CA . VAL D 1 23 ? -66.191 34.092 -18.683 1.00 39.02 8 VAL D CA 1
ATOM 4778 C C . VAL D 1 23 ? -67.492 33.476 -19.154 1.00 34.08 8 VAL D C 1
ATOM 4779 O O . VAL D 1 23 ? -68.327 33.054 -18.351 1.00 43.58 8 VAL D O 1
ATOM 4783 N N . TYR D 1 24 ? -67.658 33.425 -20.468 1.00 36.09 9 TYR D N 1
ATOM 4784 C CA . TYR D 1 24 ? -68.705 32.631 -21.093 1.00 31.88 9 TYR D CA 1
ATOM 4785 C C . TYR D 1 24 ? -68.194 32.277 -22.479 1.00 43.92 9 TYR D C 1
ATOM 4786 O O . TYR D 1 24 ? -68.154 33.138 -23.363 1.00 47.18 9 TYR D O 1
ATOM 4795 N N . SER D 1 25 ? -67.796 31.028 -22.677 1.00 42.19 10 SER D N 1
ATOM 4796 C CA . SER D 1 25 ? -67.201 30.612 -23.935 1.00 33.61 10 SER D CA 1
ATOM 4797 C C . SER D 1 25 ? -67.920 29.374 -24.418 1.00 34.29 10 SER D C 1
ATOM 4798 O O . SER D 1 25 ? -67.902 28.342 -23.742 1.00 42.06 10 SER D O 1
ATOM 4801 N N . PHE D 1 26 ? -68.545 29.465 -25.583 1.00 38.86 11 PHE D N 1
ATOM 4802 C CA . PHE D 1 26 ? -69.338 28.363 -26.103 1.00 38.72 11 PHE D CA 1
ATOM 4803 C C . PHE D 1 26 ? -68.586 27.673 -27.237 1.00 40.18 11 PHE D C 1
ATOM 4804 O O . PHE D 1 26 ? -68.197 28.322 -28.224 1.00 41.94 11 PHE D O 1
ATOM 4812 N N . ILE D 1 27 ? -68.410 26.357 -27.099 1.00 32.31 12 ILE D N 1
ATOM 4813 C CA . ILE D 1 27 ? -67.779 25.507 -28.103 1.00 32.98 12 ILE D CA 1
ATOM 4814 C C . ILE D 1 27 ? -68.855 24.637 -28.743 1.00 35.99 12 ILE D C 1
ATOM 4815 O O . ILE D 1 27 ? -69.408 23.735 -28.102 1.00 38.39 12 ILE D O 1
ATOM 4820 N N . ASP D 1 28 ? -69.131 24.883 -30.025 1.00 35.22 13 ASP D N 1
ATOM 4821 C CA . ASP D 1 28 ? -70.171 24.127 -30.712 1.00 39.42 13 ASP D CA 1
ATOM 4822 C C . ASP D 1 28 ? -69.809 22.652 -30.812 1.00 38.55 13 ASP D C 1
ATOM 4823 O O . ASP D 1 28 ? -70.680 21.782 -30.689 1.00 41.50 13 ASP D O 1
ATOM 4828 N N . SER D 1 29 ? -68.535 22.351 -31.052 1.00 38.79 14 SER D N 1
ATOM 4829 C CA . SER D 1 29 ? -68.113 20.979 -31.316 1.00 38.68 14 SER D CA 1
ATOM 4830 C C . SER D 1 29 ? -66.629 20.841 -31.039 1.00 42.07 14 SER D C 1
ATOM 4831 O O . SER D 1 29 ? -65.825 21.669 -31.495 1.00 43.02 14 SER D O 1
ATOM 4834 N N . LEU D 1 30 ? -66.271 19.771 -30.337 1.00 37.92 15 LEU D N 1
ATOM 4835 C CA . LEU D 1 30 ? -64.911 19.589 -29.870 1.00 32.25 15 LEU D CA 1
ATOM 4836 C C . LEU D 1 30 ? -64.069 18.918 -30.945 1.00 37.93 15 LEU D C 1
ATOM 4837 O O . LEU D 1 30 ? -64.465 17.897 -31.529 1.00 36.85 15 LEU D O 1
ATOM 4842 N N . GLN D 1 31 ? -62.913 19.510 -31.207 1.00 31.81 16 GLN D N 1
ATOM 4843 C CA . GLN D 1 31 ? -61.934 18.863 -32.042 1.00 27.52 16 GLN D CA 1
ATOM 4844 C C . GLN D 1 31 ? -61.315 17.686 -31.284 1.00 27.42 16 GLN D C 1
ATOM 4845 O O . GLN D 1 31 ? -61.262 17.691 -30.053 1.00 31.76 16 GLN D O 1
ATOM 4851 N N . PRO D 1 32 ? -60.857 16.651 -31.995 1.00 28.67 17 PRO D N 1
ATOM 4852 C CA . PRO D 1 32 ? -60.480 15.410 -31.294 1.00 26.30 17 PRO D CA 1
ATOM 4853 C C . PRO D 1 32 ? -59.327 15.575 -30.313 1.00 30.11 17 PRO D C 1
ATOM 4854 O O . PRO D 1 32 ? -59.318 14.915 -29.271 1.00 32.19 17 PRO D O 1
ATOM 4858 N N . GLN D 1 33 ? -58.328 16.400 -30.622 1.00 33.66 18 GLN D N 1
ATOM 4859 C CA . GLN D 1 33 ? -57.232 16.553 -29.675 1.00 33.71 18 GLN D CA 1
ATOM 4860 C C . GLN D 1 33 ? -57.698 17.314 -28.451 1.00 30.59 18 GLN D C 1
ATOM 4861 O O . GLN D 1 33 ? -57.278 17.005 -27.330 1.00 31.82 18 GLN D O 1
ATOM 4867 N N . LEU D 1 34 ? -58.581 18.294 -28.639 1.00 30.01 19 LEU D N 1
ATOM 4868 C CA . LEU D 1 34 ? -59.137 18.987 -27.485 1.00 31.39 19 LEU D CA 1
ATOM 4869 C C . LEU D 1 34 ? -59.975 18.041 -26.649 1.00 29.29 19 LEU D C 1
ATOM 4870 O O . LEU D 1 34 ? -59.772 17.921 -25.435 1.00 27.40 19 LEU D O 1
ATOM 4875 N N . ALA D 1 35 ? -60.930 17.364 -27.289 1.00 31.78 20 ALA D N 1
ATOM 4876 C CA . ALA D 1 35 ? -61.776 16.421 -26.575 1.00 30.45 20 ALA D CA 1
ATOM 4877 C C . ALA D 1 35 ? -60.933 15.377 -25.885 1.00 28.32 20 ALA D C 1
ATOM 4878 O O . ALA D 1 35 ? -61.163 15.059 -24.714 1.00 35.17 20 ALA D O 1
ATOM 4880 N N . SER D 1 36 ? -59.939 14.845 -26.595 1.00 25.85 21 SER D N 1
ATOM 4881 C CA . SER D 1 36 ? -59.060 13.848 -25.998 1.00 30.37 21 SER D CA 1
ATOM 4882 C C . SER D 1 36 ? -58.289 14.437 -24.820 1.00 30.55 21 SER D C 1
ATOM 4883 O O . SER D 1 36 ? -58.163 13.794 -23.768 1.00 27.28 21 SER D O 1
ATOM 4886 N N . TYR D 1 37 ? -57.789 15.672 -24.969 1.00 27.19 22 TYR D N 1
ATOM 4887 C CA . TYR D 1 37 ? -57.018 16.284 -23.890 1.00 27.74 22 TYR D CA 1
ATOM 4888 C C . TYR D 1 37 ? -57.880 16.483 -22.650 1.00 33.62 22 TYR D C 1
ATOM 4889 O O . TYR D 1 37 ? -57.485 16.123 -21.535 1.00 32.67 22 TYR D O 1
ATOM 4898 N N . LEU D 1 38 ? -59.062 17.072 -22.829 1.00 33.62 23 LEU D N 1
ATOM 4899 C CA . LEU D 1 38 ? -59.975 17.255 -21.708 1.00 33.66 23 LEU D CA 1
ATOM 4900 C C . LEU D 1 38 ? -60.272 15.926 -21.015 1.00 33.75 23 LEU D C 1
ATOM 4901 O O . LEU D 1 38 ? -60.254 15.841 -19.779 1.00 30.89 23 LEU D O 1
ATOM 4906 N N . ALA D 1 39 ? -60.530 14.872 -21.794 1.00 31.07 24 ALA D N 1
ATOM 4907 C CA . ALA D 1 39 ? -60.872 13.598 -21.186 1.00 26.77 24 ALA D CA 1
ATOM 4908 C C . ALA D 1 39 ? -59.717 13.007 -20.391 1.00 35.91 24 ALA D C 1
ATOM 4909 O O . ALA D 1 39 ? -59.958 12.153 -19.531 1.00 37.51 24 ALA D O 1
ATOM 4911 N N . THR D 1 40 ? -58.465 13.398 -20.672 1.00 35.75 25 THR D N 1
ATOM 4912 C CA . THR D 1 40 ? -57.360 12.782 -19.940 1.00 38.25 25 THR D CA 1
ATOM 4913 C C . THR D 1 40 ? -56.981 13.564 -18.699 1.00 36.82 25 THR D C 1
ATOM 4914 O O . THR D 1 40 ? -56.386 12.983 -17.791 1.00 39.37 25 THR D O 1
ATOM 4918 N N . SER D 1 41 ? -57.376 14.840 -18.620 1.00 35.84 26 SER D N 1
ATOM 4919 C CA . SER D 1 41 ? -56.906 15.772 -17.607 1.00 38.42 26 SER D CA 1
ATOM 4920 C C . SER D 1 41 ? -58.051 16.306 -16.760 1.00 44.17 26 SER D C 1
ATOM 4921 O O . SER D 1 41 ? -57.788 16.984 -15.753 1.00 41.42 26 SER D O 1
ATOM 4924 N N . SER D 1 42 ? -59.297 16.070 -17.156 1.00 42.31 27 SER D N 1
ATOM 4925 C CA . SER D 1 42 ? -60.425 16.583 -16.396 1.00 39.94 27 SER D CA 1
ATOM 4926 C C . SER D 1 42 ? -60.757 15.699 -15.206 1.00 41.11 27 SER D C 1
ATOM 4927 O O . SER D 1 42 ? -60.645 14.472 -15.267 1.00 41.28 27 SER D O 1
ATOM 4930 N N . GLN D 1 43 ? -61.128 16.336 -14.102 1.00 48.28 28 GLN D N 1
ATOM 4931 C CA . GLN D 1 43 ? -61.399 15.590 -12.881 1.00 47.74 28 GLN D CA 1
ATOM 4932 C C . GLN D 1 43 ? -62.853 15.154 -12.829 1.00 49.13 28 GLN D C 1
ATOM 4933 O O . GLN D 1 43 ? -63.197 14.316 -11.989 1.00 48.04 28 GLN D O 1
ATOM 4939 N N . GLY D 1 44 ? -63.694 15.663 -13.733 1.00 43.36 29 GLY D N 1
ATOM 4940 C CA . GLY D 1 44 ? -65.100 15.334 -13.729 1.00 40.02 29 GLY D CA 1
ATOM 4941 C C . GLY D 1 44 ? -65.506 14.363 -14.808 1.00 34.83 29 GLY D C 1
ATOM 4942 O O . GLY D 1 44 ? -64.767 13.426 -15.121 1.00 35.62 29 GLY D O 1
ATOM 4943 N N . PHE D 1 45 ? -66.686 14.567 -15.378 1.00 35.39 30 PHE D N 1
ATOM 4944 C CA . PHE D 1 45 ? -67.147 13.663 -16.414 1.00 43.00 30 PHE D CA 1
ATOM 4945 C C . PHE D 1 45 ? -66.470 13.998 -17.739 1.00 44.68 30 PHE D C 1
ATOM 4946 O O . PHE D 1 45 ? -65.969 15.109 -17.943 1.00 45.15 30 PHE D O 1
ATOM 4954 N N . LEU D 1 46 ? -66.401 13.007 -18.620 1.00 36.93 31 LEU D N 1
ATOM 4955 C CA . LEU D 1 46 ? -65.390 13.188 -19.641 1.00 33.05 31 LEU D CA 1
ATOM 4956 C C . LEU D 1 46 ? -66.008 13.299 -21.037 1.00 42.65 31 LEU D C 1
ATOM 4957 O O . LEU D 1 46 ? -67.000 12.617 -21.343 1.00 42.46 31 LEU D O 1
ATOM 4962 N N . PRO D 1 47 ? -65.486 14.189 -21.881 1.00 35.48 32 PRO D N 1
ATOM 4963 C CA . PRO D 1 47 ? -66.080 14.415 -23.204 1.00 31.87 32 PRO D CA 1
ATOM 4964 C C . PRO D 1 47 ? -65.489 13.506 -24.279 1.00 35.35 32 PRO D C 1
ATOM 4965 O O . PRO D 1 47 ? -64.539 12.757 -24.047 1.00 35.98 32 PRO D O 1
ATOM 4969 N N . VAL D 1 48 ? -66.098 13.570 -25.463 1.00 32.00 33 VAL D N 1
ATOM 4970 C CA . VAL D 1 48 ? -65.606 12.879 -26.653 1.00 31.05 33 VAL D CA 1
ATOM 4971 C C . VAL D 1 48 ? -65.659 13.860 -27.823 1.00 33.18 33 VAL D C 1
ATOM 4972 O O . VAL D 1 48 ? -66.338 14.892 -27.749 1.00 33.34 33 VAL D O 1
ATOM 4976 N N . PRO D 1 49 ? -64.916 13.587 -28.895 1.00 34.00 34 PRO D N 1
ATOM 4977 C CA . PRO D 1 49 ? -64.985 14.476 -30.062 1.00 32.13 34 PRO D CA 1
ATOM 4978 C C . PRO D 1 49 ? -66.420 14.658 -30.538 1.00 32.10 34 PRO D C 1
ATOM 4979 O O . PRO D 1 49 ? -67.183 13.695 -30.665 1.00 29.25 34 PRO D O 1
ATOM 4983 N N . GLY D 1 50 ? -66.798 15.918 -30.755 1.00 34.85 35 GLY D N 1
ATOM 4984 C CA . GLY D 1 50 ? -68.104 16.269 -31.276 1.00 40.46 35 GLY D CA 1
ATOM 4985 C C . GLY D 1 50 ? -69.126 16.745 -30.262 1.00 36.94 35 GLY D C 1
ATOM 4986 O O . GLY D 1 50 ? -70.243 17.101 -30.655 1.00 44.52 35 GLY D O 1
ATOM 4987 N N . ASP D 1 51 ? -68.797 16.741 -28.981 1.00 35.09 36 ASP D N 1
ATOM 4988 C CA . ASP D 1 51 ? -69.699 17.277 -27.981 1.00 35.81 36 ASP D CA 1
ATOM 4989 C C . ASP D 1 51 ? -69.660 18.798 -28.008 1.00 37.50 36 ASP D C 1
ATOM 4990 O O . ASP D 1 51 ? -68.612 19.408 -28.241 1.00 37.50 36 ASP D O 1
ATOM 4995 N N . ALA D 1 52 ? -70.815 19.412 -27.792 1.00 38.75 37 ALA D N 1
ATOM 4996 C CA . ALA D 1 52 ? -70.805 20.814 -27.434 1.00 33.65 37 ALA D CA 1
ATOM 4997 C C . ALA D 1 52 ? -70.249 20.946 -26.030 1.00 37.09 37 ALA D C 1
ATOM 4998 O O . ALA D 1 52 ? -70.118 19.968 -25.285 1.00 41.71 37 ALA D O 1
ATOM 5000 N N . CYS D 1 53 ? -69.919 22.170 -25.657 1.00 32.44 38 CYS D N 1
ATOM 5001 C CA . CYS D 1 53 ? -69.167 22.298 -24.426 1.00 37.76 38 CYS D CA 1
ATOM 5002 C C . CYS D 1 53 ? -69.194 23.756 -24.033 1.00 37.38 38 CYS D C 1
ATOM 5003 O O . CYS D 1 53 ? -69.123 24.623 -24.898 1.00 41.99 38 CYS D O 1
ATOM 5006 N N . LEU D 1 54 ? -69.319 24.026 -22.742 1.00 39.33 39 LEU D N 1
ATOM 5007 C CA . LEU D 1 54 ? -69.445 25.406 -22.295 1.00 44.07 39 LEU D CA 1
ATOM 5008 C C . LEU D 1 54 ? -68.604 25.633 -21.050 1.00 43.25 39 LEU D C 1
ATOM 5009 O O . LEU D 1 54 ? -68.690 24.862 -20.088 1.00 39.59 39 LEU D O 1
ATOM 5014 N N . TRP D 1 55 ? -67.801 26.698 -21.086 1.00 37.37 40 TRP D N 1
ATOM 5015 C CA . TRP D 1 55 ? -66.984 27.149 -19.971 1.00 39.92 40 TRP D CA 1
ATOM 5016 C C . TRP D 1 55 ? -67.609 28.392 -19.356 1.00 41.77 40 TRP D C 1
ATOM 5017 O O . TRP D 1 55 ? -68.143 29.241 -20.074 1.00 45.50 40 TRP D O 1
ATOM 5028 N N . ILE D 1 56 ? -67.531 28.507 -18.029 1.00 43.18 41 ILE D N 1
ATOM 5029 C CA . ILE D 1 56 ? -68.081 29.650 -17.305 1.00 37.72 41 ILE D CA 1
ATOM 5030 C C . ILE D 1 56 ? -67.150 29.975 -16.149 1.00 40.29 41 ILE D C 1
ATOM 5031 O O . ILE D 1 56 ? -66.738 29.072 -15.416 1.00 42.85 41 ILE D O 1
ATOM 5036 N N . GLU D 1 57 ? -66.811 31.256 -15.991 1.00 43.08 42 GLU D N 1
ATOM 5037 C CA . GLU D 1 57 ? -66.189 31.773 -14.779 1.00 43.88 42 GLU D CA 1
ATOM 5038 C C . GLU D 1 57 ? -67.085 32.842 -14.173 1.00 49.68 42 GLU D C 1
ATOM 5039 O O . GLU D 1 57 ? -67.625 33.691 -14.892 1.00 49.24 42 GLU D O 1
ATOM 5045 N N . VAL D 1 58 ? -67.208 32.809 -12.841 1.00 57.70 43 VAL D N 1
ATOM 5046 C CA . VAL D 1 58 ? -68.107 33.674 -12.083 1.00 53.76 43 VAL D CA 1
ATOM 5047 C C . VAL D 1 58 ? -67.412 34.139 -10.808 1.00 55.87 43 VAL D C 1
ATOM 5048 O O . VAL D 1 58 ? -66.452 33.527 -10.333 1.00 51.99 43 VAL D O 1
ATOM 5052 N N . ALA D 1 59 ? -67.928 35.231 -10.244 1.00 57.28 44 ALA D N 1
ATOM 5053 C CA . ALA D 1 59 ? -67.479 35.710 -8.946 1.00 59.78 44 ALA D CA 1
ATOM 5054 C C . ALA D 1 59 ? -68.683 35.931 -8.038 1.00 59.21 44 ALA D C 1
ATOM 5055 O O . ALA D 1 59 ? -69.717 36.457 -8.482 1.00 55.53 44 ALA D O 1
ATOM 5057 N N . PRO D 1 60 ? -68.589 35.520 -6.758 1.00 61.37 45 PRO D N 1
ATOM 5058 C CA . PRO D 1 60 ? -67.392 34.883 -6.188 1.00 60.32 45 PRO D CA 1
ATOM 5059 C C . PRO D 1 60 ? -67.237 33.422 -6.610 1.00 52.90 45 PRO D C 1
ATOM 5060 O O . PRO D 1 60 ? -68.134 32.847 -7.231 1.00 48.68 45 PRO D O 1
ATOM 5064 N N . GLY D 1 61 ? -66.095 32.838 -6.259 1.00 45.45 46 GLY D N 1
ATOM 5065 C CA . GLY D 1 61 ? -65.809 31.480 -6.687 1.00 50.52 46 GLY D CA 1
ATOM 5066 C C . GLY D 1 61 ? -66.859 30.474 -6.257 1.00 49.26 46 GLY D C 1
ATOM 5067 O O . GLY D 1 61 ? -67.318 29.660 -7.058 1.00 50.16 46 GLY D O 1
ATOM 5068 N N . MET D 1 62 ? -67.263 30.523 -4.989 1.00 51.77 47 MET D N 1
ATOM 5069 C CA . MET D 1 62 ? -68.112 29.477 -4.429 1.00 51.68 47 MET D CA 1
ATOM 5070 C C . MET D 1 62 ? -69.466 29.357 -5.135 1.00 48.04 47 MET D C 1
ATOM 5071 O O . MET D 1 62 ? -70.142 28.329 -4.992 1.00 49.88 47 MET D O 1
ATOM 5076 N N . ALA D 1 63 ? -69.855 30.345 -5.932 1.00 51.22 48 ALA D N 1
ATOM 5077 C CA . ALA D 1 63 ? -71.154 30.325 -6.595 1.00 47.55 48 ALA D CA 1
ATOM 5078 C C . ALA D 1 63 ? -71.273 29.198 -7.616 1.00 47.83 48 ALA D C 1
ATOM 5079 O O . ALA D 1 63 ? -72.340 29.007 -8.217 1.00 52.16 48 ALA D O 1
ATOM 5081 N N . VAL D 1 64 ? -70.193 28.443 -7.824 1.00 46.44 49 VAL D N 1
ATOM 5082 C CA . VAL D 1 64 ? -70.202 27.468 -8.910 1.00 51.75 49 VAL D CA 1
ATOM 5083 C C . VAL D 1 64 ? -71.020 26.234 -8.545 1.00 49.01 49 VAL D C 1
ATOM 5084 O O . VAL D 1 64 ? -71.608 25.593 -9.430 1.00 44.70 49 VAL D O 1
ATOM 5088 N N . HIS D 1 65 ? -71.054 25.870 -7.258 1.00 47.04 50 HIS D N 1
ATOM 5089 C CA . HIS D 1 65 ? -71.866 24.740 -6.828 1.00 43.79 50 HIS D CA 1
ATOM 5090 C C . HIS D 1 65 ? -73.317 24.944 -7.268 1.00 48.84 50 HIS D C 1
ATOM 5091 O O . HIS D 1 65 ? -73.840 24.186 -8.094 1.00 47.44 50 HIS D O 1
ATOM 5098 N N . ARG D 1 66 ? -73.946 26.021 -6.781 1.00 42.22 51 ARG D N 1
ATOM 5099 C CA . ARG D 1 66 ? -75.304 26.374 -7.181 1.00 45.47 51 ARG D CA 1
ATOM 5100 C C . ARG D 1 66 ? -75.479 26.352 -8.697 1.00 48.44 51 ARG D C 1
ATOM 5101 O O . ARG D 1 66 ? -76.406 25.721 -9.219 1.00 42.66 51 ARG D O 1
ATOM 5109 N N . LEU D 1 67 ? -74.607 27.055 -9.427 1.00 49.73 52 LEU D N 1
ATOM 5110 C CA . LEU D 1 67 ? -74.792 27.160 -10.874 1.00 46.91 52 LEU D CA 1
ATOM 5111 C C . LEU D 1 67 ? -74.598 25.814 -11.578 1.00 47.92 52 LEU D C 1
ATOM 5112 O O . LEU D 1 67 ? -75.260 25.544 -12.592 1.00 46.64 52 LEU D O 1
ATOM 5117 N N . SER D 1 68 ? -73.706 24.962 -11.061 1.00 46.10 53 SER D N 1
ATOM 5118 C CA . SER D 1 68 ? -73.673 23.571 -11.501 1.00 45.37 53 SER D CA 1
ATOM 5119 C C . SER D 1 68 ? -75.007 22.884 -11.225 1.00 52.75 53 SER D C 1
ATOM 5120 O O . SER D 1 68 ? -75.551 22.180 -12.091 1.00 46.60 53 SER D O 1
ATOM 5123 N N . ASP D 1 69 ? -75.558 23.104 -10.024 1.00 55.54 54 ASP D N 1
ATOM 5124 C CA . ASP D 1 69 ? -76.806 22.461 -9.620 1.00 52.69 54 ASP D CA 1
ATOM 5125 C C . ASP D 1 69 ? -77.923 22.738 -10.618 1.00 57.80 54 ASP D C 1
ATOM 5126 O O . ASP D 1 69 ? -78.660 21.823 -11.005 1.00 62.00 54 ASP D O 1
ATOM 5131 N N . ILE D 1 70 ? -78.054 23.993 -11.058 1.00 54.75 55 ILE D N 1
ATOM 5132 C CA . ILE D 1 70 ? -79.128 24.354 -11.977 1.00 50.04 55 ILE D CA 1
ATOM 5133 C C . ILE D 1 70 ? -78.875 23.762 -13.356 1.00 54.40 55 ILE D C 1
ATOM 5134 O O . ILE D 1 70 ? -79.778 23.198 -13.989 1.00 57.45 55 ILE D O 1
ATOM 5139 N N . ALA D 1 71 ? -77.638 23.890 -13.842 1.00 57.84 56 ALA D N 1
ATOM 5140 C CA . ALA D 1 71 ? -77.321 23.493 -15.210 1.00 55.89 56 ALA D CA 1
ATOM 5141 C C . ALA D 1 71 ? -77.606 22.018 -15.439 1.00 55.84 56 ALA D C 1
ATOM 5142 O O . ALA D 1 71 ? -78.073 21.628 -16.517 1.00 51.38 56 ALA D O 1
ATOM 5144 N N . LEU D 1 72 ? -77.296 21.186 -14.442 1.00 60.73 57 LEU D N 1
ATOM 5145 C CA . LEU D 1 72 ? -77.456 19.716 -14.607 1.00 53.74 57 LEU D CA 1
ATOM 5146 C C . LEU D 1 72 ? -78.942 19.358 -14.589 1.00 58.51 57 LEU D C 1
ATOM 5147 O O . LEU D 1 72 ? -79.327 18.429 -15.307 1.00 59.83 57 LEU D O 1
ATOM 5152 N N . LYS D 1 73 ? -79.731 20.063 -13.780 1.00 56.62 58 LYS D N 1
ATOM 5153 C CA . LYS D 1 73 ? -81.193 19.811 -13.693 1.00 61.32 58 LYS D CA 1
ATOM 5154 C C . LYS D 1 73 ? -81.879 20.139 -15.022 1.00 63.23 58 LYS D C 1
ATOM 5155 O O . LYS D 1 73 ? -82.824 19.417 -15.388 1.00 59.59 58 LYS D O 1
ATOM 5161 N N . ALA D 1 74 ? -81.426 21.186 -15.686 1.00 55.49 59 ALA D N 1
ATOM 5162 C CA . ALA D 1 74 ? -82.007 21.611 -16.933 1.00 53.77 59 ALA D CA 1
ATOM 5163 C C . ALA D 1 74 ? -82.041 20.620 -18.034 1.00 52.73 59 ALA D C 1
ATOM 5164 O O . ALA D 1 74 ? -83.083 20.338 -18.567 1.00 51.53 59 ALA D O 1
ATOM 5166 N N . THR D 1 75 ? -80.886 20.136 -18.431 1.00 55.57 60 THR D N 1
ATOM 5167 C CA . THR D 1 75 ? -80.813 19.205 -19.521 1.00 53.19 60 THR D CA 1
ATOM 5168 C C . THR D 1 75 ? -80.050 17.930 -19.224 1.00 56.64 60 THR D C 1
ATOM 5169 O O . THR D 1 75 ? -79.826 17.581 -18.077 1.00 55.82 60 THR D O 1
ATOM 5173 N N . ASN D 1 76 ? -79.647 17.233 -20.267 1.00 48.66 61 ASN D N 1
ATOM 5174 C CA . ASN D 1 76 ? -78.978 15.975 -20.092 1.00 54.47 61 ASN D CA 1
ATOM 5175 C C . ASN D 1 76 ? -77.488 16.194 -20.053 1.00 55.99 61 ASN D C 1
ATOM 5176 O O . ASN D 1 76 ? -76.721 15.254 -20.139 1.00 49.63 61 ASN D O 1
ATOM 5181 N N . VAL D 1 77 ? -77.084 17.411 -19.779 1.00 52.26 62 VAL D N 1
ATOM 5182 C CA . VAL D 1 77 ? -75.685 17.796 -19.831 1.00 49.38 62 VAL D CA 1
ATOM 5183 C C . VAL D 1 77 ? -74.928 17.175 -18.659 1.00 51.20 62 VAL D C 1
ATOM 5184 O O . VAL D 1 77 ? -75.475 16.991 -17.563 1.00 55.27 62 VAL D O 1
ATOM 5188 N N . ARG D 1 78 ? -73.672 16.794 -18.907 1.00 48.05 63 ARG D N 1
ATOM 5189 C CA . ARG D 1 78 ? -72.787 16.264 -17.878 1.00 38.66 63 ARG D CA 1
ATOM 5190 C C . ARG D 1 78 ? -71.903 17.373 -17.342 1.00 44.09 63 ARG D C 1
ATOM 5191 O O . ARG D 1 78 ? -71.775 18.442 -17.939 1.00 39.29 63 ARG D O 1
ATOM 5199 N N . LEU D 1 79 ? -71.288 17.109 -16.200 1.00 47.70 64 LEU D N 1
ATOM 5200 C CA . LEU D 1 79 ? -70.425 18.086 -15.547 1.00 48.36 64 LEU D CA 1
ATOM 5201 C C . LEU D 1 79 ? -68.978 17.693 -15.826 1.00 53.37 64 LEU D C 1
ATOM 5202 O O . LEU D 1 79 ? -68.515 16.641 -15.361 1.00 52.63 64 LEU D O 1
ATOM 5207 N N . GLY D 1 80 ? -68.267 18.531 -16.590 1.00 43.84 65 GLY D N 1
ATOM 5208 C CA . GLY D 1 80 ? -66.904 18.216 -16.972 1.00 38.89 65 GLY D CA 1
ATOM 5209 C C . GLY D 1 80 ? -65.854 18.641 -15.963 1.00 38.99 65 GLY D C 1
ATOM 5210 O O . GLY D 1 80 ? -64.908 17.895 -15.689 1.00 36.16 65 GLY D O 1
ATOM 5211 N N . GLU D 1 81 ? -66.001 19.838 -15.407 1.00 36.30 66 GLU D N 1
ATOM 5212 C CA . GLU D 1 81 ? -64.988 20.401 -14.527 1.00 39.04 66 GLU D CA 1
ATOM 5213 C C . GLU D 1 81 ? -65.665 21.367 -13.564 1.00 37.55 66 GLU D C 1
ATOM 5214 O O . GLU D 1 81 ? -66.689 21.973 -13.886 1.00 38.46 66 GLU D O 1
ATOM 5220 N N . GLN D 1 82 ? -65.093 21.494 -12.372 1.00 41.61 67 GLN D N 1
ATOM 5221 C CA . GLN D 1 82 ? -65.666 22.369 -11.351 1.00 46.16 67 GLN D CA 1
ATOM 5222 C C . GLN D 1 82 ? -64.563 22.649 -10.342 1.00 48.03 67 GLN D C 1
ATOM 5223 O O . GLN D 1 82 ? -64.094 21.727 -9.670 1.00 49.38 67 GLN D O 1
ATOM 5229 N N . VAL D 1 83 ? -64.150 23.912 -10.260 1.00 40.99 68 VAL D N 1
ATOM 5230 C CA . VAL D 1 83 ? -62.945 24.337 -9.564 1.00 41.34 68 VAL D CA 1
ATOM 5231 C C . VAL D 1 83 ? -63.256 25.676 -8.906 1.00 47.63 68 VAL D C 1
ATOM 5232 O O . VAL D 1 83 ? -63.724 26.602 -9.576 1.00 46.91 68 VAL D O 1
ATOM 5236 N N . VAL D 1 84 ? -63.028 25.782 -7.598 1.00 52.76 69 VAL D N 1
ATOM 5237 C CA . VAL D 1 84 ? -63.370 26.992 -6.857 1.00 52.64 69 VAL D CA 1
ATOM 5238 C C . VAL D 1 84 ? -62.065 27.665 -6.449 1.00 53.24 69 VAL D C 1
ATOM 5239 O O . VAL D 1 84 ? -61.442 27.303 -5.442 1.00 60.31 69 VAL D O 1
ATOM 5243 N N . GLU D 1 85 ? -61.648 28.657 -7.231 1.00 56.85 70 GLU D N 1
ATOM 5244 C CA . GLU D 1 85 ? -60.428 29.406 -6.970 1.00 61.12 70 GLU D CA 1
ATOM 5245 C C . GLU D 1 85 ? -60.661 30.408 -5.837 1.00 56.26 70 GLU D C 1
ATOM 5246 O O . GLU D 1 85 ? -61.786 30.604 -5.370 1.00 57.59 70 GLU D O 1
ATOM 5252 N N . ARG D 1 86 ? -59.572 31.037 -5.381 1.00 58.74 71 ARG D N 1
ATOM 5253 C CA . ARG D 1 86 ? -59.679 31.963 -4.255 1.00 62.88 71 ARG D CA 1
ATOM 5254 C C . ARG D 1 86 ? -60.553 33.171 -4.586 1.00 64.90 71 ARG D C 1
ATOM 5255 O O . ARG D 1 86 ? -61.242 33.693 -3.705 1.00 66.07 71 ARG D O 1
ATOM 5263 N N . ALA D 1 87 ? -60.552 33.626 -5.841 1.00 65.22 72 ALA D N 1
ATOM 5264 C CA . ALA D 1 87 ? -61.277 34.833 -6.221 1.00 62.97 72 ALA D CA 1
ATOM 5265 C C . ALA D 1 87 ? -62.429 34.584 -7.182 1.00 60.05 72 ALA D C 1
ATOM 5266 O O . ALA D 1 87 ? -63.296 35.453 -7.327 1.00 62.53 72 ALA D O 1
ATOM 5268 N N . PHE D 1 88 ? -62.463 33.433 -7.834 1.00 54.16 73 PHE D N 1
ATOM 5269 C CA . PHE D 1 88 ? -63.435 33.161 -8.879 1.00 49.60 73 PHE D CA 1
ATOM 5270 C C . PHE D 1 88 ? -63.571 31.653 -8.966 1.00 45.48 73 PHE D C 1
ATOM 5271 O O . PHE D 1 88 ? -62.874 30.912 -8.278 1.00 50.79 73 PHE D O 1
ATOM 5279 N N . GLY D 1 89 ? -64.491 31.197 -9.784 1.00 44.51 74 GLY D N 1
ATOM 5280 C CA . GLY D 1 89 ? -64.722 29.771 -9.890 1.00 48.54 74 GLY D CA 1
ATOM 5281 C C . GLY D 1 89 ? -65.062 29.396 -11.307 1.00 45.98 74 GLY D C 1
ATOM 5282 O O . GLY D 1 89 ? -65.619 30.194 -12.068 1.00 46.35 74 GLY D O 1
ATOM 5283 N N . SER D 1 90 ? -64.759 28.161 -11.652 1.00 36.39 75 SER D N 1
ATOM 5284 C CA . SER D 1 90 ? -64.884 27.728 -13.021 1.00 38.22 75 SER D CA 1
ATOM 5285 C C . SER D 1 90 ? -65.691 26.446 -13.071 1.00 45.13 75 SER D C 1
ATOM 5286 O O . SER D 1 90 ? -65.555 25.583 -12.201 1.00 42.48 75 SER D O 1
ATOM 5289 N N . MET D 1 91 ? -66.555 26.345 -14.081 1.00 42.15 76 MET D N 1
ATOM 5290 C CA . MET D 1 91 ? -67.295 25.127 -14.327 1.00 35.16 76 MET D CA 1
ATOM 5291 C C . MET D 1 91 ? -67.281 24.844 -15.818 1.00 38.23 76 MET D C 1
ATOM 5292 O O . MET D 1 91 ? -67.000 25.715 -16.643 1.00 40.57 76 MET D O 1
ATOM 5297 N N . GLU D 1 92 ? -67.610 23.607 -16.153 1.00 37.16 77 GLU D N 1
ATOM 5298 C CA . GLU D 1 92 ? -67.511 23.124 -17.515 1.00 35.11 77 GLU D CA 1
ATOM 5299 C C . GLU D 1 92 ? -68.582 22.071 -17.704 1.00 37.30 77 GLU D C 1
ATOM 5300 O O . GLU D 1 92 ? -68.541 21.023 -17.054 1.00 41.67 77 GLU D O 1
ATOM 5306 N N . ILE D 1 93 ? -69.520 22.330 -18.595 1.00 41.91 78 ILE D N 1
ATOM 5307 C CA . ILE D 1 93 ? -70.548 21.351 -18.900 1.00 44.14 78 ILE D CA 1
ATOM 5308 C C . ILE D 1 93 ? -70.454 21.028 -20.379 1.00 42.44 78 ILE D C 1
ATOM 5309 O O . ILE D 1 93 ? -70.038 21.863 -21.188 1.00 49.36 78 ILE D O 1
ATOM 5314 N N . HIS D 1 94 ? -70.830 19.803 -20.733 1.00 40.61 79 HIS D N 1
ATOM 5315 C CA . HIS D 1 94 ? -70.659 19.339 -22.103 1.00 45.07 79 HIS D CA 1
ATOM 5316 C C . HIS D 1 94 ? -71.731 18.314 -22.441 1.00 47.53 79 HIS D C 1
ATOM 5317 O O . HIS D 1 94 ? -72.271 17.633 -21.564 1.00 52.08 79 HIS D O 1
ATOM 5324 N N . TYR D 1 95 ? -72.019 18.184 -23.730 1.00 40.24 80 TYR D N 1
ATOM 5325 C CA . TYR D 1 95 ? -72.986 17.182 -24.132 1.00 38.88 80 TYR D CA 1
ATOM 5326 C C . TYR D 1 95 ? -72.845 16.911 -25.621 1.00 39.79 80 TYR D C 1
ATOM 5327 O O . TYR D 1 95 ? -72.501 17.803 -26.400 1.00 41.00 80 TYR D O 1
ATOM 5336 N N . ARG D 1 96 ? -73.122 15.662 -26.004 1.00 38.13 81 ARG D N 1
ATOM 5337 C CA . ARG D 1 96 ? -73.055 15.272 -27.408 1.00 46.02 81 ARG D CA 1
ATOM 5338 C C . ARG D 1 96 ? -73.884 16.183 -28.306 1.00 50.09 81 ARG D C 1
ATOM 5339 O O . ARG D 1 96 ? -73.603 16.300 -29.505 1.00 47.59 81 ARG D O 1
ATOM 5347 N N . ASN D 1 97 ? -74.912 16.824 -27.764 1.00 53.74 82 ASN D N 1
ATOM 5348 C CA . ASN D 1 97 ? -75.809 17.620 -28.581 1.00 54.40 82 ASN D CA 1
ATOM 5349 C C . ASN D 1 97 ? -75.787 19.075 -28.143 1.00 48.57 82 ASN D C 1
ATOM 5350 O O . ASN D 1 97 ? -75.835 19.386 -26.945 1.00 44.29 82 ASN D O 1
ATOM 5355 N N . GLN D 1 98 ? -75.716 19.945 -29.148 1.00 43.12 83 GLN D N 1
ATOM 5356 C CA . GLN D 1 98 ? -75.575 21.373 -28.925 1.00 44.72 83 GLN D CA 1
ATOM 5357 C C . GLN D 1 98 ? -76.745 21.930 -28.129 1.00 47.95 83 GLN D C 1
ATOM 5358 O O . GLN D 1 98 ? -76.561 22.828 -27.296 1.00 45.06 83 GLN D O 1
ATOM 5364 N N . SER D 1 99 ? -77.956 21.412 -28.385 1.00 51.03 84 SER D N 1
ATOM 5365 C CA . SER D 1 99 ? -79.182 21.923 -27.765 1.00 49.15 84 SER D CA 1
ATOM 5366 C C . SER D 1 99 ? -79.054 21.993 -26.251 1.00 53.12 84 SER D C 1
ATOM 5367 O O . SER D 1 99 ? -79.289 23.038 -25.633 1.00 53.06 84 SER D O 1
ATOM 5370 N N . ASP D 1 100 ? -78.664 20.877 -25.643 1.00 47.69 85 ASP D N 1
ATOM 5371 C CA . ASP D 1 100 ? -78.665 20.761 -24.196 1.00 45.29 85 ASP D CA 1
ATOM 5372 C C . ASP D 1 100 ? -77.633 21.673 -23.535 1.00 51.34 85 ASP D C 1
ATOM 5373 O O . ASP D 1 100 ? -77.862 22.151 -22.414 1.00 51.79 85 ASP D O 1
ATOM 5378 N N . VAL D 1 101 ? -76.502 21.934 -24.196 1.00 53.41 86 VAL D N 1
ATOM 5379 C CA . VAL D 1 101 ? -75.499 22.819 -23.604 1.00 47.89 86 VAL D CA 1
ATOM 5380 C C . VAL D 1 101 ? -76.001 24.259 -23.613 1.00 47.33 86 VAL D C 1
ATOM 5381 O O . VAL D 1 101 ? -75.959 24.965 -22.590 1.00 36.23 86 VAL D O 1
ATOM 5385 N N . LEU D 1 102 ? -76.501 24.703 -24.773 1.00 45.35 87 LEU D N 1
ATOM 5386 C CA . LEU D 1 102 ? -77.011 26.063 -24.916 1.00 48.30 87 LEU D CA 1
ATOM 5387 C C . LEU D 1 102 ? -78.140 26.330 -23.928 1.00 47.41 87 LEU D C 1
ATOM 5388 O O . LEU D 1 102 ? -78.155 27.367 -23.256 1.00 50.53 87 LEU D O 1
ATOM 5393 N N . ALA D 1 103 ? -79.070 25.413 -23.809 1.00 49.85 88 ALA D N 1
ATOM 5394 C CA . ALA D 1 103 ? -80.182 25.566 -22.885 1.00 53.81 88 ALA D CA 1
ATOM 5395 C C . ALA D 1 103 ? -79.774 25.587 -21.428 1.00 52.58 88 ALA D C 1
ATOM 5396 O O . ALA D 1 103 ? -80.258 26.408 -20.661 1.00 51.50 88 ALA D O 1
ATOM 5398 N N . SER D 1 104 ? -78.865 24.705 -21.045 1.00 49.82 89 SER D N 1
ATOM 5399 C CA . SER D 1 104 ? -78.403 24.663 -19.683 1.00 46.70 89 SER D CA 1
ATOM 5400 C C . SER D 1 104 ? -77.579 25.846 -19.307 1.00 42.48 89 SER D C 1
ATOM 5401 O O . SER D 1 104 ? -77.440 26.132 -18.168 1.00 41.81 89 SER D O 1
ATOM 5404 N N . GLY D 1 105 ? -77.035 26.528 -20.277 1.00 50.81 90 GLY D N 1
ATOM 5405 C CA . GLY D 1 105 ? -76.250 27.704 -20.028 1.00 52.78 90 GLY D CA 1
ATOM 5406 C C . GLY D 1 105 ? -77.134 28.886 -19.948 1.00 51.46 90 GLY D C 1
ATOM 5407 O O . GLY D 1 105 ? -76.927 29.741 -19.117 1.00 46.49 90 GLY D O 1
ATOM 5408 N N . GLU D 1 106 ? -78.089 28.968 -20.859 1.00 52.02 91 GLU D N 1
ATOM 5409 C CA . GLU D 1 106 ? -79.078 30.029 -20.695 1.00 54.59 91 GLU D CA 1
ATOM 5410 C C . GLU D 1 106 ? -79.671 30.026 -19.288 1.00 50.32 91 GLU D C 1
ATOM 5411 O O . GLU D 1 106 ? -79.836 31.091 -18.690 1.00 47.92 91 GLU D O 1
ATOM 5417 N N . ALA D 1 107 ? -79.936 28.848 -18.715 1.00 48.56 92 ALA D N 1
ATOM 5418 C CA . ALA D 1 107 ? -80.430 28.807 -17.338 1.00 43.52 92 ALA D CA 1
ATOM 5419 C C . ALA D 1 107 ? -79.428 29.403 -16.350 1.00 48.35 92 ALA D C 1
ATOM 5420 O O . ALA D 1 107 ? -79.823 30.127 -15.430 1.00 49.83 92 ALA D O 1
ATOM 5422 N N . VAL D 1 108 ? -78.134 29.097 -16.502 1.00 49.83 93 VAL D N 1
ATOM 5423 C CA . VAL D 1 108 ? -77.131 29.721 -15.639 1.00 50.97 93 VAL D CA 1
ATOM 5424 C C . VAL D 1 108 ? -77.199 31.231 -15.783 1.00 56.04 93 VAL D C 1
ATOM 5425 O O . VAL D 1 108 ? -77.045 31.975 -14.804 1.00 59.61 93 VAL D O 1
ATOM 5429 N N . LEU D 1 109 ? -77.462 31.704 -16.999 1.00 52.81 94 LEU D N 1
ATOM 5430 C CA . LEU D 1 109 ? -77.468 33.169 -17.253 1.00 57.09 94 LEU D CA 1
ATOM 5431 C C . LEU D 1 109 ? -78.666 33.821 -16.558 1.00 54.76 94 LEU D C 1
ATOM 5432 O O . LEU D 1 109 ? -78.479 34.876 -15.938 1.00 56.95 94 LEU D O 1
ATOM 5437 N N . ARG D 1 110 ? -79.851 33.225 -16.683 1.00 55.75 95 ARG D N 1
ATOM 5438 C CA . ARG D 1 110 ? -81.078 33.816 -16.083 1.00 58.65 95 ARG D CA 1
ATOM 5439 C C . ARG D 1 110 ? -80.950 33.833 -14.558 1.00 59.70 95 ARG D C 1
ATOM 5440 O O . ARG D 1 110 ? -81.481 34.762 -13.946 1.00 63.93 95 ARG D O 1
ATOM 5448 N N . GLU D 1 111 ? -80.310 32.822 -13.972 1.00 56.43 96 GLU D N 1
ATOM 5449 C CA . GLU D 1 111 ? -80.078 32.833 -12.507 1.00 54.73 96 GLU D CA 1
ATOM 5450 C C . GLU D 1 111 ? -79.218 34.039 -12.117 1.00 55.77 96 GLU D C 1
ATOM 5451 O O . GLU D 1 111 ? -79.634 34.776 -11.205 1.00 59.55 96 GLU D O 1
ATOM 5457 N N . ILE D 1 112 ? -78.073 34.243 -12.774 1.00 56.16 97 ILE D N 1
ATOM 5458 C CA . ILE D 1 112 ? -77.204 35.330 -12.338 1.00 56.87 97 ILE D CA 1
ATOM 5459 C C . ILE D 1 112 ? -77.631 36.682 -12.894 1.00 56.44 97 ILE D C 1
ATOM 5460 O O . ILE D 1 112 ? -77.028 37.704 -12.531 1.00 51.90 97 ILE D O 1
ATOM 5465 N N . ASN D 1 113 ? -78.667 36.723 -13.743 1.00 55.78 98 ASN D N 1
ATOM 5466 C CA . ASN D 1 113 ? -79.170 37.964 -14.350 1.00 59.86 98 ASN D CA 1
ATOM 5467 C C . ASN D 1 113 ? -78.081 38.670 -15.161 1.00 56.49 98 ASN D C 1
ATOM 5468 O O . ASN D 1 113 ? -77.818 39.864 -14.988 1.00 51.80 98 ASN D O 1
ATOM 5473 N N . HIS D 1 114 ? -77.443 37.914 -16.053 1.00 50.45 99 HIS D N 1
ATOM 5474 C CA . HIS D 1 114 ? -76.425 38.437 -16.951 1.00 47.57 99 HIS D CA 1
ATOM 5475 C C . HIS D 1 114 ? -76.684 37.874 -18.336 1.00 48.00 99 HIS D C 1
ATOM 5476 O O . HIS D 1 114 ? -77.135 36.734 -18.476 1.00 50.10 99 HIS D O 1
ATOM 5483 N N . ALA D 1 115 ? -76.416 38.683 -19.359 1.00 51.27 100 ALA D N 1
ATOM 5484 C CA . ALA D 1 115 ? -76.358 38.175 -20.720 1.00 47.23 100 ALA D CA 1
ATOM 5485 C C . ALA D 1 115 ? -74.944 37.678 -21.013 1.00 45.36 100 ALA D C 1
ATOM 5486 O O . ALA D 1 115 ? -74.006 37.901 -20.244 1.00 41.20 100 ALA D O 1
ATOM 5488 N N . GLN D 1 116 ? -74.798 36.947 -22.118 1.00 47.17 101 GLN D N 1
ATOM 5489 C CA . GLN D 1 116 ? -73.468 36.469 -22.476 1.00 47.45 101 GLN D CA 1
ATOM 5490 C C . GLN D 1 116 ? -72.523 37.642 -22.702 1.00 48.42 101 GLN D C 1
ATOM 5491 O O . GLN D 1 116 ? -71.356 37.597 -22.297 1.00 44.70 101 GLN D O 1
ATOM 5497 N N . GLU D 1 117 ? -73.035 38.727 -23.293 1.00 55.20 102 GLU D N 1
ATOM 5498 C CA . GLU D 1 117 ? -72.243 39.939 -23.500 1.00 52.29 102 GLU D CA 1
ATOM 5499 C C . GLU D 1 117 ? -71.645 40.477 -22.205 1.00 46.16 102 GLU D C 1
ATOM 5500 O O . GLU D 1 117 ? -70.631 41.178 -22.246 1.00 52.50 102 GLU D O 1
ATOM 5506 N N . ASP D 1 118 ? -72.255 40.185 -21.053 1.00 44.48 103 ASP D N 1
ATOM 5507 C CA . ASP D 1 118 ? -71.715 40.673 -19.790 1.00 42.20 103 ASP D CA 1
ATOM 5508 C C . ASP D 1 118 ? -70.372 40.041 -19.442 1.00 46.68 103 ASP D C 1
ATOM 5509 O O . ASP D 1 118 ? -69.715 40.506 -18.504 1.00 52.38 103 ASP D O 1
ATOM 5514 N N . ARG D 1 119 ? -69.950 39.005 -20.162 1.00 46.03 104 ARG D N 1
ATOM 5515 C CA . ARG D 1 119 ? -68.661 38.367 -19.921 1.00 43.45 104 ARG D CA 1
ATOM 5516 C C . ARG D 1 119 ? -67.491 39.319 -20.207 1.00 44.82 104 ARG D C 1
ATOM 5517 O O . ARG D 1 119 ? -67.590 40.251 -21.013 1.00 47.11 104 ARG D O 1
ATOM 5525 N N . LEU D 1 120 ? -66.362 39.054 -19.552 1.00 44.93 105 LEU D N 1
ATOM 5526 C CA . LEU D 1 120 ? -65.190 39.916 -19.664 1.00 39.07 105 LEU D CA 1
ATOM 5527 C C . LEU D 1 120 ? -64.510 39.749 -21.027 1.00 47.28 105 LEU D C 1
ATOM 5528 O O . LEU D 1 120 ? -64.409 38.626 -21.543 1.00 47.77 105 LEU D O 1
ATOM 5533 N N . PRO D 1 121 ? -64.030 40.842 -21.633 1.00 42.43 106 PRO D N 1
ATOM 5534 C CA . PRO D 1 121 ? -63.236 40.715 -22.858 1.00 35.28 106 PRO D CA 1
ATOM 5535 C C . PRO D 1 121 ? -62.068 39.776 -22.648 1.00 39.22 106 PRO D C 1
ATOM 5536 O O . PRO D 1 121 ? -61.501 39.698 -21.554 1.00 39.86 106 PRO D O 1
ATOM 5540 N N . CYS D 1 122 ? -61.724 39.042 -23.705 1.00 34.92 107 CYS D N 1
ATOM 5541 C CA . CYS D 1 122 ? -60.595 38.121 -23.651 1.00 37.91 107 CYS D CA 1
ATOM 5542 C C . CYS D 1 122 ? -59.352 38.873 -24.088 1.00 39.99 107 CYS D C 1
ATOM 5543 O O . CYS D 1 122 ? -59.243 39.283 -25.247 1.00 42.61 107 CYS D O 1
ATOM 5546 N N . ARG D 1 123 ? -58.394 39.022 -23.209 1.00 42.86 108 ARG D N 1
ATOM 5547 C CA . ARG D 1 123 ? -57.182 39.681 -23.583 1.00 40.23 108 ARG D CA 1
ATOM 5548 C C . ARG D 1 123 ? -56.072 38.741 -23.863 1.00 38.71 108 ARG D C 1
ATOM 5549 O O . ARG D 1 123 ? -56.095 37.641 -23.412 1.00 40.55 108 ARG D O 1
ATOM 5557 N N . ILE D 1 124 ? -55.110 39.168 -24.649 1.00 41.72 109 ILE D N 1
ATOM 5558 C CA . ILE D 1 124 ? -53.996 38.333 -25.025 1.00 33.53 109 ILE D CA 1
ATOM 5559 C C . ILE D 1 124 ? -52.774 38.870 -24.354 1.00 38.33 109 ILE D C 1
ATOM 5560 O O . ILE D 1 124 ? -52.351 39.984 -24.590 1.00 44.13 109 ILE D O 1
ATOM 5565 N N . ALA D 1 125 ? -52.199 38.086 -23.492 1.00 35.28 110 ALA D N 1
ATOM 5566 C CA . ALA D 1 125 ? -51.084 38.551 -22.771 1.00 33.64 110 ALA D CA 1
ATOM 5567 C C . ALA D 1 125 ? -49.859 38.044 -23.412 1.00 39.15 110 ALA D C 1
ATOM 5568 O O . ALA D 1 125 ? -48.807 38.622 -23.256 1.00 39.54 110 ALA D O 1
ATOM 5570 N N . TRP D 1 126 ? -49.991 36.966 -24.148 1.00 34.57 111 TRP D N 1
ATOM 5571 C CA . TRP D 1 126 ? -48.844 36.489 -24.904 1.00 36.48 111 TRP D CA 1
ATOM 5572 C C . TRP D 1 126 ? -49.331 35.763 -26.153 1.00 40.00 111 TRP D C 1
ATOM 5573 O O . TRP D 1 126 ? -50.378 35.108 -26.140 1.00 38.13 111 TRP D O 1
ATOM 5584 N N . LYS D 1 127 ? -48.572 35.911 -27.232 1.00 39.20 112 LYS D N 1
ATOM 5585 C CA . LYS D 1 127 ? -48.807 35.168 -28.463 1.00 32.90 112 LYS D CA 1
ATOM 5586 C C . LYS D 1 127 ? -47.464 35.127 -29.157 1.00 35.13 112 LYS D C 1
ATOM 5587 O O . LYS D 1 127 ? -46.921 36.179 -29.494 1.00 44.71 112 LYS D O 1
ATOM 5593 N N . GLU D 1 128 ? -46.914 33.932 -29.324 1.00 31.11 113 GLU D N 1
ATOM 5594 C CA . GLU D 1 128 ? -45.551 33.789 -29.793 1.00 31.15 113 GLU D CA 1
ATOM 5595 C C . GLU D 1 128 ? -45.419 32.437 -30.477 1.00 29.76 113 GLU D C 1
ATOM 5596 O O . GLU D 1 128 ? -46.065 31.467 -30.078 1.00 32.22 113 GLU D O 1
ATOM 5602 N N . ILE D 1 129 ? -44.610 32.381 -31.538 1.00 34.19 114 ILE D N 1
ATOM 5603 C CA . ILE D 1 129 ? -44.085 31.114 -32.039 1.00 33.63 114 ILE D CA 1
ATOM 5604 C C . ILE D 1 129 ? -42.585 31.060 -31.780 1.00 34.76 114 ILE D C 1
ATOM 5605 O O . ILE D 1 129 ? -41.876 32.069 -31.892 1.00 32.18 114 ILE D O 1
ATOM 5610 N N . ILE D 1 130 ? -42.120 29.881 -31.382 1.00 34.56 115 ILE D N 1
ATOM 5611 C CA . ILE D 1 130 ? -40.712 29.586 -31.206 1.00 33.76 115 ILE D CA 1
ATOM 5612 C C . ILE D 1 130 ? -40.424 28.409 -32.109 1.00 34.44 115 ILE D C 1
ATOM 5613 O O . ILE D 1 130 ? -41.021 27.339 -31.945 1.00 36.64 115 ILE D O 1
ATOM 5618 N N . ARG D 1 131 ? -39.542 28.613 -33.077 1.00 47.43 116 ARG D N 1
ATOM 5619 C CA . ARG D 1 131 ? -39.213 27.595 -34.061 1.00 44.38 116 ARG D CA 1
ATOM 5620 C C . ARG D 1 131 ? -37.925 26.870 -33.682 1.00 41.86 116 ARG D C 1
ATOM 5621 O O . ARG D 1 131 ? -37.064 27.406 -32.971 1.00 35.22 116 ARG D O 1
ATOM 5629 N N . ALA D 1 132 ? -37.825 25.628 -34.149 1.00 41.52 117 ALA D N 1
ATOM 5630 C CA . ALA D 1 132 ? -36.687 24.756 -33.868 1.00 42.00 117 ALA D CA 1
ATOM 5631 C C . ALA D 1 132 ? -36.426 24.659 -32.366 1.00 39.29 117 ALA D C 1
ATOM 5632 O O . ALA D 1 132 ? -35.386 25.082 -31.867 1.00 38.46 117 ALA D O 1
ATOM 5634 N N . ILE D 1 133 ? -37.381 24.070 -31.646 1.00 36.09 118 ILE D N 1
ATOM 5635 C CA . ILE D 1 133 ? -37.239 23.952 -30.194 1.00 35.34 118 ILE D CA 1
ATOM 5636 C C . ILE D 1 133 ? -36.112 22.989 -29.869 1.00 35.24 118 ILE D C 1
ATOM 5637 O O . ILE D 1 133 ? -36.063 21.861 -30.379 1.00 32.39 118 ILE D O 1
ATOM 5642 N N . THR D 1 134 ? -35.203 23.435 -29.012 1.00 35.86 119 THR D N 1
ATOM 5643 C CA . THR D 1 134 ? -34.109 22.605 -28.574 1.00 37.70 119 THR D CA 1
ATOM 5644 C C . THR D 1 134 ? -34.653 21.443 -27.748 1.00 39.08 119 THR D C 1
ATOM 5645 O O . THR D 1 134 ? -35.790 21.492 -27.266 1.00 41.00 119 THR D O 1
ATOM 5649 N N . PRO D 1 135 ? -33.864 20.379 -27.581 1.00 38.85 120 PRO D N 1
ATOM 5650 C CA . PRO D 1 135 ? -34.358 19.229 -26.800 1.00 40.11 120 PRO D CA 1
ATOM 5651 C C . PRO D 1 135 ? -34.619 19.550 -25.341 1.00 39.48 120 PRO D C 1
ATOM 5652 O O . PRO D 1 135 ? -35.634 19.102 -24.790 1.00 41.20 120 PRO D O 1
ATOM 5656 N N . ASP D 1 136 ? -33.724 20.302 -24.691 1.00 44.23 121 ASP D N 1
ATOM 5657 C CA . ASP D 1 136 ? -33.908 20.616 -23.274 1.00 42.77 121 ASP D CA 1
ATOM 5658 C C . ASP D 1 136 ? -35.148 21.474 -23.062 1.00 37.06 121 ASP D C 1
ATOM 5659 O O . ASP D 1 136 ? -35.745 21.449 -21.985 1.00 39.65 121 ASP D O 1
ATOM 5664 N N . HIS D 1 137 ? -35.542 22.246 -24.068 1.00 42.22 122 HIS D N 1
ATOM 5665 C CA . HIS D 1 137 ? -36.740 23.067 -23.946 1.00 35.22 122 HIS D CA 1
ATOM 5666 C C . HIS D 1 137 ? -37.996 22.212 -24.085 1.00 36.02 122 HIS D C 1
ATOM 5667 O O . HIS D 1 137 ? -38.942 22.342 -23.298 1.00 36.29 122 HIS D O 1
ATOM 5674 N N . ALA D 1 138 ? -38.018 21.327 -25.081 1.00 32.73 123 ALA D N 1
ATOM 5675 C CA . ALA D 1 138 ? -39.160 20.441 -25.246 1.00 32.97 123 ALA D CA 1
ATOM 5676 C C . ALA D 1 138 ? -39.304 19.531 -24.040 1.00 34.33 123 ALA D C 1
ATOM 5677 O O . ALA D 1 138 ? -40.421 19.254 -23.581 1.00 34.08 123 ALA D O 1
ATOM 5679 N N . THR D 1 139 ? -38.174 19.089 -23.492 1.00 37.66 124 THR D N 1
ATOM 5680 C CA . THR D 1 139 ? -38.192 18.145 -22.378 1.00 36.25 124 THR D CA 1
ATOM 5681 C C . THR D 1 139 ? -38.746 18.785 -21.104 1.00 34.34 124 THR D C 1
ATOM 5682 O O . THR D 1 139 ? -39.555 18.175 -20.395 1.00 34.92 124 THR D O 1
ATOM 5686 N N . LEU D 1 140 ? -38.363 20.026 -20.814 1.00 36.77 125 LEU D N 1
ATOM 5687 C CA . LEU D 1 140 ? -38.909 20.699 -19.637 1.00 37.25 125 LEU D CA 1
ATOM 5688 C C . LEU D 1 140 ? -40.414 20.925 -19.759 1.00 35.57 125 LEU D C 1
ATOM 5689 O O . LEU D 1 140 ? -41.153 20.773 -18.780 1.00 39.20 125 LEU D O 1
ATOM 5694 N N . ILE D 1 141 ? -40.884 21.302 -20.951 1.00 33.78 126 ILE D N 1
ATOM 5695 C CA . ILE D 1 141 ? -42.318 21.450 -21.183 1.00 32.42 126 ILE D CA 1
ATOM 5696 C C . ILE D 1 141 ? -43.018 20.106 -21.062 1.00 32.86 126 ILE D C 1
ATOM 5697 O O . ILE D 1 141 ? -44.101 19.997 -20.472 1.00 35.07 126 ILE D O 1
ATOM 5702 N N . ASN D 1 142 ? -42.390 19.056 -21.586 1.00 30.97 127 ASN D N 1
ATOM 5703 C CA . ASN D 1 142 ? -43.002 17.732 -21.571 1.00 33.87 127 ASN D CA 1
ATOM 5704 C C . ASN D 1 142 ? -43.188 17.204 -20.154 1.00 36.58 127 ASN D C 1
ATOM 5705 O O . ASN D 1 142 ? -44.233 16.635 -19.830 1.00 37.30 127 ASN D O 1
ATOM 5710 N N . ARG D 1 143 ? -42.189 17.379 -19.293 1.00 37.35 128 ARG D N 1
ATOM 5711 C CA . ARG D 1 143 ? -42.221 16.705 -18.005 1.00 34.73 128 ARG D CA 1
ATOM 5712 C C . ARG D 1 143 ? -43.075 17.428 -16.981 1.00 35.90 128 ARG D C 1
ATOM 5713 O O . ARG D 1 143 ? -43.620 16.789 -16.077 1.00 41.05 128 ARG D O 1
ATOM 5721 N N . GLN D 1 144 ? -43.184 18.748 -17.131 1.00 39.19 129 GLN D N 1
ATOM 5722 C CA . GLN D 1 144 ? -43.893 19.571 -16.119 1.00 43.37 129 GLN D CA 1
ATOM 5723 C C . GLN D 1 144 ? -45.373 19.741 -16.449 1.00 42.93 129 GLN D C 1
ATOM 5724 O O . GLN D 1 144 ? -45.662 20.563 -17.336 1.00 46.61 129 GLN D O 1
ATOM 5730 N N . LEU D 1 145 ? -46.256 18.966 -15.808 1.00 44.62 130 LEU D N 1
ATOM 5731 C CA . LEU D 1 145 ? -47.733 19.122 -15.960 1.00 55.13 130 LEU D CA 1
ATOM 5732 C C . LEU D 1 145 ? -48.203 19.117 -17.417 1.00 48.91 130 LEU D C 1
ATOM 5733 O O . LEU D 1 145 ? -49.167 19.840 -17.708 1.00 52.36 130 LEU D O 1
ATOM 5738 N N . ARG D 1 146 ? -47.582 18.324 -18.287 1.00 46.13 131 ARG D N 1
ATOM 5739 C CA . ARG D 1 146 ? -48.100 18.228 -19.675 1.00 50.16 131 ARG D CA 1
ATOM 5740 C C . ARG D 1 146 ? -48.973 16.978 -19.775 1.00 46.01 131 ARG D C 1
ATOM 5741 O O . ARG D 1 146 ? -48.468 15.880 -19.495 1.00 41.41 131 ARG D O 1
ATOM 5749 N N . LYS D 1 147 ? -50.236 17.159 -20.164 1.00 45.65 132 LYS D N 1
ATOM 5750 C CA . LYS D 1 147 ? -51.176 16.016 -20.265 1.00 43.06 132 LYS D CA 1
ATOM 5751 C C . LYS D 1 147 ? -51.563 15.822 -21.730 1.00 35.75 132 LYS D C 1
ATOM 5752 O O . LYS D 1 147 ? -52.227 14.822 -22.026 1.00 35.26 132 LYS D O 1
ATOM 5758 N N . GLY D 1 148 ? -51.170 16.751 -22.606 1.00 36.27 133 GLY D N 1
ATOM 5759 C CA . GLY D 1 148 ? -51.431 16.580 -24.027 1.00 30.44 133 GLY D CA 1
ATOM 5760 C C . GLY D 1 148 ? -50.399 15.687 -24.687 1.00 34.64 133 GLY D C 1
ATOM 5761 O O . GLY D 1 148 ? -49.942 14.717 -24.076 1.00 38.59 133 GLY D O 1
ATOM 5762 N N . SER D 1 149 ? -50.054 15.998 -25.930 1.00 32.23 134 SER D N 1
ATOM 5763 C CA . SER D 1 149 ? -49.118 15.121 -26.672 1.00 34.06 134 SER D CA 1
ATOM 5764 C C . SER D 1 149 ? -47.688 15.623 -26.466 1.00 35.63 134 SER D C 1
ATOM 5765 O O . SER D 1 149 ? -47.541 16.718 -25.925 1.00 32.07 134 SER D O 1
ATOM 5768 N N . MET D 1 150 ? -46.684 14.834 -26.840 1.00 27.26 135 MET D N 1
ATOM 5769 C CA . MET D 1 150 ? -45.274 15.220 -26.574 1.00 34.82 135 MET D CA 1
ATOM 5770 C C . MET D 1 150 ? -44.782 16.317 -27.521 1.00 32.72 135 MET D C 1
ATOM 5771 O O . MET D 1 150 ? -45.048 16.218 -28.729 1.00 30.80 135 MET D O 1
ATOM 5776 N N . LEU D 1 151 ? -44.073 17.311 -26.986 1.00 29.40 136 LEU D N 1
ATOM 5777 C CA . LEU D 1 151 ? -43.438 18.347 -27.835 1.00 26.87 136 LEU D CA 1
ATOM 5778 C C . LEU D 1 151 ? -42.085 17.779 -28.261 1.00 36.23 136 LEU D C 1
ATOM 5779 O O . LEU D 1 151 ? -41.324 17.371 -27.373 1.00 34.82 136 LEU D O 1
ATOM 5784 N N . LEU D 1 152 ? -41.826 17.699 -29.565 1.00 29.71 137 LEU D N 1
ATOM 5785 C CA . LEU D 1 152 ? -40.593 17.122 -30.101 1.00 32.86 137 LEU D CA 1
ATOM 5786 C C . LEU D 1 152 ? -39.655 18.218 -30.620 1.00 35.73 137 LEU D C 1
ATOM 5787 O O . LEU D 1 152 ? -40.113 19.302 -30.997 1.00 37.14 137 LEU D O 1
ATOM 5792 N N . PRO D 1 153 ? -38.340 17.979 -30.640 1.00 35.62 138 PRO D N 1
ATOM 5793 C CA . PRO D 1 153 ? -37.400 19.064 -30.942 1.00 33.98 138 PRO D CA 1
ATOM 5794 C C . PRO D 1 153 ? -37.292 19.332 -32.436 1.00 35.08 138 PRO D C 1
ATOM 5795 O O . PRO D 1 153 ? -37.515 18.448 -33.266 1.00 33.47 138 PRO D O 1
ATOM 5799 N N . GLY D 1 154 ? -36.972 20.563 -32.800 1.00 31.05 139 GLY D N 1
ATOM 5800 C CA . GLY D 1 154 ? -36.870 20.944 -34.187 1.00 32.61 139 GLY D CA 1
ATOM 5801 C C . GLY D 1 154 ? -38.114 21.579 -34.725 1.00 43.46 139 GLY D C 1
ATOM 5802 O O . GLY D 1 154 ? -38.080 22.287 -35.718 1.00 41.49 139 GLY D O 1
ATOM 5803 N N . LYS D 1 155 ? -39.215 21.359 -34.047 1.00 41.63 140 LYS D N 1
ATOM 5804 C CA . LYS D 1 155 ? -40.464 21.846 -34.514 1.00 37.94 140 LYS D CA 1
ATOM 5805 C C . LYS D 1 155 ? -40.797 23.197 -33.974 1.00 39.37 140 LYS D C 1
ATOM 5806 O O . LYS D 1 155 ? -40.022 23.786 -33.284 1.00 37.20 140 LYS D O 1
ATOM 5812 N N . SER D 1 156 ? -41.939 23.718 -34.356 1.00 35.87 141 SER D N 1
ATOM 5813 C CA . SER D 1 156 ? -42.291 25.037 -33.957 1.00 34.94 141 SER D CA 1
ATOM 5814 C C . SER D 1 156 ? -43.314 24.971 -32.882 1.00 36.68 141 SER D C 1
ATOM 5815 O O . SER D 1 156 ? -44.072 24.044 -32.806 1.00 35.49 141 SER D O 1
ATOM 5818 N N . MET D 1 157 ? -43.316 25.962 -32.038 1.00 40.10 142 MET D N 1
ATOM 5819 C CA . MET D 1 157 ? -44.146 25.931 -30.837 1.00 32.12 142 MET D CA 1
ATOM 5820 C C . MET D 1 157 ? -44.945 27.213 -30.768 1.00 36.28 142 MET D C 1
ATOM 5821 O O . MET D 1 157 ? -44.377 28.286 -30.536 1.00 40.05 142 MET D O 1
ATOM 5826 N N . PHE D 1 158 ? -46.252 27.101 -30.956 1.00 32.50 143 PHE D N 1
ATOM 5827 C CA . PHE D 1 158 ? -47.153 28.199 -30.651 1.00 30.05 143 PHE D CA 1
ATOM 5828 C C . PHE D 1 158 ? -47.463 28.198 -29.152 1.00 32.64 143 PHE D C 1
ATOM 5829 O O . PHE D 1 158 ? -47.813 27.157 -28.579 1.00 28.35 143 PHE D O 1
ATOM 5837 N N . ILE D 1 159 ? -47.296 29.355 -28.509 1.00 27.58 144 ILE D N 1
ATOM 5838 C CA . ILE D 1 159 ? -47.754 29.557 -27.142 1.00 29.90 144 ILE D CA 1
ATOM 5839 C C . ILE D 1 159 ? -48.659 30.780 -27.095 1.00 33.74 144 ILE D C 1
ATOM 5840 O O . ILE D 1 159 ? -48.373 31.797 -27.736 1.00 33.58 144 ILE D O 1
ATOM 5845 N N . LEU D 1 160 ? -49.744 30.685 -26.313 1.00 34.86 145 LEU D N 1
ATOM 5846 C CA . LEU D 1 160 ? -50.718 31.759 -26.156 1.00 28.96 145 LEU D CA 1
ATOM 5847 C C . LEU D 1 160 ? -51.116 31.864 -24.692 1.00 29.65 145 LEU D C 1
ATOM 5848 O O . LEU D 1 160 ? -51.296 30.856 -24.006 1.00 33.87 145 LEU D O 1
ATOM 5853 N N . GLU D 1 161 ? -51.259 33.085 -24.211 1.00 33.15 146 GLU D N 1
ATOM 5854 C CA . GLU D 1 161 ? -51.675 33.315 -22.837 1.00 38.38 146 GLU D CA 1
ATOM 5855 C C . GLU D 1 161 ? -52.821 34.305 -22.856 1.00 37.96 146 GLU D C 1
ATOM 5856 O O . GLU D 1 161 ? -52.680 35.411 -23.388 1.00 38.27 146 GLU D O 1
ATOM 5862 N N . THR D 1 162 ? -53.949 33.919 -22.287 1.00 40.51 147 THR D N 1
ATOM 5863 C CA . THR D 1 162 ? -55.101 34.802 -22.255 1.00 40.76 147 THR D CA 1
ATOM 5864 C C . THR D 1 162 ? -55.455 35.160 -20.821 1.00 36.92 147 THR D C 1
ATOM 5865 O O . THR D 1 162 ? -55.139 34.431 -19.878 1.00 45.89 147 THR D O 1
ATOM 5869 N N . GLU D 1 163 ? -56.153 36.284 -20.674 1.00 36.13 148 GLU D N 1
ATOM 5870 C CA . GLU D 1 163 ? -56.694 36.683 -19.351 1.00 45.81 148 GLU D CA 1
ATOM 5871 C C . GLU D 1 163 ? -58.063 37.306 -19.634 1.00 46.48 148 GLU D C 1
ATOM 5872 O O . GLU D 1 163 ? -58.084 38.406 -20.201 1.00 49.49 148 GLU D O 1
ATOM 5878 N N . PRO D 1 164 ? -59.212 36.664 -19.329 1.00 49.09 149 PRO D N 1
ATOM 5879 C CA . PRO D 1 164 ? -59.306 35.454 -18.498 1.00 46.35 149 PRO D CA 1
ATOM 5880 C C . PRO D 1 164 ? -58.886 34.099 -19.088 1.00 45.00 149 PRO D C 1
ATOM 5881 O O . PRO D 1 164 ? -58.748 33.996 -20.285 1.00 53.59 149 PRO D O 1
ATOM 5885 N N . ALA D 1 165 ? -58.708 33.097 -18.232 1.00 38.41 150 ALA D N 1
ATOM 5886 C CA . ALA D 1 165 ? -58.217 31.770 -18.662 1.00 36.43 150 ALA D CA 1
ATOM 5887 C C . ALA D 1 165 ? -59.257 30.915 -19.378 1.00 36.92 150 ALA D C 1
ATOM 5888 O O . ALA D 1 165 ? -58.851 30.123 -20.211 1.00 42.09 150 ALA D O 1
ATOM 5890 N N . GLY D 1 166 ? -60.537 31.057 -19.071 1.00 32.76 151 GLY D N 1
ATOM 5891 C CA . GLY D 1 166 ? -61.556 30.145 -19.570 1.00 32.51 151 GLY D CA 1
ATOM 5892 C C . GLY D 1 166 ? -61.634 30.083 -21.075 1.00 36.29 151 GLY D C 1
ATOM 5893 O O . GLY D 1 166 ? -62.124 29.093 -21.627 1.00 36.46 151 GLY D O 1
ATOM 5894 N N . TYR D 1 167 ? -61.120 31.108 -21.750 1.00 39.68 152 TYR D N 1
ATOM 5895 C CA . TYR D 1 167 ? -61.200 31.221 -23.197 1.00 36.08 152 TYR D CA 1
ATOM 5896 C C . TYR D 1 167 ? -60.129 30.407 -23.915 1.00 36.90 152 TYR D C 1
ATOM 5897 O O . TYR D 1 167 ? -60.328 30.004 -25.070 1.00 33.01 152 TYR D O 1
ATOM 5906 N N . ILE D 1 168 ? -58.992 30.172 -23.256 1.00 36.46 153 ILE D N 1
ATOM 5907 C CA . ILE D 1 168 ? -57.924 29.418 -23.879 1.00 37.50 153 ILE D CA 1
ATOM 5908 C C . ILE D 1 168 ? -58.439 28.087 -24.402 1.00 36.31 153 ILE D C 1
ATOM 5909 O O . ILE D 1 168 ? -57.867 27.524 -25.333 1.00 43.74 153 ILE D O 1
ATOM 5914 N N . VAL D 1 169 ? -59.518 27.568 -23.837 1.00 27.65 154 VAL D N 1
ATOM 5915 C CA . VAL D 1 169 ? -60.017 26.296 -24.321 1.00 29.77 154 VAL D CA 1
ATOM 5916 C C . VAL D 1 169 ? -60.670 26.472 -25.691 1.00 32.95 154 VAL D C 1
ATOM 5917 O O . VAL D 1 169 ? -60.452 25.658 -26.600 1.00 30.05 154 VAL D O 1
ATOM 5921 N N . GLN D 1 170 ? -61.481 27.529 -25.869 1.00 30.17 155 GLN D N 1
ATOM 5922 C CA . GLN D 1 170 ? -62.065 27.750 -27.192 1.00 31.82 155 GLN D CA 1
ATOM 5923 C C . GLN D 1 170 ? -61.003 28.200 -28.194 1.00 32.87 155 GLN D C 1
ATOM 5924 O O . GLN D 1 170 ? -61.099 27.888 -29.383 1.00 29.75 155 GLN D O 1
ATOM 5930 N N . ALA D 1 171 ? -59.976 28.912 -27.735 1.00 34.12 156 ALA D N 1
ATOM 5931 C CA . ALA D 1 171 ? -58.866 29.226 -28.620 1.00 27.78 156 ALA D CA 1
ATOM 5932 C C . ALA D 1 171 ? -58.114 27.963 -29.023 1.00 31.81 156 ALA D C 1
ATOM 5933 O O . ALA D 1 171 ? -57.648 27.854 -30.162 1.00 31.44 156 ALA D O 1
ATOM 5935 N N . ALA D 1 172 ? -58.015 26.989 -28.124 1.00 28.81 157 ALA D N 1
ATOM 5936 C CA . ALA D 1 172 ? -57.399 25.718 -28.490 1.00 34.90 157 ALA D CA 1
ATOM 5937 C C . ALA D 1 172 ? -58.255 24.929 -29.489 1.00 31.94 157 ALA D C 1
ATOM 5938 O O . ALA D 1 172 ? -57.724 24.131 -30.274 1.00 29.91 157 ALA D O 1
ATOM 5940 N N . ASN D 1 173 ? -59.574 25.116 -29.466 1.00 31.66 158 ASN D N 1
ATOM 5941 C CA . ASN D 1 173 ? -60.438 24.355 -30.360 1.00 26.38 158 ASN D CA 1
ATOM 5942 C C . ASN D 1 173 ? -60.295 24.895 -31.761 1.00 30.38 158 ASN D C 1
ATOM 5943 O O . ASN D 1 173 ? -59.993 24.156 -32.704 1.00 29.26 158 ASN D O 1
ATOM 5948 N N . GLU D 1 174 ? -60.446 26.208 -31.884 1.00 32.16 159 GLU D N 1
ATOM 5949 C CA . GLU D 1 174 ? -60.350 26.858 -33.178 1.00 30.75 159 GLU D CA 1
ATOM 5950 C C . GLU D 1 174 ? -58.961 26.696 -33.792 1.00 28.73 159 GLU D C 1
ATOM 5951 O O . GLU D 1 174 ? -58.846 26.402 -34.980 1.00 31.11 159 GLU D O 1
ATOM 5957 N N . ALA D 1 175 ? -57.895 26.854 -32.991 1.00 32.04 160 ALA D N 1
ATOM 5958 C CA . ALA D 1 175 ? -56.535 26.680 -33.498 1.00 24.25 160 ALA D CA 1
ATOM 5959 C C . ALA D 1 175 ? -56.341 25.297 -34.097 1.00 30.13 160 ALA D C 1
ATOM 5960 O O . ALA D 1 175 ? -55.940 25.167 -35.257 1.00 33.16 160 ALA D O 1
ATOM 5962 N N . GLU D 1 176 ? -56.630 24.245 -33.322 1.00 30.47 161 GLU D N 1
ATOM 5963 C CA . GLU D 1 176 ? -56.618 22.891 -33.875 1.00 29.06 161 GLU D CA 1
ATOM 5964 C C . GLU D 1 176 ? -57.494 22.792 -35.128 1.00 30.49 161 GLU D C 1
ATOM 5965 O O . GLU D 1 176 ? -57.097 22.173 -36.119 1.00 42.44 161 GLU D O 1
ATOM 5971 N N . LYS D 1 177 ? -58.677 23.425 -35.108 1.00 30.54 162 LYS D N 1
ATOM 5972 C CA . LYS D 1 177 ? -59.628 23.337 -36.223 1.00 34.90 162 LYS D CA 1
ATOM 5973 C C . LYS D 1 177 ? -59.029 23.866 -37.528 1.00 33.30 162 LYS D C 1
ATOM 5974 O O . LYS D 1 177 ? -59.301 23.332 -38.608 1.00 30.38 162 LYS D O 1
ATOM 5980 N N . ALA D 1 178 ? -58.196 24.901 -37.435 1.00 30.13 163 ALA D N 1
ATOM 5981 C CA . ALA D 1 178 ? -57.788 25.717 -38.563 1.00 29.91 163 ALA D CA 1
ATOM 5982 C C . ALA D 1 178 ? -56.418 25.353 -39.113 1.00 41.79 163 ALA D C 1
ATOM 5983 O O . ALA D 1 178 ? -56.076 25.787 -40.226 1.00 40.38 163 ALA D O 1
ATOM 5985 N N . ALA D 1 179 ? -55.637 24.576 -38.361 1.00 39.22 164 ALA D N 1
ATOM 5986 C CA . ALA D 1 179 ? -54.257 24.270 -38.680 1.00 35.76 164 ALA D CA 1
ATOM 5987 C C . ALA D 1 179 ? -54.034 22.774 -38.530 1.00 34.70 164 ALA D C 1
ATOM 5988 O O . ALA D 1 179 ? -54.844 22.070 -37.930 1.00 34.11 164 ALA D O 1
ATOM 5990 N N . HIS D 1 180 ? -52.929 22.287 -39.102 1.00 39.42 165 HIS D N 1
ATOM 5991 C CA . HIS D 1 180 ? -52.470 20.921 -38.858 1.00 39.40 165 HIS D CA 1
ATOM 5992 C C . HIS D 1 180 ? -51.328 21.000 -37.849 1.00 36.54 165 HIS D C 1
ATOM 5993 O O . HIS D 1 180 ? -50.146 20.994 -38.194 1.00 41.84 165 HIS D O 1
ATOM 6000 N N . VAL D 1 181 ? -51.716 21.079 -36.574 1.00 37.20 166 VAL D N 1
ATOM 6001 C CA . VAL D 1 181 ? -50.821 21.224 -35.436 1.00 29.87 166 VAL D CA 1
ATOM 6002 C C . VAL D 1 181 ? -51.124 20.105 -34.445 1.00 33.16 166 VAL D C 1
ATOM 6003 O O . VAL D 1 181 ? -52.068 19.332 -34.618 1.00 33.08 166 VAL D O 1
ATOM 6007 N N . THR D 1 182 ? -50.306 20.030 -33.389 1.00 34.16 167 THR D N 1
ATOM 6008 C CA . THR D 1 182 ? -50.474 19.062 -32.309 1.00 27.77 167 THR D CA 1
ATOM 6009 C C . THR D 1 182 ? -50.664 19.795 -30.988 1.00 29.40 167 THR D C 1
ATOM 6010 O O . THR D 1 182 ? -49.918 20.729 -30.680 1.00 33.24 167 THR D O 1
ATOM 6014 N N . LEU D 1 183 ? -51.657 19.368 -30.208 1.00 28.89 168 LEU D N 1
ATOM 6015 C CA . LEU D 1 183 ? -51.921 19.965 -28.899 1.00 32.80 168 LEU D CA 1
ATOM 6016 C C . LEU D 1 183 ? -51.000 19.393 -27.807 1.00 31.11 168 LEU D C 1
ATOM 6017 O O . LEU D 1 183 ? -50.933 18.172 -27.595 1.00 27.26 168 LEU D O 1
ATOM 6022 N N . ILE D 1 184 ? -50.298 20.262 -27.095 1.00 25.24 169 ILE D N 1
ATOM 6023 C CA . ILE D 1 184 ? -49.390 19.837 -26.030 1.00 31.49 169 ILE D CA 1
ATOM 6024 C C . ILE D 1 184 ? -49.967 20.126 -24.650 1.00 36.84 169 ILE D C 1
ATOM 6025 O O . ILE D 1 184 ? -49.867 19.316 -23.773 1.00 38.96 169 ILE D O 1
ATOM 6030 N N . ASP D 1 185 ? -50.605 21.260 -24.486 1.00 33.28 170 ASP D N 1
ATOM 6031 C CA . ASP D 1 185 ? -51.171 21.574 -23.241 1.00 34.45 170 ASP D CA 1
ATOM 6032 C C . ASP D 1 185 ? -52.077 22.714 -23.248 1.00 38.72 170 ASP D C 1
ATOM 6033 O O . ASP D 1 185 ? -51.795 23.684 -23.887 1.00 43.66 170 ASP D O 1
ATOM 6038 N N . VAL D 1 186 ? -53.209 22.585 -22.597 1.00 34.90 171 VAL D N 1
ATOM 6039 C CA . VAL D 1 186 ? -54.093 23.695 -22.384 1.00 35.07 171 VAL D CA 1
ATOM 6040 C C . VAL D 1 186 ? -54.450 23.716 -20.912 1.00 40.40 171 VAL D C 1
ATOM 6041 O O . VAL D 1 186 ? -55.183 22.890 -20.427 1.00 41.75 171 VAL D O 1
ATOM 6045 N N . ARG D 1 187 ? -53.916 24.682 -20.197 1.00 38.38 172 ARG D N 1
ATOM 6046 C CA . ARG D 1 187 ? -54.171 24.829 -18.791 1.00 35.96 172 ARG D CA 1
ATOM 6047 C C . ARG D 1 187 ? -55.164 25.917 -18.671 1.00 35.14 172 ARG D C 1
ATOM 6048 O O . ARG D 1 187 ? -54.882 27.048 -18.974 1.00 33.76 172 ARG D O 1
ATOM 6056 N N . ALA D 1 188 ? -56.336 25.573 -18.191 1.00 37.75 173 ALA D N 1
ATOM 6057 C CA . ALA D 1 188 ? -57.422 26.521 -18.203 1.00 41.21 173 ALA D CA 1
ATOM 6058 C C . ALA D 1 188 ? -57.896 27.063 -16.900 1.00 41.43 173 ALA D C 1
ATOM 6059 O O . ALA D 1 188 ? -58.968 27.607 -16.826 1.00 40.16 173 ALA D O 1
ATOM 6061 N N . PHE D 1 189 ? -57.078 26.933 -15.880 1.00 42.75 174 PHE D N 1
ATOM 6062 C CA . PHE D 1 189 ? -57.451 27.496 -14.590 1.00 44.85 174 PHE D CA 1
ATOM 6063 C C . PHE D 1 189 ? -56.454 28.559 -14.169 1.00 44.83 174 PHE D C 1
ATOM 6064 O O . PHE D 1 189 ? -55.397 28.743 -14.791 1.00 44.81 174 PHE D O 1
ATOM 6072 N N . GLY D 1 190 ? -56.818 29.254 -13.095 1.00 41.75 175 GLY D N 1
ATOM 6073 C CA . GLY D 1 190 ? -56.034 30.372 -12.605 1.00 43.46 175 GLY D CA 1
ATOM 6074 C C . GLY D 1 190 ? -56.494 31.679 -13.220 1.00 43.26 175 GLY D C 1
ATOM 6075 O O . GLY D 1 190 ? -57.566 31.784 -13.813 1.00 44.98 175 GLY D O 1
ATOM 6076 N N . ASN D 1 191 ? -55.665 32.696 -13.067 1.00 43.38 176 ASN D N 1
ATOM 6077 C CA . ASN D 1 191 ? -55.961 33.935 -13.763 1.00 43.86 176 ASN D CA 1
ATOM 6078 C C . ASN D 1 191 ? -55.653 33.834 -15.251 1.00 47.03 176 ASN D C 1
ATOM 6079 O O . ASN D 1 191 ? -56.334 34.469 -16.064 1.00 45.76 176 ASN D O 1
ATOM 6084 N N . PHE D 1 192 ? -54.665 33.023 -15.629 1.00 48.71 177 PHE D N 1
ATOM 6085 C CA . PHE D 1 192 ? -54.110 33.033 -16.977 1.00 46.08 177 PHE D CA 1
ATOM 6086 C C . PHE D 1 192 ? -54.336 31.702 -17.685 1.00 44.04 177 PHE D C 1
ATOM 6087 O O . PHE D 1 192 ? -54.014 30.634 -17.145 1.00 43.39 177 PHE D O 1
ATOM 6095 N N . GLY D 1 193 ? -54.895 31.773 -18.894 1.00 41.31 178 GLY D N 1
ATOM 6096 C CA . GLY D 1 193 ? -54.943 30.606 -19.759 1.00 37.76 178 GLY D CA 1
ATOM 6097 C C . GLY D 1 193 ? -53.615 30.430 -20.480 1.00 40.18 178 GLY D C 1
ATOM 6098 O O . GLY D 1 193 ? -52.949 31.399 -20.849 1.00 40.88 178 GLY D O 1
ATOM 6099 N N . ARG D 1 194 ? -53.260 29.174 -20.684 1.00 37.51 179 ARG D N 1
ATOM 6100 C CA . ARG D 1 194 ? -52.061 28.858 -21.405 1.00 34.52 179 ARG D CA 1
ATOM 6101 C C . ARG D 1 194 ? -52.270 27.745 -22.379 1.00 34.73 179 ARG D C 1
ATOM 6102 O O . ARG D 1 194 ? -52.860 26.752 -22.058 1.00 31.49 179 ARG D O 1
ATOM 6110 N N . LEU D 1 195 ? -51.785 27.940 -23.591 1.00 36.52 180 LEU D N 1
ATOM 6111 C CA . LEU D 1 195 ? -51.875 26.946 -24.642 1.00 34.24 180 LEU D CA 1
ATOM 6112 C C . LEU D 1 195 ? -50.545 26.650 -25.260 1.00 33.29 180 LEU D C 1
ATOM 6113 O O . LEU D 1 195 ? -49.793 27.539 -25.544 1.00 30.81 180 LEU D O 1
ATOM 6118 N N . THR D 1 196 ? -50.257 25.375 -25.448 1.00 33.90 181 THR D N 1
ATOM 6119 C CA . THR D 1 196 ? -49.030 24.963 -26.075 1.00 36.14 181 THR D CA 1
ATOM 6120 C C . THR D 1 196 ? -49.313 23.981 -27.204 1.00 35.83 181 THR D C 1
ATOM 6121 O O . THR D 1 196 ? -49.979 22.999 -26.997 1.00 33.43 181 THR D O 1
ATOM 6125 N N . MET D 1 197 ? -48.852 24.295 -28.404 1.00 27.59 182 MET D N 1
ATOM 6126 C CA . MET D 1 197 ? -49.097 23.469 -29.573 1.00 31.24 182 MET D CA 1
ATOM 6127 C C . MET D 1 197 ? -47.844 23.419 -30.434 1.00 33.75 182 MET D C 1
ATOM 6128 O O . MET D 1 197 ? -47.087 24.386 -30.514 1.00 37.74 182 MET D O 1
ATOM 6133 N N . MET D 1 198 ? -47.653 22.288 -31.096 1.00 30.61 183 MET D N 1
ATOM 6134 C CA . MET D 1 198 ? -46.485 21.989 -31.904 1.00 28.05 183 MET D CA 1
ATOM 6135 C C . MET D 1 198 ? -46.869 21.912 -33.377 1.00 37.88 183 MET D C 1
ATOM 6136 O O . MET D 1 198 ? -48.032 21.699 -33.727 1.00 40.21 183 MET D O 1
ATOM 6141 N N . GLY D 1 199 ? -45.884 22.087 -34.243 1.00 41.53 184 GLY D N 1
ATOM 6142 C CA . GLY D 1 199 ? -46.110 21.927 -35.665 1.00 39.45 184 GLY D CA 1
ATOM 6143 C C . GLY D 1 199 ? -45.009 22.580 -36.473 1.00 36.91 184 GLY D C 1
ATOM 6144 O O . GLY D 1 199 ? -44.052 23.152 -35.938 1.00 31.66 184 GLY D O 1
ATOM 6145 N N . SER D 1 200 ? -45.164 22.463 -37.789 1.00 35.52 185 SER D N 1
ATOM 6146 C CA . SER D 1 200 ? -44.284 23.179 -38.700 1.00 36.76 185 SER D CA 1
ATOM 6147 C C . SER D 1 200 ? -44.453 24.671 -38.477 1.00 37.99 185 SER D C 1
ATOM 6148 O O . SER D 1 200 ? -45.437 25.118 -37.891 1.00 47.31 185 SER D O 1
ATOM 6151 N N . GLU D 1 201 ? -43.478 25.460 -38.913 1.00 41.26 186 GLU D N 1
ATOM 6152 C CA . GLU D 1 201 ? -43.639 26.881 -38.640 1.00 45.77 186 GLU D CA 1
ATOM 6153 C C . GLU D 1 201 ? -44.836 27.465 -39.384 1.00 42.24 186 GLU D C 1
ATOM 6154 O O . GLU D 1 201 ? -45.407 28.456 -38.928 1.00 41.81 186 GLU D O 1
ATOM 6160 N N . ALA D 1 202 ? -45.271 26.839 -40.476 1.00 44.53 187 ALA D N 1
ATOM 6161 C CA . ALA D 1 202 ? -46.431 27.350 -41.202 1.00 45.50 187 ALA D CA 1
ATOM 6162 C C . ALA D 1 202 ? -47.724 27.028 -40.465 1.00 44.66 187 ALA D C 1
ATOM 6163 O O . ALA D 1 202 ? -48.594 27.898 -40.302 1.00 43.57 187 ALA D O 1
ATOM 6165 N N . GLU D 1 203 ? -47.875 25.778 -40.017 1.00 39.19 188 GLU D N 1
ATOM 6166 C CA . GLU D 1 203 ? -49.084 25.404 -39.288 1.00 41.11 188 GLU D CA 1
ATOM 6167 C C . GLU D 1 203 ? -49.219 26.186 -37.984 1.00 40.59 188 GLU D C 1
ATOM 6168 O O . GLU D 1 203 ? -50.326 26.597 -37.613 1.00 43.82 188 GLU D O 1
ATOM 6174 N N . THR D 1 204 ? -48.112 26.413 -37.273 1.00 35.54 189 THR D N 1
ATOM 6175 C CA . THR D 1 204 ? -48.228 27.161 -36.024 1.00 42.37 189 THR D CA 1
ATOM 6176 C C . THR D 1 204 ? -48.623 28.615 -36.258 1.00 40.67 189 THR D C 1
ATOM 6177 O O . THR D 1 204 ? -49.255 29.229 -35.386 1.00 38.99 189 THR D O 1
ATOM 6181 N N . GLU D 1 205 ? -48.265 29.181 -37.417 1.00 42.75 190 GLU D N 1
ATOM 6182 C CA . GLU D 1 205 ? -48.641 30.557 -37.720 1.00 41.98 190 GLU D CA 1
ATOM 6183 C C . GLU D 1 205 ? -50.111 30.643 -38.071 1.00 41.53 190 GLU D C 1
ATOM 6184 O O . GLU D 1 205 ? -50.759 31.661 -37.798 1.00 46.42 190 GLU D O 1
ATOM 6190 N N . GLU D 1 206 ? -50.649 29.572 -38.651 1.00 40.35 191 GLU D N 1
ATOM 6191 C CA . GLU D 1 206 ? -52.079 29.499 -38.906 1.00 39.70 191 GLU D CA 1
ATOM 6192 C C . GLU D 1 206 ? -52.848 29.314 -37.603 1.00 37.84 191 GLU D C 1
ATOM 6193 O O . GLU D 1 206 ? -53.819 30.034 -37.335 1.00 38.94 191 GLU D O 1
ATOM 6199 N N . ALA D 1 207 ? -52.410 28.361 -36.773 1.00 40.44 192 ALA D N 1
ATOM 6200 C CA . ALA D 1 207 ? -53.015 28.148 -35.456 1.00 36.34 192 ALA D CA 1
ATOM 6201 C C . ALA D 1 207 ? -53.048 29.426 -34.622 1.00 34.61 192 ALA D C 1
ATOM 6202 O O . ALA D 1 207 ? -54.032 29.695 -33.923 1.00 37.59 192 ALA D O 1
ATOM 6204 N N . MET D 1 208 ? -51.981 30.222 -34.675 1.00 31.97 193 MET D N 1
ATOM 6205 C CA . MET D 1 208 ? -51.975 31.488 -33.956 1.00 33.14 193 MET D CA 1
ATOM 6206 C C . MET D 1 208 ? -52.922 32.500 -34.584 1.00 38.47 193 MET D C 1
ATOM 6207 O O . MET D 1 208 ? -53.502 33.328 -33.875 1.00 42.73 193 MET D O 1
ATOM 6212 N N . ARG D 1 209 ? -53.087 32.478 -35.905 1.00 39.27 194 ARG D N 1
ATOM 6213 C CA . ARG D 1 209 ? -53.944 33.504 -36.490 1.00 39.91 194 ARG D CA 1
ATOM 6214 C C . ARG D 1 209 ? -55.413 33.184 -36.247 1.00 34.76 194 ARG D C 1
ATOM 6215 O O . ARG D 1 209 ? -56.217 34.090 -36.012 1.00 31.08 194 ARG D O 1
ATOM 6223 N N . ALA D 1 210 ? -55.768 31.896 -36.307 1.00 36.17 195 ALA D N 1
ATOM 6224 C CA . ALA D 1 210 ? -57.088 31.448 -35.884 1.00 34.84 195 ALA D CA 1
ATOM 6225 C C . ALA D 1 210 ? -57.367 31.835 -34.434 1.00 33.04 195 ALA D C 1
ATOM 6226 O O . ALA D 1 210 ? -58.424 32.403 -34.127 1.00 36.21 195 ALA D O 1
ATOM 6228 N N . ALA D 1 211 ? -56.431 31.529 -33.523 1.00 34.01 196 ALA D N 1
ATOM 6229 C CA . ALA D 1 211 ? -56.583 31.942 -32.125 1.00 37.10 196 ALA D CA 1
ATOM 6230 C C . ALA D 1 211 ? -56.850 33.439 -32.022 1.00 37.37 196 ALA D C 1
ATOM 6231 O O . ALA D 1 211 ? -57.796 33.874 -31.349 1.00 35.50 196 ALA D O 1
ATOM 6233 N N . GLU D 1 212 ? -56.025 34.239 -32.701 1.00 36.20 197 GLU D N 1
ATOM 6234 C CA . GLU D 1 212 ? -56.171 35.689 -32.661 1.00 38.77 197 GLU D CA 1
ATOM 6235 C C . GLU D 1 212 ? -57.548 36.111 -33.132 1.00 33.75 197 GLU D C 1
ATOM 6236 O O . GLU D 1 212 ? -58.146 37.055 -32.598 1.00 24.91 197 GLU D O 1
ATOM 6242 N N . ALA D 1 213 ? -58.045 35.429 -34.154 1.00 36.51 198 ALA D N 1
ATOM 6243 C CA . ALA D 1 213 ? -59.322 35.772 -34.748 1.00 33.56 198 ALA D CA 1
ATOM 6244 C C . ALA D 1 213 ? -60.459 35.367 -33.833 1.00 35.26 198 ALA D C 1
ATOM 6245 O O . ALA D 1 213 ? -61.434 36.119 -33.675 1.00 33.89 198 ALA D O 1
ATOM 6247 N N . THR D 1 214 ? -60.326 34.187 -33.209 1.00 38.95 199 THR D N 1
ATOM 6248 C CA . THR D 1 214 ? -61.342 33.703 -32.277 1.00 37.10 199 THR D CA 1
ATOM 6249 C C . THR D 1 214 ? -61.507 34.669 -31.111 1.00 33.43 199 THR D C 1
ATOM 6250 O O . THR D 1 214 ? -62.625 35.062 -30.761 1.00 32.77 199 THR D O 1
ATOM 6254 N N . ILE D 1 215 ? -60.401 35.100 -30.521 1.00 33.44 200 ILE D N 1
ATOM 6255 C CA . ILE D 1 215 ? -60.506 36.104 -29.472 1.00 32.94 200 ILE D CA 1
ATOM 6256 C C . ILE D 1 215 ? -61.200 37.351 -30.010 1.00 33.79 200 IL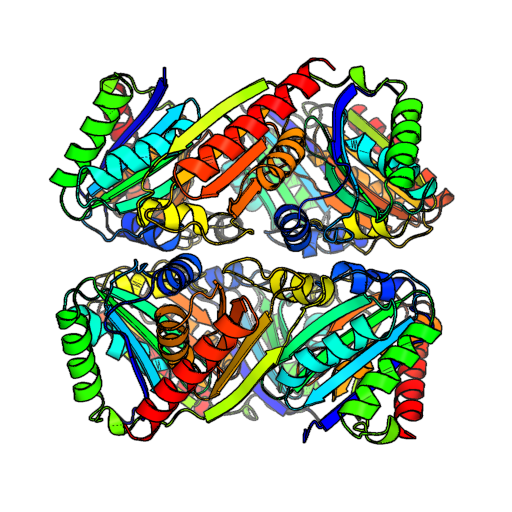E D C 1
ATOM 6257 O O . ILE D 1 215 ? -62.146 37.861 -29.403 1.00 36.73 200 ILE D O 1
ATOM 6262 N N . ALA D 1 216 ? -60.777 37.828 -31.184 1.00 35.58 201 ALA D N 1
ATOM 6263 C CA . ALA D 1 216 ? -61.445 38.973 -31.801 1.00 33.99 201 ALA D CA 1
ATOM 6264 C C . ALA D 1 216 ? -62.943 38.743 -31.930 1.00 34.60 201 ALA D C 1
ATOM 6265 O O . ALA D 1 216 ? -63.745 39.630 -31.614 1.00 31.70 201 ALA D O 1
ATOM 6267 N N . SER D 1 217 ? -63.332 37.559 -32.416 1.00 35.34 202 SER D N 1
ATOM 6268 C CA . SER D 1 217 ? -64.744 37.237 -32.568 1.00 36.43 202 SER D CA 1
ATOM 6269 C C . SER D 1 217 ? -65.447 37.195 -31.220 1.00 35.95 202 SER D C 1
ATOM 6270 O O . SER D 1 217 ? -66.617 37.588 -31.103 1.00 42.70 202 SER D O 1
ATOM 6273 N N . ILE D 1 218 ? -64.747 36.721 -30.191 1.00 38.97 203 ILE D N 1
ATOM 6274 C CA . ILE D 1 218 ? -65.321 36.669 -28.854 1.00 34.85 203 ILE D CA 1
ATOM 6275 C C . ILE D 1 218 ? -65.599 38.076 -28.338 1.00 36.52 203 ILE D C 1
ATOM 6276 O O . ILE D 1 218 ? -66.721 38.382 -27.919 1.00 40.66 203 ILE D O 1
ATOM 6281 N N . ASN D 1 219 ? -64.609 38.968 -28.409 1.00 32.65 204 ASN D N 1
ATOM 6282 C CA . ASN D 1 219 ? -64.841 40.331 -27.943 1.00 37.66 204 ASN D CA 1
ATOM 6283 C C . ASN D 1 219 ? -65.714 41.150 -28.885 1.00 40.96 204 ASN D C 1
ATOM 6284 O O . ASN D 1 219 ? -66.054 42.288 -28.549 1.00 45.35 204 ASN D O 1
ATOM 6289 N N . ALA D 1 220 ? -66.068 40.626 -30.056 1.00 41.13 205 ALA D N 1
ATOM 6290 C CA . ALA D 1 220 ? -67.111 41.272 -30.843 1.00 44.36 205 ALA D CA 1
ATOM 6291 C C . ALA D 1 220 ? -68.478 41.021 -30.230 1.00 46.10 205 ALA D C 1
ATOM 6292 O O . ALA D 1 220 ? -69.361 41.880 -30.323 1.00 42.53 205 ALA D O 1
ATOM 6294 N N . ARG D 1 221 ? -68.650 39.865 -29.576 1.00 46.56 206 ARG D N 1
ATOM 6295 C CA . ARG D 1 221 ? -69.920 39.414 -29.000 1.00 43.31 206 ARG D CA 1
ATOM 6296 C C . ARG D 1 221 ? -71.018 39.368 -30.053 1.00 47.52 206 ARG D C 1
ATOM 6297 O O . ARG D 1 221 ? -71.856 40.272 -30.130 1.00 59.07 206 ARG D O 1
ATOM 6305 N N . ASN E 1 17 ? -41.084 43.962 -27.189 1.00 51.35 2 ASN E N 1
ATOM 6306 C CA . ASN E 1 17 ? -40.120 43.373 -26.259 1.00 61.69 2 ASN E CA 1
ATOM 6307 C C . ASN E 1 17 ? -39.869 44.286 -25.064 1.00 60.02 2 ASN E C 1
ATOM 6308 O O . ASN E 1 17 ? -38.847 44.974 -24.981 1.00 56.22 2 ASN E O 1
ATOM 6313 N N . ASN E 1 18 ? -40.804 44.278 -24.125 1.00 60.57 3 ASN E N 1
ATOM 6314 C CA . ASN E 1 18 ? -40.726 45.120 -22.937 1.00 63.55 3 ASN E CA 1
ATOM 6315 C C . ASN E 1 18 ? -40.638 44.186 -21.722 1.00 61.85 3 ASN E C 1
ATOM 6316 O O . ASN E 1 18 ? -41.660 43.764 -21.166 1.00 65.31 3 ASN E O 1
ATOM 6321 N N . ILE E 1 19 ? -39.413 43.847 -21.316 1.00 50.08 4 ILE E N 1
ATOM 6322 C CA . ILE E 1 19 ? -39.176 42.757 -20.372 1.00 53.92 4 ILE E CA 1
ATOM 6323 C C . ILE E 1 19 ? -38.433 43.275 -19.147 1.00 52.78 4 ILE E C 1
ATOM 6324 O O . ILE E 1 19 ? -37.310 43.779 -19.256 1.00 50.03 4 ILE E O 1
ATOM 6329 N N . ASP E 1 20 ? -39.057 43.135 -17.981 1.00 51.70 5 ASP E N 1
ATOM 6330 C CA . ASP E 1 20 ? -38.416 43.447 -16.713 1.00 52.78 5 ASP E CA 1
ATOM 6331 C C . ASP E 1 20 ? -37.328 42.420 -16.406 1.00 52.01 5 ASP E C 1
ATOM 6332 O O . ASP E 1 20 ? -37.406 41.264 -16.824 1.00 55.66 5 ASP E O 1
ATOM 6337 N N . LEU E 1 21 ? -36.301 42.843 -15.670 1.00 50.22 6 LEU E N 1
ATOM 6338 C CA . LEU E 1 21 ? -35.290 41.922 -15.161 1.00 49.53 6 LEU E CA 1
ATOM 6339 C C . LEU E 1 21 ? -35.433 41.852 -13.644 1.00 57.42 6 LEU E C 1
ATOM 6340 O O . LEU E 1 21 ? -35.060 42.795 -12.934 1.00 60.41 6 LEU E O 1
ATOM 6345 N N . ARG E 1 22 ? -35.893 40.732 -13.114 1.00 54.39 7 ARG E N 1
ATOM 6346 C CA . ARG E 1 22 ? -36.119 40.577 -11.686 1.00 51.41 7 ARG E CA 1
ATOM 6347 C C . ARG E 1 22 ? -34.976 39.926 -10.920 1.00 51.39 7 ARG E C 1
ATOM 6348 O O . ARG E 1 22 ? -34.559 40.437 -9.902 1.00 52.52 7 ARG E O 1
ATOM 6356 N N . VAL E 1 23 ? -34.456 38.803 -11.397 1.00 52.20 8 VAL E N 1
ATOM 6357 C CA . VAL E 1 23 ? -33.337 38.122 -10.760 1.00 50.02 8 VAL E CA 1
ATOM 6358 C C . VAL E 1 23 ? -32.302 37.776 -11.767 1.00 48.08 8 VAL E C 1
ATOM 6359 O O . VAL E 1 23 ? -32.631 37.353 -12.855 1.00 45.47 8 VAL E O 1
ATOM 6363 N N . TYR E 1 24 ? -31.042 37.977 -11.426 1.00 49.46 9 TYR E N 1
ATOM 6364 C CA . TYR E 1 24 ? -29.937 37.520 -12.247 1.00 48.42 9 TYR E CA 1
ATOM 6365 C C . TYR E 1 24 ? -28.929 37.065 -11.215 1.00 44.19 9 TYR E C 1
ATOM 6366 O O . TYR E 1 24 ? -28.314 37.869 -10.563 1.00 45.41 9 TYR E O 1
ATOM 6375 N N . SER E 1 25 ? -28.785 35.770 -11.050 1.00 41.31 10 SER E N 1
ATOM 6376 C CA . SER E 1 25 ? -27.876 35.236 -10.075 1.00 45.74 10 SER E CA 1
ATOM 6377 C C . SER E 1 25 ? -26.945 34.253 -10.722 1.00 39.34 10 SER E C 1
ATOM 6378 O O . SER E 1 25 ? -27.359 33.227 -11.176 1.00 42.17 10 SER E O 1
ATOM 6381 N N . PHE E 1 26 ? -25.670 34.565 -10.751 1.00 42.06 11 PHE E N 1
ATOM 6382 C CA . PHE E 1 26 ? -24.694 33.656 -11.298 1.00 44.97 11 PHE E CA 1
ATOM 6383 C C . PHE E 1 26 ? -23.937 32.902 -10.248 1.00 45.91 11 PHE E C 1
ATOM 6384 O O . PHE E 1 26 ? -23.360 33.489 -9.365 1.00 48.93 11 PHE E O 1
ATOM 6392 N N . ILE E 1 27 ? -23.946 31.592 -10.358 1.00 48.88 12 ILE E N 1
ATOM 6393 C CA . ILE E 1 27 ? -23.222 30.720 -9.435 1.00 43.39 12 ILE E CA 1
ATOM 6394 C C . ILE E 1 27 ? -22.082 30.080 -10.219 1.00 45.59 12 ILE E C 1
ATOM 6395 O O . ILE E 1 27 ? -22.319 29.361 -11.200 1.00 44.89 12 ILE E O 1
ATOM 6400 N N . ASP E 1 28 ? -20.843 30.349 -9.795 1.00 46.60 13 ASP E N 1
ATOM 6401 C CA . ASP E 1 28 ? -19.681 29.971 -10.597 1.00 41.24 13 ASP E CA 1
ATOM 6402 C C . ASP E 1 28 ? -19.363 28.487 -10.504 1.00 37.97 13 ASP E C 1
ATOM 6403 O O . ASP E 1 28 ? -18.846 27.904 -11.462 1.00 44.52 13 ASP E O 1
ATOM 6408 N N . SER E 1 29 ? -19.645 27.866 -9.367 1.00 41.07 14 SER E N 1
ATOM 6409 C CA . SER E 1 29 ? -19.448 26.429 -9.221 1.00 40.26 14 SER E CA 1
ATOM 6410 C C . SER E 1 29 ? -20.407 25.949 -8.139 1.00 44.53 14 SER E C 1
ATOM 6411 O O . SER E 1 29 ? -20.281 26.336 -6.968 1.00 42.60 14 SER E O 1
ATOM 6414 N N . LEU E 1 30 ? -21.374 25.134 -8.543 1.00 43.62 15 LEU E N 1
ATOM 6415 C CA . LEU E 1 30 ? -22.383 24.653 -7.618 1.00 41.42 15 LEU E CA 1
ATOM 6416 C C . LEU E 1 30 ? -21.727 23.782 -6.559 1.00 41.91 15 LEU E C 1
ATOM 6417 O O . LEU E 1 30 ? -21.016 22.828 -6.891 1.00 42.46 15 LEU E O 1
ATOM 6422 N N . GLN E 1 31 ? -21.953 24.125 -5.278 1.00 41.60 16 GLN E N 1
ATOM 6423 C CA . GLN E 1 31 ? -21.478 23.294 -4.173 1.00 40.93 16 GLN E CA 1
ATOM 6424 C C . GLN E 1 31 ? -22.175 21.931 -4.211 1.00 40.01 16 GLN E C 1
ATOM 6425 O O . GLN E 1 31 ? -23.239 21.786 -4.820 1.00 36.49 16 GLN E O 1
ATOM 6431 N N . PRO E 1 32 ? -21.576 20.904 -3.596 1.00 42.05 17 PRO E N 1
ATOM 6432 C CA . PRO E 1 32 ? -22.029 19.528 -3.890 1.00 38.52 17 PRO E CA 1
ATOM 6433 C C . PRO E 1 32 ? -23.449 19.227 -3.462 1.00 36.03 17 PRO E C 1
ATOM 6434 O O . PRO E 1 32 ? -24.206 18.656 -4.255 1.00 37.75 17 PRO E O 1
ATOM 6438 N N . GLN E 1 33 ? -23.845 19.588 -2.236 1.00 38.52 18 GLN E N 1
ATOM 6439 C CA . GLN E 1 33 ? -25.207 19.280 -1.801 1.00 36.26 18 GLN E CA 1
ATOM 6440 C C . GLN E 1 33 ? -26.245 20.077 -2.592 1.00 32.87 18 GLN E C 1
ATOM 6441 O O . GLN E 1 33 ? -27.274 19.529 -2.992 1.00 32.17 18 GLN E O 1
ATOM 6447 N N . LEU E 1 34 ? -25.975 21.358 -2.855 1.00 32.18 19 LEU E N 1
ATOM 6448 C CA . LEU E 1 34 ? -26.883 22.172 -3.657 1.00 31.36 19 LEU E CA 1
ATOM 6449 C C . LEU E 1 34 ? -27.056 21.610 -5.070 1.00 37.71 19 LEU E C 1
ATOM 6450 O O . LEU E 1 34 ? -28.177 21.534 -5.590 1.00 36.47 19 LEU E O 1
ATOM 6455 N N . ALA E 1 35 ? -25.958 21.237 -5.728 1.00 33.62 20 ALA E N 1
ATOM 6456 C CA . ALA E 1 35 ? -26.114 20.573 -7.016 1.00 33.73 20 ALA E CA 1
ATOM 6457 C C . ALA E 1 35 ? -26.937 19.293 -6.873 1.00 42.23 20 ALA E C 1
ATOM 6458 O O . ALA E 1 35 ? -27.812 19.009 -7.703 1.00 45.03 20 ALA E O 1
ATOM 6460 N N . SER E 1 36 ? -26.786 18.559 -5.806 1.00 36.97 21 SER E N 1
ATOM 6461 C CA . SER E 1 36 ? -27.525 17.340 -5.664 1.00 36.93 21 SER E CA 1
ATOM 6462 C C . SER E 1 36 ? -29.019 17.555 -5.395 1.00 35.95 21 SER E C 1
ATOM 6463 O O . SER E 1 36 ? -29.818 16.735 -5.749 1.00 37.22 21 SER E O 1
ATOM 6466 N N . TYR E 1 37 ? -29.402 18.672 -4.817 1.00 33.81 22 TYR E N 1
ATOM 6467 C CA . TYR E 1 37 ? -30.800 18.944 -4.533 1.00 35.35 22 TYR E CA 1
ATOM 6468 C C . TYR E 1 37 ? -31.520 19.401 -5.762 1.00 36.05 22 TYR E C 1
ATOM 6469 O O . TYR E 1 37 ? -32.653 19.068 -6.009 1.00 36.56 22 TYR E O 1
ATOM 6478 N N . LEU E 1 38 ? -30.853 20.212 -6.533 1.00 43.51 23 LEU E N 1
ATOM 6479 C CA . LEU E 1 38 ? -31.409 20.635 -7.761 1.00 38.15 23 LEU E CA 1
ATOM 6480 C C . LEU E 1 38 ? -31.543 19.391 -8.604 1.00 38.78 23 LEU E C 1
ATOM 6481 O O . LEU E 1 38 ? -32.568 19.165 -9.158 1.00 43.55 23 LEU E O 1
ATOM 6486 N N . ALA E 1 39 ? -30.553 18.535 -8.641 1.00 28.44 24 ALA E N 1
ATOM 6487 C CA . ALA E 1 39 ? -30.714 17.348 -9.391 1.00 32.24 24 ALA E CA 1
ATOM 6488 C C . ALA E 1 39 ? -31.845 16.419 -9.008 1.00 38.04 24 ALA E C 1
ATOM 6489 O O . ALA E 1 39 ? -32.423 15.823 -9.874 1.00 39.10 24 ALA E O 1
ATOM 6491 N N . THR E 1 40 ? -32.176 16.304 -7.731 1.00 40.30 25 THR E N 1
ATOM 6492 C CA . THR E 1 40 ? -33.306 15.475 -7.333 1.00 37.62 25 THR E CA 1
ATOM 6493 C C . THR E 1 40 ? -34.652 16.016 -7.71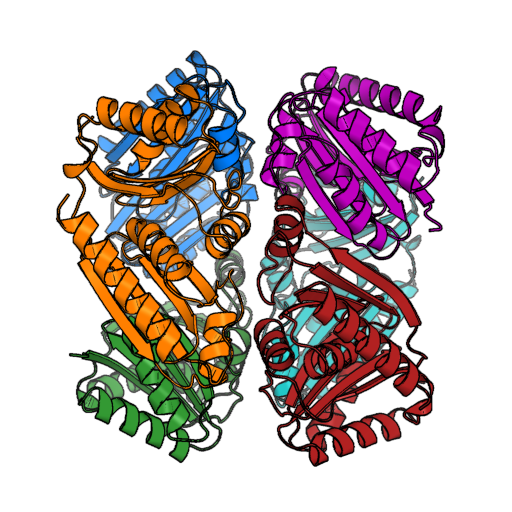2 1.00 34.43 25 THR E C 1
ATOM 6494 O O . THR E 1 40 ? -35.551 15.258 -7.980 1.00 39.40 25 THR E O 1
ATOM 6498 N N . SER E 1 41 ? -34.783 17.318 -7.771 1.00 35.75 26 SER E N 1
ATOM 6499 C CA . SER E 1 41 ? -36.052 17.891 -8.076 1.00 38.62 26 SER E CA 1
ATOM 6500 C C . SER E 1 41 ? -36.102 18.705 -9.331 1.00 41.43 26 SER E C 1
ATOM 6501 O O . SER E 1 41 ? -37.088 19.356 -9.592 1.00 43.88 26 SER E O 1
ATOM 6504 N N . SER E 1 42 ? -35.062 18.663 -10.128 1.00 40.96 27 SER E N 1
ATOM 6505 C CA . SER E 1 42 ? -35.116 19.363 -11.388 1.00 42.29 27 SER E CA 1
ATOM 6506 C C . SER E 1 42 ? -35.892 18.568 -12.370 1.00 39.87 27 SER E C 1
ATOM 6507 O O . SER E 1 42 ? -35.878 17.362 -12.376 1.00 39.32 27 SER E O 1
ATOM 6510 N N . GLN E 1 43 ? -36.572 19.290 -13.214 1.00 42.61 28 GLN E N 1
ATOM 6511 C CA . GLN E 1 43 ? -37.365 18.609 -14.233 1.00 45.30 28 GLN E CA 1
ATOM 6512 C C . GLN E 1 43 ? -36.799 18.830 -15.637 1.00 50.19 28 GLN E C 1
ATOM 6513 O O . GLN E 1 43 ? -37.487 18.566 -16.638 1.00 45.11 28 GLN E O 1
ATOM 6519 N N . GLY E 1 44 ? -35.550 19.308 -15.723 1.00 45.24 29 GLY E N 1
ATOM 6520 C CA . GLY E 1 44 ? -34.822 19.436 -16.972 1.00 43.94 29 GLY E CA 1
ATOM 6521 C C . GLY E 1 44 ? -33.579 18.568 -16.983 1.00 40.77 29 GLY E C 1
ATOM 6522 O O . GLY E 1 44 ? -33.619 17.436 -16.482 1.00 42.81 29 GLY E O 1
ATOM 6523 N N . PHE E 1 45 ? -32.471 19.064 -17.541 1.00 35.89 30 PHE E N 1
ATOM 6524 C CA . PHE E 1 45 ? -31.219 18.328 -17.438 1.00 37.65 30 PHE E CA 1
ATOM 6525 C C . PHE E 1 45 ? -30.578 18.598 -16.082 1.00 35.74 30 PHE E C 1
ATOM 6526 O O . PHE E 1 45 ? -30.504 19.745 -15.634 1.00 38.63 30 PHE E O 1
ATOM 6534 N N . LEU E 1 46 ? -30.116 17.551 -15.440 1.00 30.26 31 LEU E N 1
ATOM 6535 C CA . LEU E 1 46 ? -29.721 17.664 -14.045 1.00 37.24 31 LEU E CA 1
ATOM 6536 C C . LEU E 1 46 ? -28.304 18.223 -13.931 1.00 38.03 31 LEU E C 1
ATOM 6537 O O . LEU E 1 46 ? -27.431 17.851 -14.711 1.00 39.01 31 LEU E O 1
ATOM 6542 N N . PRO E 1 47 ? -28.048 19.113 -12.972 1.00 41.15 32 PRO E N 1
ATOM 6543 C CA . PRO E 1 47 ? -26.678 19.577 -12.726 1.00 38.63 32 PRO E CA 1
ATOM 6544 C C . PRO E 1 47 ? -25.918 18.649 -11.790 1.00 33.67 32 PRO E C 1
ATOM 6545 O O . PRO E 1 47 ? -26.481 18.046 -10.877 1.00 38.10 32 PRO E O 1
ATOM 6549 N N . VAL E 1 48 ? -24.639 18.522 -12.081 1.00 30.57 33 VAL E N 1
ATOM 6550 C CA . VAL E 1 48 ? -23.775 17.707 -11.290 1.00 32.32 33 VAL E CA 1
ATOM 6551 C C . VAL E 1 48 ? -22.925 18.646 -10.486 1.00 34.03 33 VAL E C 1
ATOM 6552 O O . VAL E 1 48 ? -22.892 19.822 -10.725 1.00 36.12 33 VAL E O 1
ATOM 6556 N N . PRO E 1 49 ? -22.283 18.127 -9.466 1.00 34.52 34 PRO E N 1
ATOM 6557 C CA . PRO E 1 49 ? -21.546 19.087 -8.689 1.00 35.26 34 PRO E CA 1
ATOM 6558 C C . PRO E 1 49 ? -20.364 19.684 -9.372 1.00 38.04 34 PRO E C 1
ATOM 6559 O O . PRO E 1 49 ? -19.599 18.990 -10.018 1.00 36.37 34 PRO E O 1
ATOM 6563 N N . GLY E 1 50 ? -20.216 20.987 -9.234 1.00 40.61 35 GLY E N 1
ATOM 6564 C CA . GLY E 1 50 ? -19.139 21.693 -9.872 1.00 39.69 35 GLY E CA 1
ATOM 6565 C C . GLY E 1 50 ? -19.586 22.514 -11.030 1.00 40.22 35 GLY E C 1
ATOM 6566 O O . GLY E 1 50 ? -18.913 23.430 -11.427 1.00 44.85 35 GLY E O 1
ATOM 6567 N N . ASP E 1 51 ? -20.730 22.201 -11.558 1.00 38.74 36 ASP E N 1
ATOM 6568 C CA . ASP E 1 51 ? -21.284 22.919 -12.697 1.00 35.85 36 ASP E CA 1
ATOM 6569 C C . ASP E 1 51 ? -21.452 24.401 -12.377 1.00 37.73 36 ASP E C 1
ATOM 6570 O O . ASP E 1 51 ? -21.708 24.783 -11.235 1.00 40.85 36 ASP E O 1
ATOM 6575 N N . ALA E 1 52 ? -21.318 25.245 -13.401 1.00 37.22 37 ALA E N 1
ATOM 6576 C CA . ALA E 1 52 ? -21.752 26.626 -13.245 1.00 38.26 37 ALA E CA 1
ATOM 6577 C C . ALA E 1 52 ? -23.260 26.735 -13.434 1.00 39.90 37 ALA E C 1
ATOM 6578 O O . ALA E 1 52 ? -23.897 25.892 -14.063 1.00 40.76 37 ALA E O 1
ATOM 6580 N N . CYS E 1 53 ? -23.823 27.824 -12.929 1.00 38.54 38 CYS E N 1
ATOM 6581 C CA . CYS E 1 53 ? -25.266 27.914 -12.842 1.00 41.32 38 CYS E CA 1
ATOM 6582 C C . CYS E 1 53 ? -25.674 29.375 -12.916 1.00 44.64 38 CYS E C 1
ATOM 6583 O O . CYS E 1 53 ? -25.029 30.234 -12.310 1.00 42.75 38 CYS E O 1
ATOM 6586 N N . LEU E 1 54 ? -26.736 29.656 -13.673 1.00 41.34 39 LEU E N 1
ATOM 6587 C CA . LEU E 1 54 ? -27.296 31.000 -13.761 1.00 37.66 39 LEU E CA 1
ATOM 6588 C C . LEU E 1 54 ? -28.803 30.916 -13.582 1.00 40.25 39 LEU E C 1
ATOM 6589 O O . LEU E 1 54 ? -29.494 30.268 -14.377 1.00 38.35 39 LEU E O 1
ATOM 6594 N N . TRP E 1 55 ? -29.305 31.577 -12.542 1.00 43.55 40 TRP E N 1
ATOM 6595 C CA . TRP E 1 55 ? -30.729 31.702 -12.266 1.00 37.34 40 TRP E CA 1
ATOM 6596 C C . TRP E 1 55 ? -31.225 33.055 -12.763 1.00 38.69 40 TRP E C 1
ATOM 6597 O O . TRP E 1 55 ? -30.617 34.085 -12.451 1.00 42.33 40 TRP E O 1
ATOM 6608 N N . ILE E 1 56 ? -32.329 33.057 -13.517 1.00 37.94 41 ILE E N 1
ATOM 6609 C CA . ILE E 1 56 ? -32.937 34.280 -14.046 1.00 42.63 41 ILE E CA 1
ATOM 6610 C C . ILE E 1 56 ? -34.452 34.364 -13.843 1.00 45.34 41 ILE E C 1
ATOM 6611 O O . ILE E 1 56 ? -35.152 33.414 -14.102 1.00 38.62 41 ILE E O 1
ATOM 6616 N N . GLU E 1 57 ? -34.946 35.482 -13.317 1.00 46.40 42 GLU E N 1
ATOM 6617 C CA . GLU E 1 57 ? -36.376 35.689 -13.207 1.00 44.86 42 GLU E CA 1
ATOM 6618 C C . GLU E 1 57 ? -36.716 36.885 -14.014 1.00 46.73 42 GLU E C 1
ATOM 6619 O O . GLU E 1 57 ? -36.069 37.886 -13.899 1.00 51.12 42 GLU E O 1
ATOM 6625 N N . VAL E 1 58 ? -37.711 36.764 -14.875 1.00 49.08 43 VAL E N 1
ATOM 6626 C CA . VAL E 1 58 ? -38.102 37.849 -15.749 1.00 46.91 43 VAL E CA 1
ATOM 6627 C C . VAL E 1 58 ? -39.614 38.029 -15.745 1.00 48.38 43 VAL E C 1
ATOM 6628 O O . VAL E 1 58 ? -40.322 37.092 -15.476 1.00 52.41 43 VAL E O 1
ATOM 6632 N N . ALA E 1 59 ? -40.108 39.229 -16.027 1.00 48.77 44 ALA E N 1
ATOM 6633 C CA . ALA E 1 59 ? -41.559 39.483 -16.095 1.00 45.94 44 ALA E CA 1
ATOM 6634 C C . ALA E 1 59 ? -41.824 40.333 -17.333 1.00 47.63 44 ALA E C 1
ATOM 6635 O O . ALA E 1 59 ? -41.156 41.369 -17.518 1.00 54.27 44 ALA E O 1
ATOM 6637 N N . PRO E 1 60 ? -42.789 39.952 -18.198 1.00 40.61 45 PRO E N 1
ATOM 6638 C CA . PRO E 1 60 ? -43.748 38.842 -18.125 1.00 41.62 45 PRO E CA 1
ATOM 6639 C C . PRO E 1 60 ? -43.105 37.473 -18.139 1.00 41.52 45 PRO E C 1
ATOM 6640 O O . PRO E 1 60 ? -42.162 37.224 -18.877 1.00 44.32 45 PRO E O 1
ATOM 6644 N N . GLY E 1 61 ? -43.634 36.576 -17.321 1.00 45.53 46 GLY E N 1
ATOM 6645 C CA . GLY E 1 61 ? -42.988 35.293 -17.178 1.00 46.53 46 GLY E CA 1
ATOM 6646 C C . GLY E 1 61 ? -43.152 34.367 -18.352 1.00 41.48 46 GLY E C 1
ATOM 6647 O O . GLY E 1 61 ? -42.506 33.313 -18.379 1.00 42.37 46 GLY E O 1
ATOM 6648 N N . MET E 1 62 ? -44.012 34.710 -19.311 1.00 38.96 47 MET E N 1
ATOM 6649 C CA . MET E 1 62 ? -44.054 33.907 -20.516 1.00 36.17 47 MET E CA 1
ATOM 6650 C C . MET E 1 62 ? -42.766 34.051 -21.313 1.00 32.96 47 MET E C 1
ATOM 6651 O O . MET E 1 62 ? -42.445 33.175 -22.120 1.00 35.60 47 MET E O 1
ATOM 6656 N N . ALA E 1 63 ? -41.987 35.099 -21.051 1.00 30.84 48 ALA E N 1
ATOM 6657 C CA . ALA E 1 63 ? -40.818 35.376 -21.870 1.00 35.47 48 ALA E CA 1
ATOM 6658 C C . ALA E 1 63 ? -39.696 34.359 -21.682 1.00 39.25 48 ALA E C 1
ATOM 6659 O O . ALA E 1 63 ? -38.818 34.274 -22.549 1.00 42.66 48 ALA E O 1
ATOM 6661 N N . VAL E 1 64 ? -39.712 33.569 -20.601 1.00 37.44 49 VAL E N 1
ATOM 6662 C CA . VAL E 1 64 ? -38.620 32.624 -20.355 1.00 37.42 49 VAL E CA 1
ATOM 6663 C C . VAL E 1 64 ? -38.524 31.576 -21.461 1.00 35.56 49 VAL E C 1
ATOM 6664 O O . VAL E 1 64 ? -37.496 30.896 -21.591 1.00 36.42 49 VAL E O 1
ATOM 6668 N N . HIS E 1 65 ? -39.509 31.485 -22.301 1.00 31.43 50 HIS E N 1
ATOM 6669 C CA . HIS E 1 65 ? -39.460 30.527 -23.362 1.00 35.15 50 HIS E CA 1
ATOM 6670 C C . HIS E 1 65 ? -38.430 30.917 -24.415 1.00 37.10 50 HIS E C 1
ATOM 6671 O O . HIS E 1 65 ? -37.565 30.136 -24.744 1.00 35.93 50 HIS E O 1
ATOM 6678 N N . ARG E 1 66 ? -38.518 32.125 -24.929 1.00 35.69 51 ARG E N 1
ATOM 6679 C CA . ARG E 1 66 ? -37.548 32.582 -25.877 1.00 39.84 51 ARG E CA 1
ATOM 6680 C C . ARG E 1 66 ? -36.225 32.701 -25.230 1.00 40.57 51 ARG E C 1
ATOM 6681 O O . ARG E 1 66 ? -35.246 32.282 -25.775 1.00 38.31 51 ARG E O 1
ATOM 6689 N N . LEU E 1 67 ? -36.197 33.261 -24.054 1.00 35.21 52 LEU E N 1
ATOM 6690 C CA . LEU E 1 67 ? -34.964 33.458 -23.377 1.00 37.26 52 LEU E CA 1
ATOM 6691 C C . LEU E 1 67 ? -34.225 32.162 -23.094 1.00 37.73 52 LEU E C 1
ATOM 6692 O O . LEU E 1 67 ? -33.036 32.181 -22.918 1.00 33.08 52 LEU E O 1
ATOM 6697 N N . SER E 1 68 ? -34.929 31.047 -23.055 1.00 36.43 53 SER E N 1
ATOM 6698 C CA . SER E 1 68 ? -34.275 29.758 -22.915 1.00 31.97 53 SER E CA 1
ATOM 6699 C C . SER E 1 68 ? -33.883 29.192 -24.263 1.00 31.69 53 SER E C 1
ATOM 6700 O O . SER E 1 68 ? -32.910 28.439 -24.363 1.00 32.88 53 SER E O 1
ATOM 6703 N N . ASP E 1 69 ? -34.641 29.531 -25.296 1.00 32.42 54 ASP E N 1
ATOM 6704 C CA . ASP E 1 69 ? -34.256 29.157 -26.642 1.00 33.61 54 ASP E CA 1
ATOM 6705 C C . ASP E 1 69 ? -32.986 29.883 -27.047 1.00 37.00 54 ASP E C 1
ATOM 6706 O O . ASP E 1 69 ? -32.036 29.273 -27.549 1.00 37.42 54 ASP E O 1
ATOM 6711 N N . ILE E 1 70 ? -32.960 31.194 -26.829 1.00 34.30 55 ILE E N 1
ATOM 6712 C CA . ILE E 1 70 ? -31.750 31.967 -27.066 1.00 34.00 55 ILE E CA 1
ATOM 6713 C C . ILE E 1 70 ? -30.587 31.372 -26.289 1.00 36.42 55 ILE E C 1
ATOM 6714 O O . ILE E 1 70 ? -29.547 31.018 -26.856 1.00 39.48 55 ILE E O 1
ATOM 6719 N N . ALA E 1 71 ? -30.746 31.263 -24.969 1.00 38.80 56 ALA E N 1
ATOM 6720 C CA . ALA E 1 71 ? -29.635 30.819 -24.142 1.00 38.33 56 ALA E CA 1
ATOM 6721 C C . ALA E 1 71 ? -29.136 29.455 -24.592 1.00 37.66 56 ALA E C 1
ATOM 6722 O O . ALA E 1 71 ? -27.924 29.239 -24.723 1.00 37.69 56 ALA E O 1
ATOM 6724 N N . LEU E 1 72 ? -30.063 28.534 -24.866 1.00 36.34 57 LEU E N 1
ATOM 6725 C CA . LEU E 1 72 ? -29.670 27.188 -25.253 1.00 37.19 57 LEU E CA 1
ATOM 6726 C C . LEU E 1 72 ? -28.986 27.184 -26.600 1.00 36.94 57 LEU E C 1
ATOM 6727 O O . LEU E 1 72 ? -27.979 26.487 -26.794 1.00 37.97 57 LEU E O 1
ATOM 6732 N N . LYS E 1 73 ? -29.518 27.955 -27.540 1.00 35.32 58 LYS E N 1
ATOM 6733 C CA . LYS E 1 73 ? -29.020 27.905 -28.901 1.00 35.75 58 LYS E CA 1
ATOM 6734 C C . LYS E 1 73 ? -27.692 28.616 -29.074 1.00 41.95 58 LYS E C 1
ATOM 6735 O O . LYS E 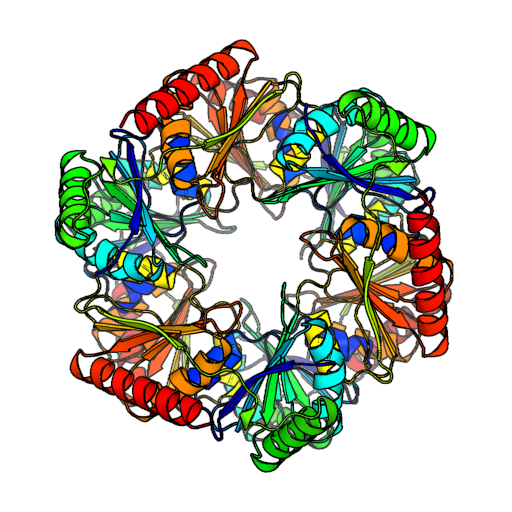1 73 ? -27.083 28.502 -30.145 1.00 48.54 58 LYS E O 1
ATOM 6741 N N . ALA E 1 74 ? -27.216 29.317 -28.051 1.00 40.32 59 ALA E N 1
ATOM 6742 C CA . ALA E 1 74 ? -25.962 30.045 -28.168 1.00 37.16 59 ALA E CA 1
ATOM 6743 C C . ALA E 1 74 ? -24.760 29.253 -27.679 1.00 41.82 59 ALA E C 1
ATOM 6744 O O . ALA E 1 74 ? -23.641 29.486 -28.159 1.00 47.63 59 ALA E O 1
ATOM 6746 N N . THR E 1 75 ? -24.944 28.339 -26.727 1.00 39.02 60 THR E N 1
ATOM 6747 C CA . THR E 1 75 ? -23.819 27.636 -26.137 1.00 33.09 60 THR E CA 1
ATOM 6748 C C . THR E 1 75 ? -24.199 26.196 -25.849 1.00 36.48 60 THR E C 1
ATOM 6749 O O . THR E 1 75 ? -25.294 25.734 -26.183 1.00 40.83 60 THR E O 1
ATOM 6753 N N . ASN E 1 76 ? -23.262 25.490 -25.223 1.00 40.32 61 ASN E N 1
ATOM 6754 C CA . ASN E 1 76 ? -23.427 24.127 -24.735 1.00 41.89 61 ASN E CA 1
ATOM 6755 C C . ASN E 1 76 ? -24.213 24.070 -23.445 1.00 41.83 61 ASN E C 1
ATOM 6756 O O . ASN E 1 76 ? -24.346 22.985 -22.861 1.00 39.06 61 ASN E O 1
ATOM 6761 N N . VAL E 1 77 ? -24.715 25.222 -22.998 1.00 37.68 62 VAL E N 1
ATOM 6762 C CA . VAL E 1 77 ? -25.428 25.281 -21.758 1.00 39.62 62 VAL E CA 1
ATOM 6763 C C . VAL E 1 77 ? -26.643 24.364 -21.845 1.00 36.12 62 VAL E C 1
ATOM 6764 O O . VAL E 1 77 ? -27.112 24.021 -22.935 1.00 37.84 62 VAL E O 1
ATOM 6768 N N . ARG E 1 78 ? -27.102 23.903 -20.680 1.00 33.82 63 ARG E N 1
ATOM 6769 C CA . ARG E 1 78 ? -28.302 23.085 -20.542 1.00 36.26 63 ARG E CA 1
ATOM 6770 C C . ARG E 1 78 ? -29.327 23.777 -19.645 1.00 36.86 63 ARG E C 1
ATOM 6771 O O . ARG E 1 78 ? -28.973 24.565 -18.758 1.00 35.48 63 ARG E O 1
ATOM 6779 N N . LEU E 1 79 ? -30.604 23.467 -19.880 1.00 38.29 64 LEU E N 1
ATOM 6780 C CA . LEU E 1 79 ? -31.718 24.090 -19.167 1.00 36.81 64 LEU E CA 1
ATOM 6781 C C . LEU E 1 79 ? -32.129 23.203 -17.996 1.00 42.39 64 LEU E C 1
ATOM 6782 O O . LEU E 1 79 ? -32.480 22.031 -18.188 1.00 42.36 64 LEU E O 1
ATOM 6787 N N . GLY E 1 80 ? -32.088 23.763 -16.786 1.00 37.83 65 GLY E N 1
ATOM 6788 C CA . GLY E 1 80 ? -32.298 22.967 -15.597 1.00 33.50 65 GLY E CA 1
ATOM 6789 C C . GLY E 1 80 ? -33.637 23.218 -14.950 1.00 38.75 65 GLY E C 1
ATOM 6790 O O . GLY E 1 80 ? -34.208 22.329 -14.311 1.00 41.76 65 GLY E O 1
ATOM 6791 N N . GLU E 1 81 ? -34.130 24.445 -15.080 1.00 33.11 66 GLU E N 1
ATOM 6792 C CA . GLU E 1 81 ? -35.440 24.820 -14.583 1.00 30.08 66 GLU E CA 1
ATOM 6793 C C . GLU E 1 81 ? -36.072 25.770 -15.587 1.00 35.22 66 GLU E C 1
ATOM 6794 O O . GLU E 1 81 ? -35.379 26.487 -16.313 1.00 36.15 66 GLU E O 1
ATOM 6800 N N . GLN E 1 82 ? -37.401 25.758 -15.626 1.00 39.26 67 GLN E N 1
ATOM 6801 C CA . GLN E 1 82 ? -38.170 26.712 -16.414 1.00 34.21 67 GLN E CA 1
ATOM 6802 C C . GLN E 1 82 ? -39.624 26.643 -15.969 1.00 38.56 67 GLN E C 1
ATOM 6803 O O . GLN E 1 82 ? -40.246 25.578 -16.030 1.00 36.83 67 GLN E O 1
ATOM 6809 N N . VAL E 1 83 ? -40.170 27.761 -15.507 1.00 35.40 68 VAL E N 1
ATOM 6810 C CA . VAL E 1 83 ? -41.516 27.783 -14.955 1.00 40.11 68 VAL E CA 1
ATOM 6811 C C . VAL E 1 83 ? -42.137 29.122 -15.298 1.00 46.19 68 VAL E C 1
ATOM 6812 O O . VAL E 1 83 ? -41.478 30.162 -15.208 1.00 46.80 68 VAL E O 1
ATOM 6816 N N . VAL E 1 84 ? -43.415 29.097 -15.675 1.00 50.14 69 VAL E N 1
ATOM 6817 C CA . VAL E 1 84 ? -44.224 30.302 -15.815 1.00 49.71 69 VAL E CA 1
ATOM 6818 C C . VAL E 1 84 ? -45.240 30.369 -14.675 1.00 56.68 69 VAL E C 1
ATOM 6819 O O . VAL E 1 84 ? -46.040 29.439 -14.484 1.00 53.82 69 VAL E O 1
ATOM 6823 N N . GLU E 1 85 ? -45.207 31.476 -13.928 1.00 57.50 70 GLU E N 1
ATOM 6824 C CA . GLU E 1 85 ? -46.127 31.811 -12.843 1.00 60.37 70 GLU E CA 1
ATOM 6825 C C . GLU E 1 85 ? -46.985 33.014 -13.265 1.00 55.99 70 GLU E C 1
ATOM 6826 O O . GLU E 1 85 ? -46.928 33.478 -14.403 1.00 59.77 70 GLU E O 1
ATOM 6832 N N . ARG E 1 86 ? -47.787 33.534 -12.337 1.00 61.61 71 ARG E N 1
ATOM 6833 C CA . ARG E 1 86 ? -48.715 34.605 -12.697 1.00 61.53 71 ARG E CA 1
ATOM 6834 C C . ARG E 1 86 ? -47.983 35.903 -13.031 1.00 55.68 71 ARG E C 1
ATOM 6835 O O . ARG E 1 86 ? -48.275 36.546 -14.044 1.00 67.77 71 ARG E O 1
ATOM 6843 N N . ALA E 1 87 ? -47.037 36.319 -12.190 1.00 52.78 72 ALA E N 1
ATOM 6844 C CA . ALA E 1 87 ? -46.420 37.630 -12.348 1.00 48.62 72 ALA E CA 1
ATOM 6845 C C . ALA E 1 87 ? -45.056 37.591 -13.018 1.00 55.53 72 ALA E C 1
ATOM 6846 O O . ALA E 1 87 ? -44.600 38.631 -13.505 1.00 55.33 72 ALA E O 1
ATOM 6848 N N . PHE E 1 88 ? -44.392 36.436 -13.055 1.00 57.17 73 PHE E N 1
ATOM 6849 C CA . PHE E 1 88 ? -43.023 36.360 -13.551 1.00 51.85 73 PHE E CA 1
ATOM 6850 C C . PHE E 1 88 ? -42.718 34.919 -13.943 1.00 46.12 73 PHE E C 1
ATOM 6851 O O . PHE E 1 88 ? -43.544 34.020 -13.773 1.00 49.03 73 PHE E O 1
ATOM 6859 N N . GLY E 1 89 ? -41.524 34.710 -14.482 1.00 45.82 74 GLY E N 1
ATOM 6860 C CA . GLY E 1 89 ? -41.057 33.370 -14.793 1.00 47.27 74 GLY E CA 1
ATOM 6861 C C . GLY E 1 89 ? -39.610 33.187 -14.383 1.00 43.12 74 GLY E C 1
ATOM 6862 O O . GLY E 1 89 ? -38.832 34.140 -14.339 1.00 44.76 74 GLY E O 1
ATOM 6863 N N . SER E 1 90 ? -39.251 31.935 -14.096 1.00 43.07 75 SER E N 1
ATOM 6864 C CA . SER E 1 90 ? -37.912 31.566 -13.644 1.00 39.79 75 SER E CA 1
ATOM 6865 C C . SER E 1 90 ? -37.314 30.536 -14.586 1.00 36.95 75 SER E C 1
ATOM 6866 O O . SER E 1 90 ? -37.976 29.554 -14.935 1.00 41.90 75 SER E O 1
ATOM 6869 N N . MET E 1 91 ? -36.062 30.736 -14.971 1.00 33.93 76 MET E N 1
ATOM 6870 C CA . MET E 1 91 ? -35.311 29.721 -15.694 1.00 32.36 76 MET E CA 1
ATOM 6871 C C . MET E 1 91 ? -33.944 29.591 -15.051 1.00 27.71 76 MET E C 1
ATOM 6872 O O . MET E 1 91 ? -33.415 30.549 -14.480 1.00 30.22 76 MET E O 1
ATOM 6877 N N . GLU E 1 92 ? -33.365 28.407 -15.162 1.00 27.62 77 GLU E N 1
ATOM 6878 C CA . GLU E 1 92 ? -31.994 28.213 -14.724 1.00 34.47 77 GLU E CA 1
ATOM 6879 C C . GLU E 1 92 ? -31.228 27.454 -15.795 1.00 35.46 77 GLU E C 1
ATOM 6880 O O . GLU E 1 92 ? -31.747 26.487 -16.360 1.00 37.46 77 GLU E O 1
ATOM 6886 N N . ILE E 1 93 ? -30.006 27.896 -16.079 1.00 34.34 78 ILE E N 1
ATOM 6887 C CA . ILE E 1 93 ? -29.124 27.186 -16.996 1.00 33.63 78 ILE E CA 1
ATOM 6888 C C . ILE E 1 93 ? -27.863 26.793 -16.245 1.00 35.90 78 ILE E C 1
ATOM 6889 O O . ILE E 1 93 ? -27.483 27.402 -15.239 1.00 40.71 78 ILE E O 1
ATOM 6894 N N . HIS E 1 94 ? -27.208 25.754 -16.747 1.00 36.52 79 HIS E N 1
ATOM 6895 C CA . HIS E 1 94 ? -26.027 25.257 -16.058 1.00 36.67 79 HIS E CA 1
ATOM 6896 C C . HIS E 1 94 ? -25.165 24.504 -17.057 1.00 36.81 79 HIS E C 1
ATOM 6897 O O . HIS E 1 94 ? -25.640 24.099 -18.123 1.00 36.35 79 HIS E O 1
ATOM 6904 N N . TYR E 1 95 ? -23.865 24.421 -16.728 1.00 34.05 80 TYR E N 1
ATOM 6905 C CA . TYR E 1 95 ? -22.860 23.742 -17.554 1.00 41.21 80 TYR E CA 1
ATOM 6906 C C . TYR E 1 95 ? -21.556 23.469 -16.828 1.00 41.42 80 TYR E C 1
ATOM 6907 O O . TYR E 1 95 ? -21.235 24.156 -15.905 1.00 37.21 80 TYR E O 1
ATOM 6916 N N . ARG E 1 96 ? -20.792 22.484 -17.274 1.00 40.79 81 ARG E N 1
ATOM 6917 C CA . ARG E 1 96 ? -19.474 22.183 -16.740 1.00 37.40 81 ARG E CA 1
ATOM 6918 C C . ARG E 1 96 ? -18.532 23.356 -16.685 1.00 41.62 81 ARG E C 1
ATOM 6919 O O . ARG E 1 96 ? -17.816 23.529 -15.712 1.00 43.10 81 ARG E O 1
ATOM 6927 N N . ASN E 1 97 ? -18.505 24.146 -17.741 1.00 43.62 82 ASN E N 1
ATOM 6928 C CA . ASN E 1 97 ? -17.630 25.293 -17.819 1.00 48.29 82 ASN E CA 1
ATOM 6929 C C . ASN E 1 97 ? -18.384 26.594 -17.720 1.00 44.83 82 ASN E C 1
ATOM 6930 O O . ASN E 1 97 ? -19.421 26.776 -18.330 1.00 45.73 82 ASN E O 1
ATOM 6935 N N . GLN E 1 98 ? -17.849 27.493 -16.934 1.00 45.82 83 GLN E N 1
ATOM 6936 C CA . GLN E 1 98 ? -18.466 28.771 -16.729 1.00 43.78 83 GLN E CA 1
ATOM 6937 C C . GLN E 1 98 ? -18.616 29.689 -17.911 1.00 46.80 83 GLN E C 1
ATOM 6938 O O . GLN E 1 98 ? -19.450 30.560 -17.886 1.00 49.83 83 GLN E O 1
ATOM 6944 N N . SER E 1 99 ? -17.837 29.501 -18.954 1.00 49.95 84 SER E N 1
ATOM 6945 C CA . SER E 1 99 ? -17.873 30.395 -20.090 1.00 52.96 84 SER E CA 1
ATOM 6946 C C . SER E 1 99 ? -19.158 30.353 -20.838 1.00 48.86 84 SER E C 1
ATOM 6947 O O . SER E 1 99 ? -19.655 31.364 -21.257 1.00 50.74 84 SER E O 1
ATOM 6950 N N . ASP E 1 100 ? -19.703 29.176 -20.981 1.00 44.32 85 ASP E N 1
ATOM 6951 C CA . ASP E 1 100 ? -20.942 29.026 -21.660 1.00 44.02 85 ASP E CA 1
ATOM 6952 C C . ASP E 1 100 ? -22.101 29.662 -20.907 1.00 44.74 85 ASP E C 1
ATOM 6953 O O . ASP E 1 100 ? -22.976 30.240 -21.500 1.00 42.69 85 ASP E O 1
ATOM 6958 N N . VAL E 1 101 ? -22.093 29.604 -19.592 1.00 46.98 86 VAL E N 1
ATOM 6959 C CA . VAL E 1 101 ? -23.212 30.095 -18.801 1.00 44.64 86 VAL E CA 1
ATOM 6960 C C . VAL E 1 101 ? -23.257 31.563 -18.825 1.00 49.15 86 VAL E C 1
ATOM 6961 O O . VAL E 1 101 ? -24.305 32.149 -18.982 1.00 52.66 86 VAL E O 1
ATOM 6965 N N . LEU E 1 102 ? -22.100 32.177 -18.758 1.00 52.00 87 LEU E N 1
ATOM 6966 C CA . LEU E 1 102 ? -22.024 33.605 -18.725 1.00 48.81 87 LEU E CA 1
ATOM 6967 C C . LEU E 1 102 ? -22.306 34.176 -20.073 1.00 52.52 87 LEU E C 1
ATOM 6968 O O . LEU E 1 102 ? -22.898 35.226 -20.186 1.00 55.61 87 LEU E O 1
ATOM 6973 N N . ALA E 1 103 ? -21.901 33.475 -21.104 1.00 44.25 88 ALA E N 1
ATOM 6974 C CA . ALA E 1 103 ? -22.142 33.932 -22.439 1.00 43.38 88 ALA E CA 1
ATOM 6975 C C . ALA E 1 103 ? -23.575 33.861 -22.787 1.00 51.09 88 ALA E C 1
ATOM 6976 O O . ALA E 1 103 ? -24.084 34.705 -23.498 1.00 51.09 88 ALA E O 1
ATOM 6978 N N . SER E 1 104 ? -24.225 32.824 -22.320 1.00 48.23 89 SER E N 1
ATOM 6979 C CA . SER E 1 104 ? -25.602 32.687 -22.581 1.00 41.19 89 SER E CA 1
ATOM 6980 C C . SER E 1 104 ? -26.275 33.798 -21.802 1.00 49.93 89 SER E C 1
ATOM 6981 O O . SER E 1 104 ? -27.181 34.423 -22.299 1.00 48.76 89 SER E O 1
ATOM 6984 N N . GLY E 1 105 ? -25.826 34.064 -20.595 1.00 48.81 90 GLY E N 1
ATOM 6985 C CA . GLY E 1 105 ? -26.344 35.204 -19.856 1.00 54.05 90 GLY E CA 1
ATOM 6986 C C . GLY E 1 105 ? -26.391 36.471 -20.691 1.00 54.98 90 GLY E C 1
ATOM 6987 O O . GLY E 1 105 ? -27.446 37.100 -20.832 1.00 50.11 90 GLY E O 1
ATOM 6988 N N . GLU E 1 106 ? -25.246 36.853 -21.278 1.00 54.47 91 GLU E N 1
ATOM 6989 C CA . GLU E 1 106 ? -25.197 38.093 -22.047 1.00 50.34 91 GLU E CA 1
ATOM 6990 C C . GLU E 1 106 ? -26.141 38.030 -23.238 1.00 50.37 91 GLU E C 1
ATOM 6991 O O . GLU E 1 106 ? -26.857 38.997 -23.524 1.00 50.19 91 GLU E O 1
ATOM 6997 N N . ALA E 1 107 ? -26.170 36.890 -23.929 1.00 48.68 92 ALA E N 1
ATOM 6998 C CA . ALA E 1 107 ? -27.143 36.693 -24.996 1.00 45.75 92 ALA E CA 1
ATOM 6999 C C . ALA E 1 107 ? -28.548 37.022 -24.501 1.00 52.15 92 ALA E C 1
ATOM 7000 O O . ALA E 1 107 ? -29.282 37.795 -25.134 1.00 47.38 92 ALA E O 1
ATOM 7002 N N . VAL E 1 108 ? -28.915 36.467 -23.335 1.00 52.52 93 VAL E N 1
ATOM 7003 C CA . VAL E 1 108 ? -30.201 36.769 -22.712 1.00 48.37 93 VAL E CA 1
ATOM 7004 C C . VAL E 1 108 ? -30.295 38.253 -22.393 1.00 50.59 93 VAL E C 1
ATOM 7005 O O . VAL E 1 108 ? -31.218 38.944 -22.842 1.00 54.88 93 VAL E O 1
ATOM 7009 N N . LEU E 1 109 ? -29.325 38.765 -21.626 1.00 50.39 94 LEU E N 1
ATOM 7010 C CA . LEU E 1 109 ? -29.357 40.157 -21.174 1.00 53.08 94 LEU E CA 1
ATOM 7011 C C . LEU E 1 109 ? -29.478 41.126 -22.342 1.00 54.33 94 LEU E C 1
ATOM 7012 O O . LEU E 1 109 ? -30.239 42.100 -22.274 1.00 54.33 94 LEU E O 1
ATOM 7017 N N . ARG E 1 110 ? -28.717 40.888 -23.414 1.00 56.11 95 ARG E N 1
ATOM 7018 C CA . ARG E 1 110 ? -28.818 41.738 -24.591 1.00 54.84 95 ARG E CA 1
ATOM 7019 C C . ARG E 1 110 ? -30.142 41.528 -25.309 1.00 53.03 95 ARG E C 1
ATOM 7020 O O . ARG E 1 110 ? -30.685 42.477 -25.880 1.00 53.95 95 ARG E O 1
ATOM 7028 N N . GLU E 1 111 ? -30.690 40.308 -25.268 1.00 50.16 96 GLU E N 1
ATOM 7029 C CA . GLU E 1 111 ? -31.966 40.049 -25.927 1.00 47.46 96 GLU E CA 1
ATOM 7030 C C . GLU E 1 111 ? -33.118 40.810 -25.280 1.00 52.07 96 GLU E C 1
ATOM 7031 O O . GLU E 1 111 ? -34.058 41.206 -25.973 1.00 52.83 96 GLU E O 1
ATOM 7037 N N . ILE E 1 112 ? -33.073 41.021 -23.962 1.00 52.27 97 ILE E N 1
ATOM 7038 C CA . ILE E 1 112 ? -34.077 41.827 -23.274 1.00 49.54 97 ILE E CA 1
ATOM 7039 C C . ILE E 1 112 ? -33.603 43.252 -23.015 1.00 54.59 97 ILE E C 1
ATOM 7040 O O . ILE E 1 112 ? -34.333 44.035 -22.385 1.00 58.46 97 ILE E O 1
ATOM 7045 N N . ASN E 1 113 ? -32.404 43.566 -23.459 1.00 53.80 98 ASN E N 1
ATOM 7046 C CA . ASN E 1 113 ? -31.856 44.901 -23.313 1.00 55.50 98 ASN E CA 1
ATOM 7047 C C . ASN E 1 113 ? -31.793 45.450 -21.923 1.00 62.49 98 ASN E C 1
ATOM 7048 O O . ASN E 1 113 ? -32.292 46.531 -21.656 1.00 65.17 98 ASN E O 1
ATOM 7053 N N . HIS E 1 114 ? -31.169 44.718 -21.027 1.00 58.24 99 HIS E N 1
ATOM 7054 C CA . HIS E 1 114 ? -30.957 45.219 -19.698 1.00 56.77 99 HIS E CA 1
ATOM 7055 C C . HIS E 1 114 ? -29.565 44.823 -19.393 1.00 55.02 99 HIS E C 1
ATOM 7056 O O . HIS E 1 114 ? -28.965 44.059 -20.106 1.00 55.03 99 HIS E O 1
ATOM 7063 N N . ALA E 1 115 ? -29.034 45.361 -18.326 1.00 56.60 100 ALA E N 1
ATOM 7064 C CA . ALA E 1 115 ? -27.719 44.976 -17.925 1.00 56.83 100 ALA E CA 1
ATOM 7065 C C . ALA E 1 115 ? -27.793 44.181 -16.665 1.00 54.84 100 ALA E C 1
ATOM 7066 O O . ALA E 1 115 ? -28.852 44.046 -16.106 1.00 55.15 100 ALA E O 1
ATOM 7068 N N . GLN E 1 116 ? -26.671 43.658 -16.203 1.00 59.59 101 GLN E N 1
ATOM 7069 C CA . GLN E 1 116 ? -26.715 42.754 -15.059 1.00 52.68 101 GLN E CA 1
ATOM 7070 C C . GLN E 1 116 ? -27.215 43.460 -13.805 1.00 52.95 101 GLN E C 1
ATOM 7071 O O . GLN E 1 116 ? -27.821 42.826 -12.938 1.00 52.61 101 GLN E O 1
ATOM 7077 N N . GLU E 1 117 ? -27.085 44.758 -13.742 1.00 59.69 102 GLU E N 1
ATOM 7078 C CA . GLU E 1 117 ? -27.443 45.510 -12.552 1.00 58.97 102 GLU E CA 1
ATOM 7079 C C . GLU E 1 117 ? -28.849 45.993 -12.554 1.00 56.64 102 GLU E C 1
ATOM 7080 O O . GLU E 1 117 ? -29.258 46.715 -11.665 1.00 56.34 102 GLU E O 1
ATOM 7086 N N . ASP E 1 118 ? -29.613 45.578 -13.546 1.00 56.66 103 ASP E N 1
ATOM 7087 C CA . ASP E 1 118 ? -30.958 46.043 -13.661 1.00 50.06 103 ASP E CA 1
ATOM 7088 C C . ASP E 1 118 ? -31.807 45.144 -12.845 1.00 50.72 103 ASP E C 1
ATOM 7089 O O . ASP E 1 118 ? -32.987 45.393 -12.696 1.00 52.64 103 ASP E O 1
ATOM 7094 N N . ARG E 1 119 ? -31.206 44.115 -12.277 1.00 51.13 104 ARG E N 1
ATOM 7095 C CA . ARG E 1 119 ? -31.898 43.217 -11.398 1.00 48.60 104 ARG E CA 1
ATOM 7096 C C . ARG E 1 119 ? -32.387 43.860 -10.116 1.00 53.41 104 ARG E C 1
ATOM 7097 O O . ARG E 1 119 ? -31.769 44.760 -9.596 1.00 56.70 104 ARG E O 1
ATOM 7105 N N . LEU E 1 120 ? -33.524 43.425 -9.614 1.00 50.97 105 LEU E N 1
ATOM 7106 C CA . LEU E 1 120 ? -34.025 43.931 -8.346 1.00 49.65 105 LEU E CA 1
ATOM 7107 C C . LEU E 1 120 ? -33.015 43.679 -7.233 1.00 51.74 105 LEU E C 1
ATOM 7108 O O . LEU E 1 120 ? -32.254 42.709 -7.278 1.00 52.48 105 LEU E O 1
ATOM 7113 N N . PRO E 1 121 ? -32.994 44.531 -6.213 1.00 55.34 106 PRO E N 1
ATOM 7114 C CA . PRO E 1 121 ? -32.269 44.180 -4.988 1.00 60.00 106 PRO E CA 1
ATOM 7115 C C . PRO E 1 121 ? -32.901 42.952 -4.347 1.00 57.69 106 PRO E C 1
ATOM 7116 O O . PRO E 1 121 ? -34.041 42.588 -4.654 1.00 47.48 106 PRO E O 1
ATOM 7120 N N . CYS E 1 122 ? -32.126 42.292 -3.459 1.00 51.59 107 CYS E N 1
ATOM 7121 C CA . CYS E 1 122 ? -32.553 41.070 -2.763 1.00 51.06 107 CYS E CA 1
ATOM 7122 C C . CYS E 1 122 ? -32.785 41.359 -1.280 1.00 52.81 107 CYS E C 1
ATOM 7123 O O . CYS E 1 122 ? -31.838 41.373 -0.489 1.00 50.15 107 CYS E O 1
ATOM 7126 N N . ARG E 1 123 ? -34.046 41.542 -0.890 1.00 52.98 108 ARG E N 1
ATOM 7127 C CA . ARG E 1 123 ? -34.364 41.889 0.491 1.00 56.33 108 ARG E CA 1
ATOM 7128 C C . ARG E 1 123 ? -34.491 40.635 1.355 1.00 58.76 108 ARG E C 1
ATOM 7129 O O . ARG E 1 123 ? -35.202 39.687 0.997 1.00 53.10 108 ARG E O 1
ATOM 7137 N N . ILE E 1 124 ? -33.800 40.639 2.492 1.00 54.81 109 ILE E N 1
ATOM 7138 C CA . ILE E 1 124 ? -33.811 39.524 3.430 1.00 45.37 109 ILE E CA 1
ATOM 7139 C C . ILE E 1 124 ? -35.031 39.679 4.326 1.00 53.05 109 ILE E C 1
ATOM 7140 O O . ILE E 1 124 ? -35.049 40.527 5.223 1.00 60.66 109 ILE E O 1
ATOM 7145 N N . ALA E 1 125 ? -36.045 38.850 4.100 1.00 52.66 110 ALA E N 1
ATOM 7146 C CA . ALA E 1 125 ? -37.295 38.958 4.840 1.00 49.02 110 ALA E CA 1
ATOM 7147 C C . ALA E 1 125 ? -37.250 38.253 6.177 1.00 44.20 110 ALA E C 1
ATOM 7148 O O . ALA E 1 125 ? -38.043 38.590 7.064 1.00 56.83 110 ALA E O 1
ATOM 7150 N N . TRP E 1 126 ? -36.364 37.279 6.337 1.00 43.11 111 TRP E N 1
ATOM 7151 C CA . TRP E 1 126 ? -36.256 36.543 7.585 1.00 43.88 111 TRP E CA 1
ATOM 7152 C C . TRP E 1 126 ? -34.900 35.854 7.598 1.00 49.58 111 TRP E C 1
ATOM 7153 O O . TRP E 1 126 ? -34.426 35.393 6.550 1.00 50.91 111 TRP E O 1
ATOM 7164 N N . LYS E 1 127 ? -34.266 35.827 8.775 1.00 46.09 112 LYS E N 1
ATOM 7165 C CA . LYS E 1 127 ? -33.026 35.085 8.953 1.00 39.10 112 LYS E CA 1
ATOM 7166 C C . LYS E 1 127 ? -32.873 34.761 10.432 1.00 42.00 112 LYS E C 1
ATOM 7167 O O . LYS E 1 127 ? -32.981 35.647 11.284 1.00 41.40 112 LYS E O 1
ATOM 7173 N N . GLU E 1 128 ? -32.619 33.490 10.724 1.00 37.69 113 GLU E N 1
ATOM 7174 C CA . GLU E 1 128 ? -32.695 32.988 12.077 1.00 35.88 113 GLU E CA 1
ATOM 7175 C C . GLU E 1 128 ? -31.907 31.693 12.158 1.00 37.82 113 GLU E C 1
ATOM 7176 O O . GLU E 1 128 ? -31.902 30.908 11.207 1.00 36.40 113 GLU E O 1
ATOM 7182 N N . ILE E 1 129 ? -31.244 31.478 13.289 1.00 36.58 114 ILE E N 1
ATOM 7183 C CA . ILE E 1 129 ? -30.801 30.148 13.695 1.00 42.74 114 ILE E CA 1
ATOM 7184 C C . ILE E 1 129 ? -31.620 29.756 14.914 1.00 44.59 114 ILE E C 1
ATOM 7185 O O . ILE E 1 129 ? -31.664 30.490 15.908 1.00 46.72 114 ILE E O 1
ATOM 7190 N N . ILE E 1 130 ? -32.294 28.622 14.825 1.00 43.44 115 ILE E N 1
ATOM 7191 C CA . ILE E 1 130 ? -33.039 28.061 15.937 1.00 46.92 115 ILE E CA 1
ATOM 7192 C C . ILE E 1 130 ? -32.221 26.894 16.476 1.00 48.91 115 ILE E C 1
ATOM 7193 O O . ILE E 1 130 ? -31.940 25.936 15.743 1.00 50.24 115 ILE E O 1
ATOM 7198 N N . ARG E 1 131 ? -31.854 26.955 17.757 1.00 46.20 116 ARG E N 1
ATOM 7199 C CA . ARG E 1 131 ? -30.983 25.905 18.349 1.00 44.54 116 ARG E CA 1
ATOM 7200 C C . ARG E 1 131 ? -31.807 24.743 18.909 1.00 42.21 116 ARG E C 1
ATOM 7201 O O . ARG E 1 131 ? -32.990 24.969 19.214 1.00 41.27 116 ARG E O 1
ATOM 7209 N N . ALA E 1 132 ? -31.207 23.552 19.002 1.00 47.01 117 ALA E N 1
ATOM 7210 C CA . ALA E 1 132 ? -31.866 22.371 19.615 1.00 45.24 117 ALA E CA 1
ATOM 7211 C C . ALA E 1 132 ? -33.243 22.080 19.016 1.00 41.65 117 ALA E C 1
ATOM 7212 O O . ALA E 1 132 ? -34.214 22.035 19.774 1.00 47.77 117 ALA E O 1
ATOM 7214 N N . ILE E 1 133 ? -33.317 21.913 17.699 1.00 41.18 118 ILE E N 1
ATOM 7215 C CA . ILE E 1 133 ? -34.604 21.551 17.040 1.00 40.53 118 ILE E CA 1
ATOM 7216 C C . ILE E 1 133 ? -35.205 20.309 17.702 1.00 37.94 118 ILE E C 1
ATOM 7217 O O . ILE E 1 133 ? -34.479 19.327 17.877 1.00 38.45 118 ILE E O 1
ATOM 7222 N N . THR E 1 134 ? -36.482 20.368 18.077 1.00 35.12 119 THR E N 1
ATOM 7223 C CA . THR E 1 134 ? -37.177 19.233 18.662 1.00 34.16 119 THR E CA 1
ATOM 7224 C C . THR E 1 134 ? -37.474 18.173 17.600 1.00 36.44 119 THR E C 1
ATOM 7225 O O . THR E 1 134 ? -37.416 18.444 16.393 1.00 36.70 119 THR E O 1
ATOM 7229 N N . PRO E 1 135 ? -37.753 16.939 18.030 1.00 35.73 120 PRO E N 1
ATOM 7230 C CA . PRO E 1 135 ? -38.097 15.888 17.054 1.00 36.22 120 PRO E CA 1
ATOM 7231 C C . PRO E 1 135 ? -39.362 16.184 16.271 1.00 36.48 120 PRO E C 1
ATOM 7232 O O . PRO E 1 135 ? -39.399 16.000 15.048 1.00 35.01 120 PRO E O 1
ATOM 7236 N N . ASP E 1 136 ? -40.409 16.642 16.959 1.00 44.00 121 ASP E N 1
ATOM 7237 C CA . ASP E 1 136 ? -41.645 17.031 16.291 1.00 39.03 121 ASP E CA 1
ATOM 7238 C C . ASP E 1 136 ? -41.375 18.047 15.183 1.00 40.44 121 ASP E C 1
ATOM 7239 O O . ASP E 1 136 ? -41.790 17.853 14.032 1.00 41.13 121 ASP E O 1
ATOM 7244 N N . HIS E 1 137 ? -40.646 19.123 15.511 1.00 35.64 122 HIS E N 1
ATOM 7245 C CA . HIS E 1 137 ? -40.380 20.189 14.548 1.00 31.70 122 HIS E CA 1
ATOM 7246 C C . HIS E 1 137 ? -39.500 19.691 13.414 1.00 39.26 122 HIS E C 1
ATOM 7247 O O . HIS E 1 137 ? -39.685 20.079 12.251 1.00 33.92 122 HIS E O 1
ATOM 7254 N N . ALA E 1 138 ? -38.520 18.848 13.745 1.00 44.73 123 ALA E N 1
ATOM 7255 C CA . ALA E 1 138 ? -37.702 18.216 12.720 1.00 39.05 123 ALA E CA 1
ATOM 7256 C C . ALA E 1 138 ? -38.546 17.308 11.834 1.00 38.03 123 ALA E C 1
ATOM 7257 O O . ALA E 1 138 ? -38.390 17.302 10.610 1.00 37.04 123 ALA E O 1
ATOM 7259 N N . THR E 1 139 ? -39.455 16.538 12.434 1.00 34.30 124 THR E N 1
ATOM 7260 C CA . THR E 1 139 ? -40.231 15.585 11.651 1.00 39.97 124 THR E CA 1
ATOM 7261 C C . THR E 1 139 ? -41.123 16.302 10.640 1.00 41.25 124 THR E C 1
ATOM 7262 O O . THR E 1 139 ? -41.141 15.951 9.457 1.00 40.82 124 THR E O 1
ATOM 7266 N N . LEU E 1 140 ? -41.838 17.343 11.075 1.00 40.17 125 LEU E N 1
ATOM 7267 C CA . LEU E 1 140 ? -42.768 18.009 10.169 1.00 36.41 125 LEU E CA 1
ATOM 7268 C C . LEU E 1 140 ? -42.053 18.753 9.051 1.00 41.69 125 LEU E C 1
ATOM 7269 O O . LEU E 1 140 ? -42.589 18.870 7.940 1.00 50.12 125 LEU E O 1
ATOM 7274 N N . ILE E 1 141 ? -40.860 19.276 9.306 1.00 40.94 126 ILE E N 1
ATOM 7275 C CA . ILE E 1 141 ? -40.102 19.845 8.198 1.00 41.64 126 ILE E CA 1
ATOM 7276 C C . ILE E 1 141 ? -39.716 18.744 7.222 1.00 43.40 126 ILE E C 1
ATOM 7277 O O . ILE E 1 141 ? -39.778 18.924 6.000 1.00 43.05 126 ILE E O 1
ATOM 7282 N N . ASN E 1 142 ? -39.375 17.567 7.749 1.00 43.52 127 ASN E N 1
ATOM 7283 C CA . ASN E 1 142 ? -38.959 16.448 6.913 1.00 45.53 127 ASN E CA 1
ATOM 7284 C C . ASN E 1 142 ? -40.095 15.903 6.050 1.00 43.77 127 ASN E C 1
ATOM 7285 O O . ASN E 1 142 ? -39.821 15.314 4.997 1.00 44.96 127 ASN E O 1
ATOM 7290 N N . ARG E 1 143 ? -41.338 16.097 6.454 1.00 42.01 128 ARG E N 1
ATOM 7291 C CA . ARG E 1 143 ? -42.458 15.511 5.744 1.00 45.89 128 ARG E CA 1
ATOM 7292 C C . ARG E 1 143 ? -43.072 16.351 4.688 1.00 47.10 128 ARG E C 1
ATOM 7293 O O . ARG E 1 143 ? -43.812 15.861 3.868 1.00 51.09 128 ARG E O 1
ATOM 7301 N N . GLN E 1 144 ? -42.745 17.613 4.679 1.00 49.65 129 GLN E N 1
ATOM 7302 C CA . GLN E 1 144 ? -43.367 18.511 3.764 1.00 47.60 129 GLN E CA 1
ATOM 7303 C C . GLN E 1 144 ? -42.478 19.042 2.678 1.00 52.84 129 GLN E C 1
ATOM 7304 O O . GLN E 1 144 ? -41.761 20.002 2.897 1.00 54.06 129 GLN E O 1
ATOM 7310 N N . LEU E 1 145 ? -42.534 18.422 1.510 1.00 56.54 130 LEU E N 1
ATOM 7311 C CA . LEU E 1 145 ? -41.778 18.872 0.356 1.00 60.39 130 LEU E CA 1
ATOM 7312 C C . LEU E 1 145 ? -40.298 18.911 0.586 1.00 66.13 130 LEU E C 1
ATOM 7313 O O . LEU E 1 145 ? -39.602 19.755 0.037 1.00 61.27 130 LEU E O 1
ATOM 7318 N N . ARG E 1 146 ? -39.822 17.979 1.392 1.00 69.06 131 ARG E N 1
ATOM 7319 C CA . ARG E 1 146 ? -38.381 17.948 1.738 1.00 57.80 131 ARG E CA 1
ATOM 7320 C C . ARG E 1 146 ? -37.663 17.028 0.756 1.00 61.31 131 ARG E C 1
ATOM 7321 O O . ARG E 1 146 ? -37.993 15.832 0.713 1.00 65.32 131 ARG E O 1
ATOM 7329 N N . LYS E 1 147 ? -36.724 17.583 -0.007 1.00 59.34 132 LYS E N 1
ATOM 7330 C CA . LYS E 1 147 ? -36.041 16.781 -1.014 1.00 53.99 132 LYS E CA 1
ATOM 7331 C C . LYS E 1 147 ? -34.529 16.822 -0.848 1.00 50.05 132 LYS E C 1
ATOM 7332 O O . LYS E 1 147 ? -33.807 16.276 -1.693 1.00 52.34 132 LYS E O 1
ATOM 7338 N N . GLY E 1 148 ? -34.032 17.454 0.207 1.00 50.69 133 GLY E N 1
ATOM 7339 C CA . GLY E 1 148 ? -32.642 17.349 0.604 1.00 39.26 133 GLY E CA 1
ATOM 7340 C C . GLY E 1 148 ? -32.475 16.232 1.606 1.00 40.29 133 GLY E C 1
ATOM 7341 O O . GLY E 1 148 ? -33.176 15.216 1.561 1.00 36.03 133 GLY E O 1
ATOM 7342 N N . SER E 1 149 ? -31.562 16.440 2.549 1.00 44.38 134 SER E N 1
ATOM 7343 C CA . SER E 1 149 ? -31.308 15.467 3.601 1.00 39.61 134 SER E CA 1
ATOM 7344 C C . SER E 1 149 ? -32.212 15.709 4.815 1.00 37.60 134 SER E C 1
ATOM 7345 O O . SER E 1 149 ? -32.820 16.769 4.968 1.00 34.37 134 SER E O 1
ATOM 7348 N N . MET E 1 150 ? -32.302 14.686 5.674 1.00 41.65 135 MET E N 1
ATOM 7349 C CA . MET E 1 150 ? -33.109 14.759 6.889 1.00 36.62 135 MET E CA 1
ATOM 7350 C C . MET E 1 150 ? -32.592 15.821 7.846 1.00 32.57 135 MET E C 1
ATOM 7351 O O . MET E 1 150 ? -31.398 15.869 8.154 1.00 34.05 135 MET E O 1
ATOM 7356 N N . LEU E 1 151 ? -33.498 16.684 8.304 1.00 37.80 136 LEU E N 1
ATOM 7357 C CA . LEU E 1 151 ? -33.223 17.515 9.471 1.00 41.92 136 LEU E CA 1
ATOM 7358 C C . LEU E 1 151 ? -33.274 16.640 10.716 1.00 37.79 136 LEU E C 1
ATOM 7359 O O . LEU E 1 151 ? -34.200 15.839 10.876 1.00 37.71 136 LEU E O 1
ATOM 7364 N N . LEU E 1 152 ? -32.267 16.770 11.587 1.00 36.42 137 LEU E N 1
ATOM 7365 C CA . LEU E 1 152 ? -32.148 15.857 12.722 1.00 36.86 137 LEU E CA 1
ATOM 7366 C C . LEU E 1 152 ? -32.266 16.589 14.051 1.00 30.52 137 LEU E C 1
ATOM 7367 O O . LEU E 1 152 ? -31.687 17.665 14.218 1.00 34.96 137 LEU E O 1
ATOM 7372 N N . PRO E 1 153 ? -32.970 16.017 15.023 1.00 29.22 138 PRO E N 1
ATOM 7373 C CA . PRO E 1 153 ? -33.247 16.749 16.270 1.00 32.11 138 PRO E CA 1
ATOM 7374 C C . PRO E 1 153 ? -32.007 16.914 17.141 1.00 34.75 138 PRO E C 1
ATOM 7375 O O . PRO E 1 153 ? -31.132 16.046 17.202 1.00 30.13 138 PRO E O 1
ATOM 7379 N N . GLY E 1 154 ? -31.944 18.059 17.824 1.00 39.59 139 GLY E N 1
ATOM 7380 C CA . GLY E 1 154 ? -30.791 18.461 18.600 1.00 33.63 139 GLY E CA 1
ATOM 7381 C C . GLY E 1 154 ? -29.817 19.356 17.857 1.00 37.46 139 GLY E C 1
ATOM 7382 O O . GLY E 1 154 ? -29.153 20.191 18.485 1.00 38.33 139 GLY E O 1
ATOM 7383 N N . LYS E 1 155 ? -29.701 19.197 16.537 1.00 36.13 140 LYS E N 1
ATOM 7384 C CA . LYS E 1 155 ? -28.828 20.070 15.768 1.00 33.14 140 LYS E CA 1
ATOM 7385 C C . LYS E 1 155 ? -29.463 21.453 15.628 1.00 37.97 140 LYS E C 1
ATOM 7386 O O . LYS E 1 155 ? -30.654 21.663 15.903 1.00 41.51 140 LYS E O 1
ATOM 7392 N N . SER E 1 156 ? -28.655 22.417 15.221 1.00 36.05 141 SER E N 1
ATOM 7393 C CA . SER E 1 156 ? -29.197 23.745 14.980 1.00 37.82 141 SER E CA 1
ATOM 7394 C C . SER E 1 156 ? -29.755 23.845 13.555 1.00 41.50 141 SER E C 1
ATOM 7395 O O . SER E 1 156 ? -29.429 23.043 12.674 1.00 34.69 141 SER E O 1
ATOM 7398 N N . MET E 1 157 ? -30.617 24.843 13.342 1.00 40.26 142 MET E N 1
ATOM 7399 C CA . MET E 1 157 ? -31.281 25.041 12.060 1.00 38.59 142 MET E CA 1
ATOM 7400 C C . MET E 1 157 ? -31.121 26.488 11.624 1.00 39.76 142 MET E C 1
ATOM 7401 O O . MET E 1 157 ? -31.558 27.401 12.331 1.00 42.90 142 MET E O 1
ATOM 7406 N N . PHE E 1 158 ? -30.508 26.694 10.461 1.00 35.37 143 PHE E N 1
ATOM 7407 C CA . PHE E 1 158 ? -30.518 27.986 9.782 1.00 38.50 143 PHE E CA 1
ATOM 7408 C C . PHE E 1 158 ? -31.730 28.064 8.844 1.00 42.22 143 PHE E C 1
ATOM 7409 O O . PHE E 1 158 ? -31.965 27.150 8.042 1.00 36.72 143 PHE E O 1
ATOM 7417 N N . ILE E 1 159 ? -32.508 29.146 8.948 1.00 37.76 144 ILE E N 1
ATOM 7418 C CA . ILE E 1 159 ? -33.596 29.401 8.007 1.00 39.10 144 ILE E CA 1
ATOM 7419 C C . ILE E 1 159 ? -33.446 30.800 7.411 1.00 40.92 144 ILE E C 1
ATOM 7420 O O . ILE E 1 159 ? -33.132 31.767 8.116 1.00 40.68 144 ILE E O 1
ATOM 7425 N N . LEU E 1 160 ? -33.678 30.904 6.102 1.00 41.29 145 LEU E N 1
ATOM 7426 C CA . LEU E 1 160 ? -33.488 32.147 5.370 1.00 41.40 145 LEU E CA 1
ATOM 7427 C C . LEU E 1 160 ? -34.640 32.336 4.401 1.00 41.91 145 LEU E C 1
ATOM 7428 O O . LEU E 1 160 ? -35.019 31.399 3.694 1.00 43.69 145 LEU E O 1
ATOM 7433 N N . GLU E 1 161 ? -35.197 33.545 4.370 1.00 42.37 146 GLU E N 1
ATOM 7434 C CA . GLU E 1 161 ? -36.278 33.872 3.445 1.00 47.54 146 GLU E CA 1
ATOM 7435 C C . GLU E 1 161 ? -35.923 35.146 2.686 1.00 49.12 146 GLU E C 1
ATOM 7436 O O . GLU E 1 161 ? -35.729 36.201 3.299 1.00 49.07 146 GLU E O 1
ATOM 7442 N N . THR E 1 162 ? -35.838 35.053 1.359 1.00 46.63 147 THR E N 1
ATOM 7443 C CA . THR E 1 162 ? -35.533 36.209 0.530 1.00 49.58 147 THR E CA 1
ATOM 7444 C C . THR E 1 162 ? -36.665 36.474 -0.458 1.00 48.41 147 THR E C 1
ATOM 7445 O O . THR E 1 162 ? -37.476 35.597 -0.766 1.00 46.28 147 THR E O 1
ATOM 7449 N N . GLU E 1 163 ? -36.702 37.707 -0.950 1.00 53.25 148 GLU E N 1
ATOM 7450 C CA . GLU E 1 163 ? -37.589 38.157 -2.016 1.00 52.44 148 GLU E CA 1
ATOM 7451 C C . GLU E 1 163 ? -36.789 39.023 -2.985 1.00 51.07 148 GLU E C 1
ATOM 7452 O O . GLU E 1 163 ? -36.212 40.041 -2.577 1.00 54.01 148 GLU E O 1
ATOM 7458 N N . PRO E 1 164 ? -36.699 38.650 -4.269 1.00 49.34 149 PRO E N 1
ATOM 7459 C CA . PRO E 1 164 ? -37.295 37.481 -4.936 1.00 50.95 149 PRO E CA 1
ATOM 7460 C C . PRO E 1 164 ? -36.660 36.128 -4.551 1.00 47.45 149 PRO E C 1
ATOM 7461 O O . PRO E 1 164 ? -35.702 36.097 -3.781 1.00 51.10 149 PRO E O 1
ATOM 7465 N N . ALA E 1 165 ? -37.175 35.027 -5.105 1.00 43.44 150 ALA E N 1
ATOM 7466 C CA . ALA E 1 165 ? -36.778 33.699 -4.647 1.00 38.42 150 ALA E CA 1
ATOM 7467 C C . ALA E 1 165 ? -35.439 33.234 -5.212 1.00 44.01 150 ALA E C 1
ATOM 7468 O O . ALA E 1 165 ? -34.701 32.523 -4.526 1.00 44.41 150 ALA E O 1
ATOM 7470 N N . GLY E 1 166 ? -35.102 33.607 -6.453 1.00 47.00 151 GLY E N 1
ATOM 7471 C CA . GLY E 1 166 ? -33.963 33.019 -7.149 1.00 38.06 151 GLY E CA 1
ATOM 7472 C C . GLY E 1 166 ? -32.628 33.197 -6.452 1.00 37.23 151 GLY E C 1
ATOM 7473 O O . GLY E 1 166 ? -31.669 32.470 -6.751 1.00 36.49 151 GLY E O 1
ATOM 7474 N N . TYR E 1 167 ? -32.538 34.144 -5.524 1.00 40.48 152 TYR E N 1
ATOM 7475 C CA . TYR E 1 167 ? -31.263 34.429 -4.884 1.00 42.05 152 TYR E CA 1
ATOM 7476 C C . TYR E 1 167 ? -30.925 33.408 -3.802 1.00 42.60 152 TYR E C 1
ATOM 7477 O O . TYR E 1 167 ? -29.745 33.147 -3.534 1.00 40.40 152 TYR E O 1
ATOM 7486 N N . ILE E 1 168 ? -31.943 32.792 -3.220 1.00 37.30 153 ILE E N 1
ATOM 7487 C CA . ILE E 1 168 ? -31.789 31.758 -2.214 1.00 35.23 153 ILE E CA 1
ATOM 7488 C C . ILE E 1 168 ? -30.879 30.634 -2.696 1.00 37.83 153 ILE E C 1
ATOM 7489 O O . ILE E 1 168 ? -30.312 29.901 -1.878 1.00 44.76 153 ILE E O 1
ATOM 7494 N N . VAL E 1 169 ? -30.617 30.566 -3.989 1.00 36.53 154 VAL E N 1
ATOM 7495 C CA . VAL E 1 169 ? -29.793 29.516 -4.551 1.00 36.58 154 VAL E CA 1
ATOM 7496 C C . VAL E 1 169 ? -28.341 29.859 -4.447 1.00 38.98 154 VAL E C 1
ATOM 7497 O O . VAL E 1 169 ? -27.535 29.017 -4.235 1.00 41.76 154 VAL E O 1
ATOM 7501 N N . GLN E 1 170 ? -28.007 31.120 -4.550 1.00 40.61 155 GLN E N 1
ATOM 7502 C CA . GLN E 1 170 ? -26.640 31.548 -4.386 1.00 44.68 155 GLN E CA 1
ATOM 7503 C C . GLN E 1 170 ? -26.364 31.669 -2.919 1.00 44.83 155 GLN E C 1
ATOM 7504 O O . GLN E 1 170 ? -25.294 31.389 -2.472 1.00 45.45 155 GLN E O 1
ATOM 7510 N N . ALA E 1 171 ? -27.342 32.091 -2.165 1.00 38.16 156 ALA E N 1
ATOM 7511 C CA . ALA E 1 171 ? -27.184 32.127 -0.760 1.00 39.17 156 ALA E CA 1
ATOM 7512 C C . ALA E 1 171 ? -27.000 30.717 -0.281 1.00 43.39 156 ALA E C 1
ATOM 7513 O O . ALA E 1 171 ? -26.113 30.464 0.497 1.00 41.02 156 ALA E O 1
ATOM 7515 N N . ALA E 1 172 ? -27.830 29.797 -0.747 1.00 36.12 157 ALA E N 1
ATOM 7516 C CA . ALA E 1 172 ? -27.583 28.407 -0.360 1.00 39.58 157 ALA E CA 1
ATOM 7517 C C . ALA E 1 172 ? -26.222 27.911 -0.839 1.00 42.80 157 ALA E C 1
ATOM 7518 O O . ALA E 1 172 ? -25.591 27.078 -0.169 1.00 41.46 157 ALA E O 1
ATOM 7520 N N . ASN E 1 173 ? -25.768 28.373 -2.006 1.00 40.81 158 ASN E N 1
ATOM 7521 C CA . ASN E 1 173 ? -24.482 27.912 -2.509 1.00 38.77 158 ASN E CA 1
ATOM 7522 C C . ASN E 1 173 ? -23.370 28.417 -1.612 1.00 44.93 158 ASN E C 1
ATOM 7523 O O . ASN E 1 173 ? -22.608 27.636 -1.025 1.00 43.35 158 ASN E O 1
ATOM 7528 N N . GLU E 1 174 ? -23.343 29.696 -1.367 1.00 43.72 159 GLU E N 1
ATOM 7529 C CA . GLU E 1 174 ? -22.314 30.255 -0.550 1.00 45.66 159 GLU E CA 1
ATOM 7530 C C . GLU E 1 174 ? -22.291 29.759 0.874 1.00 41.27 159 GLU E C 1
ATOM 7531 O O . GLU E 1 174 ? -21.248 29.590 1.447 1.00 39.80 159 GLU E O 1
ATOM 7537 N N . ALA E 1 175 ? -23.440 29.488 1.434 1.00 45.42 160 ALA E N 1
ATOM 7538 C CA . ALA E 1 175 ? -23.528 29.038 2.787 1.00 44.28 160 ALA E CA 1
ATOM 7539 C C . ALA E 1 175 ? -23.118 27.626 2.911 1.00 46.83 160 ALA E C 1
ATOM 7540 O O . ALA E 1 175 ? -22.889 27.165 4.003 1.00 49.31 160 ALA E O 1
ATOM 7542 N N . GLU E 1 176 ? -22.998 26.917 1.806 1.00 42.68 161 GLU E N 1
ATOM 7543 C CA . GLU E 1 176 ? -22.468 25.577 1.867 1.00 43.60 161 GLU E CA 1
ATOM 7544 C C . GLU E 1 176 ? -20.985 25.672 1.646 1.00 46.56 161 GLU E C 1
ATOM 7545 O O . GLU E 1 176 ? -20.233 24.908 2.208 1.00 48.59 161 GLU E O 1
ATOM 7551 N N . LYS E 1 177 ? -20.557 26.616 0.828 1.00 43.70 162 LYS E N 1
ATOM 7552 C CA . LYS E 1 177 ? -19.120 26.799 0.666 1.00 38.28 162 LYS E CA 1
ATOM 7553 C C . LYS E 1 177 ? -18.444 27.058 2.011 1.00 43.94 162 LYS E C 1
ATOM 7554 O O . LYS E 1 177 ? -17.605 26.274 2.465 1.00 48.31 162 LYS E O 1
ATOM 7560 N N . ALA E 1 178 ? -18.835 28.141 2.683 1.00 42.12 163 ALA E N 1
ATOM 7561 C CA . ALA E 1 178 ? -18.097 28.630 3.838 1.00 36.96 163 ALA E CA 1
ATOM 7562 C C . ALA E 1 178 ? -18.274 27.774 5.086 1.00 43.09 163 ALA E C 1
ATOM 7563 O O . ALA E 1 178 ? -17.438 27.854 5.994 1.00 46.32 163 ALA E O 1
ATOM 7565 N N . ALA E 1 179 ? -19.319 26.958 5.158 1.00 45.26 164 ALA E N 1
ATOM 7566 C CA . ALA E 1 179 ? -19.673 26.282 6.397 1.00 47.18 164 ALA E CA 1
ATOM 7567 C C . ALA E 1 179 ? -19.828 24.783 6.167 1.00 49.10 164 ALA E C 1
ATOM 7568 O O . ALA E 1 179 ? -20.117 24.325 5.054 1.00 46.84 164 ALA E O 1
ATOM 7570 N N . HIS E 1 180 ? -19.641 24.020 7.248 1.00 43.65 165 HIS E N 1
ATOM 7571 C CA . HIS E 1 180 ? -19.802 22.567 7.199 1.00 40.32 165 HIS E CA 1
ATOM 7572 C C . HIS E 1 180 ? -21.230 22.173 7.589 1.00 41.03 165 HIS E C 1
ATOM 7573 O O . HIS E 1 180 ? -21.491 21.432 8.539 1.00 44.37 165 HIS E O 1
ATOM 7580 N N . VAL E 1 181 ? -22.181 22.679 6.814 1.00 43.64 166 VAL E N 1
ATOM 7581 C CA . VAL E 1 181 ? -23.587 22.480 7.147 1.00 43.53 166 VAL E CA 1
ATOM 7582 C C . VAL E 1 181 ? -24.217 21.417 6.262 1.00 39.08 166 VAL E C 1
ATOM 7583 O O . VAL E 1 181 ? -23.570 20.876 5.359 1.00 44.19 166 VAL E O 1
ATOM 7587 N N . THR E 1 182 ? -25.476 21.094 6.530 1.00 33.47 167 THR E N 1
ATOM 7588 C CA . THR E 1 182 ? -26.238 20.156 5.718 1.00 30.66 167 THR E CA 1
ATOM 7589 C C . THR E 1 182 ? -27.408 20.890 5.082 1.00 37.91 167 THR E C 1
ATOM 7590 O O . THR E 1 182 ? -28.076 21.687 5.746 1.00 42.00 167 THR E O 1
ATOM 7594 N N . LEU E 1 183 ? -27.642 20.648 3.789 1.00 36.95 168 LEU E N 1
ATOM 7595 C CA . LEU E 1 183 ? -28.774 21.243 3.076 1.00 32.27 168 LEU E CA 1
ATOM 7596 C C . LEU E 1 183 ? -30.003 20.347 3.216 1.00 32.93 168 LEU E C 1
ATOM 7597 O O . LEU E 1 183 ? -29.981 19.170 2.828 1.00 27.63 168 LEU E O 1
ATOM 7602 N N . ILE E 1 184 ? -31.085 20.879 3.758 1.00 37.53 169 ILE E N 1
ATOM 7603 C CA . ILE E 1 184 ? -32.340 20.155 3.952 1.00 36.65 169 ILE E CA 1
ATOM 7604 C C . ILE E 1 184 ? -33.352 20.563 2.906 1.00 40.26 169 ILE E C 1
ATOM 7605 O O . ILE E 1 184 ? -34.085 19.742 2.411 1.00 43.54 169 ILE E O 1
ATOM 7610 N N . ASP E 1 185 ? -33.369 21.829 2.551 1.00 38.53 170 ASP E N 1
ATOM 7611 C CA . ASP E 1 185 ? -34.322 22.346 1.613 1.00 41.35 170 ASP E CA 1
ATOM 7612 C C . ASP E 1 185 ? -34.027 23.719 1.041 1.00 42.24 170 ASP E C 1
ATOM 7613 O O . ASP E 1 185 ? -33.452 24.534 1.718 1.00 37.33 170 ASP E O 1
ATOM 7618 N N . VAL E 1 186 ? -34.441 23.954 -0.208 1.00 46.21 171 VAL E N 1
ATOM 7619 C CA . VAL E 1 186 ? -34.297 25.277 -0.837 1.00 44.57 171 VAL E CA 1
ATOM 7620 C C . VAL E 1 186 ? -35.440 25.487 -1.856 1.00 41.87 171 VAL E C 1
ATOM 7621 O O . VAL E 1 186 ? -35.402 24.955 -2.970 1.00 51.18 171 VAL E O 1
ATOM 7625 N N . ARG E 1 187 ? -36.489 26.210 -1.456 1.00 42.16 172 ARG E N 1
ATOM 7626 C CA . ARG E 1 187 ? -37.627 26.483 -2.331 1.00 34.72 172 ARG E CA 1
ATOM 7627 C C . ARG E 1 187 ? -37.305 27.735 -3.143 1.00 40.36 172 ARG E C 1
ATOM 7628 O O . ARG E 1 187 ? -37.418 28.856 -2.644 1.00 38.72 172 ARG E O 1
ATOM 7636 N N . ALA E 1 188 ? -36.924 27.558 -4.410 1.00 47.41 173 ALA E N 1
ATOM 7637 C CA . ALA E 1 188 ? -36.393 28.650 -5.219 1.00 46.32 173 ALA E CA 1
ATOM 7638 C C . ALA E 1 188 ? -37.410 29.221 -6.213 1.00 50.98 173 ALA E C 1
ATOM 7639 O O . ALA E 1 188 ? -37.019 29.870 -7.195 1.00 51.39 173 ALA E O 1
ATOM 7641 N N . PHE E 1 189 ? -38.707 29.015 -5.971 1.00 55.14 174 PHE E N 1
ATOM 7642 C CA . PHE E 1 189 ? -39.753 29.466 -6.883 1.00 49.45 174 PHE E CA 1
ATOM 7643 C C . PHE E 1 189 ? -40.850 30.193 -6.114 1.00 48.69 174 PHE E C 1
ATOM 7644 O O . PHE E 1 189 ? -41.128 29.885 -4.948 1.00 52.24 174 PHE E O 1
ATOM 7652 N N . GLY E 1 190 ? -41.458 31.169 -6.773 1.00 46.07 175 GLY E N 1
ATOM 7653 C CA . GLY E 1 190 ? -42.512 31.972 -6.197 1.00 51.45 175 GLY E CA 1
ATOM 7654 C C . GLY E 1 190 ? -42.066 33.389 -5.895 1.00 52.24 175 GLY E C 1
ATOM 7655 O O . GLY E 1 190 ? -41.123 33.928 -6.482 1.00 54.11 175 GLY E O 1
ATOM 7656 N N . ASN E 1 191 ? -42.775 34.009 -4.954 1.00 61.16 176 ASN E N 1
ATOM 7657 C CA . ASN E 1 191 ? -42.398 35.348 -4.516 1.00 60.74 176 ASN E CA 1
ATOM 7658 C C . ASN E 1 191 ? -41.218 35.303 -3.561 1.00 57.56 176 ASN E C 1
ATOM 7659 O O . ASN E 1 191 ? -40.324 36.154 -3.639 1.00 57.57 176 ASN E O 1
ATOM 7664 N N . PHE E 1 192 ? -41.194 34.312 -2.670 1.00 54.32 177 PHE E N 1
ATOM 7665 C CA . PHE E 1 192 ? -40.222 34.237 -1.586 1.00 52.88 177 PHE E CA 1
ATOM 7666 C C . PHE E 1 192 ? -39.405 32.960 -1.690 1.00 50.11 177 PHE E C 1
ATOM 7667 O O . PHE E 1 192 ? -39.960 31.871 -1.896 1.00 45.62 177 PHE E O 1
ATOM 7675 N N . GLY E 1 193 ? -38.090 33.102 -1.536 1.00 41.44 178 GLY E N 1
ATOM 7676 C CA . GLY E 1 193 ? -37.207 31.957 -1.461 1.00 44.91 178 GLY E CA 1
ATOM 7677 C C . GLY E 1 193 ? -36.949 31.570 -0.014 1.00 45.52 178 GLY E C 1
ATOM 7678 O O . GLY E 1 193 ? -36.736 32.426 0.841 1.00 44.93 178 GLY E O 1
ATOM 7679 N N . ARG E 1 194 ? -36.985 30.260 0.249 1.00 37.78 179 ARG E N 1
ATOM 7680 C CA . ARG E 1 194 ? -36.837 29.729 1.595 1.00 41.19 179 ARG E CA 1
ATOM 7681 C C . ARG E 1 194 ? -35.742 28.671 1.589 1.00 45.69 179 ARG E C 1
ATOM 7682 O O . ARG E 1 194 ? -35.627 27.898 0.631 1.00 45.25 179 ARG E O 1
ATOM 7690 N N . LEU E 1 195 ? -34.934 28.655 2.657 1.00 43.75 180 LEU E N 1
ATOM 7691 C CA . LEU E 1 195 ? -33.722 27.842 2.740 1.00 38.52 180 LEU E CA 1
ATOM 7692 C C . LEU E 1 195 ? -33.572 27.286 4.150 1.00 41.34 180 LEU E C 1
ATOM 7693 O O . LEU E 1 195 ? -33.724 28.023 5.126 1.00 44.19 180 LEU E O 1
ATOM 7698 N N . THR E 1 196 ? -33.390 25.978 4.265 1.00 41.14 181 THR E N 1
ATOM 7699 C CA . THR E 1 196 ? -33.266 25.306 5.549 1.00 41.80 181 THR E CA 1
ATOM 7700 C C . THR E 1 196 ? -31.958 24.533 5.610 1.00 43.34 181 THR E C 1
ATOM 7701 O O . THR E 1 196 ? -31.753 23.589 4.896 1.00 38.98 181 THR E O 1
ATOM 7705 N N . MET E 1 197 ? -31.060 24.977 6.466 1.00 43.14 182 MET E N 1
ATOM 7706 C CA . MET E 1 197 ? -29.786 24.342 6.604 1.00 42.74 182 MET E CA 1
ATOM 7707 C C . MET E 1 197 ? -29.577 23.865 8.022 1.00 39.26 182 MET E C 1
ATOM 7708 O O . MET E 1 197 ? -30.127 24.418 8.936 1.00 40.51 182 MET E O 1
ATOM 7713 N N . MET E 1 198 ? -28.790 22.827 8.201 1.00 40.05 183 MET E N 1
ATOM 7714 C CA . MET E 1 198 ? -28.540 22.247 9.506 1.00 36.48 183 MET E CA 1
ATOM 7715 C C . MET E 1 198 ? -27.079 22.195 9.867 1.00 36.52 183 MET E C 1
ATOM 7716 O O . MET E 1 198 ? -26.247 22.089 9.017 1.00 39.59 183 MET E O 1
ATOM 7721 N N . GLY E 1 199 ? -26.766 22.297 11.136 1.00 37.75 184 GLY E N 1
ATOM 7722 C CA . GLY E 1 199 ? -25.402 22.138 11.594 1.00 39.79 184 GLY E CA 1
ATOM 7723 C C . GLY E 1 199 ? -25.339 22.343 13.086 1.00 40.30 184 GLY E C 1
ATOM 7724 O O . GLY E 1 199 ? -26.364 22.451 13.757 1.00 44.91 184 GLY E O 1
ATOM 7725 N N . SER E 1 200 ? -24.126 22.398 13.606 1.00 39.42 185 SER E N 1
ATOM 7726 C CA . SER E 1 200 ? -23.978 22.803 14.987 1.00 39.14 185 SER E CA 1
ATOM 7727 C C . SER E 1 200 ? -24.240 24.305 15.096 1.00 43.06 185 SER E C 1
ATOM 7728 O O . SER E 1 200 ? -24.492 25.001 14.107 1.00 40.81 185 SER E O 1
ATOM 7731 N N . GLU E 1 201 ? -24.191 24.818 16.324 1.00 48.31 186 GLU E N 1
ATOM 7732 C CA . GLU E 1 201 ? -24.354 26.254 16.509 1.00 46.14 186 GLU E CA 1
ATOM 7733 C C . GLU E 1 201 ? -23.245 27.035 15.802 1.00 48.22 186 GLU E C 1
ATOM 7734 O O . GLU E 1 201 ? -23.453 28.186 15.414 1.00 50.47 186 GLU E O 1
ATOM 7740 N N . ALA E 1 202 ? -22.077 26.423 15.584 1.00 45.86 187 ALA E N 1
ATOM 7741 C CA . ALA E 1 202 ? -21.000 27.151 14.916 1.00 44.81 187 ALA E CA 1
ATOM 7742 C C . ALA E 1 202 ? -21.155 27.119 13.400 1.00 44.51 187 ALA E C 1
ATOM 7743 O O . ALA E 1 202 ? -20.906 28.122 12.722 1.00 48.58 187 ALA E O 1
ATOM 7745 N N . GLU E 1 203 ? -21.563 25.975 12.854 1.00 43.48 188 GLU E N 1
ATOM 7746 C CA . GLU E 1 203 ? -21.647 25.840 11.408 1.00 41.29 188 GLU E CA 1
ATOM 7747 C C . GLU E 1 203 ? -22.790 26.662 10.837 1.00 42.25 188 GLU E C 1
ATOM 7748 O O . GLU E 1 203 ? -22.661 27.212 9.737 1.00 44.58 188 GLU E O 1
ATOM 7754 N N . THR E 1 204 ? -23.901 26.781 11.568 1.00 44.11 189 THR E N 1
ATOM 7755 C CA . THR E 1 204 ? -25.035 27.535 11.039 1.00 39.88 189 THR E CA 1
ATOM 7756 C C . THR E 1 204 ? -24.766 29.034 11.067 1.00 43.18 189 THR E C 1
ATOM 7757 O O . THR E 1 204 ? -25.151 29.754 10.136 1.00 44.35 189 THR E O 1
ATOM 7761 N N . GLU E 1 205 ? -24.089 29.530 12.104 1.00 47.22 190 GLU E N 1
ATOM 7762 C CA . GLU E 1 205 ? -23.793 30.959 12.126 1.00 44.55 190 GLU E CA 1
ATOM 7763 C C . GLU E 1 205 ? -22.794 31.332 11.041 1.00 47.35 190 GLU E C 1
ATOM 7764 O O . GLU E 1 205 ? -22.921 32.389 10.407 1.00 47.85 190 GLU E O 1
ATOM 7770 N N . GLU E 1 206 ? -21.800 30.480 10.803 1.00 41.21 191 GLU E N 1
ATOM 7771 C CA . GLU E 1 206 ? -20.921 30.720 9.672 1.00 43.41 191 GLU E CA 1
ATOM 7772 C C . GLU E 1 206 ? -21.719 30.768 8.375 1.00 44.70 191 GLU E C 1
ATOM 7773 O O . GLU E 1 206 ? -21.638 31.746 7.624 1.00 42.24 191 GLU E O 1
ATOM 7779 N N . ALA E 1 207 ? -22.521 29.727 8.113 1.00 45.21 192 ALA E N 1
ATOM 7780 C CA . ALA E 1 207 ? -23.372 29.691 6.922 1.00 41.81 192 ALA E CA 1
ATOM 7781 C C . ALA E 1 207 ? -24.192 30.958 6.796 1.00 40.06 192 ALA E C 1
ATOM 7782 O O . ALA E 1 207 ? -24.222 31.592 5.738 1.00 41.86 192 ALA E O 1
ATOM 7784 N N . MET E 1 208 ? -24.876 31.339 7.870 1.00 41.13 193 MET E N 1
ATOM 7785 C CA . MET E 1 208 ? -25.613 32.592 7.851 1.00 39.51 193 MET E CA 1
ATOM 7786 C C . MET E 1 208 ? -24.696 33.775 7.532 1.00 45.48 193 MET E C 1
ATOM 7787 O O . MET E 1 208 ? -25.082 34.677 6.777 1.00 45.68 193 MET E O 1
ATOM 7792 N N . ARG E 1 209 ? -23.468 33.779 8.073 1.00 47.81 194 ARG E N 1
ATOM 7793 C CA . ARG E 1 209 ? -22.514 34.851 7.759 1.00 56.30 194 ARG E CA 1
ATOM 7794 C C . ARG E 1 209 ? -22.197 34.896 6.267 1.00 44.22 194 ARG E C 1
ATOM 7795 O O . ARG E 1 209 ? -22.193 35.970 5.654 1.00 40.07 194 ARG E O 1
ATOM 7803 N N . ALA E 1 210 ? -21.916 33.736 5.670 1.00 42.73 195 ALA E N 1
ATOM 7804 C CA . ALA E 1 210 ? -21.818 33.650 4.216 1.00 39.37 195 ALA E CA 1
ATOM 7805 C C . ALA E 1 210 ? -23.083 34.173 3.542 1.00 43.92 195 ALA E C 1
ATOM 7806 O O . ALA E 1 210 ? -23.012 34.891 2.536 1.00 44.19 195 ALA E O 1
ATOM 7808 N N . ALA E 1 211 ? -24.254 33.834 4.090 1.00 44.26 196 ALA E N 1
ATOM 7809 C CA . ALA E 1 211 ? -25.507 34.205 3.442 1.00 45.53 196 ALA E CA 1
ATOM 7810 C C . ALA E 1 211 ? -25.686 35.715 3.426 1.00 44.43 196 ALA E C 1
ATOM 7811 O O . ALA E 1 211 ? -26.036 36.304 2.397 1.00 44.53 196 ALA E O 1
ATOM 7813 N N . GLU E 1 212 ? -25.460 36.364 4.564 1.00 47.17 197 GLU E N 1
ATOM 7814 C CA . GLU E 1 212 ? -25.584 37.813 4.592 1.00 49.12 197 GLU E CA 1
ATOM 7815 C C . GLU E 1 212 ? -24.578 38.448 3.647 1.00 47.88 197 GLU E C 1
ATOM 7816 O O . GLU E 1 212 ? -24.925 39.317 2.835 1.00 45.10 197 GLU E O 1
ATOM 7822 N N . ALA E 1 213 ? -23.326 37.996 3.732 1.00 50.65 198 ALA E N 1
ATOM 7823 C CA . ALA E 1 213 ? -22.285 38.425 2.813 1.00 37.38 198 ALA E CA 1
ATOM 7824 C C . ALA E 1 213 ? -22.780 38.402 1.373 1.00 45.46 198 ALA E C 1
ATOM 7825 O O . ALA E 1 213 ? -22.847 39.444 0.711 1.00 52.87 198 ALA E O 1
ATOM 7827 N N . THR E 1 214 ? -23.163 37.221 0.873 1.00 49.50 199 THR E N 1
ATOM 7828 C CA . THR E 1 214 ? -23.453 37.108 -0.557 1.00 51.53 199 THR E CA 1
ATOM 7829 C C . THR E 1 214 ? -24.590 38.036 -0.970 1.00 48.32 199 THR E C 1
ATOM 7830 O O . THR E 1 214 ? -24.523 38.674 -2.024 1.00 48.11 199 THR E O 1
ATOM 7834 N N . ILE E 1 215 ? -25.622 38.154 -0.135 1.00 47.52 200 ILE E N 1
ATOM 7835 C CA . ILE E 1 215 ? -26.727 39.053 -0.454 1.00 46.64 200 ILE E CA 1
ATOM 7836 C C . ILE E 1 215 ? -26.238 40.493 -0.519 1.00 48.22 200 ILE E C 1
ATOM 7837 O O . ILE E 1 215 ? -26.630 41.255 -1.413 1.00 52.28 200 ILE E O 1
ATOM 7842 N N . ALA E 1 216 ? -25.364 40.882 0.417 1.00 52.45 201 ALA E N 1
ATOM 7843 C CA . ALA E 1 216 ? -24.845 42.247 0.453 1.00 45.61 201 ALA E CA 1
ATOM 7844 C C . ALA E 1 216 ? -24.266 42.645 -0.884 1.00 49.10 201 ALA E C 1
ATOM 7845 O O . ALA E 1 216 ? -24.493 43.765 -1.359 1.00 58.10 201 ALA E O 1
ATOM 7847 N N . SER E 1 217 ? -23.501 41.740 -1.498 1.00 51.19 202 SER E N 1
ATOM 7848 C CA . SER E 1 217 ? -22.956 42.013 -2.820 1.00 45.71 202 SER E CA 1
ATOM 7849 C C . SER E 1 217 ? -24.077 42.133 -3.847 1.00 49.85 202 SER E C 1
ATOM 7850 O O . SER E 1 217 ? -24.170 43.139 -4.559 1.00 53.67 202 SER E O 1
ATOM 7853 N N . ILE E 1 218 ? -24.972 41.138 -3.897 1.00 50.96 203 ILE E N 1
ATOM 7854 C CA . ILE E 1 218 ? -26.122 41.168 -4.808 1.00 54.02 203 ILE E CA 1
ATOM 7855 C C . ILE E 1 218 ? -26.869 42.494 -4.735 1.00 54.25 203 ILE E C 1
ATOM 7856 O O . ILE E 1 218 ? -27.391 42.980 -5.747 1.00 53.55 203 ILE E O 1
ATOM 7861 N N . ASN E 1 219 ? -26.941 43.083 -3.539 1.00 52.56 204 ASN E N 1
ATOM 7862 C CA . ASN E 1 219 ? -27.737 44.328 -3.351 1.00 53.99 204 ASN E CA 1
ATOM 7863 C C . ASN E 1 219 ? -26.975 45.530 -3.902 1.00 59.34 204 ASN E C 1
ATOM 7864 O O . ASN E 1 219 ? -27.617 46.568 -4.139 1.00 59.26 204 ASN E O 1
ATOM 7869 N N . ALA E 1 220 ? -25.665 45.398 -4.112 1.00 52.54 205 ALA E N 1
ATOM 7870 C CA . ALA E 1 220 ? -24.897 46.483 -4.761 1.00 54.04 205 ALA E CA 1
ATOM 7871 C C . ALA E 1 220 ? -25.267 46.512 -6.246 1.00 66.33 205 ALA E C 1
ATOM 7872 O O . ALA E 1 220 ? -24.863 47.483 -6.912 1.00 71.05 205 ALA E O 1
ATOM 7874 N N . ARG E 1 221 ? -25.941 45.465 -6.747 1.00 63.44 206 ARG E N 1
ATOM 7875 C CA . ARG E 1 221 ? -26.426 45.408 -8.156 1.00 55.44 206 ARG E CA 1
ATOM 7876 C C . ARG E 1 221 ? -25.236 45.454 -9.116 1.00 59.64 206 ARG E C 1
ATOM 7877 O O . ARG E 1 221 ? -25.130 44.514 -9.919 1.00 64.11 206 ARG E O 1
ATOM 7885 N N . ASN F 1 18 ? -42.166 41.320 16.974 1.00 56.73 3 ASN F N 1
ATOM 7886 C CA . ASN F 1 18 ? -42.703 42.169 15.909 1.00 61.40 3 ASN F CA 1
ATOM 7887 C C . ASN F 1 18 ? -43.726 41.445 15.013 1.00 62.62 3 ASN F C 1
ATOM 7888 O O . ASN F 1 18 ? -43.852 41.763 13.825 1.00 58.11 3 ASN F O 1
ATOM 7893 N N . ILE F 1 19 ? -44.471 40.496 15.590 1.00 60.15 4 ILE F N 1
ATOM 7894 C CA . ILE F 1 19 ? -45.331 39.582 14.840 1.00 56.52 4 ILE F CA 1
ATOM 7895 C C . ILE F 1 19 ? -46.796 39.914 15.090 1.00 54.96 4 ILE F C 1
ATOM 7896 O O . ILE F 1 19 ? -47.203 40.158 16.233 1.00 53.93 4 ILE F O 1
ATOM 7901 N N . ASP F 1 20 ? -47.594 39.891 14.022 1.00 52.78 5 ASP F N 1
ATOM 7902 C CA . ASP F 1 20 ? -49.035 40.064 14.132 1.00 53.28 5 ASP F CA 1
ATOM 7903 C C . ASP F 1 20 ? -49.706 38.708 14.311 1.00 55.49 5 ASP F C 1
ATOM 7904 O O . ASP F 1 20 ? -49.310 37.717 13.689 1.00 58.63 5 ASP F O 1
ATOM 7909 N N . LEU F 1 21 ? -50.728 38.670 15.166 1.00 53.55 6 LEU F N 1
ATOM 7910 C CA . LEU F 1 21 ? -51.428 37.436 15.512 1.00 54.07 6 LEU F CA 1
ATOM 7911 C C . LEU F 1 21 ? -52.722 37.352 14.698 1.00 55.41 6 LEU F C 1
ATOM 7912 O O . LEU F 1 21 ? -53.692 38.065 14.984 1.00 55.87 6 LEU F O 1
ATOM 7917 N N . ARG F 1 22 ? -52.733 36.473 13.688 1.00 52.18 7 ARG F N 1
ATOM 7918 C CA . ARG F 1 22 ? -53.870 36.362 12.772 1.00 48.32 7 ARG F CA 1
ATOM 7919 C C . ARG F 1 22 ? -54.973 35.488 13.350 1.00 50.97 7 ARG F C 1
ATOM 7920 O O . ARG F 1 22 ? -56.109 35.938 13.530 1.00 55.35 7 ARG F O 1
ATOM 7928 N N . VAL F 1 23 ? -54.663 34.225 13.623 1.00 52.56 8 VAL F N 1
ATOM 7929 C CA . VAL F 1 23 ? -55.633 33.256 14.123 1.00 46.53 8 VAL F CA 1
ATOM 7930 C C . VAL F 1 23 ? -55.134 32.691 15.446 1.00 48.92 8 VAL F C 1
ATOM 7931 O O . VAL F 1 23 ? -53.991 32.222 15.540 1.00 52.28 8 VAL F O 1
ATOM 7935 N N . TYR F 1 24 ? -55.986 32.754 16.465 1.00 40.31 9 TYR F N 1
ATOM 7936 C CA . TYR F 1 24 ? -55.848 31.921 17.648 1.00 45.28 9 TYR F CA 1
ATOM 7937 C C . TYR F 1 24 ? -57.171 31.192 17.776 1.00 44.27 9 TYR F C 1
ATOM 7938 O O . TYR F 1 24 ? -58.223 31.837 17.810 1.00 43.04 9 TYR F O 1
ATOM 7947 N N . SER F 1 25 ? -57.120 29.857 17.809 1.00 41.09 10 SER F N 1
ATOM 7948 C CA . SER F 1 25 ? -58.321 29.031 17.889 1.00 38.69 10 SER F CA 1
ATOM 7949 C C . SER F 1 25 ? -58.038 27.803 18.747 1.00 38.54 10 SER F C 1
ATOM 7950 O O . SER F 1 25 ? -57.133 27.022 18.440 1.00 40.36 10 SER F O 1
ATOM 7953 N N . PHE F 1 26 ? -58.819 27.625 19.806 1.00 32.08 11 PHE F N 1
ATOM 7954 C CA . PHE F 1 26 ? -58.599 26.575 20.784 1.00 37.72 11 PHE F CA 1
ATOM 7955 C C . PHE F 1 26 ? -59.771 25.607 20.765 1.00 35.35 11 PHE F C 1
ATOM 7956 O O . PHE F 1 26 ? -60.928 26.022 20.736 1.00 40.61 11 PHE F O 1
ATOM 7964 N N . ILE F 1 27 ? -59.480 24.314 20.791 1.00 33.66 12 ILE F N 1
ATOM 7965 C CA . ILE F 1 27 ? -60.510 23.283 20.758 1.00 33.24 12 ILE F CA 1
ATOM 7966 C C . ILE F 1 27 ? -60.243 22.337 21.924 1.00 37.34 12 ILE F C 1
ATOM 7967 O O . ILE F 1 27 ? -59.257 21.597 21.910 1.00 39.15 12 ILE F O 1
ATOM 7972 N N . ASP F 1 28 ? -61.115 22.365 22.934 1.00 37.65 13 ASP F N 1
ATOM 7973 C CA . ASP F 1 28 ? -60.865 21.602 24.154 1.00 39.32 13 ASP F CA 1
ATOM 7974 C C . ASP F 1 28 ? -60.923 20.096 23.920 1.00 42.04 13 ASP F C 1
ATOM 7975 O O . ASP F 1 28 ? -60.201 19.351 24.587 1.00 45.87 13 ASP F O 1
ATOM 7980 N N . SER F 1 29 ? -61.782 19.620 23.014 1.00 37.89 14 SER F N 1
ATOM 7981 C CA . SER F 1 29 ? -61.918 18.180 22.802 1.00 34.07 14 SER F CA 1
ATOM 7982 C C . SER F 1 29 ? -62.402 17.919 21.379 1.00 36.21 14 SER F C 1
ATOM 7983 O O . SER F 1 29 ? -63.554 18.208 21.048 1.00 41.62 14 SER F O 1
ATOM 7986 N N . LEU F 1 30 ? -61.528 17.349 20.549 1.00 38.52 15 LEU F N 1
ATOM 7987 C CA . LEU F 1 30 ? -61.827 17.105 19.140 1.00 33.58 15 LEU F CA 1
ATOM 7988 C C . LEU F 1 30 ? -62.962 16.102 18.964 1.00 31.31 15 LEU F C 1
ATOM 7989 O O . LEU F 1 30 ? -62.853 14.948 19.386 1.00 35.90 15 LEU F O 1
ATOM 7994 N N . GLN F 1 31 ? -64.031 16.533 18.288 1.00 38.63 16 GLN F N 1
ATOM 7995 C CA . GLN F 1 31 ? -65.093 15.653 17.793 1.00 37.78 16 GLN F CA 1
ATOM 7996 C C . GLN F 1 31 ? -64.495 14.480 17.022 1.00 35.33 16 GLN F C 1
ATOM 7997 O O . GLN F 1 31 ? -63.479 14.652 16.334 1.00 33.82 16 GLN F O 1
ATOM 8003 N N . PRO F 1 32 ? -65.095 13.288 17.083 1.00 32.87 17 PRO F N 1
ATOM 8004 C CA . PRO F 1 32 ? -64.423 12.122 16.474 1.00 32.66 17 PRO F CA 1
ATOM 8005 C C . PRO F 1 32 ? -64.094 12.315 14.996 1.00 31.18 17 PRO F C 1
ATOM 8006 O O . PRO F 1 32 ? -62.924 12.183 14.620 1.00 34.49 17 PRO F O 1
ATOM 8010 N N . GLN F 1 33 ? -65.087 12.651 14.152 1.00 37.03 18 GLN F N 1
ATOM 8011 C CA . GLN F 1 33 ? -64.865 12.735 12.700 1.00 32.72 18 GLN F CA 1
ATOM 8012 C C . GLN F 1 33 ? -63.859 13.813 12.328 1.00 26.59 18 GLN F C 1
ATOM 8013 O O . GLN F 1 33 ? -63.142 13.666 11.337 1.00 30.10 18 GLN F O 1
ATOM 8019 N N . LEU F 1 34 ? -63.789 14.904 13.088 1.00 27.90 19 LEU F N 1
ATOM 8020 C CA . LEU F 1 34 ? -62.743 15.891 12.818 1.00 29.12 19 LEU F CA 1
ATOM 8021 C C . LEU F 1 34 ? -61.357 15.336 13.148 1.00 31.97 19 LEU F C 1
ATOM 8022 O O . LEU F 1 34 ? -60.415 15.470 12.356 1.00 34.38 19 LEU F O 1
ATOM 8027 N N . ALA F 1 35 ? -61.210 14.718 14.321 1.00 34.04 20 ALA F N 1
ATOM 8028 C CA . ALA F 1 35 ? -59.928 14.126 14.674 1.00 34.20 20 ALA F CA 1
ATOM 8029 C C . ALA F 1 35 ? -59.500 13.095 13.639 1.00 35.82 20 ALA F C 1
ATOM 8030 O O . ALA F 1 35 ? -58.313 13.008 13.294 1.00 34.38 20 ALA F O 1
ATOM 8032 N N . SER F 1 36 ? -60.451 12.299 13.135 1.00 30.94 21 SER F N 1
ATOM 8033 C CA . SER F 1 36 ? -60.072 11.268 12.176 1.00 34.90 21 SER F CA 1
ATOM 8034 C C . SER F 1 36 ? -59.678 11.876 10.838 1.00 38.77 21 SER F C 1
ATOM 8035 O O . SER F 1 36 ? -58.862 11.296 10.116 1.00 42.01 21 SER F O 1
ATOM 8038 N N . TYR F 1 37 ? -60.217 13.054 10.514 1.00 38.97 22 TYR F N 1
ATOM 8039 C CA . TYR F 1 37 ? -59.922 13.714 9.248 1.00 36.99 22 TYR F CA 1
ATOM 8040 C C . TYR F 1 37 ? -58.559 14.403 9.270 1.00 40.34 22 TYR F C 1
ATOM 8041 O O . TYR F 1 37 ? -57.780 14.284 8.318 1.00 38.77 22 TYR F O 1
ATOM 8050 N N . LEU F 1 38 ? -58.266 15.168 10.325 1.00 38.83 23 LEU F N 1
ATOM 8051 C CA . LEU F 1 38 ? -56.912 15.693 10.452 1.00 39.90 23 LEU F CA 1
ATOM 8052 C C . LEU F 1 38 ? -55.905 14.558 10.606 1.00 38.11 23 LEU F C 1
ATOM 8053 O O . LEU F 1 38 ? -54.785 14.649 10.093 1.00 33.91 23 LEU F O 1
ATOM 8058 N N . ALA F 1 39 ? -56.287 13.471 11.281 1.00 36.31 24 ALA F N 1
ATOM 8059 C CA . ALA F 1 39 ? -55.353 12.358 11.411 1.00 38.16 24 ALA F CA 1
ATOM 8060 C C . ALA F 1 39 ? -55.060 11.732 10.056 1.00 40.76 24 ALA F C 1
ATOM 8061 O O . ALA F 1 39 ? -53.944 11.229 9.832 1.00 41.01 24 ALA F O 1
ATOM 8063 N N . THR F 1 40 ? -56.037 11.757 9.141 1.00 31.37 25 THR F N 1
ATOM 8064 C CA . THR F 1 40 ? -55.844 11.152 7.832 1.00 35.67 25 THR F CA 1
ATOM 8065 C C . THR F 1 40 ? -55.270 12.117 6.802 1.00 33.07 25 THR F C 1
ATOM 8066 O O . THR F 1 40 ? -54.882 11.682 5.718 1.00 39.82 25 THR F O 1
ATOM 8070 N N . SER F 1 41 ? -55.184 13.401 7.110 1.00 32.09 26 SER F N 1
ATOM 8071 C CA . SER F 1 41 ? -54.741 14.377 6.139 1.00 34.52 26 SER F CA 1
ATOM 8072 C C . SER F 1 41 ? -53.584 15.226 6.616 1.00 34.84 26 SER F C 1
ATOM 8073 O O . SER F 1 41 ? -53.082 16.035 5.829 1.00 43.41 26 SER F O 1
ATOM 8076 N N . SER F 1 42 ? -53.166 15.107 7.866 1.00 33.16 27 SER F N 1
ATOM 8077 C CA . SER F 1 42 ? -52.096 15.945 8.377 1.00 36.29 27 SER F CA 1
ATOM 8078 C C . SER F 1 42 ? -50.741 15.317 8.106 1.00 35.91 27 SER F C 1
ATOM 8079 O O . SER F 1 42 ? -50.579 14.093 8.097 1.00 33.06 27 SER F O 1
ATOM 8082 N N . GLN F 1 43 ? -49.747 16.156 7.906 1.00 41.73 28 GLN F N 1
ATOM 8083 C CA . GLN F 1 43 ? -48.389 15.694 7.632 1.00 43.01 28 GLN F CA 1
ATOM 8084 C C . GLN F 1 43 ? -47.539 15.798 8.863 1.00 44.05 28 GLN F C 1
ATOM 8085 O O . GLN F 1 43 ? -46.340 15.922 8.806 1.00 48.55 28 GLN F O 1
ATOM 8091 N N . GLY F 1 44 ? -48.178 15.738 9.996 1.00 36.40 29 GLY F N 1
ATOM 8092 C CA . GLY F 1 44 ? -47.461 15.741 11.218 1.00 33.35 29 GLY F CA 1
ATOM 8093 C C . GLY F 1 44 ? -47.920 14.665 12.131 1.00 38.99 29 GLY F C 1
ATOM 8094 O O . GLY F 1 44 ? -48.286 13.597 11.706 1.00 38.47 29 GLY F O 1
ATOM 8095 N N . PHE F 1 45 ? -47.881 14.957 13.410 1.00 39.66 30 PHE F N 1
ATOM 8096 C CA . PHE F 1 45 ? -48.255 13.995 14.389 1.00 38.67 30 PHE F CA 1
ATOM 8097 C C . PHE F 1 45 ? -49.727 13.992 14.439 1.00 42.53 30 PHE F C 1
ATOM 8098 O O . PHE F 1 45 ? -50.370 15.007 14.233 1.00 43.92 30 PHE F O 1
ATOM 8106 N N . LEU F 1 46 ? -50.286 12.833 14.693 1.00 43.63 31 LEU F N 1
ATOM 8107 C CA . LEU F 1 46 ? -51.701 12.716 14.549 1.00 37.53 31 LEU F CA 1
ATOM 8108 C C . LEU F 1 46 ? -52.601 12.676 15.748 1.00 40.90 31 LEU F C 1
ATOM 8109 O O . LEU F 1 46 ? -52.294 12.086 16.765 1.00 40.80 31 LEU F O 1
ATOM 8114 N N . PRO F 1 47 ? -53.737 13.332 15.614 1.00 38.61 32 PRO F N 1
ATOM 8115 C CA . PRO F 1 47 ? -54.632 13.374 16.740 1.00 33.91 32 PRO F CA 1
ATOM 8116 C C . PRO F 1 47 ? -55.621 12.246 16.853 1.00 35.98 32 PRO F C 1
ATOM 8117 O O . PRO F 1 47 ? -55.825 11.534 15.894 1.00 42.01 32 PRO F O 1
ATOM 8121 N N . VAL F 1 48 ? -56.159 12.009 18.042 1.00 30.15 33 VAL F N 1
ATOM 8122 C CA . VAL F 1 48 ? -57.257 11.055 18.150 1.00 33.21 33 VAL F CA 1
ATOM 8123 C C . VAL F 1 48 ? -58.439 11.810 18.752 1.00 35.82 33 VAL F C 1
ATOM 8124 O O . VAL F 1 48 ? -58.267 12.928 19.255 1.00 34.13 33 VAL F O 1
ATOM 8128 N N . PRO F 1 49 ? -59.654 11.251 18.689 1.00 34.91 34 PRO F N 1
ATOM 8129 C CA . PRO F 1 49 ? -60.798 11.960 19.283 1.00 38.77 34 PRO F CA 1
ATOM 8130 C C . PRO F 1 49 ? -60.598 12.206 20.776 1.00 41.60 34 PRO F C 1
ATOM 8131 O O . PRO F 1 49 ? -59.928 11.444 21.482 1.00 36.94 34 PRO F O 1
ATOM 8135 N N . GLY F 1 50 ? -61.190 13.298 21.253 1.00 35.08 35 GLY F N 1
ATOM 8136 C CA . GLY F 1 50 ? -60.998 13.722 22.614 1.00 28.23 35 GLY F CA 1
ATOM 8137 C C . GLY F 1 50 ? -59.729 14.495 22.860 1.00 33.07 35 GLY F C 1
ATOM 8138 O O . GLY F 1 50 ? -59.557 15.034 23.963 1.00 37.27 35 GLY F O 1
ATOM 8139 N N . ASP F 1 51 ? -58.829 14.561 21.882 1.00 39.43 36 ASP F N 1
ATOM 8140 C CA . ASP F 1 51 ? -57.625 15.371 22.018 1.00 38.57 36 ASP F CA 1
ATOM 8141 C C . ASP F 1 51 ? -58.005 16.841 22.137 1.00 35.34 36 ASP F C 1
ATOM 8142 O O . ASP F 1 51 ? -59.029 17.283 21.613 1.00 32.96 36 ASP F O 1
ATOM 8147 N N . ALA F 1 52 ? -57.190 17.595 22.867 1.00 32.66 37 ALA F N 1
ATOM 8148 C CA . ALA F 1 52 ? -57.264 19.044 22.810 1.00 32.65 37 ALA F CA 1
ATOM 8149 C C . ALA F 1 52 ? -56.373 19.554 21.683 1.00 41.42 37 ALA F C 1
ATOM 8150 O O . ALA F 1 52 ? -55.337 18.966 21.351 1.00 43.59 37 ALA F O 1
ATOM 8152 N N . CYS F 1 53 ? -56.786 20.654 21.082 1.00 32.94 38 CYS F N 1
ATOM 8153 C CA . CYS F 1 53 ? -56.127 21.096 19.874 1.00 42.39 38 CYS F CA 1
ATOM 8154 C C . CYS F 1 53 ? -55.998 22.607 19.919 1.00 41.23 38 CYS F C 1
ATOM 8155 O O . CYS F 1 53 ? -56.734 23.285 20.637 1.00 41.38 38 CYS F O 1
ATOM 8158 N N . LEU F 1 54 ? -55.051 23.132 19.143 1.00 39.85 39 LEU F N 1
ATOM 8159 C CA . LEU F 1 54 ? -54.820 24.567 19.087 1.00 35.06 39 LEU F CA 1
ATOM 8160 C C . LEU F 1 54 ? -54.305 24.949 17.707 1.00 39.97 39 LEU F C 1
ATOM 8161 O O . LEU F 1 54 ? -53.417 24.288 17.167 1.00 42.44 39 LEU F O 1
ATOM 8166 N N . TRP F 1 55 ? -54.862 26.017 17.145 1.00 38.72 40 TRP F N 1
ATOM 8167 C CA . TRP F 1 55 ? -54.513 26.487 15.815 1.00 38.07 40 TRP F CA 1
ATOM 8168 C C . TRP F 1 55 ? -54.029 27.925 15.912 1.00 42.77 40 TRP F C 1
ATOM 8169 O O . TRP F 1 55 ? -54.692 28.760 16.533 1.00 46.03 40 TRP F O 1
ATOM 8180 N N . ILE F 1 56 ? -52.889 28.218 15.284 1.00 42.82 41 ILE F N 1
ATOM 8181 C CA . ILE F 1 56 ? -52.292 29.553 15.275 1.00 45.89 41 ILE F CA 1
ATOM 8182 C C . ILE F 1 56 ? -51.931 29.927 13.844 1.00 45.80 41 ILE F C 1
ATOM 8183 O O . ILE F 1 56 ? -51.478 29.077 13.072 1.00 51.53 41 ILE F O 1
ATOM 8188 N N . GLU F 1 57 ? -52.130 31.199 13.492 1.00 44.63 42 GLU F N 1
ATOM 8189 C CA . GLU F 1 57 ? -51.613 31.791 12.259 1.00 47.09 42 GLU F CA 1
ATOM 8190 C C . GLU F 1 57 ? -50.980 33.128 12.618 1.00 49.13 42 GLU F C 1
ATOM 8191 O O . GLU F 1 57 ? -51.661 34.013 13.148 1.00 52.14 42 GLU F O 1
ATOM 8197 N N . VAL F 1 58 ? -49.687 33.284 12.346 1.00 46.63 43 VAL F N 1
ATOM 8198 C CA . VAL F 1 58 ? -49.038 34.559 12.607 1.00 47.87 43 VAL F CA 1
ATOM 8199 C C . VAL F 1 58 ? -48.469 35.097 11.306 1.00 52.64 43 VAL F C 1
ATOM 8200 O O . VAL F 1 58 ? -48.275 34.367 10.334 1.00 56.59 43 VAL F O 1
ATOM 8204 N N . ALA F 1 59 ? -48.206 36.404 11.300 1.00 58.39 44 ALA F N 1
ATOM 8205 C CA . ALA F 1 59 ? -47.514 37.087 10.213 1.00 56.68 44 ALA F CA 1
ATOM 8206 C C . ALA F 1 59 ? -46.407 37.956 10.805 1.00 59.79 44 ALA F C 1
ATOM 8207 O O . ALA F 1 59 ? -46.680 38.772 11.711 1.00 57.65 44 ALA F O 1
ATOM 8209 N N . PRO F 1 60 ? -45.148 37.851 10.313 1.00 54.25 45 PRO F N 1
ATOM 8210 C CA . PRO F 1 60 ? -44.646 37.118 9.144 1.00 48.78 45 PRO F CA 1
ATOM 8211 C C . PRO F 1 60 ? -44.810 35.605 9.204 1.00 51.95 45 PRO F C 1
ATOM 8212 O O . PRO F 1 60 ? -44.990 35.023 10.269 1.00 56.19 45 PRO F O 1
ATOM 8216 N N . GLY F 1 61 ? -44.744 34.970 8.039 1.00 55.55 46 GLY F N 1
ATOM 8217 C CA . GLY F 1 61 ? -45.022 33.549 7.977 1.00 53.81 46 GLY F CA 1
ATOM 8218 C C . GLY F 1 61 ? -43.946 32.711 8.632 1.00 49.91 46 GLY F C 1
ATOM 8219 O O . GLY F 1 61 ? -44.244 31.700 9.280 1.00 52.09 46 GLY F O 1
ATOM 8220 N N . MET F 1 62 ? -42.681 33.119 8.481 1.00 51.05 47 MET F N 1
ATOM 8221 C CA . MET F 1 62 ? -41.551 32.332 8.966 1.00 52.89 47 MET F CA 1
ATOM 8222 C C . MET F 1 62 ? -41.429 32.351 10.476 1.00 48.76 47 MET F C 1
ATOM 8223 O O . MET F 1 62 ? -40.522 31.706 11.014 1.00 49.67 47 MET F O 1
ATOM 8228 N N . ALA F 1 63 ? -42.313 33.078 11.160 1.00 48.48 48 ALA F N 1
ATOM 8229 C CA . ALA F 1 63 ? -42.324 33.099 12.614 1.00 51.59 48 ALA F CA 1
ATOM 8230 C C . ALA F 1 63 ? -42.752 31.763 13.209 1.00 49.11 48 ALA F C 1
ATOM 8231 O O . ALA F 1 63 ? -42.486 31.511 14.389 1.00 51.24 48 ALA F O 1
ATOM 8233 N N . VAL F 1 64 ? -43.377 30.894 12.413 1.00 42.59 49 VAL F N 1
ATOM 8234 C CA . VAL F 1 64 ? -43.977 29.681 12.957 1.00 43.81 49 VAL F CA 1
ATOM 8235 C C . VAL F 1 64 ? -42.915 28.719 13.483 1.00 41.72 49 VAL F C 1
ATOM 8236 O O . VAL F 1 64 ? -43.180 27.935 14.403 1.00 41.71 49 VAL F O 1
ATOM 8240 N N . HIS F 1 65 ? -41.701 28.763 12.929 1.00 38.89 50 HIS F N 1
ATOM 8241 C CA . HIS F 1 65 ? -40.649 27.862 13.394 1.00 42.59 50 HIS F CA 1
ATOM 8242 C C . HIS F 1 65 ? -40.262 28.160 14.845 1.00 41.86 50 HIS F C 1
ATOM 8243 O O . HIS F 1 65 ? -40.392 27.299 15.722 1.00 40.77 50 HIS F O 1
ATOM 8250 N N . ARG F 1 66 ? -39.778 29.381 15.112 1.00 43.09 51 ARG F N 1
ATOM 8251 C CA . ARG F 1 66 ? -39.456 29.792 16.479 1.00 45.66 51 ARG F CA 1
ATOM 8252 C C . ARG F 1 66 ? -40.591 29.463 17.443 1.00 44.14 51 ARG F C 1
ATOM 8253 O O . ARG F 1 66 ? -40.357 28.893 18.515 1.00 45.97 51 ARG F O 1
ATOM 8261 N N . LEU F 1 67 ? -41.834 29.792 17.057 1.00 45.24 52 LEU F N 1
ATOM 8262 C CA . LEU F 1 67 ? -42.994 29.558 17.923 1.00 45.38 52 LEU F CA 1
ATOM 8263 C C . LEU F 1 67 ? -43.243 28.068 18.135 1.00 42.18 52 LEU F C 1
ATOM 8264 O O . LEU F 1 67 ? -43.572 27.639 19.247 1.00 42.30 52 LEU F O 1
ATOM 8269 N N . SER F 1 68 ? -43.096 27.266 17.083 1.00 37.97 53 SER F N 1
ATOM 8270 C CA . SER F 1 68 ? -43.231 25.826 17.245 1.00 38.83 53 SER F CA 1
ATOM 8271 C C . SER F 1 68 ? -42.133 25.269 18.141 1.00 38.84 53 SER F C 1
ATOM 8272 O O . SER F 1 68 ? -42.367 24.315 18.892 1.00 37.38 53 SER F O 1
ATOM 8275 N N . ASP F 1 69 ? -40.924 25.835 18.071 1.00 37.83 54 ASP F N 1
ATOM 8276 C CA . ASP F 1 69 ? -39.893 25.451 19.033 1.00 37.70 54 ASP F CA 1
ATOM 8277 C C . ASP F 1 69 ? -40.321 25.815 20.450 1.00 42.61 54 ASP F C 1
ATOM 8278 O O . ASP F 1 69 ? -40.281 24.981 21.362 1.00 36.94 54 ASP F O 1
ATOM 8283 N N . ILE F 1 70 ? -40.755 27.062 20.642 1.00 43.76 55 ILE F N 1
ATOM 8284 C CA . ILE F 1 70 ? -41.167 27.525 21.961 1.00 43.06 55 ILE F CA 1
ATOM 8285 C C . ILE F 1 70 ? -42.269 26.630 22.521 1.00 43.78 55 ILE F C 1
ATOM 8286 O O . ILE F 1 70 ? -42.202 26.173 23.669 1.00 43.07 55 ILE F O 1
ATOM 8291 N N . ALA F 1 71 ? -43.282 26.336 21.702 1.00 44.80 56 ALA F N 1
ATOM 8292 C CA . ALA F 1 71 ? -44.452 25.616 22.190 1.00 41.20 56 ALA F CA 1
ATOM 8293 C C . ALA F 1 71 ? -44.150 24.142 22.417 1.00 41.37 56 ALA F C 1
ATOM 8294 O O . ALA F 1 71 ? -44.628 23.547 23.391 1.00 42.30 56 ALA F O 1
ATOM 8296 N N . LEU F 1 72 ? -43.361 23.535 21.533 1.00 39.73 57 LEU F N 1
ATOM 8297 C CA . LEU F 1 72 ? -43.077 22.111 21.661 1.00 38.30 57 LEU F CA 1
ATOM 8298 C C . LEU F 1 72 ? -42.239 21.823 22.899 1.00 39.19 57 LEU F C 1
ATOM 8299 O O . LEU F 1 72 ? -42.424 20.792 23.561 1.00 39.64 57 LEU F O 1
ATOM 8304 N N . LYS F 1 73 ? -41.331 22.740 23.238 1.00 40.29 58 LYS F N 1
ATOM 8305 C CA . LYS F 1 73 ? -40.449 22.550 24.384 1.00 36.14 58 LYS F CA 1
ATOM 8306 C C . LYS F 1 73 ? -41.174 22.740 25.711 1.00 37.01 58 LYS F C 1
ATOM 8307 O O . LYS F 1 73 ? -40.845 22.065 26.693 1.00 38.74 58 LYS F O 1
ATOM 8313 N N . ALA F 1 74 ? -42.164 23.637 25.758 1.00 36.75 59 ALA F N 1
ATOM 8314 C CA . ALA F 1 74 ? -42.812 24.013 27.010 1.00 34.64 59 ALA F CA 1
ATOM 8315 C C . ALA F 1 74 ? -43.628 22.883 27.643 1.00 31.71 59 ALA F C 1
ATOM 8316 O O . ALA F 1 74 ? -43.907 22.935 28.841 1.00 25.19 59 ALA F O 1
ATOM 8318 N N . THR F 1 75 ? -44.063 21.891 26.878 1.00 32.18 60 THR F N 1
ATOM 8319 C CA . THR F 1 75 ? -44.950 20.871 27.414 1.00 29.57 60 THR F CA 1
ATOM 8320 C C . THR F 1 75 ? -44.679 19.570 26.676 1.00 33.58 60 THR F C 1
ATOM 8321 O O . THR F 1 75 ? -43.679 19.443 25.963 1.00 35.20 60 THR F O 1
ATOM 8325 N N . ASN F 1 76 ? -45.591 18.602 26.853 1.00 37.22 61 ASN F N 1
ATOM 8326 C CA . ASN F 1 76 ? -45.609 17.324 26.147 1.00 41.44 61 ASN F CA 1
ATOM 8327 C C . ASN F 1 76 ? -46.397 17.376 24.840 1.00 42.66 61 ASN F C 1
ATOM 8328 O O . ASN F 1 76 ? -46.518 16.348 24.158 1.00 42.25 61 ASN F O 1
ATOM 8333 N N . VAL F 1 77 ? -46.919 18.551 24.483 1.00 39.53 62 VAL F N 1
ATOM 8334 C CA . VAL F 1 77 ? -47.737 18.703 23.291 1.00 41.46 62 VAL F CA 1
ATOM 8335 C C . VAL F 1 77 ? -46.975 18.260 22.030 1.00 44.49 62 VAL F C 1
ATOM 8336 O O . VAL F 1 77 ? -45.732 18.311 21.966 1.00 38.77 62 VAL F O 1
ATOM 8340 N N . ARG F 1 78 ? -47.740 17.788 21.031 1.00 41.55 63 ARG F N 1
ATOM 8341 C CA . ARG F 1 78 ? -47.230 17.352 19.734 1.00 44.57 63 ARG F CA 1
ATOM 8342 C C . ARG F 1 78 ? -47.556 18.381 18.658 1.00 37.27 63 ARG F C 1
ATOM 8343 O O . ARG F 1 78 ? -48.400 19.261 18.845 1.00 36.04 63 ARG F O 1
ATOM 8351 N N . LEU F 1 79 ? -46.876 18.256 17.517 1.00 36.07 64 LEU F N 1
ATOM 8352 C CA . LEU F 1 79 ? -47.006 19.199 16.400 1.00 38.94 64 LEU F CA 1
ATOM 8353 C C . LEU F 1 79 ? -47.708 18.506 15.226 1.00 42.24 64 LEU F C 1
ATOM 8354 O O . LEU F 1 79 ? -47.156 17.581 14.613 1.00 37.61 64 LEU F O 1
ATOM 8359 N N . GLY F 1 80 ? -48.926 18.960 14.917 1.00 41.32 65 GLY F N 1
ATOM 8360 C CA . GLY F 1 80 ? -49.728 18.360 13.870 1.00 36.85 65 GLY F CA 1
ATOM 8361 C C . GLY F 1 80 ? -49.550 19.005 12.506 1.00 38.20 65 GLY F C 1
ATOM 8362 O O . GLY F 1 80 ? -49.612 18.301 11.494 1.00 41.71 65 GLY F O 1
ATOM 8363 N N . GLU F 1 81 ? -49.362 20.326 12.446 1.00 30.25 66 GLU F N 1
ATOM 8364 C CA . GLU F 1 81 ? -49.164 20.997 11.169 1.00 38.01 66 GLU F CA 1
ATOM 8365 C C . GLU F 1 81 ? -48.245 22.184 11.362 1.00 41.67 66 GLU F C 1
ATOM 8366 O O . GLU F 1 81 ? -48.242 22.834 12.411 1.00 43.46 66 GLU F O 1
ATOM 8372 N N . GLN F 1 82 ? -47.483 22.463 10.315 1.00 46.31 67 GLN F N 1
ATOM 8373 C CA . GLN F 1 82 ? -46.633 23.642 10.241 1.00 42.65 67 GLN F CA 1
ATOM 8374 C C . GLN F 1 82 ? -46.494 23.961 8.757 1.00 46.21 67 GLN F C 1
ATOM 8375 O O . GLN F 1 82 ? -46.004 23.137 7.983 1.00 42.67 67 GLN F O 1
ATOM 8381 N N . VAL F 1 83 ? -46.987 25.118 8.344 1.00 40.34 68 VAL F N 1
ATOM 8382 C CA . VAL F 1 83 ? -46.906 25.532 6.952 1.00 45.13 68 VAL F CA 1
ATOM 8383 C C . VAL F 1 83 ? -46.562 27.011 6.932 1.00 44.34 68 VAL F C 1
ATOM 8384 O O . VAL F 1 83 ? -47.209 27.813 7.610 1.00 44.56 68 VAL F O 1
ATOM 8388 N N . VAL F 1 84 ? -45.537 27.371 6.178 1.00 50.32 69 VAL F N 1
ATOM 8389 C CA . VAL F 1 84 ? -45.214 28.767 5.925 1.00 55.99 69 VAL F CA 1
ATOM 8390 C C . VAL F 1 84 ? -45.749 29.090 4.533 1.00 55.01 69 VAL F C 1
ATOM 8391 O O . VAL F 1 84 ? -45.285 28.532 3.532 1.00 59.64 69 VAL F O 1
ATOM 8395 N N . GLU F 1 85 ? -46.773 29.946 4.480 1.00 55.37 70 GLU F N 1
ATOM 8396 C CA . GLU F 1 85 ? -47.418 30.365 3.245 1.00 56.56 70 GLU F CA 1
ATOM 8397 C C . GLU F 1 85 ? -46.897 31.740 2.842 1.00 65.40 70 GLU F C 1
ATOM 8398 O O . GLU F 1 85 ? -46.043 32.331 3.507 1.00 73.75 70 GLU F O 1
ATOM 8404 N N . ARG F 1 86 ? -47.419 32.259 1.734 1.00 64.19 71 ARG F N 1
ATOM 8405 C CA . ARG F 1 86 ? -46.962 33.559 1.257 1.00 72.16 71 ARG F CA 1
ATOM 8406 C C . ARG F 1 86 ? -47.224 34.644 2.301 1.00 69.19 71 ARG F C 1
ATOM 8407 O O . ARG F 1 86 ? -46.288 35.225 2.867 1.00 72.34 71 ARG F O 1
ATOM 8415 N N . ALA F 1 87 ? -48.497 34.900 2.604 1.00 70.18 72 ALA F N 1
ATOM 8416 C CA . ALA F 1 87 ? -48.840 36.034 3.457 1.00 74.61 72 ALA F CA 1
ATOM 8417 C C . ALA F 1 87 ? -48.573 35.765 4.939 1.00 75.55 72 ALA F C 1
ATOM 8418 O O . ALA F 1 87 ? -48.259 36.702 5.684 1.00 77.42 72 ALA F O 1
ATOM 8420 N N . PHE F 1 88 ? -48.670 34.512 5.381 1.00 70.17 73 PHE F N 1
ATOM 8421 C CA . PHE F 1 88 ? -48.672 34.186 6.806 1.00 61.48 73 PHE F CA 1
ATOM 8422 C C . PHE F 1 88 ? -48.230 32.730 6.964 1.00 56.62 73 PHE F C 1
ATOM 8423 O O . PHE F 1 88 ? -47.828 32.079 5.994 1.00 57.39 73 PHE F O 1
ATOM 8431 N N . GLY F 1 89 ? -48.302 32.217 8.196 1.00 53.33 74 GLY F N 1
ATOM 8432 C CA . GLY F 1 89 ? -47.891 30.857 8.492 1.00 47.59 74 GLY F CA 1
ATOM 8433 C C . GLY F 1 89 ? -48.793 30.198 9.509 1.00 45.30 74 GLY F C 1
ATOM 8434 O O . GLY F 1 89 ? -49.167 30.828 10.502 1.00 46.62 74 GLY F O 1
ATOM 8435 N N . SER F 1 90 ? -49.141 28.934 9.276 1.00 44.35 75 SER F N 1
ATOM 8436 C CA . SER F 1 90 ? -50.081 28.185 10.102 1.00 42.35 75 SER F CA 1
ATOM 8437 C C . SER F 1 90 ? -49.352 27.137 10.933 1.00 44.64 75 SER F C 1
ATOM 8438 O O . SER F 1 90 ? -48.352 26.557 10.498 1.00 46.07 75 SER F O 1
ATOM 8441 N N . MET F 1 91 ? -49.866 26.889 12.137 1.00 43.17 76 MET F N 1
ATOM 8442 C CA . MET F 1 91 ? -49.300 25.867 13.007 1.00 41.62 76 MET F CA 1
ATOM 8443 C C . MET F 1 91 ? -50.391 25.314 13.908 1.00 43.61 76 MET F C 1
ATOM 8444 O O . MET F 1 91 ? -51.339 26.017 14.272 1.00 46.14 76 MET F O 1
ATOM 8449 N N . GLU F 1 92 ? -50.254 24.045 14.268 1.00 38.98 77 GLU F N 1
ATOM 8450 C CA . GLU F 1 92 ? -51.297 23.355 15.015 1.00 40.17 77 GLU F CA 1
ATOM 8451 C C . GLU F 1 92 ? -50.647 22.402 15.997 1.00 37.83 77 GLU F C 1
ATOM 8452 O O . GLU F 1 92 ? -49.893 21.512 15.594 1.00 39.01 77 GLU F O 1
ATOM 8458 N N . ILE F 1 93 ? -50.922 22.601 17.279 1.00 36.92 78 ILE F N 1
ATOM 8459 C CA . ILE F 1 93 ? -50.421 21.723 18.320 1.00 38.06 78 ILE F CA 1
ATOM 8460 C C . ILE F 1 93 ? -51.621 21.004 18.920 1.00 38.97 78 ILE F C 1
ATOM 8461 O O . ILE F 1 93 ? -52.773 21.436 18.773 1.00 40.33 78 ILE F O 1
ATOM 8466 N N . HIS F 1 94 ? -51.348 19.893 19.605 1.00 39.85 79 HIS F N 1
ATOM 8467 C CA . HIS F 1 94 ? -52.438 19.078 20.125 1.00 40.79 79 HIS F CA 1
ATOM 8468 C C . HIS F 1 94 ? -51.878 18.086 21.129 1.00 37.24 79 HIS F C 1
ATOM 8469 O O . HIS F 1 94 ? -50.718 17.686 21.024 1.00 42.97 79 HIS F O 1
ATOM 8476 N N . TYR F 1 95 ? -52.717 17.695 22.093 1.00 44.59 80 TYR F N 1
ATOM 8477 C CA . TYR F 1 95 ? -52.335 16.805 23.192 1.00 42.12 80 TYR F CA 1
ATOM 8478 C C . TYR F 1 95 ? -53.579 16.146 23.762 1.00 41.84 80 TYR F C 1
ATOM 8479 O O . TYR F 1 95 ? -54.695 16.630 23.573 1.00 37.36 80 TYR F O 1
ATOM 8488 N N . ARG F 1 96 ? -53.371 15.041 24.489 1.00 44.81 81 ARG F N 1
ATOM 8489 C CA . ARG F 1 96 ? -54.495 14.349 25.111 1.00 43.68 81 ARG F CA 1
ATOM 8490 C C . ARG F 1 96 ? -55.060 15.098 26.312 1.00 43.20 81 ARG F C 1
ATOM 8491 O O . ARG F 1 96 ? -56.137 14.731 26.792 1.00 40.50 81 ARG F O 1
ATOM 8499 N N . ASN F 1 97 ? -54.382 16.137 26.799 1.00 46.48 82 ASN F N 1
ATOM 8500 C CA . ASN F 1 97 ? -54.834 16.895 27.958 1.00 45.42 82 ASN F CA 1
ATOM 8501 C C . ASN F 1 97 ? -54.962 18.370 27.611 1.00 46.04 82 ASN F C 1
ATOM 8502 O O . ASN F 1 97 ? -54.035 18.964 27.050 1.00 45.30 82 ASN F O 1
ATOM 8507 N N . GLN F 1 98 ? -56.091 18.972 27.976 1.00 44.95 83 GLN F N 1
ATOM 8508 C CA . GLN F 1 98 ? -56.325 20.413 27.705 1.00 45.02 83 GLN F CA 1
ATOM 8509 C C . GLN F 1 98 ? -55.181 21.244 28.278 1.00 44.99 83 GLN F C 1
ATOM 8510 O O . GLN F 1 98 ? -54.837 22.259 27.667 1.00 45.44 83 GLN F O 1
ATOM 8516 N N . SER F 1 99 ? -54.585 20.794 29.380 1.00 47.96 84 SER F N 1
ATOM 8517 C CA . SER F 1 99 ? -53.565 21.614 30.079 1.00 49.45 84 SER F CA 1
ATOM 8518 C C . SER F 1 99 ? -52.341 21.908 29.215 1.00 45.77 84 SER F C 1
ATOM 8519 O O . SER F 1 99 ? -51.956 23.076 29.149 1.00 46.41 84 SER F O 1
ATOM 8522 N N . ASP F 1 100 ? -51.792 20.902 28.542 1.00 43.10 85 ASP F N 1
ATOM 8523 C CA . ASP F 1 100 ? -50.526 21.130 27.802 1.00 45.67 85 ASP F CA 1
ATOM 8524 C C . ASP F 1 100 ? -50.803 22.044 26.610 1.00 49.10 85 ASP F C 1
ATOM 8525 O O . ASP F 1 100 ? -49.922 22.845 26.268 1.00 47.80 85 ASP F O 1
ATOM 8530 N N . VAL F 1 101 ? -51.995 21.930 26.023 1.00 42.75 86 VAL F N 1
ATOM 8531 C CA . VAL F 1 101 ? -52.347 22.754 24.869 1.00 36.22 86 VAL F CA 1
ATOM 8532 C C . VAL F 1 101 ? -52.440 24.214 25.281 1.00 38.44 86 VAL F C 1
ATOM 8533 O O . VAL F 1 101 ? -51.844 25.098 24.653 1.00 38.32 86 VAL F O 1
ATOM 8537 N N . LEU F 1 102 ? -53.182 24.484 26.359 1.00 40.76 87 LEU F N 1
ATOM 8538 C CA . LEU F 1 102 ? -53.335 25.857 26.826 1.00 36.21 87 LEU F CA 1
ATOM 8539 C C . LEU F 1 102 ? -52.012 26.418 27.325 1.00 41.85 87 LEU F C 1
ATOM 8540 O O . LEU F 1 102 ? -51.701 27.587 27.073 1.00 45.46 87 LEU F O 1
ATOM 8545 N N . ALA F 1 103 ? -51.212 25.593 28.013 1.00 45.48 88 ALA F N 1
ATOM 8546 C CA . ALA F 1 103 ? -49.931 26.048 28.555 1.00 41.98 88 ALA F CA 1
ATOM 8547 C C . ALA F 1 103 ? -48.985 26.497 27.446 1.00 43.77 88 ALA F C 1
ATOM 8548 O O . ALA F 1 103 ? -48.316 27.534 27.557 1.00 41.83 88 ALA F O 1
ATOM 8550 N N . SER F 1 104 ? -48.906 25.708 26.370 1.00 46.54 89 SER F N 1
ATOM 8551 C CA . SER F 1 104 ? -48.051 26.038 25.234 1.00 41.40 89 SER F CA 1
ATOM 8552 C C . SER F 1 104 ? -48.570 27.236 24.439 1.00 44.81 89 SER F C 1
ATOM 8553 O O . SER F 1 104 ? -47.769 28.033 23.933 1.00 41.43 89 SER F O 1
ATOM 8556 N N . GLY F 1 105 ? -49.891 27.385 24.308 1.00 42.87 90 GLY F N 1
ATOM 8557 C CA . GLY F 1 105 ? -50.414 28.542 23.600 1.00 40.79 90 GLY F CA 1
ATOM 8558 C C . GLY F 1 105 ? -50.142 29.843 24.330 1.00 43.00 90 GLY F C 1
ATOM 8559 O O . GLY F 1 105 ? -49.903 30.878 23.705 1.00 48.78 90 GLY F O 1
ATOM 8560 N N . GLU F 1 106 ? -50.183 29.812 25.664 1.00 48.12 91 GLU F N 1
ATOM 8561 C CA . GLU F 1 106 ? -49.876 31.005 26.449 1.00 51.43 91 GLU F CA 1
ATOM 8562 C C . GLU F 1 106 ? -48.403 31.388 26.320 1.00 50.75 91 GLU F C 1
ATOM 8563 O O . GLU F 1 106 ? -48.064 32.578 26.285 1.00 49.71 91 GLU F O 1
ATOM 8569 N N . ALA F 1 107 ? -47.515 30.392 26.253 1.00 45.22 92 ALA F N 1
ATOM 8570 C CA . ALA F 1 107 ? -46.105 30.667 26.011 1.00 43.60 92 ALA F CA 1
ATOM 8571 C C . ALA F 1 107 ? -45.895 31.344 24.663 1.00 46.46 92 ALA F C 1
ATOM 8572 O O . ALA F 1 107 ? -45.072 32.260 24.533 1.00 53.69 92 ALA F O 1
ATOM 8574 N N . VAL F 1 108 ? -46.619 30.898 23.640 1.00 44.69 93 VAL F N 1
ATOM 8575 C CA . VAL F 1 108 ? -46.481 31.518 22.329 1.00 45.85 93 VAL F CA 1
ATOM 8576 C C . VAL F 1 108 ? -47.008 32.948 22.366 1.00 47.73 93 VAL F C 1
ATOM 8577 O O . VAL F 1 108 ? -46.429 33.855 21.752 1.00 51.60 93 VAL F O 1
ATOM 8581 N N . LEU F 1 109 ? -48.089 33.180 23.114 1.00 43.90 94 LEU F N 1
ATOM 8582 C CA . LEU F 1 109 ? -48.605 34.537 23.284 1.00 48.44 94 LEU F CA 1
ATOM 8583 C C . LEU F 1 109 ? -47.580 35.447 23.957 1.00 49.29 94 LEU F C 1
ATOM 8584 O O . LEU F 1 109 ? -47.343 36.578 23.509 1.00 48.13 94 LEU F O 1
ATOM 8589 N N . ARG F 1 110 ? -46.976 34.972 25.052 1.00 50.86 95 ARG F N 1
ATOM 8590 C CA . ARG F 1 110 ? -45.974 35.767 25.748 1.00 48.40 95 ARG F CA 1
ATOM 8591 C C . ARG F 1 110 ? -44.857 36.167 24.795 1.00 51.47 95 ARG F C 1
ATOM 8592 O O . ARG F 1 110 ? -44.417 37.323 24.791 1.00 56.65 95 ARG F O 1
ATOM 8600 N N . GLU F 1 111 ? -44.439 35.243 23.931 1.00 50.61 96 GLU F N 1
ATOM 8601 C CA . GLU F 1 111 ? -43.284 35.482 23.068 1.00 54.96 96 GLU F CA 1
ATOM 8602 C C . GLU F 1 111 ? -43.569 36.532 21.990 1.00 56.91 96 GLU F C 1
ATOM 8603 O O . GLU F 1 111 ? -42.715 37.381 21.702 1.00 56.53 96 GLU F O 1
ATOM 8609 N N . ILE F 1 112 ? -44.773 36.479 21.409 1.00 55.32 97 ILE F N 1
ATOM 8610 C CA . ILE F 1 112 ? -45.159 37.443 20.334 1.00 56.22 97 ILE F CA 1
ATOM 8611 C C . ILE F 1 112 ? -45.682 38.724 20.983 1.00 62.23 97 ILE F C 1
ATOM 8612 O O . ILE F 1 112 ? -46.004 39.663 20.230 1.00 59.46 97 ILE F O 1
ATOM 8617 N N . ASN F 1 113 ? -45.720 38.769 22.319 1.00 65.73 98 ASN F N 1
ATOM 8618 C CA . ASN F 1 113 ? -46.185 39.971 23.068 1.00 65.39 98 ASN F CA 1
ATOM 8619 C C . ASN F 1 113 ? -47.621 40.353 22.688 1.00 60.00 98 ASN F C 1
ATOM 8620 O O . ASN F 1 113 ? -47.867 41.557 22.496 1.00 63.79 98 ASN F O 1
ATOM 8625 N N . HIS F 1 114 ? -48.525 39.372 22.604 1.00 54.20 99 HIS F N 1
ATOM 8626 C CA . HIS F 1 114 ? -49.943 39.639 22.242 1.00 56.10 99 HIS F CA 1
ATOM 8627 C C . HIS F 1 114 ? -50.893 38.816 23.116 1.00 53.65 99 HIS F C 1
ATOM 8628 O O . HIS F 1 114 ? -50.517 37.689 23.452 1.00 48.00 99 HIS F O 1
ATOM 8635 N N . ALA F 1 115 ? -52.064 39.351 23.495 1.00 56.44 100 ALA F N 1
ATOM 8636 C CA . ALA F 1 115 ? -53.059 38.535 24.167 1.00 60.10 100 ALA F CA 1
ATOM 8637 C C . ALA F 1 115 ? -53.858 37.748 23.125 1.00 57.51 100 ALA F C 1
ATOM 8638 O O . ALA F 1 115 ? -53.751 37.981 21.916 1.00 54.23 100 ALA F O 1
ATOM 8640 N N . GLN F 1 116 ? -54.655 36.791 23.610 1.00 54.39 101 GLN F N 1
ATOM 8641 C CA . GLN F 1 116 ? -55.380 35.900 22.710 1.00 51.40 101 GLN F CA 1
ATOM 8642 C C . GLN F 1 116 ? -56.367 36.668 21.839 1.00 56.02 101 GLN F C 1
ATOM 8643 O O . GLN F 1 116 ? -56.660 36.254 20.707 1.00 56.29 101 GLN F O 1
ATOM 8649 N N . GLU F 1 117 ? -56.859 37.804 22.331 1.00 55.86 102 GLU F N 1
ATOM 8650 C CA . GLU F 1 117 ? -57.889 38.579 21.653 1.00 53.91 102 GLU F CA 1
ATOM 8651 C C . GLU F 1 117 ? -57.313 39.613 20.690 1.00 55.25 102 GLU F C 1
ATOM 8652 O O . GLU F 1 117 ? -58.075 40.407 20.129 1.00 55.44 102 GLU F O 1
ATOM 8658 N N . ASP F 1 118 ? -55.988 39.623 20.488 1.00 55.18 103 ASP F N 1
ATOM 8659 C CA . ASP F 1 118 ? -55.367 40.435 19.446 1.00 50.72 103 ASP F CA 1
ATOM 8660 C C . ASP F 1 118 ? -55.535 39.830 18.060 1.00 59.29 103 ASP F C 1
ATOM 8661 O O . ASP F 1 118 ? -55.178 40.479 17.065 1.00 61.41 103 ASP F O 1
ATOM 8666 N N . ARG F 1 119 ? -56.073 38.613 17.984 1.00 59.26 104 ARG F N 1
ATOM 8667 C CA . ARG F 1 119 ? -56.335 37.947 16.721 1.00 49.61 104 ARG F CA 1
ATOM 8668 C C . ARG F 1 119 ? -57.322 38.744 15.882 1.00 51.11 104 ARG F C 1
ATOM 8669 O O . ARG F 1 119 ? -58.057 39.603 16.380 1.00 54.02 104 ARG F O 1
ATOM 8677 N N . LEU F 1 120 ? -57.341 38.420 14.577 1.00 59.33 105 LEU F N 1
ATOM 8678 C CA . LEU F 1 120 ? -58.252 38.950 13.572 1.00 52.82 105 LEU F CA 1
ATOM 8679 C C . LEU F 1 120 ? -59.638 38.334 13.730 1.00 52.24 105 LEU F C 1
ATOM 8680 O O . LEU F 1 120 ? -59.771 37.197 14.194 1.00 57.31 105 LEU F O 1
ATOM 8685 N N . PRO F 1 121 ? -60.685 39.053 13.341 1.00 49.75 106 PRO F N 1
ATOM 8686 C CA . PRO F 1 121 ? -62.018 38.455 13.333 1.00 46.75 106 PRO F CA 1
ATOM 8687 C C . PRO F 1 121 ? -62.149 37.450 12.201 1.00 47.14 106 PRO F C 1
ATOM 8688 O O . PRO F 1 121 ? -61.423 37.486 11.205 1.00 48.67 106 PRO F O 1
ATOM 8692 N N . CYS F 1 122 ? -63.105 36.550 12.368 1.00 42.87 107 CYS F N 1
ATOM 8693 C CA . CYS F 1 122 ? -63.369 35.490 11.407 1.00 42.01 107 CYS F CA 1
ATOM 8694 C C . CYS F 1 122 ? -64.537 35.905 10.514 1.00 50.39 107 CYS F C 1
ATOM 8695 O O . CYS F 1 122 ? -65.693 35.907 10.955 1.00 51.37 107 CYS F O 1
ATOM 8698 N N . ARG F 1 123 ? -64.239 36.242 9.258 1.00 51.62 108 ARG F N 1
ATOM 8699 C CA . ARG F 1 123 ? -65.237 36.760 8.324 1.00 43.60 108 ARG F CA 1
ATOM 8700 C C . ARG F 1 123 ? -65.861 35.620 7.524 1.00 47.71 108 ARG F C 1
ATOM 8701 O O . ARG F 1 123 ? -65.170 34.960 6.740 1.00 55.04 108 ARG F O 1
ATOM 8709 N N . ILE F 1 124 ? -67.165 35.403 7.701 1.00 49.47 109 ILE F N 1
ATOM 8710 C CA . ILE F 1 124 ? -67.897 34.450 6.868 1.00 44.47 109 ILE F CA 1
ATOM 8711 C C . ILE F 1 124 ? -68.019 35.006 5.454 1.00 47.78 109 ILE F C 1
ATOM 8712 O O . ILE F 1 124 ? -68.640 36.054 5.241 1.00 46.19 109 ILE F O 1
ATOM 8717 N N . ALA F 1 125 ? -67.429 34.294 4.478 1.00 47.91 110 ALA F N 1
ATOM 8718 C CA . ALA F 1 125 ? -67.451 34.688 3.072 1.00 43.98 110 ALA F CA 1
ATOM 8719 C C . ALA F 1 125 ? -68.297 33.776 2.196 1.00 46.52 110 ALA F C 1
ATOM 8720 O O . ALA F 1 125 ? -68.487 34.083 1.014 1.00 48.33 110 ALA F O 1
ATOM 8722 N N . TRP F 1 126 ? -68.858 32.729 2.774 1.00 44.81 111 TRP F N 1
ATOM 8723 C CA . TRP F 1 126 ? -69.827 31.898 2.079 1.00 45.36 111 TRP F CA 1
ATOM 8724 C C . TRP F 1 126 ? -70.488 30.950 3.035 1.00 45.67 111 TRP F C 1
ATOM 8725 O O . TRP F 1 126 ? -69.820 30.349 3.833 1.00 44.35 111 TRP F O 1
ATOM 8736 N N . LYS F 1 127 ? -71.801 30.840 2.981 1.00 44.56 112 LYS F N 1
ATOM 8737 C CA . LYS F 1 127 ? -72.509 29.866 3.761 1.00 40.50 112 LYS F CA 1
ATOM 8738 C C . LYS F 1 127 ? -73.657 29.505 2.876 1.00 39.84 112 LYS F C 1
ATOM 8739 O O . LYS F 1 127 ? -74.237 30.392 2.290 1.00 45.14 112 LYS F O 1
ATOM 8745 N N . GLU F 1 128 ? -73.944 28.220 2.732 1.00 35.85 113 GLU F N 1
ATOM 8746 C CA . GLU F 1 128 ? -74.976 27.763 1.845 1.00 34.05 113 GLU F CA 1
ATOM 8747 C C . GLU F 1 128 ? -75.270 26.306 2.003 1.00 35.73 113 GLU F C 1
ATOM 8748 O O . GLU F 1 128 ? -74.369 25.517 2.140 1.00 41.06 113 GLU F O 1
ATOM 8754 N N . ILE F 1 129 ? -76.537 25.943 1.981 1.00 35.00 114 ILE F N 1
ATOM 8755 C CA . ILE F 1 129 ? -76.949 24.549 2.045 1.00 37.91 114 ILE F CA 1
ATOM 8756 C C . ILE F 1 129 ? -77.675 24.214 0.748 1.00 43.25 114 ILE F C 1
ATOM 8757 O O . ILE F 1 129 ? -78.639 24.891 0.370 1.00 48.18 114 ILE F O 1
ATOM 8762 N N . ILE F 1 130 ? -77.202 23.181 0.068 1.00 46.50 115 ILE F N 1
ATOM 8763 C CA . ILE F 1 130 ? -77.727 22.746 -1.216 1.00 42.49 115 ILE F CA 1
ATOM 8764 C C . ILE F 1 130 ? -78.359 21.374 -0.997 1.00 44.30 115 ILE F C 1
ATOM 8765 O O . ILE F 1 130 ? -77.653 20.374 -0.815 1.00 51.21 115 ILE F O 1
ATOM 8770 N N . ARG F 1 131 ? -79.685 21.318 -0.981 1.00 48.84 116 ARG F N 1
ATOM 8771 C CA . ARG F 1 131 ? -80.372 20.052 -0.783 1.00 51.77 116 ARG F CA 1
ATOM 8772 C C . ARG F 1 131 ? -80.470 19.276 -2.096 1.00 53.48 116 ARG F C 1
ATOM 8773 O O . ARG F 1 131 ? -80.452 19.844 -3.193 1.00 52.01 116 ARG F O 1
ATOM 8781 N N . ALA F 1 132 ? -80.595 17.957 -1.963 1.00 55.48 117 ALA F N 1
ATOM 8782 C CA . ALA F 1 132 ? -80.630 17.038 -3.095 1.00 50.87 117 ALA F CA 1
ATOM 8783 C C . ALA F 1 132 ? -79.447 17.282 -4.031 1.00 54.00 117 ALA F C 1
ATOM 8784 O O . ALA F 1 132 ? -79.599 17.666 -5.194 1.00 62.87 117 ALA F O 1
ATOM 8786 N N . ILE F 1 133 ? -78.249 17.051 -3.484 1.00 46.00 118 ILE F N 1
ATOM 8787 C CA . ILE F 1 133 ? -77.018 17.148 -4.263 1.00 48.02 118 ILE F CA 1
ATOM 8788 C C . ILE F 1 133 ? -77.111 16.227 -5.474 1.00 48.80 118 ILE F C 1
ATOM 8789 O O . ILE F 1 133 ? -77.483 15.051 -5.346 1.00 48.28 118 ILE F O 1
ATOM 8794 N N . THR F 1 134 ? -76.806 16.763 -6.665 1.00 45.81 119 THR F N 1
ATOM 8795 C CA . THR F 1 134 ? -76.810 15.932 -7.871 1.00 44.96 119 THR F CA 1
ATOM 8796 C C . THR F 1 134 ? -75.689 14.895 -7.792 1.00 46.70 119 THR F C 1
ATOM 8797 O O . THR F 1 134 ? -74.660 15.129 -7.149 1.00 46.62 119 THR F O 1
ATOM 8801 N N . PRO F 1 135 ? -75.851 13.738 -8.446 1.00 50.45 120 PRO F N 1
ATOM 8802 C CA . PRO F 1 135 ? -74.746 12.757 -8.454 1.00 49.37 120 PRO F CA 1
ATOM 8803 C C . PRO F 1 135 ? -73.504 13.280 -9.162 1.00 47.21 120 PRO F C 1
ATOM 8804 O O . PRO F 1 135 ? -72.377 12.995 -8.735 1.00 42.09 120 PRO F O 1
ATOM 8808 N N . ASP F 1 136 ? -73.690 14.035 -10.249 1.00 45.90 121 ASP F N 1
ATOM 8809 C CA . ASP F 1 136 ? -72.564 14.683 -10.909 1.00 39.98 121 ASP F CA 1
ATOM 8810 C C . ASP F 1 136 ? -71.852 15.618 -9.945 1.00 43.02 121 ASP F C 1
ATOM 8811 O O . ASP F 1 136 ? -70.622 15.574 -9.797 1.00 45.27 121 ASP F O 1
ATOM 8816 N N . HIS F 1 137 ? -72.623 16.474 -9.275 1.00 39.41 122 HIS F N 1
ATOM 8817 C CA . HIS F 1 137 ? -72.046 17.410 -8.320 1.00 40.59 122 HIS F CA 1
ATOM 8818 C C . HIS F 1 137 ? -71.336 16.684 -7.178 1.00 41.79 122 HIS F C 1
ATOM 8819 O O . HIS F 1 137 ? -70.247 17.091 -6.762 1.00 39.96 122 HIS F O 1
ATOM 8826 N N . ALA F 1 138 ? -71.937 15.608 -6.656 1.00 45.51 123 ALA F N 1
ATOM 8827 C CA . ALA F 1 138 ? -71.266 14.816 -5.628 1.00 39.76 123 ALA F CA 1
ATOM 8828 C C . ALA F 1 138 ? -70.027 14.136 -6.185 1.00 39.00 123 ALA F C 1
ATOM 8829 O O . ALA F 1 138 ? -69.024 13.979 -5.482 1.00 42.91 123 ALA F O 1
ATOM 8831 N N . THR F 1 139 ? -70.076 13.719 -7.444 1.00 39.86 124 THR F N 1
ATOM 8832 C CA . THR F 1 139 ? -68.926 13.038 -8.024 1.00 44.52 124 THR F CA 1
ATOM 8833 C C . THR F 1 139 ? -67.755 13.994 -8.213 1.00 38.76 124 THR F C 1
ATOM 8834 O O . THR F 1 139 ? -66.613 13.646 -7.910 1.00 33.26 124 THR F O 1
ATOM 8838 N N . LEU F 1 140 ? -68.021 15.221 -8.655 1.00 42.46 125 LEU F N 1
ATOM 8839 C CA . LEU F 1 140 ? -66.939 16.189 -8.809 1.00 42.73 125 LEU F CA 1
ATOM 8840 C C . LEU F 1 140 ? -66.278 16.490 -7.472 1.00 38.59 125 LEU F C 1
ATOM 8841 O O . LEU F 1 140 ? -65.047 16.516 -7.371 1.00 43.54 125 LEU F O 1
ATOM 8846 N N . ILE F 1 141 ? -67.078 16.698 -6.424 1.00 38.62 126 ILE F N 1
ATOM 8847 C CA . ILE F 1 141 ? -66.490 17.077 -5.143 1.00 40.89 126 ILE F CA 1
ATOM 8848 C C . ILE F 1 141 ? -65.648 15.938 -4.589 1.00 39.27 126 ILE F C 1
ATOM 8849 O O . ILE F 1 141 ? -64.565 16.162 -4.036 1.00 43.75 126 ILE F O 1
ATOM 8854 N N . ASN F 1 142 ? -66.115 14.697 -4.745 1.00 41.54 127 ASN F N 1
ATOM 8855 C CA . ASN F 1 142 ? -65.346 13.568 -4.229 1.00 45.77 127 ASN F CA 1
ATOM 8856 C C . ASN F 1 142 ? -64.020 13.404 -4.959 1.00 48.23 127 ASN F C 1
ATOM 8857 O O . ASN F 1 142 ? -63.028 13.008 -4.343 1.00 50.64 127 ASN F O 1
ATOM 8862 N N . ARG F 1 143 ? -63.982 13.657 -6.258 1.00 52.63 128 ARG F N 1
ATOM 8863 C CA . ARG F 1 143 ? -62.770 13.438 -7.025 1.00 50.05 128 ARG F CA 1
ATOM 8864 C C . ARG F 1 143 ? -61.700 14.446 -6.764 1.00 51.45 128 ARG F C 1
ATOM 8865 O O . ARG F 1 143 ? -60.528 14.132 -6.780 1.00 54.98 128 ARG F O 1
ATOM 8873 N N . GLN F 1 144 ? -62.103 15.649 -6.469 1.00 50.20 129 GLN F N 1
ATOM 8874 C CA . GLN F 1 144 ? -61.145 16.704 -6.255 1.00 54.31 129 GLN F CA 1
ATOM 8875 C C . GLN F 1 144 ? -60.520 16.718 -4.891 1.00 54.00 129 GLN F C 1
ATOM 8876 O O . GLN F 1 144 ? -60.891 17.526 -4.058 1.00 55.97 129 GLN F O 1
ATOM 8882 N N . LEU F 1 145 ? -59.584 15.828 -4.646 1.00 52.86 130 LEU F N 1
ATOM 8883 C CA . LEU F 1 145 ? -58.843 15.807 -3.394 1.00 65.11 130 LEU F CA 1
ATOM 8884 C C . LEU F 1 145 ? -59.520 15.940 -2.008 1.00 70.58 130 LEU F C 1
ATOM 8885 O O . LEU F 1 145 ? -59.148 16.795 -1.201 1.00 66.53 130 LEU F O 1
ATOM 8890 N N . ARG F 1 146 ? -60.506 15.095 -1.729 1.00 67.95 131 ARG F N 1
ATOM 8891 C CA . ARG F 1 146 ? -61.100 15.095 -0.403 1.00 66.11 131 ARG F CA 1
ATOM 8892 C C . ARG F 1 146 ? -60.541 13.923 0.322 1.00 64.26 131 ARG F C 1
ATOM 8893 O O . ARG F 1 146 ? -60.389 12.852 -0.239 1.00 67.71 131 ARG F O 1
ATOM 8901 N N . LYS F 1 147 ? -60.200 14.135 1.574 1.00 53.40 132 LYS F N 1
ATOM 8902 C CA . LYS F 1 147 ? -59.580 13.095 2.321 1.00 53.19 132 LYS F CA 1
ATOM 8903 C C . LYS F 1 147 ? -60.575 12.534 3.303 1.00 55.65 132 LYS F C 1
ATOM 8904 O O . LYS F 1 147 ? -60.285 11.598 4.020 1.00 44.51 132 LYS F O 1
ATOM 8910 N N . GLY F 1 148 ? -61.771 13.089 3.313 1.00 53.82 133 GLY F N 1
ATOM 8911 C CA . GLY F 1 148 ? -62.779 12.658 4.231 1.00 44.41 133 GLY F CA 1
ATOM 8912 C C . GLY F 1 148 ? -63.698 11.572 3.818 1.00 40.67 133 GLY F C 1
ATOM 8913 O O . GLY F 1 148 ? -63.312 10.551 3.310 1.00 41.01 133 GLY F O 1
ATOM 8914 N N . SER F 1 149 ? -64.951 11.804 4.076 1.00 34.43 134 SER F N 1
ATOM 8915 C CA . SER F 1 149 ? -65.907 10.823 3.723 1.00 38.04 134 SER F CA 1
ATOM 8916 C C . SER F 1 149 ? -66.558 11.235 2.438 1.00 38.70 134 SER F C 1
ATOM 8917 O O . SER F 1 149 ? -66.534 12.388 2.107 1.00 37.40 134 SER F O 1
ATOM 8920 N N . MET F 1 150 ? -67.130 10.292 1.712 1.00 41.22 135 MET F N 1
ATOM 8921 C CA . MET F 1 150 ? -67.646 10.630 0.366 1.00 38.39 135 MET F CA 1
ATOM 8922 C C . MET F 1 150 ? -68.966 11.388 0.461 1.00 32.58 135 MET F C 1
ATOM 8923 O O . MET F 1 150 ? -69.785 11.039 1.316 1.00 32.74 135 MET F O 1
ATOM 8928 N N . LEU F 1 151 ? -69.135 12.408 -0.377 1.00 36.63 136 LEU F N 1
ATOM 8929 C CA . LEU F 1 151 ? -70.430 13.118 -0.447 1.00 33.34 136 LEU F CA 1
ATOM 8930 C C . LEU F 1 151 ? -71.355 12.212 -1.243 1.00 33.19 136 LEU F C 1
ATOM 8931 O O . LEU F 1 151 ? -71.032 11.909 -2.397 1.00 37.05 136 LEU F O 1
ATOM 8936 N N . LEU F 1 152 ? -72.435 11.765 -0.616 1.00 36.85 137 LEU F N 1
ATOM 8937 C CA . LEU F 1 152 ? -73.332 10.845 -1.311 1.00 43.01 137 LEU F CA 1
ATOM 8938 C C . LEU F 1 152 ? -74.422 11.611 -2.064 1.00 48.62 137 LEU F C 1
ATOM 8939 O O . LEU F 1 152 ? -74.915 12.638 -1.579 1.00 52.87 137 LEU F O 1
ATOM 8944 N N . PRO F 1 153 ? -74.893 11.166 -3.266 1.00 43.88 138 PRO F N 1
ATOM 8945 C CA . PRO F 1 153 ? -75.970 11.883 -3.942 1.00 50.83 138 PRO F CA 1
ATOM 8946 C C . PRO F 1 153 ? -77.345 11.784 -3.268 1.00 50.31 138 PRO F C 1
ATOM 8947 O O . PRO F 1 153 ? -77.619 10.795 -2.620 1.00 44.36 138 PRO F O 1
ATOM 8951 N N . GLY F 1 154 ? -78.163 12.827 -3.424 1.00 50.98 139 GLY F N 1
ATOM 8952 C CA . GLY F 1 154 ? -79.525 12.836 -2.855 1.00 51.83 139 GLY F CA 1
ATOM 8953 C C . GLY F 1 154 ? -79.552 13.390 -1.445 1.00 48.83 139 GLY F C 1
ATOM 8954 O O . GLY F 1 154 ? -80.654 13.632 -0.931 1.00 60.72 139 GLY F O 1
ATOM 8955 N N . LYS F 1 155 ? -78.383 13.630 -0.859 1.00 44.31 140 LYS F N 1
ATOM 8956 C CA . LYS F 1 155 ? -78.308 14.130 0.533 1.00 36.58 140 LYS F CA 1
ATOM 8957 C C . LYS F 1 155 ? -78.030 15.627 0.473 1.00 37.97 140 LYS F C 1
ATOM 8958 O O . LYS F 1 155 ? -77.784 16.127 -0.632 1.00 42.96 140 LYS F O 1
ATOM 8964 N N . SER F 1 156 ? -78.075 16.311 1.611 1.00 31.96 141 SER F N 1
ATOM 8965 C CA . SER F 1 156 ? -77.894 17.753 1.550 1.00 38.18 141 SER F CA 1
ATOM 8966 C C . SER F 1 156 ? -76.473 18.127 1.930 1.00 41.12 141 SER F C 1
ATOM 8967 O O . SER F 1 156 ? -75.840 17.477 2.763 1.00 46.63 141 SER F O 1
ATOM 8970 N N . MET F 1 157 ? -75.975 19.177 1.292 1.00 42.49 142 MET F N 1
ATOM 8971 C CA . MET F 1 157 ? -74.625 19.666 1.499 1.00 37.53 142 MET F CA 1
ATOM 8972 C C . MET F 1 157 ? -74.700 21.009 2.188 1.00 43.39 142 MET F C 1
ATOM 8973 O O . MET F 1 157 ? -75.551 21.838 1.860 1.00 43.29 142 MET F O 1
ATOM 8978 N N . PHE F 1 158 ? -73.823 21.198 3.161 1.00 41.23 143 PHE F N 1
ATOM 8979 C CA . PHE F 1 158 ? -73.548 22.492 3.752 1.00 35.38 143 PHE F CA 1
ATOM 8980 C C . PHE F 1 158 ? -72.104 22.812 3.406 1.00 39.55 143 PHE F C 1
ATOM 8981 O O . PHE F 1 158 ? -71.213 21.993 3.647 1.00 41.43 143 PHE F O 1
ATOM 8989 N N . ILE F 1 159 ? -71.879 23.966 2.785 1.00 38.43 144 ILE F N 1
ATOM 8990 C CA . ILE F 1 159 ? -70.535 24.476 2.577 1.00 28.96 144 ILE F CA 1
ATOM 8991 C C . ILE F 1 159 ? -70.408 25.830 3.259 1.00 33.98 144 ILE F C 1
ATOM 8992 O O . ILE F 1 159 ? -71.326 26.655 3.228 1.00 38.06 144 ILE F O 1
ATOM 8997 N N . LEU F 1 160 ? -69.271 26.045 3.891 1.00 34.35 145 LEU F N 1
ATOM 8998 C CA . LEU F 1 160 ? -68.991 27.288 4.577 1.00 34.36 145 LEU F CA 1
ATOM 8999 C C . LEU F 1 160 ? -67.571 27.686 4.236 1.00 39.32 145 LEU F C 1
ATOM 9000 O O . LEU F 1 160 ? -66.731 26.833 3.948 1.00 41.41 145 LEU F O 1
ATOM 9005 N N . GLU F 1 161 ? -67.309 28.986 4.253 1.00 39.52 146 GLU F N 1
ATOM 9006 C CA . GLU F 1 161 ? -65.986 29.486 3.915 1.00 38.61 146 GLU F CA 1
ATOM 9007 C C . GLU F 1 161 ? -65.712 30.723 4.751 1.00 41.38 146 GLU F C 1
ATOM 9008 O O . GLU F 1 161 ? -66.551 31.630 4.811 1.00 42.50 146 GLU F O 1
ATOM 9014 N N . THR F 1 162 ? -64.552 30.750 5.407 1.00 45.17 147 THR F N 1
ATOM 9015 C CA . THR F 1 162 ? -64.198 31.833 6.311 1.00 45.93 147 THR F CA 1
ATOM 9016 C C . THR F 1 162 ? -62.850 32.419 5.921 1.00 46.80 147 THR F C 1
ATOM 9017 O O . THR F 1 162 ? -62.044 31.786 5.238 1.00 47.02 147 THR F O 1
ATOM 9021 N N . GLU F 1 163 ? -62.626 33.648 6.358 1.00 47.77 148 GLU F N 1
ATOM 9022 C CA . GLU F 1 163 ? -61.341 34.324 6.232 1.00 49.25 148 GLU F CA 1
ATOM 9023 C C . GLU F 1 163 ? -61.012 34.975 7.573 1.00 51.01 148 GLU F C 1
ATOM 9024 O O . GLU F 1 163 ? -61.764 35.848 8.029 1.00 53.94 148 GLU F O 1
ATOM 9030 N N . PRO F 1 164 ? -59.916 34.583 8.249 1.00 41.44 149 PRO F N 1
ATOM 9031 C CA . PRO F 1 164 ? -58.867 33.622 7.865 1.00 45.84 149 PRO F CA 1
ATOM 9032 C C . PRO F 1 164 ? -59.293 32.149 7.873 1.00 42.18 149 PRO F C 1
ATOM 9033 O O . PRO F 1 164 ? -60.362 31.809 8.374 1.00 43.61 149 PRO F O 1
ATOM 9037 N N . ALA F 1 165 ? -58.434 31.276 7.345 1.00 43.72 150 ALA F N 1
ATOM 9038 C CA . ALA F 1 165 ? -58.809 29.872 7.199 1.00 45.05 150 ALA F CA 1
ATOM 9039 C C . ALA F 1 165 ? -58.831 29.146 8.543 1.00 49.30 150 ALA F C 1
ATOM 9040 O O . ALA F 1 165 ? -59.787 28.424 8.850 1.00 48.01 150 ALA F O 1
ATOM 9042 N N . GLY F 1 166 ? -57.792 29.347 9.366 1.00 50.91 151 GLY F N 1
ATOM 9043 C CA . GLY F 1 166 ? -57.566 28.487 10.523 1.00 46.91 151 GLY F CA 1
ATOM 9044 C C . GLY F 1 166 ? -58.773 28.293 11.422 1.00 45.00 151 GLY F C 1
ATOM 9045 O O . GLY F 1 166 ? -58.909 27.249 12.072 1.00 47.05 151 GLY F O 1
ATOM 9046 N N . TYR F 1 167 ? -59.675 29.275 11.472 1.00 43.06 152 TYR F N 1
ATOM 9047 C CA . TYR F 1 167 ? -60.843 29.104 12.327 1.00 42.75 152 TYR F CA 1
ATOM 9048 C C . TYR F 1 167 ? -61.717 27.949 11.876 1.00 44.11 152 TYR F C 1
ATOM 9049 O O . TYR F 1 167 ? -62.453 27.400 12.700 1.00 46.84 152 TYR F O 1
ATOM 9058 N N . ILE F 1 168 ? -61.640 27.556 10.600 1.00 39.98 153 ILE F N 1
ATOM 9059 C CA . ILE F 1 168 ? -62.595 26.590 10.060 1.00 44.01 153 ILE F CA 1
ATOM 9060 C C . ILE F 1 168 ? -62.568 25.300 10.862 1.00 42.16 153 ILE F C 1
ATOM 9061 O O . ILE F 1 168 ? -63.603 24.646 11.043 1.00 43.08 153 ILE F O 1
ATOM 9066 N N . VAL F 1 169 ? -61.403 24.936 11.390 1.00 40.65 154 VAL F N 1
ATOM 9067 C CA . VAL F 1 169 ? -61.284 23.697 12.147 1.00 42.67 154 VAL F CA 1
ATOM 9068 C C . VAL F 1 169 ? -62.162 23.744 13.394 1.00 39.97 154 VAL F C 1
ATOM 9069 O O . VAL F 1 169 ? -62.819 22.756 13.741 1.00 40.21 154 VAL F O 1
ATOM 9073 N N . GLN F 1 170 ? -62.210 24.894 14.075 1.00 41.31 155 GLN F N 1
ATOM 9074 C CA . GLN F 1 170 ? -63.066 25.000 15.257 1.00 43.45 155 GLN F CA 1
ATOM 9075 C C . GLN F 1 170 ? -64.545 25.037 14.875 1.00 48.77 155 GLN F C 1
ATOM 9076 O O . GLN F 1 170 ? -65.387 24.458 15.576 1.00 46.26 155 GLN F O 1
ATOM 9082 N N . ALA F 1 171 ? -64.884 25.717 13.770 1.00 46.56 156 ALA F N 1
ATOM 9083 C CA . ALA F 1 171 ? -66.258 25.695 13.277 1.00 39.22 156 ALA F CA 1
ATOM 9084 C C . ALA F 1 171 ? -66.671 24.280 12.895 1.00 44.44 156 ALA F C 1
ATOM 9085 O O . ALA F 1 171 ? -67.755 23.817 13.262 1.00 51.72 156 ALA F O 1
ATOM 9087 N N . ALA F 1 172 ? -65.806 23.571 12.161 1.00 46.29 157 ALA F N 1
ATOM 9088 C CA . ALA F 1 172 ? -66.025 22.151 11.890 1.00 43.60 157 ALA F CA 1
ATOM 9089 C C . ALA F 1 172 ? -66.268 21.355 13.171 1.00 38.89 157 ALA F C 1
ATOM 9090 O O . ALA F 1 172 ? -66.997 20.355 13.161 1.00 39.98 157 ALA F O 1
ATOM 9092 N N . ASN F 1 173 ? -65.680 21.789 14.286 1.00 41.56 158 ASN F N 1
ATOM 9093 C CA . ASN F 1 173 ? -65.744 21.004 15.513 1.00 42.16 158 ASN F CA 1
ATOM 9094 C C . ASN F 1 173 ? -67.065 21.210 16.241 1.00 41.96 158 ASN F C 1
ATOM 9095 O O . ASN F 1 173 ? -67.739 20.242 16.609 1.00 43.89 158 ASN F O 1
ATOM 9100 N N . GLU F 1 174 ? -67.454 22.464 16.460 1.00 42.65 159 GLU F N 1
ATOM 9101 C CA . GLU F 1 174 ? -68.729 22.702 17.117 1.00 45.64 159 GLU F CA 1
ATOM 9102 C C . GLU F 1 174 ? -69.905 22.300 16.239 1.00 43.11 159 GLU F C 1
ATOM 9103 O O . GLU F 1 174 ? -70.987 22.031 16.776 1.00 46.84 159 GLU F O 1
ATOM 9109 N N . ALA F 1 175 ? -69.713 22.246 14.912 1.00 43.13 160 ALA F N 1
ATOM 9110 C CA . ALA F 1 175 ? -70.785 21.830 14.007 1.00 35.14 160 ALA F CA 1
ATOM 9111 C C . ALA F 1 175 ? -71.069 20.340 14.139 1.00 40.67 160 ALA F C 1
ATOM 9112 O O . ALA F 1 175 ? -72.231 19.922 14.083 1.00 44.30 160 ALA F O 1
ATOM 9114 N N . GLU F 1 176 ? -70.017 19.524 14.308 1.00 40.32 161 GLU F N 1
ATOM 9115 C CA . GLU F 1 176 ? -70.202 18.096 14.555 1.00 35.76 161 GLU F CA 1
ATOM 9116 C C . GLU F 1 176 ? -70.736 17.860 15.957 1.00 38.32 161 GLU F C 1
ATOM 9117 O O . GLU F 1 176 ? -71.581 16.980 16.171 1.00 36.86 161 GLU F O 1
ATOM 9123 N N . LYS F 1 177 ? -70.249 18.641 16.924 1.00 39.43 162 LYS F N 1
ATOM 9124 C CA . LYS F 1 177 ? -70.802 18.606 18.271 1.00 38.24 162 LYS F CA 1
ATOM 9125 C C . LYS F 1 177 ? -72.315 18.769 18.243 1.00 37.92 162 LYS F C 1
ATOM 9126 O O . LYS F 1 177 ? -73.044 18.003 18.877 1.00 41.59 162 LYS F O 1
ATOM 9132 N N . ALA F 1 178 ? -72.809 19.740 17.479 1.00 39.15 163 ALA F N 1
ATOM 9133 C CA . ALA F 1 178 ? -74.217 20.116 17.536 1.00 36.01 163 ALA F CA 1
ATOM 9134 C C . ALA F 1 178 ? -75.118 19.330 16.599 1.00 37.86 163 ALA F C 1
ATOM 9135 O O . ALA F 1 178 ? -76.323 19.251 16.857 1.00 41.35 163 ALA F O 1
ATOM 9137 N N . ALA F 1 179 ? -74.596 18.756 15.517 1.00 42.78 164 ALA F N 1
ATOM 9138 C CA . ALA F 1 179 ? -75.455 18.175 14.487 1.00 38.70 164 ALA F CA 1
ATOM 9139 C C . ALA F 1 179 ? -74.946 16.806 14.045 1.00 36.37 164 ALA F C 1
ATOM 9140 O O . ALA F 1 179 ? -73.747 16.524 14.080 1.00 40.20 164 ALA F O 1
ATOM 9142 N N . HIS F 1 180 ? -75.873 15.952 13.624 1.00 34.89 165 HIS F N 1
ATOM 9143 C CA . HIS F 1 180 ? -75.537 14.583 13.225 1.00 39.09 165 HIS F CA 1
ATOM 9144 C C . HIS F 1 180 ? -75.208 14.521 11.734 1.00 39.74 165 HIS F C 1
ATOM 9145 O O . HIS F 1 180 ? -75.863 13.843 10.954 1.00 45.49 165 HIS F O 1
ATOM 9152 N N . VAL F 1 181 ? -74.157 15.238 11.357 1.00 36.58 166 VAL F N 1
ATOM 9153 C CA . VAL F 1 181 ? -73.757 15.371 9.971 1.00 35.58 166 VAL F CA 1
ATOM 9154 C C . VAL F 1 181 ? -72.560 14.464 9.687 1.00 35.85 166 VAL F C 1
ATOM 9155 O O . VAL F 1 181 ? -71.991 13.847 10.580 1.00 41.95 166 VAL F O 1
ATOM 9159 N N . THR F 1 182 ? -72.176 14.385 8.418 1.00 37.29 167 THR F N 1
ATOM 9160 C CA . THR F 1 182 ? -70.961 13.708 7.997 1.00 33.08 167 THR F CA 1
ATOM 9161 C C . THR F 1 182 ? -69.986 14.770 7.505 1.00 35.93 167 THR F C 1
ATOM 9162 O O . THR F 1 182 ? -70.335 15.577 6.633 1.00 33.97 167 THR F O 1
ATOM 9166 N N . LEU F 1 183 ? -68.783 14.791 8.083 1.00 32.73 168 LEU F N 1
ATOM 9167 C CA . LEU F 1 183 ? -67.732 15.635 7.545 1.00 28.20 168 LEU F CA 1
ATOM 9168 C C . LEU F 1 183 ? -67.295 15.081 6.204 1.00 34.01 168 LEU F C 1
ATOM 9169 O O . LEU F 1 183 ? -67.204 13.864 6.008 1.00 36.59 168 LEU F O 1
ATOM 9174 N N . ILE F 1 184 ? -67.024 15.996 5.278 1.00 31.75 169 ILE F N 1
ATOM 9175 C CA . ILE F 1 184 ? -66.575 15.664 3.942 1.00 31.46 169 ILE F CA 1
ATOM 9176 C C . ILE F 1 184 ? -65.238 16.315 3.629 1.00 37.99 169 ILE F C 1
ATOM 9177 O O . ILE F 1 184 ? -64.375 15.700 2.987 1.00 44.65 169 ILE F O 1
ATOM 9182 N N . ASP F 1 185 ? -65.027 17.546 4.093 1.00 36.03 170 ASP F N 1
ATOM 9183 C CA . ASP F 1 185 ? -63.805 18.243 3.712 1.00 43.80 170 ASP F CA 1
ATOM 9184 C C . ASP F 1 185 ? -63.528 19.475 4.563 1.00 40.69 170 ASP F C 1
ATOM 9185 O O . ASP F 1 185 ? -64.424 20.305 4.737 1.00 43.44 170 ASP F O 1
ATOM 9190 N N . VAL F 1 186 ? -62.302 19.592 5.100 1.00 39.54 171 VAL F N 1
ATOM 9191 C CA . VAL F 1 186 ? -61.829 20.775 5.821 1.00 39.72 171 VAL F CA 1
ATOM 9192 C C . VAL F 1 186 ? -60.499 21.228 5.230 1.00 47.20 171 VAL F C 1
ATOM 9193 O O . VAL F 1 186 ? -59.610 20.410 4.971 1.00 49.75 171 VAL F O 1
ATOM 9197 N N . ARG F 1 187 ? -60.356 22.534 5.022 1.00 42.94 172 ARG F N 1
ATOM 9198 C CA . ARG F 1 187 ? -59.174 23.082 4.364 1.00 40.09 172 ARG F CA 1
ATOM 9199 C C . ARG F 1 187 ? -58.719 24.300 5.158 1.00 41.58 172 ARG F C 1
ATOM 9200 O O . ARG F 1 187 ? -59.344 25.357 5.078 1.00 40.25 172 ARG F O 1
ATOM 9208 N N . ALA F 1 188 ? -57.629 24.163 5.913 1.00 41.33 173 ALA F N 1
ATOM 9209 C CA . ALA F 1 188 ? -57.288 25.126 6.951 1.00 43.40 173 ALA F CA 1
ATOM 9210 C C . ALA F 1 188 ? -56.068 25.976 6.614 1.00 44.93 173 ALA F C 1
ATOM 9211 O O . ALA F 1 188 ? -55.554 26.696 7.483 1.00 49.24 173 ALA F O 1
ATOM 9213 N N . PHE F 1 189 ? -55.595 25.920 5.381 1.00 51.32 174 PHE F N 1
ATOM 9214 C CA . PHE F 1 189 ? -54.419 26.660 4.961 1.00 50.71 174 PHE F CA 1
ATOM 9215 C C . PHE F 1 189 ? -54.765 27.584 3.799 1.00 49.99 174 PHE F C 1
ATOM 9216 O O . PHE F 1 189 ? -55.752 27.384 3.084 1.00 45.08 174 PHE F O 1
ATOM 9224 N N . GLY F 1 190 ? -53.937 28.599 3.618 1.00 53.18 175 GLY F N 1
ATOM 9225 C CA . GLY F 1 190 ? -54.229 29.621 2.641 1.00 56.79 175 GLY F CA 1
ATOM 9226 C C . GLY F 1 190 ? -55.094 30.712 3.229 1.00 52.44 175 GLY F C 1
ATOM 9227 O O . GLY F 1 190 ? -55.313 30.804 4.441 1.00 56.22 175 GLY F O 1
ATOM 9228 N N . ASN F 1 191 ? -55.612 31.554 2.334 1.00 55.67 176 ASN F N 1
ATOM 9229 C CA . ASN F 1 191 ? -56.329 32.744 2.780 1.00 56.00 176 ASN F CA 1
ATOM 9230 C C . ASN F 1 191 ? -57.713 32.395 3.312 1.00 53.46 176 ASN F C 1
ATOM 9231 O O . ASN F 1 191 ? -58.125 32.913 4.356 1.00 53.84 176 ASN F O 1
ATOM 9236 N N . PHE F 1 192 ? -58.438 31.516 2.618 1.00 51.21 177 PHE F N 1
ATOM 9237 C CA . PHE F 1 192 ? -59.833 31.215 2.915 1.00 47.76 177 PHE F CA 1
ATOM 9238 C C . PHE F 1 192 ? -59.988 29.750 3.289 1.00 46.56 177 PHE F C 1
ATOM 9239 O O . PHE F 1 192 ? -59.591 28.867 2.522 1.00 43.21 177 PHE F O 1
ATOM 9247 N N . GLY F 1 193 ? -60.612 29.492 4.462 1.00 48.69 178 GLY F N 1
ATOM 9248 C CA . GLY F 1 193 ? -60.912 28.140 4.884 1.00 45.55 178 GLY F CA 1
ATOM 9249 C C . GLY F 1 193 ? -62.251 27.650 4.375 1.00 43.30 178 GLY F C 1
ATOM 9250 O O . GLY F 1 193 ? -63.144 28.446 4.121 1.00 50.01 178 GLY F O 1
ATOM 9251 N N . ARG F 1 194 ? -62.381 26.326 4.250 1.00 42.65 179 ARG F N 1
ATOM 9252 C CA . ARG F 1 194 ? -63.543 25.703 3.624 1.00 43.54 179 ARG F CA 1
ATOM 9253 C C . ARG F 1 194 ? -63.991 24.486 4.428 1.00 43.84 179 ARG F C 1
ATOM 9254 O O . ARG F 1 194 ? -63.183 23.601 4.722 1.00 42.88 179 ARG F O 1
ATOM 9262 N N . LEU F 1 195 ? -65.283 24.436 4.759 1.00 42.89 180 LEU F N 1
ATOM 9263 C CA . LEU F 1 195 ? -65.908 23.304 5.434 1.00 36.28 180 LEU F CA 1
ATOM 9264 C C . LEU F 1 195 ? -66.975 22.686 4.539 1.00 34.17 180 LEU F C 1
ATOM 9265 O O . LEU F 1 195 ? -67.765 23.406 3.926 1.00 42.71 180 LEU F O 1
ATOM 9270 N N . THR F 1 196 ? -67.032 21.359 4.478 1.00 33.52 181 THR F N 1
ATOM 9271 C CA . THR F 1 196 ? -68.029 20.679 3.654 1.00 38.16 181 THR F CA 1
ATOM 9272 C C . THR F 1 196 ? -68.680 19.548 4.444 1.00 34.60 181 THR F C 1
ATOM 9273 O O . THR F 1 196 ? -68.001 18.612 4.880 1.00 33.67 181 THR F O 1
ATOM 9277 N N . MET F 1 197 ? -69.997 19.624 4.622 1.00 34.76 182 MET F N 1
ATOM 9278 C CA . MET F 1 197 ? -70.697 18.639 5.430 1.00 36.39 182 MET F CA 1
ATOM 9279 C C . MET F 1 197 ? -71.933 18.130 4.714 1.00 33.68 182 MET F C 1
ATOM 9280 O O . MET F 1 197 ? -72.453 18.748 3.784 1.00 33.06 182 MET F O 1
ATOM 9285 N N . MET F 1 198 ? -72.370 16.965 5.151 1.00 31.19 183 MET F N 1
ATOM 9286 C CA . MET F 1 198 ? -73.428 16.233 4.496 1.00 31.95 183 MET F CA 1
ATOM 9287 C C . MET F 1 198 ? -74.409 15.731 5.535 1.00 40.38 183 MET F C 1
ATOM 9288 O O . MET F 1 198 ? -74.004 15.286 6.615 1.00 34.74 183 MET F O 1
ATOM 9293 N N . GLY F 1 199 ? -75.690 15.783 5.191 1.00 39.31 184 GLY F N 1
ATOM 9294 C CA . GLY F 1 199 ? -76.694 15.179 6.034 1.00 45.22 184 GLY F CA 1
ATOM 9295 C C . GLY F 1 199 ? -78.072 15.446 5.487 1.00 42.68 184 GLY F C 1
ATOM 9296 O O . GLY F 1 199 ? -78.228 15.809 4.318 1.00 37.79 184 GLY F O 1
ATOM 9297 N N . SER F 1 200 ? -79.075 15.241 6.346 1.00 40.84 185 SER F N 1
ATOM 9298 C CA . SER F 1 200 ? -80.413 15.696 6.015 1.00 39.66 185 SER F CA 1
ATOM 9299 C C . SER F 1 200 ? -80.511 17.210 6.192 1.00 37.14 185 SER F C 1
ATOM 9300 O O . SER F 1 200 ? -79.637 17.857 6.764 1.00 40.63 185 SER F O 1
ATOM 9303 N N . GLU F 1 201 ? -81.594 17.775 5.672 1.00 40.02 186 GLU F N 1
ATOM 9304 C CA . GLU F 1 201 ? -81.803 19.214 5.770 1.00 43.88 186 GLU F CA 1
ATOM 9305 C C . GLU F 1 201 ? -81.819 19.674 7.225 1.00 41.75 186 GLU F C 1
ATOM 9306 O O . GLU F 1 201 ? -81.169 20.663 7.585 1.00 38.60 186 GLU F O 1
ATOM 9312 N N . ALA F 1 202 ? -82.569 18.974 8.080 1.00 41.80 187 ALA F N 1
ATOM 9313 C CA . ALA F 1 202 ? -82.579 19.341 9.493 1.00 42.89 187 ALA F CA 1
ATOM 9314 C C . ALA F 1 202 ? -81.185 19.204 10.103 1.00 44.91 187 ALA F C 1
ATOM 9315 O O . ALA F 1 202 ? -80.788 20.017 10.946 1.00 48.24 187 ALA F O 1
ATOM 9317 N N . GLU F 1 203 ? -80.410 18.206 9.656 1.00 43.87 188 GLU F N 1
ATOM 9318 C CA . GLU F 1 203 ? -79.062 17.998 10.187 1.00 36.26 188 GLU F CA 1
ATOM 9319 C C . GLU F 1 203 ? -78.110 19.089 9.721 1.00 39.21 188 GLU F C 1
ATOM 9320 O O . GLU F 1 203 ? -77.344 19.638 10.523 1.00 44.94 188 GLU F O 1
ATOM 9326 N N . THR F 1 204 ? -78.121 19.396 8.416 1.00 41.84 189 THR F N 1
ATOM 9327 C CA . THR F 1 204 ? -77.198 20.399 7.880 1.00 41.30 189 THR F CA 1
ATOM 9328 C C . THR F 1 204 ? -77.578 21.806 8.340 1.00 42.34 189 THR F C 1
ATOM 9329 O O . THR F 1 204 ? -76.699 22.626 8.631 1.00 40.05 189 THR F O 1
ATOM 9333 N N . GLU F 1 205 ? -78.882 22.099 8.435 1.00 46.71 190 GLU F N 1
ATOM 9334 C CA . GLU F 1 205 ? -79.314 23.394 8.961 1.00 48.30 190 GLU F CA 1
ATOM 9335 C C . GLU F 1 205 ? -78.814 23.615 10.389 1.00 44.29 190 GLU F C 1
ATOM 9336 O O . GLU F 1 205 ? -78.331 24.706 10.729 1.00 42.33 190 GLU F O 1
ATOM 9342 N N . GLU F 1 206 ? -78.927 22.594 11.242 1.00 36.91 191 GLU F N 1
ATOM 9343 C CA . GLU F 1 206 ? -78.493 22.749 12.626 1.00 40.83 191 GLU F CA 1
ATOM 9344 C C . GLU F 1 206 ? -76.983 22.938 12.707 1.00 40.78 191 GLU F C 1
ATOM 9345 O O . GLU F 1 206 ? -76.496 23.739 13.513 1.00 39.03 191 GLU F O 1
ATOM 9351 N N . ALA F 1 207 ? -76.219 22.318 11.838 1.00 40.22 192 ALA F N 1
ATOM 9352 C CA . ALA F 1 207 ? -74.789 22.550 11.831 1.00 41.57 192 ALA F CA 1
ATOM 9353 C C . ALA F 1 207 ? -74.376 23.917 11.366 1.00 43.48 192 ALA F C 1
ATOM 9354 O O . ALA F 1 207 ? -73.433 24.475 11.873 1.00 42.05 192 ALA F O 1
ATOM 9356 N N . MET F 1 208 ? -75.095 24.472 10.415 1.00 42.65 193 MET F N 1
ATOM 9357 C CA . MET F 1 208 ? -74.778 25.782 9.919 1.00 43.81 193 MET F CA 1
ATOM 9358 C C . MET F 1 208 ? -75.086 26.768 10.993 1.00 47.31 193 MET F C 1
ATOM 9359 O O . MET F 1 208 ? -74.419 27.750 11.126 1.00 47.46 193 MET F O 1
ATOM 9364 N N . ARG F 1 209 ? -76.087 26.484 11.788 1.00 48.13 194 ARG F N 1
ATOM 9365 C CA . ARG F 1 209 ? -76.451 27.361 12.859 1.00 46.90 194 ARG F CA 1
ATOM 9366 C C . ARG F 1 209 ? -75.405 27.342 13.934 1.00 44.32 194 ARG F C 1
ATOM 9367 O O . ARG F 1 209 ? -75.011 28.377 14.430 1.00 43.62 194 ARG F O 1
ATOM 9375 N N . ALA F 1 210 ? -74.981 26.162 14.320 1.00 43.61 195 ALA F N 1
ATOM 9376 C CA . ALA F 1 210 ? -73.878 26.071 15.275 1.00 52.05 195 ALA F CA 1
ATOM 9377 C C . ALA F 1 210 ? -72.626 26.774 14.749 1.00 49.26 195 ALA F C 1
ATOM 9378 O O . ALA F 1 210 ? -72.014 27.588 15.456 1.00 45.18 195 ALA F O 1
ATOM 9380 N N . ALA F 1 211 ? -72.231 26.473 13.505 1.00 47.59 196 ALA F N 1
ATOM 9381 C CA . ALA F 1 211 ? -71.025 27.077 12.943 1.00 45.70 196 ALA F CA 1
ATOM 9382 C C . ALA F 1 211 ? -71.116 28.600 12.965 1.00 48.16 196 ALA F C 1
ATOM 9383 O O . ALA F 1 211 ? -70.173 29.289 13.372 1.00 44.45 196 ALA F O 1
ATOM 9385 N N . GLU F 1 212 ? -72.258 29.142 12.536 1.00 50.81 197 GLU F N 1
ATOM 9386 C CA . GLU F 1 212 ? -72.496 30.574 12.647 1.00 49.79 197 GLU F CA 1
ATOM 9387 C C . GLU F 1 212 ? -72.285 31.049 14.074 1.00 50.75 197 GLU F C 1
ATOM 9388 O O . GLU F 1 212 ? -71.630 32.073 14.314 1.00 54.58 197 GLU F O 1
ATOM 9394 N N . ALA F 1 213 ? -72.830 30.303 15.037 1.00 48.67 198 ALA F N 1
ATOM 9395 C CA . ALA F 1 213 ? -72.775 30.712 16.433 1.00 45.41 198 ALA F CA 1
ATOM 9396 C C . ALA F 1 213 ? -71.344 30.728 16.951 1.00 47.83 198 ALA F C 1
ATOM 9397 O O . ALA F 1 213 ? -70.963 31.626 17.715 1.00 45.75 198 ALA F O 1
ATOM 9399 N N . THR F 1 214 ? -70.540 29.733 16.554 1.00 50.68 199 THR F N 1
ATOM 9400 C CA . THR F 1 214 ? -69.143 29.703 16.978 1.00 47.49 199 THR F CA 1
ATOM 9401 C C . THR F 1 214 ? -68.401 30.927 16.481 1.00 44.55 199 THR F C 1
ATOM 9402 O O . THR F 1 214 ? -67.596 31.509 17.211 1.00 49.10 199 THR F O 1
ATOM 9406 N N . ILE F 1 215 ? -68.666 31.335 15.242 1.00 48.81 200 ILE F N 1
ATOM 9407 C CA . ILE F 1 215 ? -67.906 32.428 14.655 1.00 45.71 200 ILE F CA 1
ATOM 9408 C C . ILE F 1 215 ? -68.258 33.733 15.339 1.00 49.47 200 ILE F C 1
ATOM 9409 O O . ILE F 1 215 ? -67.379 34.560 15.609 1.00 53.41 200 ILE F O 1
ATOM 9414 N N . ALA F 1 216 ? -69.545 33.933 15.645 1.00 52.61 201 ALA F N 1
ATOM 9415 C CA . ALA F 1 216 ? -69.944 35.056 16.494 1.00 53.13 201 ALA F CA 1
ATOM 9416 C C . ALA F 1 216 ? -69.235 35.010 17.850 1.00 54.47 201 ALA F C 1
ATOM 9417 O O . ALA F 1 216 ? -68.740 36.036 18.335 1.00 54.11 201 ALA F O 1
ATOM 9419 N N . SER F 1 217 ? -69.176 33.827 18.475 1.00 53.42 202 SER F N 1
ATOM 9420 C CA . SER F 1 217 ? -68.440 33.666 19.728 1.00 49.58 202 SER F CA 1
ATOM 9421 C C . SER F 1 217 ? -67.005 34.145 19.582 1.00 49.73 202 SER F C 1
ATOM 9422 O O . SER F 1 217 ? -66.513 34.935 20.395 1.00 54.07 202 SER F O 1
ATOM 9425 N N . ILE F 1 218 ? -66.321 33.677 18.535 1.00 51.78 203 ILE F N 1
ATOM 9426 C CA . ILE F 1 218 ? -64.937 34.079 18.291 1.00 53.44 203 ILE F CA 1
ATOM 9427 C C . ILE F 1 218 ? -64.838 35.593 18.139 1.00 54.04 203 ILE F C 1
ATOM 9428 O O . ILE F 1 218 ? -63.990 36.247 18.761 1.00 53.90 203 ILE F O 1
ATOM 9433 N N . ASN F 1 219 ? -65.716 36.175 17.323 1.00 54.42 204 ASN F N 1
ATOM 9434 C CA . ASN F 1 219 ? -65.639 37.599 17.026 1.00 58.43 204 ASN F CA 1
ATOM 9435 C C . ASN F 1 219 ? -65.910 38.483 18.240 1.00 60.50 204 ASN F C 1
ATOM 9436 O O . ASN F 1 219 ? -65.666 39.694 18.167 1.00 62.15 204 ASN F O 1
ATOM 9441 N N . ALA F 1 220 ? -66.400 37.916 19.350 1.00 61.40 205 ALA F N 1
ATOM 9442 C CA . ALA F 1 220 ? -66.422 38.641 20.619 1.00 59.23 205 ALA F CA 1
ATOM 9443 C C . ALA F 1 220 ? -65.032 38.765 21.229 1.00 60.13 205 ALA F C 1
ATOM 9444 O O . ALA F 1 220 ? -64.812 39.658 22.057 1.00 58.95 205 ALA F O 1
ATOM 9446 N N . ARG F 1 221 ? -64.100 37.896 20.818 1.00 57.79 206 ARG F N 1
ATOM 9447 C CA . ARG F 1 221 ? -62.722 37.843 21.320 1.00 54.55 206 ARG F CA 1
ATOM 9448 C C . ARG F 1 221 ? -62.696 37.756 22.842 1.00 60.54 206 ARG F C 1
ATOM 9449 O O . ARG F 1 221 ? -63.600 37.178 23.452 1.00 65.26 206 ARG F O 1
#

Nearest PDB structures (foldseek):
  5l39-assembly1_F  TM=9.805E-01  e=4.707E-22  Mycolicibacterium smegmatis MC2 155
  5suh-assembly1_A-2  TM=9.635E-01  e=6.619E-21  Mycolicibacterium smegmatis MC2 155
  5suh-assembly1_C-2  TM=9.326E-01  e=3.711E-20  Mycolicibacterium smegmatis MC2 155
  5l39-assembly1_C  TM=9.377E-01  e=6.593E-20  Mycolicibacterium smegmatis MC2 155
  5suh-assembly1_B-2  TM=9.282E-01  e=2.784E-20  Mycolicibacterium smegmatis MC2 155